Protein AF-A0AAW1TA17-F1 (afdb_monomer_lite)

InterPro domains:
  IPR001130 3'-5' ssDNA/RNA exonuclease TatD-like [PF01026] (26-285)
  IPR001130 3'-5' ssDNA/RNA exonuclease TatD-like [cd01310] (25-285)
  IPR002130 Cyclophilin-type peptidyl-prolyl cis-trans isomerase domain [PF00160] (590-738)
  IPR002130 Cyclophilin-type peptidyl-prolyl cis-trans isomerase domain [PS50072] (586-734)
  IPR018228 Deoxyribonuclease, TatD-related, conserved site [PS01091] (217-233)
  IPR023222 PsbQ-like domain superfamily [G3DSA:1.20.120.290] (438-540)
  IPR029000 Cyclophilin-like domain superfamily [G3DSA:2.40.100.10] (586-753)
  IPR029000 Cyclophilin-like domain superfamily [SSF50891] (590-740)
  IPR032466 Metal-dependent hydrolase [SSF51556] (25-287)
  IPR044259 Peptidyl-prolyl cis-trans isomerase CYP37-like [PTHR47318] (374-755)
  IPR048563 Peptidyl-prolyl cis-trans isomerase CYP38-like, PsbQ-like domain [PF21329] (430-537)

Radius of gyration: 35.9 Å; chains: 1; bounding box: 93×115×110 Å

pLDDT: mean 77.62, std 25.85, range [21.27, 98.69]

Organism: NCBI:txid2026836

Secondary structure (DSSP, 8-state):
----TTSPPGGGS--PPTTPPPPPEEEEEE-TTSGGGTTTHHHHHHHHHHTTEEEEEE---SHHHHHHHHHHHHH--SS-EEEEE---GGGGGG--TTHHHHHHHHTTSTTEEEEEEEEEETTT--S-HHHHHHHHHHHHHHHHHHTPEEEEEEES-HHHHHHHHHTS---S-EEE-S----HHHHHHHHHTT-EEEE-GGGG--STTSSHHHHHHHGGGS-GGGEEE---BTS---TTSSSTTTS-SS--GGGHHHHHHHHHHHHT--HHHHHHHHHHHHHHHHT---TTT--S-------------------------------------------------------------------------------------------------------PPPPP-----------------SSS--SHHHHHHHTS--S-HHHHHHHHHHHHHHHHTT-SS---HHHHHHHHHHHHHHHT-HHHHTTT--GGGHHHHHHHHHHHHHHHHHHHHHHHTT-HHHHHHHHHHHHHHHHHHHHHT--S-SSPPPGGGTTS-EESSEEEEEEEEE-SSTT--EE-TTS--EESEEEEEEEEETTT-HHHHHHHHHHHHTTTTTTEEPEE-SSEEEESSSPPTT-EEE-EE-BTT-SS-EES----TTTT--BSS-TTSTTEEEE-PPTT-SS-EEETT-EEEE---TTTS-S--PPP-TTSSEEEEEEEESGGGGGG--TT-EEEEEEEEE-GGGEE---TTTT-

Foldseek 3Di:
DDDDPADADPLQFDDDPPPDAAAAFEAEAEQLLDCSCVPPSVVLVVLLVRLRDQEYEHEAQALVSLVVLVVVQVVDDPHHYAYEHEHELLCLQVDDPCRLVSSLVSCPDPRHQAHDPAFDAPVPCNDPRVSSLVRRLSSQVSCQVSVGEYNYEDHPCQVSRLVSLVVDDRSAAYEHACDLDADVSLVSCVVSVHAYEHELLLQDPDPPSSNVRVLLCLLVHDLLRYAYHHNWQDNQRPVRPDPVSGGPGTGSSHRVVRLVSSCVSNVHDSNVSRLNNRVSCCRRRVSPVVVNRPDDDPDDDDDDDPDDDDDDDDDDDDDDDDDDDDDDDDDDDDDDDDDDDDDDDDDDDDDDDDDDDDDDDDDDDDDDDDDDDDDDDDDDDDDDDDDDDDDDDDDDDDDDDDDDDDPDDDDDDDPDDPPDPLDDAAQLRLLLLLQDCLAVLLVLLLVLLVVQLVLLVDPPDRPLVVNLVSLVSNVVSLVPVVSLCPQFDPVCSVVLVVLSVVLNVLSVQLNVCSVVVPSVSNNVSSSVSSVSSSVSSLSSQPFAPDDDPPVCPQAKWFRFKWKKKWKWAAPDPPAFFDDPDPPGGHRIFIWMKIFGRNQWTRLSLLVVVCQVVFQQAFWWWADDQWKIKGFDPFDPPQKDWAWFAWSVRRGTDTLFFAPCVVPRATSRWPQHQFFKWFADDPPDPRRITRSGMIMTTHDHPVPDDPDDDDDSTRRIRGGIGTPPSSVCRSVRHGGITTNHMDTPDSPVRIDNDDPVVPD

Structure (mmCIF, N/CA/C/O backbone):
data_AF-A0AAW1TA17-F1
#
_entry.id   AF-A0AAW1TA17-F1
#
loop_
_atom_site.group_PDB
_atom_site.id
_atom_site.type_symbol
_atom_site.label_atom_id
_atom_site.label_alt_id
_atom_site.label_comp_id
_atom_site.label_asym_id
_atom_site.label_entity_id
_atom_site.label_seq_id
_atom_site.pdbx_PDB_ins_code
_atom_site.Cartn_x
_atom_site.Cartn_y
_atom_site.Cartn_z
_atom_site.occupancy
_atom_site.B_iso_or_equiv
_atom_site.auth_seq_id
_atom_site.auth_comp_id
_atom_site.auth_asym_id
_atom_site.auth_atom_id
_atom_site.pdbx_PDB_model_num
ATOM 1 N N . MET A 1 1 ? 4.880 25.268 -23.607 1.00 32.88 1 MET A N 1
ATOM 2 C CA . MET A 1 1 ? 4.178 23.966 -23.670 1.00 32.88 1 MET A CA 1
ATOM 3 C C . MET A 1 1 ? 4.575 23.198 -22.422 1.00 32.88 1 MET A C 1
ATOM 5 O O . MET A 1 1 ? 5.767 23.149 -22.146 1.00 32.88 1 MET A O 1
ATOM 9 N N . ALA A 1 2 ? 3.622 22.721 -21.623 1.00 25.84 2 ALA A N 1
ATOM 10 C CA . ALA A 1 2 ? 3.924 22.044 -20.361 1.00 25.84 2 ALA A CA 1
ATOM 11 C C . ALA A 1 2 ? 4.163 20.546 -20.597 1.00 25.84 2 ALA A C 1
ATOM 13 O O . ALA A 1 2 ? 3.395 19.908 -21.311 1.00 25.84 2 ALA A O 1
ATOM 14 N N . SER A 1 3 ? 5.214 19.986 -19.998 1.00 26.88 3 SER A N 1
ATOM 15 C CA . SER A 1 3 ? 5.477 18.546 -20.027 1.00 26.88 3 SER A CA 1
ATOM 16 C C . SER A 1 3 ? 4.578 17.826 -19.021 1.00 26.88 3 SER A C 1
ATOM 18 O O . SER A 1 3 ? 4.736 18.011 -17.813 1.00 26.88 3 SER A O 1
ATOM 20 N N . THR A 1 4 ? 3.664 16.987 -19.502 1.00 33.78 4 THR A N 1
ATOM 21 C CA . THR A 1 4 ? 2.810 16.126 -18.671 1.00 33.78 4 THR A CA 1
ATOM 22 C C . THR A 1 4 ? 3.650 15.079 -17.939 1.00 33.78 4 THR A C 1
ATOM 24 O O . THR A 1 4 ? 4.089 14.091 -18.530 1.00 33.78 4 THR A O 1
ATOM 27 N N . SER A 1 5 ? 3.883 15.289 -16.641 1.00 37.41 5 SER A N 1
ATOM 28 C CA . SER A 1 5 ? 4.657 14.389 -15.781 1.00 37.41 5 SER A CA 1
ATOM 29 C C . SER A 1 5 ? 3.897 13.085 -15.510 1.00 37.41 5 SER A C 1
ATOM 31 O O . SER A 1 5 ? 3.183 12.969 -14.515 1.00 37.41 5 SER A O 1
ATOM 33 N N . GLY A 1 6 ? 4.047 12.116 -16.413 1.00 45.53 6 GLY A N 1
ATOM 34 C CA . GLY A 1 6 ? 3.446 10.783 -16.312 1.00 45.53 6 GLY A CA 1
ATOM 35 C C . GLY A 1 6 ? 3.436 9.998 -17.626 1.00 45.53 6 GLY A C 1
ATOM 36 O O . GLY A 1 6 ? 3.480 8.774 -17.588 1.00 45.53 6 GLY A O 1
ATOM 37 N N . ALA A 1 7 ? 3.437 10.684 -18.774 1.00 60.56 7 ALA A N 1
ATOM 38 C CA . ALA A 1 7 ? 3.396 10.036 -20.084 1.00 60.56 7 ALA A CA 1
ATOM 39 C C . ALA A 1 7 ? 4.660 9.203 -20.373 1.00 60.56 7 ALA A C 1
ATOM 41 O O . ALA A 1 7 ? 5.784 9.629 -20.083 1.00 60.56 7 ALA A O 1
ATOM 42 N N . LEU A 1 8 ? 4.469 8.036 -20.995 1.00 77.62 8 LEU A N 1
ATOM 43 C CA . LEU A 1 8 ? 5.550 7.201 -21.513 1.00 77.62 8 LEU A CA 1
ATOM 44 C C . LEU A 1 8 ? 6.377 7.979 -22.548 1.00 77.62 8 LEU A C 1
ATOM 46 O O . LEU A 1 8 ? 5.835 8.508 -23.514 1.00 77.62 8 LEU A O 1
ATOM 50 N N . SER A 1 9 ? 7.695 8.046 -22.353 1.00 81.56 9 SER A N 1
ATOM 51 C CA . SER A 1 9 ? 8.604 8.686 -23.308 1.00 81.56 9 SER A CA 1
ATOM 52 C C . SER A 1 9 ? 8.928 7.746 -24.465 1.00 81.56 9 SER A C 1
ATOM 54 O O . SER A 1 9 ? 9.274 6.590 -24.227 1.00 81.56 9 SER A O 1
ATOM 56 N N . ASP A 1 10 ? 8.950 8.266 -25.694 1.00 83.19 10 ASP A N 1
ATOM 57 C CA . ASP A 1 10 ? 9.349 7.523 -26.901 1.00 83.19 10 ASP A CA 1
ATOM 58 C C . ASP A 1 10 ? 10.723 6.844 -26.762 1.00 83.19 10 ASP A C 1
ATOM 60 O O . ASP A 1 10 ? 10.950 5.776 -27.322 1.00 83.19 10 ASP A O 1
ATOM 64 N N . GLN A 1 11 ? 11.631 7.412 -25.952 1.00 84.88 11 GLN A N 1
ATOM 65 C CA . GLN A 1 11 ? 12.945 6.818 -25.662 1.00 84.88 11 GLN A CA 1
ATOM 66 C C . GLN A 1 11 ? 12.851 5.452 -24.959 1.00 84.88 11 GLN A C 1
ATOM 68 O O . GLN A 1 11 ? 13.815 4.692 -24.996 1.00 84.88 11 GLN A O 1
ATOM 73 N N . ALA A 1 12 ? 11.727 5.148 -24.302 1.00 87.88 12 ALA A N 1
ATOM 74 C CA . ALA A 1 12 ? 11.469 3.889 -23.605 1.00 87.88 12 ALA A CA 1
ATOM 75 C C . ALA A 1 12 ? 10.790 2.822 -24.480 1.00 87.88 12 ALA A C 1
ATOM 77 O O . ALA A 1 12 ? 10.754 1.655 -24.081 1.00 87.88 12 ALA A O 1
ATOM 78 N N . LEU A 1 13 ? 10.251 3.192 -25.647 1.00 90.31 13 LEU A N 1
ATOM 79 C CA . LEU A 1 13 ? 9.633 2.247 -26.577 1.00 90.31 13 LEU A CA 1
ATOM 80 C C . LEU A 1 13 ? 10.688 1.317 -27.193 1.00 90.31 13 LEU A C 1
ATOM 82 O O . LEU A 1 13 ? 11.873 1.645 -27.288 1.00 90.31 13 LEU A O 1
ATOM 86 N N . PHE A 1 14 ? 10.263 0.124 -27.605 1.00 90.31 14 PHE A N 1
ATOM 87 C CA . PHE A 1 14 ? 11.163 -0.814 -28.266 1.00 90.31 14 PHE A CA 1
ATOM 88 C C . PHE A 1 14 ? 11.470 -0.349 -29.695 1.00 90.31 14 PHE A C 1
ATOM 90 O O . PHE A 1 14 ? 10.570 -0.183 -30.515 1.00 90.31 14 PHE A O 1
ATOM 97 N N . THR A 1 15 ? 12.753 -0.157 -30.006 1.00 88.00 15 THR A N 1
ATOM 98 C CA . THR A 1 15 ? 13.193 0.211 -31.358 1.00 88.00 15 THR A CA 1
ATOM 99 C C . THR A 1 15 ? 13.391 -1.051 -32.196 1.00 88.00 15 THR A C 1
ATOM 101 O O . THR A 1 15 ? 14.390 -1.754 -32.042 1.00 88.00 15 THR A O 1
ATOM 104 N N . TYR A 1 16 ? 12.445 -1.334 -33.093 1.00 84.44 16 TYR A N 1
ATOM 105 C CA . TYR A 1 16 ? 12.584 -2.407 -34.080 1.00 84.44 16 TYR A CA 1
ATOM 106 C C . TYR A 1 16 ? 13.752 -2.129 -35.054 1.00 84.44 16 TYR A C 1
ATOM 108 O O . TYR A 1 16 ? 14.053 -0.964 -35.335 1.00 84.44 16 TYR A O 1
ATOM 116 N N . PRO A 1 17 ? 14.424 -3.168 -35.594 1.00 79.81 17 PRO A N 1
ATOM 117 C CA . PRO A 1 17 ? 15.478 -2.995 -36.593 1.00 79.81 17 PRO A CA 1
ATOM 118 C C . PRO A 1 17 ? 14.991 -2.222 -37.825 1.00 79.81 17 PRO A C 1
ATOM 120 O O . PRO A 1 17 ? 13.877 -2.440 -38.301 1.00 79.81 17 PRO A O 1
ATOM 123 N N . ALA A 1 18 ? 15.840 -1.346 -38.370 1.00 75.19 18 ALA A N 1
ATOM 124 C CA . ALA A 1 18 ? 15.483 -0.491 -39.501 1.00 75.19 18 ALA A CA 1
ATOM 125 C C . ALA A 1 18 ? 14.944 -1.308 -40.693 1.00 75.19 18 ALA A C 1
ATOM 127 O O . ALA A 1 18 ? 15.596 -2.237 -41.169 1.00 75.19 18 ALA A O 1
ATOM 128 N N . GLY A 1 19 ? 13.748 -0.950 -41.168 1.00 69.19 19 GLY A N 1
ATOM 129 C CA . GLY A 1 19 ? 13.050 -1.651 -42.250 1.00 69.19 19 GLY A CA 1
ATOM 130 C C . GLY A 1 19 ? 12.141 -2.809 -41.813 1.00 69.19 19 GLY A C 1
ATOM 131 O O . GLY A 1 19 ? 11.467 -3.373 -42.671 1.00 69.19 19 GLY A O 1
ATOM 132 N N . ARG A 1 20 ? 12.067 -3.155 -40.518 1.00 76.69 20 ARG A N 1
ATOM 133 C CA . ARG A 1 20 ? 11.050 -4.080 -39.984 1.00 76.69 20 ARG A CA 1
ATOM 134 C C . ARG A 1 20 ? 9.858 -3.315 -39.409 1.00 76.69 20 ARG A C 1
ATOM 136 O O . ARG A 1 20 ? 10.032 -2.327 -38.699 1.00 76.69 20 ARG A O 1
ATOM 143 N N . ALA A 1 21 ? 8.652 -3.792 -39.708 1.00 78.19 21 ALA A N 1
ATOM 144 C CA . ALA A 1 21 ? 7.430 -3.352 -39.041 1.00 78.19 21 ALA A CA 1
ATOM 145 C C . ALA A 1 21 ? 7.324 -3.974 -37.630 1.00 78.19 21 ALA A C 1
ATOM 147 O O . ALA A 1 21 ? 7.964 -5.001 -37.377 1.00 78.19 21 ALA A O 1
ATOM 148 N N . PRO A 1 22 ? 6.518 -3.399 -36.716 1.00 82.75 22 PRO A N 1
ATOM 149 C CA . PRO A 1 22 ? 6.182 -4.050 -35.457 1.00 82.75 22 PRO A CA 1
ATOM 150 C C . PRO A 1 22 ? 5.544 -5.424 -35.683 1.00 82.75 22 PRO A C 1
ATOM 152 O O . PRO A 1 22 ? 4.763 -5.611 -36.616 1.00 82.75 22 PRO A O 1
ATOM 155 N N . CYS A 1 23 ? 5.862 -6.382 -34.815 1.00 86.81 23 CYS A N 1
ATOM 156 C CA . CYS A 1 23 ? 5.198 -7.683 -34.816 1.00 86.81 23 CYS A CA 1
ATOM 157 C C . CYS A 1 23 ? 3.770 -7.532 -34.269 1.00 86.81 23 CYS A C 1
ATOM 159 O O . CYS A 1 23 ? 3.572 -6.751 -33.342 1.00 86.81 23 CYS A O 1
ATOM 161 N N . SER A 1 24 ? 2.801 -8.292 -34.790 1.00 92.31 24 SER A N 1
ATOM 162 C CA . SER A 1 24 ? 1.467 -8.388 -34.179 1.00 92.31 24 SER A CA 1
ATOM 163 C C . SER A 1 24 ? 1.551 -9.208 -32.890 1.00 92.31 24 SER A C 1
ATOM 165 O O . SER A 1 24 ? 2.092 -10.314 -32.918 1.00 92.31 24 SER A O 1
ATOM 167 N N . LEU A 1 25 ? 1.043 -8.671 -31.777 1.00 96.88 25 LEU A N 1
ATOM 168 C CA . LEU A 1 25 ? 1.089 -9.291 -30.444 1.00 96.88 25 LEU A CA 1
ATOM 169 C C . LEU A 1 25 ? -0.275 -9.254 -29.744 1.00 96.88 25 LEU A C 1
ATOM 171 O O . LEU A 1 25 ? -1.049 -8.318 -29.936 1.00 96.88 25 LEU A O 1
ATOM 175 N N . VAL A 1 26 ? -0.519 -10.221 -28.859 1.00 98.06 26 VAL A N 1
ATOM 176 C CA . VAL A 1 26 ? -1.612 -10.189 -27.873 1.00 98.06 26 VAL A CA 1
ATOM 177 C C . VAL A 1 26 ? -1.008 -9.987 -26.487 1.00 98.06 26 VAL A C 1
ATOM 179 O O . VAL A 1 26 ? -0.087 -10.714 -26.121 1.00 98.06 26 VAL A O 1
ATOM 182 N N . ASP A 1 27 ? -1.526 -9.029 -25.717 1.00 98.44 27 ASP A N 1
ATOM 183 C CA . ASP A 1 27 ? -1.244 -8.932 -24.279 1.00 98.44 27 ASP A CA 1
ATOM 184 C C . ASP A 1 27 ? -2.303 -9.739 -23.517 1.00 98.44 27 ASP A C 1
ATOM 186 O O . ASP A 1 27 ? -3.471 -9.340 -23.484 1.00 98.44 27 ASP A O 1
ATOM 190 N N . ILE A 1 28 ? -1.929 -10.900 -22.964 1.00 98.44 28 ILE A N 1
ATOM 191 C CA . ILE A 1 28 ? -2.895 -11.802 -22.308 1.00 98.44 28 ILE A CA 1
ATOM 192 C C . ILE A 1 28 ? -3.254 -11.396 -20.870 1.00 98.44 28 ILE A C 1
ATOM 194 O O . ILE A 1 28 ? -4.150 -12.007 -20.292 1.00 98.44 28 ILE A O 1
ATOM 198 N N . GLY A 1 29 ? -2.568 -10.401 -20.300 1.00 97.56 29 GLY A N 1
ATOM 199 C CA . GLY A 1 29 ? -2.708 -9.999 -18.901 1.00 97.56 29 GLY A CA 1
ATOM 200 C C . GLY A 1 29 ? -2.452 -8.505 -18.726 1.00 97.56 29 GLY A C 1
ATOM 201 O O . GLY A 1 29 ? -1.314 -8.073 -18.530 1.00 97.56 29 GLY A O 1
ATOM 202 N N . LEU A 1 30 ? -3.524 -7.710 -18.790 1.00 98.06 30 LEU A N 1
ATOM 203 C CA . LEU A 1 30 ? -3.472 -6.250 -18.709 1.00 98.06 30 LEU A CA 1
ATOM 204 C C . LEU A 1 30 ? -4.505 -5.704 -17.711 1.00 98.06 30 LEU A C 1
ATOM 206 O O . LEU A 1 30 ? -5.712 -5.774 -17.933 1.00 98.06 30 LEU A O 1
ATOM 210 N N . ASN A 1 31 ? -4.060 -5.036 -16.648 1.00 97.38 31 ASN A N 1
ATOM 211 C CA . ASN A 1 31 ? -4.948 -4.460 -15.633 1.00 97.38 31 ASN A CA 1
ATOM 212 C C . ASN A 1 31 ? -5.467 -3.062 -16.052 1.00 97.38 31 ASN A C 1
ATOM 214 O O . ASN A 1 31 ? -5.364 -2.099 -15.299 1.00 97.38 31 ASN A O 1
ATOM 218 N N . LEU A 1 32 ? -6.031 -2.909 -17.261 1.00 96.50 32 LEU A N 1
ATOM 219 C CA . LEU A 1 32 ? -6.453 -1.600 -17.816 1.00 96.50 32 LEU A CA 1
ATOM 220 C C . LEU A 1 32 ? -7.587 -0.911 -17.021 1.00 96.50 32 LEU A C 1
ATOM 222 O O . LEU A 1 32 ? -7.804 0.299 -17.151 1.00 96.50 32 LEU A O 1
ATOM 226 N N . ALA A 1 33 ? -8.298 -1.686 -16.196 1.00 93.75 33 ALA A N 1
ATOM 227 C CA . ALA A 1 33 ? -9.305 -1.224 -15.241 1.00 93.75 33 ALA A CA 1
ATOM 228 C C . ALA A 1 33 ? -8.710 -0.653 -13.931 1.00 93.75 33 ALA A C 1
ATOM 230 O O . ALA A 1 33 ? -9.466 -0.179 -13.084 1.00 93.75 33 ALA A O 1
ATOM 231 N N . ASP A 1 34 ? -7.385 -0.689 -13.753 1.00 91.62 34 ASP A N 1
ATOM 232 C CA . ASP A 1 34 ? -6.679 -0.007 -12.664 1.00 91.62 34 ASP A CA 1
ATOM 233 C C . ASP A 1 34 ? -6.776 1.524 -12.824 1.00 91.62 34 ASP A C 1
ATOM 235 O O . ASP A 1 34 ? -6.646 2.072 -13.927 1.00 91.62 34 ASP A O 1
ATOM 239 N N . SER A 1 35 ? -7.008 2.230 -11.714 1.00 91.06 35 SER A N 1
ATOM 240 C CA . SER A 1 35 ? -7.261 3.677 -11.715 1.00 91.06 35 SER A CA 1
ATOM 241 C C . SER A 1 35 ? -6.028 4.522 -12.047 1.00 91.06 35 SER A C 1
ATOM 243 O O . SER A 1 35 ? -6.154 5.692 -12.417 1.00 91.06 35 SER A O 1
ATOM 245 N N . SER A 1 36 ? -4.822 3.943 -12.010 1.00 89.94 36 SER A N 1
ATOM 246 C CA . SER A 1 36 ? -3.611 4.620 -12.484 1.00 89.94 36 SER A CA 1
ATOM 247 C C . SER A 1 36 ? -3.653 4.939 -13.982 1.00 89.94 36 SER A C 1
ATOM 249 O O . SER A 1 36 ? -2.895 5.807 -14.415 1.00 89.94 36 SER A O 1
ATOM 251 N N . PHE A 1 37 ? -4.543 4.308 -14.762 1.00 93.38 37 PHE A N 1
ATOM 252 C CA . PHE A 1 37 ? -4.760 4.594 -16.186 1.00 93.38 37 PHE A CA 1
ATOM 253 C C . PHE A 1 37 ? -5.879 5.608 -16.478 1.00 93.38 37 PHE A C 1
ATOM 255 O O . PHE A 1 37 ? -5.982 6.061 -17.615 1.00 93.38 37 PHE A O 1
ATOM 262 N N . ASP A 1 38 ? -6.691 6.023 -15.497 1.00 91.12 38 ASP A N 1
ATOM 263 C CA . ASP A 1 38 ? -7.906 6.832 -15.742 1.00 91.12 38 ASP A CA 1
ATOM 264 C C . ASP A 1 38 ? -7.667 8.189 -16.426 1.00 91.12 38 ASP A C 1
ATOM 266 O O . ASP A 1 38 ? -8.602 8.785 -16.954 1.00 91.12 38 ASP A O 1
ATOM 270 N N . LYS A 1 39 ? -6.425 8.686 -16.426 1.00 91.81 39 LYS A N 1
ATOM 271 C CA . LYS A 1 39 ? -6.057 10.007 -16.961 1.00 91.81 39 LYS A CA 1
ATOM 272 C C . LYS A 1 39 ? -5.500 9.990 -18.387 1.00 91.81 39 LYS A C 1
ATOM 274 O O . LYS A 1 39 ? -5.398 11.062 -18.970 1.00 91.81 39 LYS A O 1
ATOM 279 N N . ASP A 1 40 ? -5.098 8.830 -18.911 1.00 92.88 40 ASP A N 1
ATOM 280 C CA . ASP A 1 40 ? -4.461 8.708 -20.236 1.00 92.88 40 ASP A CA 1
ATOM 281 C C . ASP A 1 40 ? -4.713 7.351 -20.930 1.00 92.88 40 ASP A C 1
ATOM 283 O O . ASP A 1 40 ? -3.920 6.906 -21.762 1.00 92.88 40 ASP A O 1
ATOM 287 N N . ARG A 1 41 ? -5.806 6.656 -20.575 1.00 93.94 41 ARG A N 1
ATOM 288 C CA . ARG A 1 41 ? -6.141 5.308 -21.076 1.00 93.94 41 ARG A CA 1
ATOM 289 C C . ARG A 1 41 ? -6.183 5.233 -22.607 1.00 93.94 41 ARG A C 1
ATOM 291 O O . ARG A 1 41 ? -5.631 4.297 -23.181 1.00 93.94 41 ARG A O 1
ATOM 298 N N . THR A 1 42 ? -6.789 6.216 -23.269 1.00 92.94 42 THR A N 1
ATOM 299 C CA . THR A 1 42 ? -6.884 6.289 -24.737 1.00 92.94 42 THR A CA 1
ATOM 300 C C . THR A 1 42 ? -5.499 6.403 -25.376 1.00 92.94 42 THR A C 1
ATOM 302 O O . THR A 1 42 ? -5.178 5.723 -26.352 1.00 92.94 42 THR A O 1
ATOM 305 N N . GLU A 1 43 ? -4.624 7.217 -24.788 1.00 94.06 43 GLU A N 1
ATOM 306 C CA . GLU A 1 43 ? -3.251 7.392 -25.237 1.00 94.06 43 GLU A CA 1
ATOM 307 C C . GLU A 1 43 ? -2.395 6.146 -24.961 1.00 94.06 43 GLU A C 1
ATOM 309 O O . GLU A 1 43 ? -1.561 5.808 -25.797 1.00 94.06 43 GLU A O 1
ATOM 314 N N . VAL A 1 44 ? -2.620 5.419 -23.857 1.00 95.00 44 VAL A N 1
ATOM 315 C CA . VAL A 1 44 ? -1.996 4.105 -23.586 1.00 95.00 44 VAL A CA 1
ATOM 316 C C . VAL A 1 44 ? -2.372 3.087 -24.670 1.00 95.00 44 VAL A C 1
ATOM 318 O O . VAL A 1 44 ? -1.487 2.432 -25.226 1.00 95.00 44 VAL A O 1
ATOM 321 N N . VAL A 1 45 ? -3.660 2.986 -25.021 1.00 95.56 45 VAL A N 1
ATOM 322 C CA . VAL A 1 45 ? -4.155 2.104 -26.097 1.00 95.56 45 VAL A CA 1
ATOM 323 C C . VAL A 1 45 ? -3.520 2.474 -27.443 1.00 95.56 45 VAL A C 1
ATOM 325 O O . VAL A 1 45 ? -3.005 1.606 -28.149 1.00 95.56 45 VAL A O 1
ATOM 328 N N . SER A 1 46 ? -3.476 3.768 -27.773 1.00 93.38 46 SER A N 1
ATOM 329 C CA . SER A 1 46 ? -2.868 4.280 -29.009 1.00 93.38 46 SER A CA 1
ATOM 330 C C . SER A 1 46 ? -1.358 3.994 -29.094 1.00 93.38 46 SER A C 1
ATOM 332 O O . SER A 1 46 ? -0.865 3.525 -30.128 1.00 93.38 46 SER A O 1
ATOM 334 N N . ARG A 1 47 ? -0.618 4.175 -27.986 1.00 93.75 47 ARG A N 1
ATOM 335 C CA . ARG A 1 47 ? 0.804 3.796 -27.879 1.00 93.75 47 ARG A CA 1
ATOM 336 C C . ARG A 1 47 ? 0.997 2.292 -28.087 1.00 93.75 47 ARG A C 1
ATOM 338 O O . ARG A 1 47 ? 1.888 1.894 -28.834 1.00 93.75 47 ARG A O 1
ATOM 345 N N . ALA A 1 48 ? 0.154 1.458 -27.482 1.00 94.81 48 ALA A N 1
ATOM 346 C CA . ALA A 1 48 ? 0.267 0.004 -27.573 1.00 94.81 48 ALA A CA 1
ATOM 347 C C . ALA A 1 48 ? -0.032 -0.540 -28.977 1.00 94.81 48 ALA A C 1
ATOM 349 O O . ALA A 1 48 ? 0.753 -1.336 -29.497 1.00 94.81 48 ALA A O 1
ATOM 350 N N . LYS A 1 49 ? -1.078 -0.022 -29.636 1.00 93.81 49 LYS A N 1
ATOM 351 C CA . LYS A 1 49 ? -1.369 -0.295 -31.052 1.00 93.81 49 LYS A CA 1
ATOM 352 C C . LYS A 1 49 ? -0.182 0.068 -31.949 1.00 93.81 49 LYS A C 1
ATOM 354 O O . LYS A 1 49 ? 0.213 -0.715 -32.807 1.00 93.81 49 LYS A O 1
ATOM 359 N N . THR A 1 50 ? 0.429 1.230 -31.712 1.00 91.56 50 THR A N 1
ATOM 360 C CA . THR A 1 50 ? 1.614 1.696 -32.456 1.00 91.56 50 THR A CA 1
ATOM 361 C C . THR A 1 50 ? 2.847 0.810 -32.210 1.00 91.56 50 THR A C 1
ATOM 363 O O . THR A 1 50 ? 3.664 0.628 -33.110 1.00 91.56 50 THR A O 1
ATOM 366 N N . ALA A 1 51 ? 2.963 0.201 -31.025 1.00 92.94 51 ALA A N 1
ATOM 367 C CA . ALA A 1 51 ? 4.032 -0.738 -30.670 1.00 92.94 51 ALA A CA 1
ATOM 368 C C . ALA A 1 51 ? 3.835 -2.175 -31.214 1.00 92.94 51 ALA A C 1
ATOM 370 O O . ALA A 1 51 ? 4.723 -3.016 -31.034 1.00 92.94 51 ALA A O 1
ATOM 371 N N . GLY A 1 52 ? 2.710 -2.453 -31.888 1.00 93.31 52 GLY A N 1
ATOM 372 C CA . GLY A 1 52 ? 2.371 -3.757 -32.473 1.00 93.31 52 GLY A CA 1
ATOM 373 C C . GLY A 1 52 ? 1.424 -4.625 -31.635 1.00 93.31 52 GLY A C 1
ATOM 374 O O . GLY A 1 52 ? 1.068 -5.723 -32.059 1.00 93.31 52 GLY A O 1
ATOM 375 N N . VAL A 1 53 ? 0.970 -4.158 -30.466 1.00 96.06 53 VAL A N 1
ATOM 376 C CA . VAL A 1 53 ? -0.008 -4.914 -29.669 1.00 96.06 53 VAL A CA 1
ATOM 377 C C . VAL A 1 53 ? -1.388 -4.757 -30.302 1.00 96.06 53 VAL A C 1
ATOM 379 O O . VAL A 1 53 ? -1.977 -3.676 -30.298 1.00 96.06 53 VAL A O 1
ATOM 382 N N . ALA A 1 54 ? -1.862 -5.842 -30.906 1.00 93.56 54 ALA A N 1
ATOM 383 C CA . ALA A 1 54 ? -3.028 -5.887 -31.774 1.00 93.56 54 ALA A CA 1
ATOM 384 C C . ALA A 1 54 ? -4.312 -6.311 -31.046 1.00 93.56 54 ALA A C 1
ATOM 386 O O . ALA A 1 54 ? -5.392 -6.053 -31.567 1.00 93.56 54 ALA A O 1
ATOM 387 N N . ALA A 1 55 ? -4.211 -6.925 -29.862 1.00 96.81 55 ALA A N 1
ATOM 388 C CA . ALA A 1 55 ? -5.342 -7.190 -28.974 1.00 96.81 55 ALA A CA 1
ATOM 389 C C . ALA A 1 55 ? -4.909 -7.227 -27.497 1.00 96.81 55 ALA A C 1
ATOM 391 O O . ALA A 1 55 ? -3.751 -7.532 -27.193 1.00 96.81 55 ALA A O 1
ATOM 392 N N . PHE A 1 56 ? -5.848 -6.967 -26.583 1.00 95.12 56 PHE A N 1
ATOM 393 C CA . PHE A 1 56 ? -5.641 -7.101 -25.133 1.00 95.12 56 PHE A CA 1
ATOM 394 C C . PHE A 1 56 ? -6.671 -8.039 -24.499 1.00 95.12 56 PHE A C 1
ATOM 396 O O . PHE A 1 56 ? -7.832 -8.058 -24.913 1.00 95.12 56 PHE A O 1
ATOM 403 N N . ILE A 1 57 ? -6.278 -8.713 -23.419 1.00 98.50 57 ILE A N 1
ATOM 404 C CA . ILE A 1 57 ? -7.195 -9.324 -22.454 1.00 98.50 57 ILE A CA 1
ATOM 405 C C . ILE A 1 57 ? -7.085 -8.538 -21.140 1.00 98.50 57 ILE A C 1
ATOM 407 O O . ILE A 1 57 ? -6.030 -8.501 -20.508 1.00 98.50 57 ILE A O 1
ATOM 411 N N . VAL A 1 58 ? -8.172 -7.872 -20.744 1.00 98.56 58 VAL A N 1
ATOM 412 C CA . VAL A 1 58 ? -8.229 -7.054 -19.528 1.00 98.56 58 VAL A CA 1
ATOM 413 C C . VAL A 1 58 ? -8.570 -7.922 -18.316 1.00 98.56 58 VAL A C 1
ATOM 415 O O . VAL A 1 58 ? -9.599 -8.600 -18.293 1.00 98.56 58 VAL A O 1
ATOM 418 N N . THR A 1 59 ? -7.713 -7.895 -17.298 1.00 98.25 59 THR A N 1
ATOM 419 C CA . THR A 1 59 ? -7.801 -8.797 -16.141 1.00 98.25 59 THR A CA 1
ATOM 420 C C . THR A 1 59 ? -8.913 -8.390 -15.165 1.00 98.25 59 THR A C 1
ATOM 422 O O . THR A 1 59 ? -8.891 -7.304 -14.580 1.00 98.25 59 THR A O 1
ATOM 425 N N . GLY A 1 60 ? -9.878 -9.284 -14.936 1.00 96.50 60 GLY A N 1
ATOM 426 C CA . GLY A 1 60 ? -10.898 -9.157 -13.892 1.00 96.50 60 GLY A CA 1
ATOM 427 C C . GLY A 1 60 ? -10.460 -9.807 -12.579 1.00 96.50 60 GLY A C 1
ATOM 428 O O . GLY A 1 60 ? -10.530 -11.021 -12.429 1.00 96.50 60 GLY A O 1
ATOM 429 N N . SER A 1 61 ? -10.024 -9.001 -11.611 1.00 93.56 61 SER A N 1
ATOM 430 C CA . SER A 1 61 ? -9.503 -9.453 -10.305 1.00 93.56 61 SER A CA 1
ATOM 431 C C . SER A 1 61 ? -10.543 -9.501 -9.169 1.00 93.56 61 SER A C 1
ATOM 433 O O . SER A 1 61 ? -10.292 -10.075 -8.106 1.00 93.56 61 SER A O 1
ATOM 435 N N . CYS A 1 62 ? -11.717 -8.897 -9.359 1.00 95.69 62 CYS A N 1
ATOM 436 C CA . CYS A 1 62 ? -12.901 -9.017 -8.505 1.00 95.69 62 CYS A CA 1
ATOM 437 C C . CYS A 1 62 ? -14.169 -8.645 -9.298 1.00 95.69 62 CYS A C 1
ATOM 439 O O . CYS A 1 62 ? -14.090 -8.248 -10.461 1.00 95.69 62 CYS A O 1
ATOM 441 N N . LEU A 1 63 ? -15.357 -8.692 -8.679 1.00 95.06 63 LEU A N 1
ATOM 442 C CA . LEU A 1 63 ? -16.617 -8.318 -9.349 1.00 95.06 63 LEU A CA 1
ATOM 443 C C . LEU A 1 63 ? -16.646 -6.858 -9.850 1.00 95.06 63 LEU A C 1
ATOM 445 O O . LEU A 1 63 ? -17.300 -6.565 -10.849 1.00 95.06 63 LEU A O 1
ATOM 449 N N . LYS A 1 64 ? -15.948 -5.933 -9.171 1.00 95.19 64 LYS A N 1
ATOM 450 C CA . LYS A 1 64 ? -15.852 -4.515 -9.573 1.00 95.19 64 LYS A CA 1
ATOM 451 C C . LYS A 1 64 ? -14.961 -4.350 -10.807 1.00 95.19 64 LYS A C 1
ATOM 453 O O . LYS A 1 64 ? -15.395 -3.745 -11.782 1.00 95.19 64 LYS A O 1
ATOM 458 N N . THR A 1 65 ? -13.751 -4.913 -10.786 1.00 95.38 65 THR A N 1
ATOM 459 C CA . THR A 1 65 ? -12.813 -4.823 -11.917 1.00 95.38 65 THR A CA 1
ATOM 460 C C . THR A 1 65 ? -13.270 -5.660 -13.107 1.00 95.38 65 THR A C 1
ATOM 462 O O . THR A 1 65 ? -13.156 -5.184 -14.225 1.00 95.38 65 THR A O 1
ATOM 465 N N . SER A 1 66 ? -13.904 -6.820 -12.894 1.00 97.56 66 SER A N 1
ATOM 466 C CA . SER A 1 66 ? -14.512 -7.625 -13.971 1.00 97.56 66 SER A CA 1
ATOM 467 C C . SER A 1 66 ? -15.644 -6.878 -14.692 1.00 97.56 66 SER A C 1
ATOM 469 O O . SER A 1 66 ? -15.740 -6.954 -15.914 1.00 97.56 66 SER A O 1
ATOM 471 N N . ARG A 1 67 ? -16.478 -6.105 -13.971 1.00 98.00 67 ARG A N 1
ATOM 472 C CA . ARG A 1 67 ? -17.471 -5.215 -14.603 1.00 98.00 67 ARG A CA 1
ATOM 473 C C . ARG A 1 67 ? -16.809 -4.084 -15.385 1.00 98.00 67 ARG A C 1
ATOM 475 O O . ARG A 1 67 ? -17.152 -3.902 -16.549 1.00 98.00 67 ARG A O 1
ATOM 482 N N . LYS A 1 68 ? -15.808 -3.392 -14.820 1.00 97.31 68 LYS A N 1
ATOM 483 C CA . LYS A 1 68 ? -15.132 -2.325 -15.578 1.00 97.31 68 LYS A CA 1
ATOM 484 C C . LYS A 1 68 ? -14.327 -2.860 -16.767 1.00 97.31 68 LYS A C 1
ATOM 486 O O . LYS A 1 68 ? -14.248 -2.186 -17.783 1.00 97.31 68 LYS A O 1
ATOM 491 N N . ALA A 1 69 ? -13.791 -4.076 -16.691 1.00 97.94 69 ALA A N 1
ATOM 492 C CA . ALA A 1 69 ? -13.156 -4.750 -17.819 1.00 97.94 69 ALA A CA 1
ATOM 493 C C . ALA A 1 69 ? -14.162 -5.062 -18.944 1.00 97.94 69 ALA A C 1
ATOM 495 O O . ALA A 1 69 ? -13.823 -4.891 -20.112 1.00 97.94 69 ALA A O 1
ATOM 496 N N . ALA A 1 70 ? -15.407 -5.422 -18.605 1.00 98.06 70 ALA A N 1
ATOM 497 C CA . ALA A 1 70 ? -16.489 -5.559 -19.580 1.00 98.06 70 ALA A CA 1
ATOM 498 C C . ALA A 1 70 ? -16.823 -4.220 -20.260 1.00 98.06 70 ALA A C 1
ATOM 500 O O . ALA A 1 70 ? -16.812 -4.155 -21.487 1.00 98.06 70 ALA A O 1
ATOM 501 N N . GLU A 1 71 ? -17.023 -3.148 -19.484 1.00 97.75 71 GLU A N 1
ATOM 502 C CA . GLU A 1 71 ? -17.251 -1.789 -20.009 1.00 97.75 71 GLU A CA 1
ATOM 503 C C . GLU A 1 71 ? -16.101 -1.336 -20.926 1.00 97.75 71 GLU A C 1
ATOM 505 O O . GLU A 1 71 ? -16.334 -0.945 -22.066 1.00 97.75 71 GLU A O 1
ATOM 510 N N . LEU A 1 72 ? -14.843 -1.472 -20.484 1.00 96.81 72 LEU A N 1
ATOM 511 C CA . LEU A 1 72 ? -13.660 -1.152 -21.294 1.00 96.81 72 LEU A CA 1
ATOM 512 C C . LEU A 1 72 ? -13.565 -2.005 -22.564 1.00 96.81 72 LEU A C 1
ATOM 514 O O . LEU A 1 72 ? -13.070 -1.520 -23.582 1.00 96.81 72 LEU A O 1
ATOM 518 N N . SER A 1 73 ? -14.045 -3.253 -22.525 1.00 96.94 73 SER A N 1
ATOM 519 C CA . SER A 1 73 ? -14.107 -4.102 -23.714 1.00 96.94 73 SER A CA 1
ATOM 520 C C . SER A 1 73 ? -15.112 -3.597 -24.747 1.00 96.94 73 SER A C 1
ATOM 522 O O . SER A 1 73 ? -14.956 -3.926 -25.915 1.00 96.94 73 SER A O 1
ATOM 524 N N . GLU A 1 74 ? -16.124 -2.815 -24.353 1.00 95.88 74 GLU A N 1
ATOM 525 C CA . GLU A 1 74 ? -17.114 -2.193 -25.245 1.00 95.88 74 GLU A CA 1
ATOM 526 C C . GLU A 1 74 ? -16.711 -0.774 -25.675 1.00 95.88 74 GLU A C 1
ATOM 528 O O . GLU A 1 74 ? -16.890 -0.427 -26.842 1.00 95.88 74 GLU A O 1
ATOM 533 N N . GLU A 1 75 ? -16.144 0.019 -24.758 1.00 95.19 75 GLU A N 1
ATOM 534 C CA . GLU A 1 75 ? -15.696 1.404 -24.977 1.00 95.19 75 GLU A CA 1
ATOM 535 C C . GLU A 1 75 ? -14.549 1.513 -25.998 1.00 95.19 75 GLU A C 1
ATOM 537 O O . GLU A 1 75 ? -14.529 2.440 -26.809 1.00 95.19 75 GLU A O 1
ATOM 542 N N . ILE A 1 76 ? -13.584 0.586 -25.958 1.00 94.44 76 ILE A N 1
ATOM 543 C CA . ILE A 1 76 ? -12.381 0.628 -26.802 1.00 94.44 76 ILE A CA 1
ATOM 544 C C . ILE A 1 76 ? -12.667 -0.043 -28.153 1.00 94.44 76 ILE A C 1
ATOM 546 O O . ILE A 1 76 ? -13.175 -1.163 -28.219 1.00 94.44 76 ILE A O 1
ATOM 550 N N . SER A 1 77 ? -12.309 0.636 -29.247 1.00 90.31 77 SER A N 1
ATOM 551 C CA . SER A 1 77 ? -12.592 0.181 -30.623 1.00 90.31 77 SER A CA 1
ATOM 552 C C . SER A 1 77 ? -11.374 0.205 -31.553 1.00 90.31 77 SER A C 1
ATOM 554 O O . SER A 1 77 ? -11.396 -0.359 -32.646 1.00 90.31 77 SER A O 1
ATOM 556 N N . GLU A 1 78 ? -10.284 0.829 -31.113 1.00 88.94 78 GLU A N 1
ATOM 557 C CA . GLU A 1 78 ? -9.043 1.001 -31.856 1.00 88.94 78 GLU A CA 1
ATOM 558 C C . GLU A 1 78 ? -8.288 -0.320 -32.048 1.00 88.94 78 GLU A C 1
ATOM 560 O O . GLU A 1 78 ? -7.567 -0.467 -33.038 1.00 88.94 78 GLU A O 1
ATOM 565 N N . VAL A 1 79 ? -8.461 -1.265 -31.125 1.00 91.88 79 VAL A N 1
ATOM 566 C CA . VAL A 1 79 ? -7.998 -2.659 -31.181 1.00 91.88 79 VAL A CA 1
ATOM 567 C C . VAL A 1 79 ? -9.050 -3.563 -30.521 1.00 91.88 79 VAL A C 1
ATOM 569 O O . VAL A 1 79 ? -9.771 -3.089 -29.643 1.00 91.88 79 VAL A O 1
ATOM 572 N N . PRO A 1 80 ? -9.152 -4.850 -30.895 1.00 95.56 80 PRO A N 1
ATOM 573 C CA . PRO A 1 80 ? -9.918 -5.838 -30.141 1.00 95.56 80 PRO A CA 1
ATOM 574 C C . PRO A 1 80 ? -9.522 -5.902 -28.657 1.00 95.56 80 PRO A C 1
ATOM 576 O O . PRO A 1 80 ? -8.359 -6.124 -28.311 1.00 95.56 80 PRO A O 1
ATOM 579 N N . VAL A 1 81 ? -10.514 -5.744 -27.781 1.00 97.44 81 VAL A N 1
ATOM 580 C CA . VAL A 1 81 ? -10.366 -5.874 -26.328 1.00 97.44 81 VAL A CA 1
ATOM 581 C C . VAL A 1 81 ? -11.295 -6.973 -25.825 1.00 97.44 81 VAL A C 1
ATOM 583 O O . VAL A 1 81 ? -12.492 -6.977 -26.109 1.00 97.44 81 VAL A O 1
ATOM 586 N N . TYR A 1 82 ? -10.723 -7.895 -25.062 1.00 98.50 82 TYR A N 1
ATOM 587 C CA . TYR A 1 82 ? -11.398 -8.994 -24.380 1.00 98.50 82 TYR A CA 1
ATOM 588 C C . TYR A 1 82 ? -11.167 -8.840 -22.874 1.00 98.50 82 TYR A C 1
ATOM 590 O O . TYR A 1 82 ? -10.389 -7.984 -22.450 1.00 98.50 82 TYR A O 1
ATOM 598 N N . PHE A 1 83 ? -11.810 -9.656 -22.043 1.00 98.69 83 PHE A N 1
ATOM 599 C CA . PHE A 1 83 ? -11.575 -9.634 -20.598 1.00 98.69 83 PHE A CA 1
ATOM 600 C C . PHE A 1 83 ? -11.715 -11.001 -19.931 1.00 98.69 83 PHE A C 1
ATOM 602 O O . PHE A 1 83 ? -12.278 -11.944 -20.494 1.00 98.69 83 PHE A O 1
ATOM 609 N N . THR A 1 84 ? -11.219 -11.094 -18.699 1.00 98.69 84 THR A N 1
ATOM 610 C CA . THR A 1 84 ? -11.466 -12.224 -17.797 1.00 98.69 84 THR A CA 1
ATOM 611 C C . THR A 1 84 ? -12.468 -11.818 -16.712 1.00 98.69 84 THR A C 1
ATOM 613 O O . THR A 1 84 ? -12.517 -10.652 -16.319 1.00 98.69 84 THR A O 1
ATOM 616 N N . ALA A 1 85 ? -13.284 -12.753 -16.221 1.00 98.50 85 ALA A N 1
ATOM 617 C CA . ALA A 1 85 ? -14.179 -12.511 -15.085 1.00 98.50 85 ALA A CA 1
ATOM 618 C C . ALA A 1 85 ? -13.860 -13.462 -13.926 1.00 98.50 85 ALA A C 1
ATOM 620 O O . ALA A 1 85 ? -13.994 -14.682 -14.058 1.00 98.50 85 ALA A O 1
ATOM 621 N N . GLY A 1 86 ? -13.473 -12.915 -12.772 1.00 97.81 86 GLY A N 1
ATOM 622 C CA . GLY A 1 86 ? -13.061 -13.718 -11.624 1.00 97.81 86 GLY A CA 1
ATOM 623 C C . GLY A 1 86 ? -12.929 -12.939 -10.320 1.00 97.81 86 GLY A C 1
ATOM 624 O O . GLY A 1 86 ? -13.246 -11.748 -10.225 1.00 97.81 86 GLY A O 1
ATOM 625 N N . VAL A 1 87 ? -12.477 -13.652 -9.292 1.00 97.56 87 VAL A N 1
ATOM 626 C CA . VAL A 1 87 ? -12.021 -13.088 -8.026 1.00 97.56 87 VAL A CA 1
ATOM 627 C C . VAL A 1 87 ? -10.682 -13.705 -7.630 1.00 97.56 87 VAL A C 1
ATOM 629 O O . VAL A 1 87 ? -10.554 -14.920 -7.440 1.00 97.56 87 VAL A O 1
ATOM 632 N N . HIS A 1 88 ? -9.709 -12.814 -7.477 1.00 97.31 88 HIS A N 1
ATOM 633 C CA . HIS A 1 88 ? -8.329 -13.080 -7.103 1.00 97.31 88 HIS A CA 1
ATOM 634 C C . HIS A 1 88 ? -8.207 -13.678 -5.694 1.00 97.31 88 HIS A C 1
ATOM 636 O O . HIS A 1 88 ? -8.995 -13.290 -4.826 1.00 97.31 88 HIS A O 1
ATOM 642 N N . PRO A 1 89 ? -7.202 -14.530 -5.397 1.00 92.00 89 PRO A N 1
ATOM 643 C CA . PRO A 1 89 ? -6.916 -14.984 -4.034 1.00 92.00 89 PRO A CA 1
ATOM 644 C C . PRO A 1 89 ? -6.869 -13.874 -2.975 1.00 92.00 89 PRO A C 1
ATOM 646 O O . PRO A 1 89 ? -7.304 -14.107 -1.851 1.00 92.00 89 PRO A O 1
ATOM 649 N N . HIS A 1 90 ? -6.401 -12.661 -3.293 1.00 87.75 90 HIS A N 1
ATOM 650 C CA . HIS A 1 90 ? -6.375 -11.550 -2.328 1.00 87.75 90 HIS A CA 1
ATOM 651 C C . HIS A 1 90 ? -7.781 -11.099 -1.905 1.00 87.75 90 HIS A C 1
ATOM 653 O O . HIS A 1 90 ? -7.982 -10.769 -0.737 1.00 87.75 90 HIS A O 1
ATOM 659 N N . ASN A 1 91 ? -8.744 -11.175 -2.828 1.00 88.88 91 ASN A N 1
ATOM 660 C CA . ASN A 1 91 ? -10.133 -10.713 -2.707 1.00 88.88 91 ASN A CA 1
ATOM 661 C C . ASN A 1 91 ? -11.114 -11.854 -2.339 1.00 88.88 91 ASN A C 1
ATOM 663 O O . ASN A 1 91 ? -12.337 -11.693 -2.374 1.00 88.88 91 ASN A O 1
ATOM 667 N N . ALA A 1 92 ? -10.604 -13.051 -2.024 1.00 89.25 92 ALA A N 1
ATOM 668 C CA . ALA A 1 92 ? -11.427 -14.231 -1.750 1.00 89.25 92 ALA A CA 1
ATOM 669 C C . ALA A 1 92 ? -12.279 -14.091 -0.469 1.00 89.25 92 ALA A C 1
ATOM 671 O O . ALA A 1 92 ? -13.352 -14.688 -0.372 1.00 89.25 92 ALA A O 1
ATOM 672 N N . LYS A 1 93 ? -11.836 -13.282 0.503 1.00 86.81 93 LYS A N 1
ATOM 673 C CA . LYS A 1 93 ? -12.575 -12.918 1.727 1.00 86.81 93 LYS A CA 1
ATOM 674 C C . LYS A 1 93 ? -13.888 -12.177 1.444 1.00 86.81 93 LYS A C 1
ATOM 676 O O . LYS A 1 93 ? -14.850 -12.365 2.179 1.00 86.81 93 LYS A O 1
ATOM 681 N N . ASP A 1 94 ? -13.942 -11.403 0.361 1.00 86.88 94 ASP A N 1
ATOM 682 C CA . ASP A 1 94 ? -15.074 -10.534 0.004 1.00 86.88 94 ASP A CA 1
ATOM 683 C C . ASP A 1 94 ? -16.166 -11.288 -0.788 1.00 86.88 94 ASP A C 1
ATOM 685 O O . ASP A 1 94 ? -17.230 -10.753 -1.116 1.00 86.88 94 ASP A O 1
ATOM 689 N N . CYS A 1 95 ? -15.912 -12.562 -1.105 1.00 89.62 95 CYS A N 1
ATOM 690 C CA . CYS A 1 95 ? -16.827 -13.430 -1.834 1.00 89.62 95 CYS A CA 1
ATOM 691 C C . CYS A 1 95 ? -17.968 -13.945 -0.942 1.00 89.62 95 CYS A C 1
ATOM 693 O O . CYS A 1 95 ? -17.754 -14.490 0.143 1.00 89.62 95 CYS A O 1
ATOM 695 N N . ASN A 1 96 ? -19.195 -13.854 -1.452 1.00 93.31 96 ASN A N 1
ATOM 696 C CA . ASN A 1 96 ? -20.426 -14.254 -0.773 1.00 93.31 96 ASN A CA 1
ATOM 697 C C . ASN A 1 96 ? -21.282 -15.171 -1.672 1.00 93.31 96 ASN A C 1
ATOM 699 O O . ASN A 1 96 ? -20.868 -15.548 -2.769 1.00 93.31 96 ASN A O 1
ATOM 703 N N . GLY A 1 97 ? -22.478 -15.554 -1.211 1.00 88.38 97 GLY A N 1
ATOM 704 C CA . GLY A 1 97 ? -23.350 -16.501 -1.920 1.00 88.38 97 GLY A CA 1
ATOM 705 C C . GLY A 1 97 ? -23.656 -16.131 -3.380 1.00 88.38 97 GLY A C 1
ATOM 706 O O . GLY A 1 97 ? -23.702 -17.022 -4.222 1.00 88.38 97 GLY A O 1
ATOM 707 N N . GLY A 1 98 ? -23.785 -14.837 -3.700 1.00 94.12 98 GLY A N 1
ATOM 708 C CA . GLY A 1 98 ? -24.081 -14.365 -5.059 1.00 94.12 98 GLY A CA 1
ATOM 709 C C . GLY A 1 98 ? -22.863 -14.241 -5.985 1.00 94.12 98 GLY A C 1
ATOM 710 O O . GLY A 1 98 ? -23.029 -13.994 -7.179 1.00 94.12 98 GLY A O 1
ATOM 711 N N . THR A 1 99 ? -21.630 -14.404 -5.487 1.00 95.12 99 THR A N 1
ATOM 712 C CA . THR A 1 99 ? -20.413 -14.114 -6.269 1.00 95.12 99 THR A CA 1
ATOM 713 C C . THR A 1 99 ? -20.288 -14.980 -7.526 1.00 95.12 99 THR A C 1
ATOM 715 O O . THR A 1 99 ? -19.967 -14.460 -8.592 1.00 95.12 99 THR A O 1
ATOM 718 N N . ILE A 1 100 ? -20.580 -16.283 -7.441 1.00 97.88 100 ILE A N 1
ATOM 719 C CA . ILE A 1 100 ? -20.494 -17.196 -8.598 1.00 97.88 100 ILE A CA 1
ATOM 720 C C . ILE A 1 100 ? -21.611 -16.932 -9.619 1.00 97.88 100 ILE A C 1
ATOM 722 O O . ILE A 1 100 ? -21.401 -17.129 -10.814 1.00 97.88 100 ILE A O 1
ATOM 726 N N . GLU A 1 101 ? -22.774 -16.448 -9.180 1.00 97.12 101 GLU A N 1
ATOM 727 C CA . GLU A 1 101 ? -23.882 -16.072 -10.068 1.00 97.12 101 GLU A CA 1
ATOM 728 C C . GLU A 1 101 ? -23.572 -14.776 -10.831 1.00 97.12 101 GLU A C 1
ATOM 730 O O . GLU A 1 101 ? -23.853 -14.674 -12.026 1.00 97.12 101 GLU A O 1
ATOM 735 N N . GLU A 1 102 ? -22.915 -13.810 -10.182 1.00 97.31 102 GLU A N 1
ATOM 736 C CA . GLU A 1 102 ? -22.425 -12.598 -10.843 1.00 97.31 102 GLU A CA 1
ATOM 737 C C . GLU A 1 102 ? -21.314 -12.908 -11.853 1.00 97.31 102 GLU A C 1
ATOM 739 O O . GLU A 1 102 ? -21.392 -12.470 -13.001 1.00 97.31 102 GLU A O 1
ATOM 744 N N . LEU A 1 103 ? -20.323 -13.725 -11.474 1.00 98.19 103 LEU A N 1
ATOM 745 C CA . LEU A 1 103 ? -19.294 -14.186 -12.410 1.00 98.19 103 LEU A CA 1
ATOM 746 C C . LEU A 1 103 ? -19.899 -14.960 -13.588 1.00 98.19 103 LEU A C 1
ATOM 748 O O . LEU A 1 103 ? -19.457 -14.780 -14.718 1.00 98.19 103 LEU A O 1
ATOM 752 N N . GLN A 1 104 ? -20.940 -15.769 -13.361 1.00 98.19 104 GLN A N 1
ATOM 753 C CA . GLN A 1 104 ? -21.658 -16.458 -14.434 1.00 98.19 104 GLN A CA 1
ATOM 754 C C . GLN A 1 104 ? -22.355 -15.480 -15.395 1.00 98.19 104 GLN A C 1
ATOM 756 O O . GLN A 1 104 ? -22.367 -15.736 -16.599 1.00 98.19 104 GLN A O 1
ATOM 761 N N . ARG A 1 105 ? -22.919 -14.369 -14.897 1.00 97.88 105 ARG A N 1
ATOM 762 C CA . ARG A 1 105 ? -23.514 -13.326 -15.752 1.00 97.88 105 ARG A CA 1
ATOM 763 C C . ARG A 1 105 ? -22.458 -12.592 -16.579 1.00 97.88 105 ARG A C 1
ATOM 765 O O . ARG A 1 105 ? -22.677 -12.381 -17.767 1.00 97.88 105 ARG A O 1
ATOM 772 N N . LEU A 1 106 ? -21.309 -12.262 -15.989 1.00 98.00 106 LEU A N 1
ATOM 773 C CA . LEU A 1 106 ? -20.205 -11.597 -16.693 1.00 98.00 106 LEU A CA 1
ATOM 774 C C . LEU A 1 106 ? -19.552 -12.513 -17.740 1.00 98.00 106 LEU A C 1
ATOM 776 O O . LEU A 1 106 ? -19.335 -12.096 -18.874 1.00 98.00 106 LEU A O 1
ATOM 780 N N . ALA A 1 107 ? -19.330 -13.786 -17.405 1.00 97.25 107 ALA A N 1
ATOM 781 C CA . ALA A 1 107 ? -18.744 -14.785 -18.303 1.00 97.25 107 ALA A CA 1
ATOM 782 C C . ALA A 1 107 ? -19.664 -15.230 -19.461 1.00 97.25 107 ALA A C 1
ATOM 784 O O . ALA A 1 107 ? -19.225 -15.971 -20.344 1.00 97.25 107 ALA A O 1
ATOM 785 N N . ALA A 1 108 ? -20.923 -14.776 -19.480 1.00 96.00 108 ALA A N 1
ATOM 786 C CA . ALA A 1 108 ? -21.830 -14.919 -20.618 1.00 96.00 108 ALA A CA 1
ATOM 787 C C . ALA A 1 108 ? -21.647 -13.818 -21.687 1.00 96.00 108 ALA A C 1
ATOM 789 O O . ALA A 1 108 ? -22.195 -13.943 -22.783 1.00 96.00 108 ALA A O 1
ATOM 790 N N . HIS A 1 109 ? -20.894 -12.748 -21.397 1.00 97.56 109 HIS A N 1
ATOM 791 C CA . HIS A 1 109 ? -20.587 -11.696 -22.372 1.00 97.56 109 HIS A CA 1
ATOM 792 C C . HIS A 1 109 ? -19.640 -12.222 -23.466 1.00 97.56 109 HIS A C 1
ATOM 794 O O . HIS A 1 109 ? -18.678 -12.922 -23.141 1.00 97.56 109 HIS A O 1
ATOM 800 N N . PRO A 1 110 ? -19.854 -11.894 -24.757 1.00 95.62 110 PRO A N 1
ATOM 801 C CA . PRO A 1 110 ? -19.047 -12.440 -25.849 1.00 95.62 110 PRO A CA 1
ATOM 802 C C . PRO A 1 110 ? -17.559 -12.064 -25.777 1.00 95.62 110 PRO A C 1
ATOM 804 O O . PRO A 1 110 ? -16.730 -12.851 -26.221 1.00 95.62 110 PRO A O 1
ATOM 807 N N . ARG A 1 111 ? -17.201 -10.908 -25.194 1.00 97.19 111 ARG A N 1
ATOM 808 C CA . ARG A 1 111 ? -15.798 -10.484 -25.007 1.00 97.19 111 ARG A CA 1
ATOM 809 C C . ARG A 1 111 ? -15.169 -11.032 -23.716 1.00 97.19 111 ARG A C 1
ATOM 811 O O . ARG A 1 111 ? -13.973 -10.842 -23.511 1.00 97.19 111 ARG A O 1
ATOM 818 N N . CYS A 1 112 ? -15.915 -11.759 -22.875 1.00 98.31 112 CYS A N 1
ATOM 819 C CA . CYS A 1 112 ? -15.344 -12.473 -21.732 1.00 98.31 112 CYS A CA 1
ATOM 820 C C . CYS A 1 112 ? -14.771 -13.824 -22.182 1.00 98.31 112 CYS A C 1
ATOM 822 O O . CYS A 1 112 ? -15.521 -14.732 -22.550 1.00 98.31 112 CYS A O 1
ATOM 824 N N . VAL A 1 113 ? -13.449 -13.984 -22.166 1.00 98.19 113 VAL A N 1
ATOM 825 C CA . VAL A 1 113 ? -12.764 -15.149 -22.764 1.00 98.19 113 VAL A CA 1
ATOM 826 C C . VAL A 1 113 ? -12.333 -16.204 -21.745 1.00 98.19 113 VAL A C 1
ATOM 828 O O . VAL A 1 113 ? -12.273 -17.388 -22.076 1.00 98.19 113 VAL A O 1
ATOM 831 N N . ALA A 1 114 ? -12.112 -15.808 -20.490 1.00 98.31 114 ALA A N 1
ATOM 832 C CA . ALA A 1 114 ? -11.683 -16.705 -19.421 1.00 98.31 114 ALA A CA 1
ATOM 833 C C . ALA A 1 114 ? -12.368 -16.407 -18.080 1.00 98.31 114 ALA A C 1
ATOM 835 O O . ALA A 1 114 ? -12.747 -15.270 -17.791 1.00 98.31 114 ALA A O 1
ATOM 836 N N . VAL A 1 115 ? -12.472 -17.436 -17.238 1.00 98.56 115 VAL A N 1
ATOM 837 C CA . VAL A 1 115 ? -12.769 -17.284 -15.809 1.00 98.56 115 VAL A CA 1
ATOM 838 C C . VAL A 1 115 ? -11.452 -17.100 -15.059 1.00 98.56 115 VAL A C 1
ATOM 840 O O . VAL A 1 115 ? -10.498 -17.856 -15.250 1.00 98.56 115 VAL A O 1
ATOM 843 N N . GLY A 1 116 ? -11.402 -16.079 -14.215 1.00 94.88 116 GLY A N 1
ATOM 844 C CA . GLY A 1 116 ? -10.191 -15.600 -13.557 1.00 94.88 116 GLY A CA 1
ATOM 845 C C . GLY A 1 116 ? -10.075 -14.077 -13.659 1.00 94.88 116 GLY A C 1
ATOM 846 O O . GLY A 1 116 ? -10.899 -13.432 -14.297 1.00 94.88 116 GLY A O 1
ATOM 847 N N . GLU A 1 117 ? -9.084 -13.441 -13.054 1.00 97.44 117 GLU A N 1
ATOM 848 C CA . GLU A 1 117 ? -7.942 -14.036 -12.362 1.00 97.44 117 GLU A CA 1
ATOM 849 C C . GLU A 1 117 ? -8.363 -14.751 -11.067 1.00 97.44 117 GLU A C 1
ATOM 851 O O . GLU A 1 117 ? -9.055 -14.180 -10.227 1.00 97.44 117 GLU A O 1
ATOM 856 N N . CYS A 1 118 ? -7.974 -16.018 -10.907 1.00 96.69 118 CYS A N 1
ATOM 857 C CA . CYS A 1 118 ? -8.290 -16.828 -9.724 1.00 96.69 118 CYS A CA 1
ATOM 858 C C . CYS A 1 118 ? -7.147 -17.803 -9.402 1.00 96.69 118 CYS A C 1
ATOM 860 O O . CYS A 1 118 ? -6.292 -18.042 -10.248 1.00 96.69 118 CYS A O 1
ATOM 862 N N . GLY A 1 119 ? -7.086 -18.350 -8.187 1.00 96.12 119 GLY A N 1
ATOM 863 C CA . GLY A 1 119 ? -5.974 -19.212 -7.768 1.00 96.12 119 GLY A CA 1
ATOM 864 C C . GLY A 1 119 ? -5.582 -19.003 -6.310 1.00 96.12 119 GLY A C 1
ATOM 865 O O . GLY A 1 119 ? -6.455 -18.723 -5.490 1.00 96.12 119 GLY A O 1
ATOM 866 N N . LEU A 1 120 ? -4.285 -19.129 -6.000 1.00 94.44 120 LEU A N 1
ATOM 867 C CA . LEU A 1 120 ? -3.728 -19.041 -4.640 1.00 94.44 120 LEU A CA 1
ATOM 868 C C . LEU A 1 120 ? -2.505 -18.099 -4.575 1.00 94.44 120 LEU A C 1
ATOM 870 O O . LEU A 1 120 ? -1.602 -18.188 -5.408 1.00 94.44 120 LEU A O 1
ATOM 874 N N . ASP A 1 121 ? -2.447 -17.236 -3.556 1.00 90.56 121 ASP A N 1
ATOM 875 C CA . ASP A 1 121 ? -1.257 -16.453 -3.175 1.00 90.56 121 ASP A CA 1
ATOM 876 C C . ASP A 1 121 ? -1.065 -16.531 -1.650 1.00 90.56 121 ASP A C 1
ATOM 878 O O . ASP A 1 121 ? -1.741 -15.842 -0.873 1.00 90.56 121 ASP A O 1
ATOM 882 N N . PHE A 1 122 ? -0.122 -17.371 -1.216 1.00 85.25 122 PHE A N 1
ATOM 883 C CA . PHE A 1 122 ? 0.267 -17.506 0.193 1.00 85.25 122 PHE A CA 1
ATOM 884 C C . PHE A 1 122 ? 1.462 -16.601 0.570 1.00 85.25 122 PHE A C 1
ATOM 886 O O . PHE A 1 122 ? 1.779 -16.465 1.750 1.00 85.25 122 PHE A O 1
ATOM 893 N N . ASN A 1 123 ? 2.081 -15.906 -0.397 1.00 70.75 123 ASN A N 1
ATOM 894 C CA . ASN A 1 123 ? 3.163 -14.931 -0.179 1.00 70.75 123 ASN A CA 1
ATOM 895 C C . ASN A 1 123 ? 2.639 -13.564 0.301 1.00 70.75 123 ASN A C 1
ATOM 897 O O . ASN A 1 123 ? 3.335 -12.822 1.001 1.00 70.75 123 ASN A O 1
ATOM 901 N N . ARG A 1 124 ? 1.423 -13.195 -0.115 1.00 62.50 124 ARG A N 1
ATOM 902 C CA . ARG A 1 124 ? 0.665 -12.028 0.375 1.00 62.50 124 ARG A CA 1
ATOM 903 C C . ARG A 1 124 ? -0.393 -12.437 1.389 1.00 62.50 124 ARG A C 1
ATOM 905 O O . ARG A 1 124 ? -0.533 -11.760 2.401 1.00 62.50 124 ARG A O 1
ATOM 912 N N . ASN A 1 125 ? -1.099 -13.539 1.126 1.00 75.88 125 ASN A N 1
ATOM 913 C CA . ASN A 1 125 ? -2.078 -14.146 2.029 1.00 75.88 125 ASN A CA 1
ATOM 914 C C . ASN A 1 125 ? -3.160 -13.172 2.557 1.00 75.88 125 ASN A C 1
ATOM 916 O O . ASN A 1 125 ? -3.594 -13.271 3.702 1.00 75.88 125 ASN A O 1
ATOM 920 N N . PHE A 1 126 ? -3.595 -12.211 1.726 1.00 67.69 126 PHE A N 1
ATOM 921 C CA . PHE A 1 126 ? -4.565 -11.164 2.104 1.00 67.69 126 PHE A CA 1
ATOM 922 C C . PHE A 1 126 ? -5.996 -11.682 2.356 1.00 67.69 126 PHE A C 1
ATOM 924 O O . PHE A 1 126 ? -6.826 -10.954 2.899 1.00 67.69 126 PHE A O 1
ATOM 931 N N . SER A 1 127 ? -6.274 -12.936 1.990 1.00 75.88 127 SER A N 1
ATOM 932 C CA . SER A 1 127 ? -7.439 -13.715 2.420 1.00 75.88 127 SER A CA 1
ATOM 933 C C . SER A 1 127 ? -6.961 -15.054 3.001 1.00 75.88 127 SER A C 1
ATOM 935 O O . SER A 1 127 ? -5.991 -15.599 2.470 1.00 75.88 127 SER A O 1
ATOM 937 N N . PRO A 1 128 ? -7.625 -15.633 4.023 1.00 88.06 128 PRO A N 1
ATOM 938 C CA . PRO A 1 128 ? -7.178 -16.882 4.647 1.00 88.06 128 PRO A CA 1
ATOM 939 C C . PRO A 1 128 ? -7.060 -18.047 3.642 1.00 88.06 128 PRO A C 1
ATOM 941 O O . PRO A 1 128 ? -7.944 -18.174 2.790 1.00 88.06 128 PRO A O 1
ATOM 944 N N . PRO A 1 129 ? -6.059 -18.947 3.753 1.00 88.44 129 PRO A N 1
ATOM 945 C CA . PRO A 1 129 ? -5.816 -20.003 2.764 1.00 88.44 129 PRO A CA 1
ATOM 946 C C . PRO A 1 129 ? -7.044 -20.855 2.427 1.00 88.44 129 PRO A C 1
ATOM 948 O O . PRO A 1 129 ? -7.358 -21.033 1.257 1.00 88.44 129 PRO A O 1
ATOM 951 N N . GLU A 1 130 ? -7.811 -21.302 3.425 1.00 91.81 130 GLU A N 1
ATOM 952 C CA . GLU A 1 130 ? -9.022 -22.110 3.198 1.00 91.81 130 GLU A CA 1
ATOM 953 C C . GLU A 1 130 ? -10.140 -21.339 2.472 1.00 91.81 130 GLU A C 1
ATOM 955 O O . GLU A 1 130 ? -10.936 -21.925 1.736 1.00 91.81 130 GLU A O 1
ATOM 960 N N . VAL A 1 131 ? -10.171 -20.010 2.610 1.00 91.44 131 VAL A N 1
ATOM 961 C CA . VAL A 1 131 ? -11.078 -19.136 1.855 1.00 91.44 131 VAL A CA 1
ATOM 962 C C . VAL A 1 131 ? -10.600 -18.996 0.406 1.00 91.44 131 VAL A C 1
ATOM 964 O O . VAL A 1 131 ? -11.424 -19.101 -0.504 1.00 91.44 131 VAL A O 1
ATOM 967 N N . GLN A 1 132 ? -9.287 -18.856 0.172 1.00 95.44 132 GLN A N 1
ATOM 968 C CA . GLN A 1 132 ? -8.714 -18.883 -1.182 1.00 95.44 132 GLN A CA 1
ATOM 969 C C . GLN A 1 132 ? -9.024 -20.220 -1.881 1.00 95.44 132 GLN A C 1
ATOM 971 O O . GLN A 1 132 ? -9.626 -20.227 -2.953 1.00 95.44 132 GLN A O 1
ATOM 976 N N . LYS A 1 133 ? -8.710 -21.356 -1.238 1.00 96.88 133 LYS A N 1
ATOM 977 C CA . LYS A 1 133 ? -8.953 -22.721 -1.749 1.00 96.88 133 LYS A CA 1
ATOM 978 C C . LYS A 1 133 ? -10.422 -22.946 -2.127 1.00 96.88 133 LYS A C 1
ATOM 980 O O . LYS A 1 133 ? -10.709 -23.397 -3.237 1.00 96.88 133 LYS A O 1
ATOM 985 N N . LYS A 1 134 ? -11.356 -22.568 -1.242 1.00 97.00 134 LYS A N 1
ATOM 986 C CA . LYS A 1 134 ? -12.809 -22.649 -1.479 1.00 97.00 134 LYS A CA 1
ATOM 987 C C . LYS A 1 134 ? -13.226 -21.898 -2.746 1.00 97.00 134 LYS A C 1
ATOM 989 O O . LYS A 1 134 ? -13.907 -22.464 -3.602 1.00 97.00 134 LYS A O 1
ATOM 994 N N . TRP A 1 135 ? -12.854 -20.624 -2.862 1.00 97.62 135 TRP A N 1
ATOM 995 C CA . TRP A 1 135 ? -13.300 -19.785 -3.978 1.00 97.62 135 TRP A CA 1
ATOM 996 C C . TRP A 1 135 ? -12.520 -20.032 -5.272 1.00 97.62 135 TRP A C 1
ATOM 998 O O . TRP A 1 135 ? -13.055 -19.780 -6.351 1.00 97.62 135 TRP A O 1
ATOM 1008 N N . PHE A 1 136 ? -11.317 -20.603 -5.196 1.00 98.06 136 PHE A N 1
ATOM 1009 C CA . PHE A 1 136 ? -10.600 -21.134 -6.353 1.00 98.06 136 PHE A CA 1
ATOM 1010 C C . PHE A 1 136 ? -11.320 -22.363 -6.937 1.00 98.06 136 PHE A C 1
ATOM 1012 O O . PHE A 1 136 ? -11.686 -22.345 -8.111 1.00 98.06 136 PHE A O 1
ATOM 1019 N N . SER A 1 137 ? -11.644 -23.374 -6.119 1.00 97.44 137 SER A N 1
ATOM 1020 C CA . SER A 1 137 ? -12.435 -24.540 -6.556 1.00 97.44 137 SER A CA 1
ATOM 1021 C C . SER A 1 137 ? -13.796 -24.143 -7.147 1.00 97.44 137 SER A C 1
ATOM 1023 O O . SER A 1 137 ? -14.160 -24.604 -8.231 1.00 97.44 137 SER A O 1
ATOM 1025 N N . ALA A 1 138 ? -14.520 -23.217 -6.509 1.00 97.44 138 ALA A N 1
ATOM 1026 C CA . ALA A 1 138 ? -15.795 -22.715 -7.026 1.00 97.44 138 ALA A CA 1
ATOM 1027 C C . ALA A 1 138 ? -15.671 -22.031 -8.407 1.00 97.44 138 ALA A C 1
ATOM 1029 O O . ALA A 1 138 ? -16.576 -22.150 -9.236 1.00 97.44 138 ALA A O 1
ATOM 1030 N N . GLN A 1 139 ? -14.550 -21.356 -8.683 1.00 98.00 139 GLN A N 1
ATOM 1031 C CA . GLN A 1 139 ? -14.271 -20.740 -9.984 1.00 98.00 139 GLN A CA 1
ATOM 1032 C C . GLN A 1 139 ? -13.805 -21.753 -11.039 1.00 98.00 139 GLN A C 1
ATOM 1034 O O . GLN A 1 139 ? -14.238 -21.651 -12.186 1.00 98.00 139 GLN A O 1
ATOM 1039 N N . ILE A 1 140 ? -13.040 -22.790 -10.672 1.00 97.56 140 ILE A N 1
ATOM 1040 C CA . ILE A 1 140 ? -12.744 -23.916 -11.579 1.00 97.56 140 ILE A CA 1
ATOM 1041 C C . ILE A 1 140 ? -14.047 -24.622 -11.990 1.00 97.56 140 ILE A C 1
ATOM 1043 O O . ILE A 1 140 ? -14.271 -24.878 -13.173 1.00 97.56 140 ILE A O 1
ATOM 1047 N N . ALA A 1 141 ? -14.948 -24.882 -11.037 1.00 96.25 141 ALA A N 1
ATOM 1048 C CA . ALA A 1 141 ? -16.257 -25.475 -11.312 1.00 96.25 141 ALA A CA 1
ATOM 1049 C C . ALA A 1 141 ? -17.141 -24.575 -12.202 1.00 96.25 141 ALA A C 1
ATOM 1051 O O . ALA A 1 141 ? -17.856 -25.077 -13.075 1.00 96.25 141 ALA A O 1
ATOM 1052 N N . LEU A 1 142 ? -17.071 -23.247 -12.035 1.00 96.75 142 LEU A N 1
ATOM 1053 C CA . LEU A 1 142 ? -17.723 -22.288 -12.932 1.00 96.75 142 LEU A CA 1
ATOM 1054 C C . LEU A 1 142 ? -17.147 -22.363 -14.356 1.00 96.75 142 LEU A C 1
ATOM 1056 O O . LEU A 1 142 ? -17.919 -22.483 -15.308 1.00 96.75 142 LEU A O 1
ATOM 1060 N N . ALA A 1 143 ? -15.820 -22.339 -14.499 1.00 96.81 143 ALA A N 1
ATOM 1061 C CA . ALA A 1 143 ? -15.128 -22.416 -15.785 1.00 96.81 143 ALA A CA 1
ATOM 1062 C C . ALA A 1 143 ? -15.467 -23.710 -16.538 1.00 96.81 143 ALA A C 1
ATOM 1064 O O . ALA A 1 143 ? -15.874 -23.661 -17.698 1.00 96.81 143 ALA A O 1
ATOM 1065 N N . ALA A 1 144 ? -15.416 -24.853 -15.843 1.00 95.44 144 ALA A N 1
ATOM 1066 C CA . ALA A 1 144 ? -15.771 -26.163 -16.385 1.00 95.44 144 ALA A CA 1
ATOM 1067 C C . ALA A 1 144 ? -17.239 -26.236 -16.849 1.00 95.44 144 ALA A C 1
ATOM 1069 O O . ALA A 1 144 ? -17.548 -26.785 -17.908 1.00 95.44 144 ALA A O 1
ATOM 1070 N N . ARG A 1 145 ? -18.162 -25.631 -16.088 1.00 95.25 145 ARG A N 1
ATOM 1071 C CA . ARG A 1 145 ? -19.589 -25.547 -16.443 1.00 95.25 145 ARG A CA 1
ATOM 1072 C C . ARG A 1 145 ? -19.846 -24.656 -17.664 1.00 95.25 145 ARG A C 1
ATOM 1074 O O . ARG A 1 145 ? -20.749 -24.958 -18.440 1.00 95.25 145 ARG A O 1
ATOM 1081 N N . LEU A 1 146 ? -19.072 -23.583 -17.835 1.00 95.44 146 LEU A N 1
ATOM 1082 C CA . LEU A 1 146 ? -19.190 -22.646 -18.962 1.00 95.44 146 LEU A CA 1
ATOM 1083 C C . LEU A 1 146 ? -18.318 -23.012 -20.175 1.00 95.44 146 LEU A C 1
ATOM 1085 O O . LEU A 1 146 ? -18.478 -22.409 -21.232 1.00 95.44 146 LEU A O 1
ATOM 1089 N N . ARG A 1 147 ? -17.407 -23.986 -20.033 1.00 95.44 147 ARG A N 1
ATOM 1090 C CA . ARG A 1 147 ? -16.345 -24.317 -21.002 1.00 95.44 147 ARG A CA 1
ATOM 1091 C C . ARG A 1 147 ? -15.473 -23.116 -21.391 1.00 95.44 147 ARG A C 1
ATOM 1093 O O . ARG A 1 147 ? -14.992 -23.039 -22.517 1.00 95.44 147 ARG A O 1
ATOM 1100 N N . LYS A 1 148 ? -15.270 -22.187 -20.455 1.00 96.12 148 LYS A N 1
ATOM 1101 C CA . LYS A 1 148 ? -14.351 -21.050 -20.603 1.00 96.12 148 LYS A CA 1
ATOM 1102 C C . LYS A 1 148 ? -12.972 -21.433 -20.077 1.00 96.12 148 LYS A C 1
ATOM 1104 O O . LYS A 1 148 ? -12.873 -22.197 -19.116 1.00 96.12 148 LYS A O 1
ATOM 1109 N N . SER A 1 149 ? -11.929 -20.894 -20.699 1.00 97.88 149 SER A N 1
ATOM 1110 C CA . SER A 1 149 ? -10.545 -21.090 -20.264 1.00 97.88 149 SER A CA 1
ATOM 1111 C C . SER A 1 149 ? -10.315 -20.498 -18.868 1.00 97.88 149 SER A C 1
ATOM 1113 O O . SER A 1 149 ? -11.069 -19.632 -18.419 1.00 97.88 149 SER A O 1
ATOM 1115 N N . LEU A 1 150 ? -9.286 -20.967 -18.164 1.00 98.31 150 LEU A N 1
ATOM 1116 C CA . LEU A 1 150 ? -8.916 -20.476 -16.833 1.00 98.31 150 LEU A CA 1
ATOM 1117 C C . LEU A 1 150 ? -7.701 -19.548 -16.896 1.00 98.31 150 LEU A C 1
ATOM 1119 O O . LEU A 1 150 ? -6.689 -19.908 -17.496 1.00 98.31 150 LEU A O 1
ATOM 1123 N N . PHE A 1 151 ? -7.780 -18.399 -16.222 1.00 98.44 151 PHE A N 1
ATOM 1124 C CA . PHE A 1 151 ? -6.665 -17.466 -16.033 1.00 98.44 151 PHE A CA 1
ATOM 1125 C C . PHE A 1 151 ? -6.211 -17.501 -14.566 1.00 98.44 151 PHE A C 1
ATOM 1127 O O . PHE A 1 151 ? -6.960 -17.103 -13.665 1.00 98.44 151 PHE A O 1
ATOM 1134 N N . LEU A 1 152 ? -5.024 -18.066 -14.318 1.00 97.81 152 LEU A N 1
ATOM 1135 C CA . LEU A 1 152 ? -4.652 -18.622 -13.016 1.00 97.81 152 LEU A CA 1
ATOM 1136 C C . LEU A 1 152 ? -3.448 -17.945 -12.360 1.00 97.81 152 LEU A C 1
ATOM 1138 O O . LEU A 1 152 ? -2.364 -17.900 -12.938 1.00 97.81 152 LEU A O 1
ATOM 1142 N N . HIS A 1 153 ? -3.632 -17.519 -11.109 1.00 95.94 153 HIS A N 1
ATOM 1143 C CA . HIS A 1 153 ? -2.585 -17.012 -10.224 1.00 95.94 153 HIS A CA 1
ATOM 1144 C C . HIS A 1 153 ? -2.038 -18.124 -9.320 1.00 95.94 153 HIS A C 1
ATOM 1146 O O . HIS A 1 153 ? -2.805 -18.812 -8.643 1.00 95.94 153 HIS A O 1
ATOM 1152 N N . CYS A 1 154 ? -0.716 -18.255 -9.230 1.00 91.62 154 CYS A N 1
ATOM 1153 C CA . CYS A 1 154 ? -0.071 -19.136 -8.258 1.00 91.62 154 CYS A CA 1
ATOM 1154 C C . CYS A 1 154 ? 1.189 -18.474 -7.691 1.00 91.62 154 CYS A C 1
ATOM 1156 O O . CYS A 1 154 ? 2.127 -18.191 -8.437 1.00 91.62 154 CYS A O 1
ATOM 1158 N N . ARG A 1 155 ? 1.235 -18.261 -6.370 1.00 85.50 155 ARG A N 1
ATOM 1159 C CA . ARG A 1 155 ? 2.430 -17.765 -5.671 1.00 85.50 155 ARG A CA 1
ATOM 1160 C C . ARG A 1 155 ? 2.584 -18.391 -4.285 1.00 85.50 155 ARG A C 1
ATOM 1162 O O . ARG A 1 155 ? 1.683 -18.288 -3.454 1.00 85.50 155 ARG A O 1
ATOM 1169 N N . ASP A 1 156 ? 3.740 -19.015 -4.059 1.00 83.12 156 ASP A N 1
ATOM 1170 C CA . ASP A 1 156 ? 4.143 -19.721 -2.829 1.00 83.12 156 ASP A CA 1
ATOM 1171 C C . ASP A 1 156 ? 3.102 -20.756 -2.335 1.00 83.12 156 ASP A C 1
ATOM 1173 O O . ASP A 1 156 ? 2.981 -21.016 -1.142 1.00 83.12 156 ASP A O 1
ATOM 1177 N N . ALA A 1 157 ? 2.325 -21.322 -3.266 1.00 86.69 157 ALA A N 1
ATOM 1178 C CA . ALA A 1 157 ? 1.141 -22.152 -3.009 1.00 86.69 157 ALA A CA 1
ATOM 1179 C C . ALA A 1 157 ? 1.000 -23.308 -4.024 1.00 86.69 157 ALA A C 1
ATOM 1181 O O . ALA A 1 157 ? -0.102 -23.777 -4.309 1.00 86.69 157 ALA A O 1
ATOM 1182 N N . SER A 1 158 ? 2.106 -23.699 -4.661 1.00 85.56 158 SER A N 1
ATOM 1183 C CA . SER A 1 158 ? 2.129 -24.528 -5.871 1.00 85.56 158 SER A CA 1
ATOM 1184 C C . SER A 1 158 ? 1.688 -25.977 -5.655 1.00 85.56 158 SER A C 1
ATOM 1186 O O . SER A 1 158 ? 1.089 -26.554 -6.565 1.00 85.56 158 SER A O 1
ATOM 1188 N N . ASP A 1 159 ? 1.899 -26.542 -4.464 1.00 88.00 159 ASP A N 1
ATOM 1189 C CA . ASP A 1 159 ? 1.438 -27.892 -4.129 1.00 88.00 159 ASP A CA 1
ATOM 1190 C C . ASP A 1 159 ? -0.089 -27.943 -3.950 1.00 88.00 159 ASP A C 1
ATOM 1192 O O . ASP A 1 159 ? -0.751 -28.712 -4.652 1.00 88.00 159 ASP A O 1
ATOM 1196 N N . GLU A 1 160 ? -0.687 -27.083 -3.114 1.00 92.06 160 GLU A N 1
ATOM 1197 C CA . GLU A 1 160 ? -2.151 -27.022 -2.953 1.00 92.06 160 GLU A CA 1
ATOM 1198 C C . GLU A 1 160 ? -2.870 -26.543 -4.220 1.00 92.06 160 GLU A C 1
ATOM 1200 O O . GLU A 1 160 ? -3.966 -27.014 -4.529 1.00 92.06 160 GLU A O 1
ATOM 1205 N N . PHE A 1 161 ? -2.257 -25.640 -4.991 1.00 92.69 161 PHE A N 1
ATOM 1206 C CA . PHE A 1 161 ? -2.775 -25.211 -6.292 1.00 92.69 161 PHE A CA 1
ATOM 1207 C C . PHE A 1 161 ? -2.854 -26.398 -7.264 1.00 92.69 161 PHE A C 1
ATOM 1209 O O . PHE A 1 161 ? -3.882 -26.616 -7.912 1.00 92.69 161 PHE A O 1
ATOM 1216 N N . ALA A 1 162 ? -1.790 -27.205 -7.329 1.00 91.19 162 ALA A N 1
ATOM 1217 C CA . ALA A 1 162 ? -1.749 -28.403 -8.156 1.00 91.19 162 ALA A CA 1
ATOM 1218 C C . ALA A 1 162 ? -2.679 -29.512 -7.636 1.00 91.19 162 ALA A C 1
ATOM 1220 O O . ALA A 1 162 ? -3.262 -30.238 -8.441 1.00 91.19 162 ALA A O 1
ATOM 1221 N N . GLU A 1 163 ? -2.853 -29.656 -6.319 1.00 94.06 163 GLU A N 1
ATOM 1222 C CA . GLU A 1 163 ? -3.824 -30.590 -5.741 1.00 94.06 163 GLU A CA 1
ATOM 1223 C C . GLU A 1 163 ? -5.258 -30.222 -6.144 1.00 94.06 163 GLU A C 1
ATOM 1225 O O . GLU A 1 163 ? -5.971 -31.058 -6.701 1.00 94.06 163 GLU A O 1
ATOM 1230 N N . ILE A 1 164 ? -5.659 -28.960 -5.955 1.00 94.88 164 ILE A N 1
ATOM 1231 C CA . ILE A 1 164 ? -7.007 -28.488 -6.299 1.00 94.88 164 ILE A CA 1
ATOM 1232 C C . ILE A 1 164 ? -7.274 -28.643 -7.799 1.00 94.88 164 ILE A C 1
ATOM 1234 O O . ILE A 1 164 ? -8.353 -29.102 -8.171 1.00 94.88 164 ILE A O 1
ATOM 1238 N N . LEU A 1 165 ? -6.305 -28.354 -8.675 1.00 93.44 165 LEU A N 1
ATOM 1239 C CA . LEU A 1 165 ? -6.477 -28.599 -10.112 1.00 93.44 165 LEU A CA 1
ATOM 1240 C C . LEU A 1 165 ? -6.665 -30.090 -10.440 1.00 93.44 165 LEU A C 1
ATOM 1242 O O . LEU A 1 165 ? -7.540 -30.412 -11.239 1.00 93.44 165 LEU A O 1
ATOM 1246 N N . ARG A 1 166 ? -5.932 -31.013 -9.794 1.00 92.81 166 ARG A N 1
ATOM 1247 C CA . ARG A 1 166 ? -6.106 -32.473 -9.992 1.00 92.81 166 ARG A CA 1
ATOM 1248 C C . ARG A 1 166 ? -7.467 -32.992 -9.524 1.00 92.81 166 ARG A C 1
ATOM 1250 O O . ARG A 1 166 ? -7.931 -34.006 -10.037 1.00 92.81 166 ARG A O 1
ATOM 1257 N N . GLN A 1 167 ? -8.110 -32.315 -8.572 1.00 92.62 167 GLN A N 1
ATOM 1258 C CA . GLN A 1 167 ? -9.455 -32.661 -8.096 1.00 92.62 167 GLN A CA 1
ATOM 1259 C C . GLN A 1 167 ? -10.570 -32.284 -9.098 1.00 92.62 167 GLN A C 1
ATOM 1261 O O . GLN A 1 167 ? -11.706 -32.729 -8.934 1.00 92.62 167 GLN A O 1
ATOM 1266 N N . HIS A 1 168 ? -10.277 -31.493 -10.140 1.00 89.75 168 HIS A N 1
ATOM 1267 C CA . HIS A 1 168 ? -11.265 -31.001 -11.106 1.00 89.75 168 HIS A CA 1
ATOM 1268 C C . HIS A 1 168 ? -10.983 -31.499 -12.533 1.00 89.75 168 HIS A C 1
ATOM 1270 O O . HIS A 1 168 ? -9.844 -31.649 -12.961 1.00 89.75 168 HIS A O 1
ATOM 1276 N N . THR A 1 169 ? -12.041 -31.712 -13.322 1.00 83.44 169 THR A N 1
ATOM 1277 C CA . THR A 1 169 ? -11.905 -31.964 -14.766 1.00 83.44 169 THR A CA 1
ATOM 1278 C C . THR A 1 169 ? -11.871 -30.639 -15.523 1.00 83.44 169 THR A C 1
ATOM 1280 O O . THR A 1 169 ? -12.891 -29.957 -15.623 1.00 83.44 169 THR A O 1
ATOM 1283 N N . LEU A 1 170 ? -10.713 -30.285 -16.081 1.00 86.00 170 LEU A N 1
ATOM 1284 C CA . LEU A 1 170 ? -10.578 -29.131 -16.971 1.00 86.00 170 LEU A CA 1
ATOM 1285 C C . LEU A 1 170 ? -11.263 -29.425 -18.316 1.00 86.00 170 LEU A C 1
ATOM 1287 O O . LEU A 1 170 ? -10.946 -30.411 -18.978 1.00 86.00 170 LEU A O 1
ATOM 1291 N N . THR A 1 171 ? -12.212 -28.579 -18.724 1.00 85.44 171 THR A N 1
ATOM 1292 C CA . THR A 1 171 ? -12.957 -28.728 -19.995 1.00 85.44 171 THR A CA 1
ATOM 1293 C C . THR A 1 171 ? -12.483 -27.776 -21.096 1.00 85.44 171 THR A C 1
ATOM 1295 O O . THR A 1 171 ? -13.041 -27.780 -22.190 1.00 85.44 171 THR A O 1
ATOM 1298 N N . ALA A 1 172 ? -11.528 -26.908 -20.772 1.00 91.25 172 ALA A N 1
ATOM 1299 C CA . ALA A 1 172 ? -10.962 -25.850 -21.600 1.00 91.25 172 ALA A CA 1
ATOM 1300 C C . ALA A 1 172 ? -9.513 -25.584 -21.128 1.00 91.25 172 ALA A C 1
ATOM 1302 O O . ALA A 1 172 ? -9.160 -26.024 -20.027 1.00 91.25 172 ALA A O 1
ATOM 1303 N N . PRO A 1 173 ? -8.670 -24.900 -21.924 1.00 94.88 173 PRO A N 1
ATOM 1304 C CA . PRO A 1 173 ? -7.305 -24.547 -21.534 1.00 94.88 173 PRO A CA 1
ATOM 1305 C C . PRO A 1 173 ? -7.202 -23.819 -20.185 1.00 94.88 173 PRO A C 1
ATOM 1307 O O . PRO A 1 173 ? -8.064 -23.021 -19.815 1.00 94.88 173 PRO A O 1
ATOM 1310 N N . ALA A 1 174 ? -6.103 -24.053 -19.472 1.00 96.44 174 ALA A N 1
ATOM 1311 C CA . ALA A 1 174 ? -5.747 -23.339 -18.250 1.00 96.44 174 ALA A CA 1
ATOM 1312 C C . ALA A 1 174 ? -4.401 -22.634 -18.435 1.00 96.44 174 ALA A C 1
ATOM 1314 O O . ALA A 1 174 ? -3.451 -23.237 -18.936 1.00 96.44 174 ALA A O 1
ATOM 1315 N N . VAL A 1 175 ? -4.319 -21.368 -18.034 1.00 98.06 175 VAL A N 1
ATOM 1316 C CA . VAL A 1 175 ? -3.145 -20.510 -18.215 1.00 98.06 175 VAL A CA 1
ATOM 1317 C C . VAL A 1 175 ? -2.631 -20.087 -16.849 1.00 98.06 175 VAL A C 1
ATOM 1319 O O . VAL A 1 175 ? -3.318 -19.360 -16.138 1.00 98.06 175 VAL A O 1
ATOM 1322 N N . ALA A 1 176 ? -1.431 -20.530 -16.484 1.00 96.81 176 ALA A N 1
ATOM 1323 C CA . ALA A 1 176 ? -0.698 -19.972 -15.356 1.00 96.81 176 ALA A CA 1
ATOM 1324 C C . ALA A 1 176 ? -0.041 -18.668 -15.825 1.00 96.81 176 ALA A C 1
ATOM 1326 O O . ALA A 1 176 ? 0.940 -18.703 -16.574 1.00 96.81 176 ALA A O 1
ATOM 1327 N N . HIS A 1 177 ? -0.628 -17.533 -15.446 1.00 95.44 177 HIS A N 1
ATOM 1328 C CA . HIS A 1 177 ? -0.117 -16.212 -15.816 1.00 95.44 177 HIS A CA 1
ATOM 1329 C C . HIS A 1 177 ? 1.028 -15.788 -14.890 1.00 95.44 177 HIS A C 1
ATOM 1331 O O . HIS A 1 177 ? 1.195 -16.343 -13.799 1.00 95.44 177 HIS A O 1
ATOM 1337 N N . CYS A 1 178 ? 1.826 -14.821 -15.344 1.00 93.88 178 CYS A N 1
ATOM 1338 C CA . CYS A 1 178 ? 2.939 -14.216 -14.618 1.00 93.88 178 CYS A CA 1
ATOM 1339 C C . CYS A 1 178 ? 3.816 -15.260 -13.907 1.00 93.88 178 CYS A C 1
ATOM 1341 O O . CYS A 1 178 ? 4.109 -15.163 -12.712 1.00 93.88 178 CYS A O 1
ATOM 1343 N N . PHE A 1 179 ? 4.228 -16.300 -14.640 1.00 94.50 179 PHE A N 1
ATOM 1344 C CA . PHE A 1 179 ? 4.983 -17.395 -14.045 1.00 94.50 179 PHE A CA 1
ATOM 1345 C C . PHE A 1 179 ? 6.372 -16.922 -13.587 1.00 94.50 179 PHE A C 1
ATOM 1347 O O . PHE A 1 179 ? 7.263 -16.659 -14.395 1.00 94.50 179 PHE A O 1
ATOM 1354 N N . THR A 1 180 ? 6.570 -16.855 -12.267 1.00 90.25 180 THR A N 1
ATOM 1355 C CA . THR A 1 180 ? 7.858 -16.538 -11.620 1.00 90.25 180 THR A CA 1
ATOM 1356 C C . THR A 1 180 ? 8.404 -17.698 -10.777 1.00 90.25 180 THR A C 1
ATOM 1358 O O . THR A 1 180 ? 9.216 -17.466 -9.880 1.00 90.25 180 THR A O 1
ATOM 1361 N N . GLY A 1 181 ? 7.913 -18.920 -11.004 1.00 87.69 181 GLY A N 1
ATOM 1362 C CA . GLY A 1 181 ? 8.261 -20.111 -10.225 1.00 87.69 181 GLY A CA 1
ATOM 1363 C C . GLY A 1 181 ? 9.571 -20.782 -10.648 1.00 87.69 181 GLY A C 1
ATOM 1364 O O . GLY A 1 181 ? 10.281 -20.339 -11.554 1.00 87.69 181 GLY A O 1
ATOM 1365 N N . ASN A 1 182 ? 9.888 -21.889 -9.979 1.00 91.31 182 ASN A N 1
ATOM 1366 C CA . ASN A 1 182 ? 11.072 -22.709 -10.229 1.00 91.31 182 ASN A CA 1
ATOM 1367 C C . ASN A 1 182 ? 10.794 -23.900 -11.175 1.00 91.31 182 ASN A C 1
ATOM 1369 O O . ASN A 1 182 ? 9.663 -24.135 -11.600 1.00 91.31 182 ASN A O 1
ATOM 1373 N N . ARG A 1 183 ? 11.841 -24.680 -11.490 1.00 92.69 183 ARG A N 1
ATOM 1374 C CA . ARG A 1 183 ? 11.774 -25.875 -12.356 1.00 92.69 183 ARG A CA 1
ATOM 1375 C C . ARG A 1 183 ? 10.623 -26.823 -11.995 1.00 92.69 183 ARG A C 1
ATOM 1377 O O . ARG A 1 183 ? 9.858 -27.189 -12.878 1.00 92.69 183 ARG A O 1
ATOM 1384 N N . ALA A 1 184 ? 10.520 -27.231 -10.731 1.00 91.56 184 ALA A N 1
ATOM 1385 C CA . ALA A 1 184 ? 9.555 -28.248 -10.312 1.00 91.56 184 ALA A CA 1
ATOM 1386 C C . ALA A 1 184 ? 8.108 -27.737 -10.419 1.00 91.56 184 ALA A C 1
ATOM 1388 O O . ALA A 1 184 ? 7.200 -28.490 -10.762 1.00 91.56 184 ALA A O 1
ATOM 1389 N N . GLU A 1 185 ? 7.904 -26.437 -10.196 1.00 91.44 185 GLU A N 1
ATOM 1390 C CA . GLU A 1 185 ? 6.607 -25.779 -10.368 1.00 91.44 185 GLU A CA 1
ATOM 1391 C C . GLU A 1 185 ? 6.218 -25.718 -11.848 1.00 91.44 185 GLU A C 1
ATOM 1393 O O . GLU A 1 185 ? 5.088 -26.057 -12.193 1.00 91.44 185 GLU A O 1
ATOM 1398 N N . LEU A 1 186 ? 7.162 -25.383 -12.737 1.00 94.81 186 LEU A N 1
ATOM 1399 C CA . LEU A 1 186 ? 6.944 -25.427 -14.185 1.00 94.81 186 LEU A CA 1
ATOM 1400 C C . LEU A 1 186 ? 6.606 -26.848 -14.665 1.00 94.81 186 LEU A C 1
ATOM 1402 O O . LEU A 1 186 ? 5.626 -27.041 -15.381 1.00 94.81 186 LEU A O 1
ATOM 1406 N N . GLU A 1 187 ? 7.387 -27.848 -14.255 1.00 94.12 187 GLU A N 1
ATOM 1407 C CA . GLU A 1 187 ? 7.170 -29.254 -14.620 1.00 94.12 187 GLU A CA 1
ATOM 1408 C C . GLU A 1 187 ? 5.806 -29.765 -14.106 1.00 94.12 187 GLU A C 1
ATOM 1410 O O . GLU A 1 187 ? 5.082 -30.432 -14.848 1.00 94.12 187 GLU A O 1
ATOM 1415 N N . SER A 1 188 ? 5.394 -29.367 -12.894 1.00 92.44 188 SER A N 1
ATOM 1416 C CA . SER A 1 188 ? 4.063 -29.654 -12.332 1.00 92.44 188 SER A CA 1
ATOM 1417 C C . SER A 1 188 ? 2.934 -29.004 -13.148 1.00 92.44 188 SER A C 1
ATOM 1419 O O . SER A 1 188 ? 1.989 -29.688 -13.541 1.00 92.44 188 SER A O 1
ATOM 1421 N N . LEU A 1 189 ? 3.045 -27.712 -13.482 1.00 93.44 189 LEU A N 1
ATOM 1422 C CA . LEU A 1 189 ? 2.053 -26.990 -14.294 1.00 93.44 189 LEU A CA 1
ATOM 1423 C C . LEU A 1 189 ? 1.910 -27.586 -15.703 1.00 93.44 189 LEU A C 1
ATOM 1425 O O . LEU A 1 189 ? 0.795 -27.795 -16.184 1.00 93.44 189 LEU A O 1
ATOM 1429 N N . LEU A 1 190 ? 3.024 -27.918 -16.359 1.00 94.62 190 LEU A N 1
ATOM 1430 C CA . LEU A 1 190 ? 3.011 -28.531 -17.689 1.00 94.62 190 LEU A CA 1
ATOM 1431 C C . LEU A 1 190 ? 2.388 -29.937 -17.675 1.00 94.62 190 LEU A C 1
ATOM 1433 O O . LEU A 1 190 ? 1.660 -30.284 -18.614 1.00 94.62 190 LEU A O 1
ATOM 1437 N N . ALA A 1 191 ? 2.609 -30.712 -16.607 1.00 93.25 191 ALA A N 1
ATOM 1438 C CA . ALA A 1 191 ? 1.987 -32.021 -16.395 1.00 93.25 191 ALA A CA 1
ATOM 1439 C C . ALA A 1 191 ? 0.468 -31.938 -16.138 1.00 93.25 191 ALA A C 1
ATOM 1441 O O . ALA A 1 191 ? -0.259 -32.857 -16.508 1.00 93.25 191 ALA A O 1
ATOM 1442 N N . LEU A 1 192 ? -0.028 -30.826 -15.580 1.00 91.19 192 LEU A N 1
ATOM 1443 C CA . LEU A 1 192 ? -1.466 -30.524 -15.469 1.00 91.19 192 LEU A CA 1
ATOM 1444 C C . LEU A 1 192 ? -2.099 -30.063 -16.796 1.00 91.19 192 LEU A C 1
ATOM 1446 O O . LEU A 1 192 ? -3.305 -29.836 -16.855 1.00 91.19 192 LEU A O 1
ATOM 1450 N N . GLY A 1 193 ? -1.307 -29.924 -17.863 1.00 92.62 193 GLY A N 1
ATOM 1451 C CA . GLY A 1 193 ? -1.773 -29.426 -19.158 1.00 92.62 193 GLY A CA 1
ATOM 1452 C C . GLY A 1 193 ? -1.805 -27.899 -19.273 1.00 92.62 193 GLY A C 1
ATOM 1453 O O . GLY A 1 193 ? -2.295 -27.392 -20.280 1.00 92.62 193 GLY A O 1
ATOM 1454 N N . CYS A 1 194 ? -1.283 -27.163 -18.286 1.00 95.69 194 CYS A N 1
ATOM 1455 C CA . CYS A 1 194 ? -1.322 -25.704 -18.295 1.00 95.69 194 CYS A CA 1
ATOM 1456 C C . CYS A 1 194 ? -0.427 -25.093 -19.385 1.00 95.69 194 CYS A C 1
ATOM 1458 O O . CYS A 1 194 ? 0.614 -25.640 -19.770 1.00 95.69 194 CYS A O 1
ATOM 1460 N N . TYR A 1 195 ? -0.851 -23.913 -19.825 1.00 98.25 195 TYR A N 1
ATOM 1461 C CA . TYR A 1 195 ? -0.112 -22.941 -20.621 1.00 98.25 195 TYR A CA 1
ATOM 1462 C C . TYR A 1 195 ? 0.589 -21.947 -19.686 1.00 98.25 195 TYR A C 1
ATOM 1464 O O . TYR A 1 195 ? 0.139 -21.753 -18.554 1.00 98.25 195 TYR A O 1
ATOM 1472 N N . ILE A 1 196 ? 1.674 -21.320 -20.145 1.00 98.31 196 ILE A N 1
ATOM 1473 C CA . ILE A 1 196 ? 2.538 -20.470 -19.312 1.00 98.31 196 ILE A CA 1
ATOM 1474 C C . ILE A 1 196 ? 2.608 -19.053 -19.893 1.00 98.31 196 ILE A C 1
ATOM 1476 O O . ILE A 1 196 ? 3.067 -18.861 -21.023 1.00 98.31 196 ILE A O 1
ATOM 1480 N N . GLY A 1 197 ? 2.168 -18.072 -19.106 1.00 98.06 197 GLY A N 1
ATOM 1481 C CA . GLY A 1 197 ? 2.295 -16.645 -19.394 1.00 98.06 197 GLY A CA 1
ATOM 1482 C C . GLY A 1 197 ? 3.571 -16.047 -18.791 1.00 98.06 197 GLY A C 1
ATOM 1483 O O . GLY A 1 197 ? 3.950 -16.361 -17.657 1.00 98.06 197 GLY A O 1
ATOM 1484 N N . ILE A 1 198 ? 4.273 -15.223 -19.576 1.00 98.25 198 ILE A N 1
ATOM 1485 C CA . ILE A 1 198 ? 5.562 -14.620 -19.213 1.00 98.25 198 ILE A CA 1
ATOM 1486 C C . ILE A 1 198 ? 5.484 -13.093 -19.296 1.00 98.25 198 ILE A C 1
ATOM 1488 O O . ILE A 1 198 ? 5.243 -12.521 -20.360 1.00 98.25 198 ILE A O 1
ATOM 1492 N N . THR A 1 199 ? 5.768 -12.442 -18.167 1.00 97.56 199 THR A N 1
ATOM 1493 C CA . THR A 1 199 ? 5.758 -10.982 -17.995 1.00 97.56 199 THR A CA 1
ATOM 1494 C C . THR A 1 199 ? 7.159 -10.366 -18.061 1.00 97.56 199 THR A C 1
ATOM 1496 O O . THR A 1 199 ? 8.181 -11.057 -18.134 1.00 97.56 199 THR A O 1
ATOM 1499 N N . GLY A 1 200 ? 7.239 -9.036 -17.925 1.00 95.56 200 GLY A N 1
ATOM 1500 C CA . GLY A 1 200 ? 8.492 -8.280 -17.784 1.00 95.56 200 GLY A CA 1
ATOM 1501 C C . GLY A 1 200 ? 9.401 -8.685 -16.609 1.00 95.56 200 GLY A C 1
ATOM 1502 O O . GLY A 1 200 ? 10.520 -8.174 -16.515 1.00 95.56 200 GLY A O 1
ATOM 1503 N N . TRP A 1 201 ? 8.999 -9.635 -15.753 1.00 93.12 201 TRP A N 1
ATOM 1504 C CA . TRP A 1 201 ? 9.877 -10.265 -14.757 1.00 93.12 201 TRP A CA 1
ATOM 1505 C C . TRP A 1 201 ? 11.093 -10.959 -15.389 1.00 93.12 201 TRP A C 1
ATOM 1507 O O . TRP A 1 201 ? 12.198 -10.875 -14.851 1.00 93.12 201 TRP A O 1
ATOM 1517 N N . VAL A 1 202 ? 10.937 -11.558 -16.578 1.00 95.75 202 VAL A N 1
ATOM 1518 C CA . VAL A 1 202 ? 12.051 -12.178 -17.327 1.00 95.75 202 VAL A CA 1
ATOM 1519 C C . VAL A 1 202 ? 13.115 -11.158 -17.768 1.00 95.75 202 VAL A C 1
ATOM 1521 O O . VAL A 1 202 ? 14.240 -11.514 -18.109 1.00 95.75 202 VAL A O 1
ATOM 1524 N N . CYS A 1 203 ? 12.779 -9.867 -17.731 1.00 93.00 203 CYS A N 1
ATOM 1525 C CA . CYS A 1 203 ? 13.688 -8.763 -18.010 1.00 93.00 203 CYS A CA 1
ATOM 1526 C C . CYS A 1 203 ? 14.422 -8.237 -16.757 1.00 93.00 203 CYS A C 1
ATOM 1528 O O . CYS A 1 203 ? 15.149 -7.246 -16.881 1.00 93.00 203 CYS A O 1
ATOM 1530 N N . ASP A 1 204 ? 14.233 -8.824 -15.563 1.00 88.00 204 ASP A N 1
ATOM 1531 C CA . ASP A 1 204 ? 14.901 -8.384 -14.328 1.00 88.00 204 ASP A CA 1
ATOM 1532 C C . ASP A 1 204 ? 16.384 -8.791 -14.292 1.00 88.00 204 ASP A C 1
ATOM 1534 O O . ASP A 1 204 ? 16.750 -9.934 -14.038 1.00 88.00 204 ASP A O 1
ATOM 1538 N N . ASP A 1 205 ? 17.243 -7.798 -14.512 1.00 80.50 205 ASP A N 1
ATOM 1539 C CA . ASP A 1 205 ? 18.704 -7.897 -14.560 1.00 80.50 205 ASP A CA 1
ATOM 1540 C C . ASP A 1 205 ? 19.398 -7.983 -13.187 1.00 80.50 205 ASP A C 1
ATOM 1542 O O . ASP A 1 205 ? 20.626 -7.906 -13.106 1.00 80.50 205 ASP A O 1
ATOM 1546 N N . ARG A 1 206 ? 18.641 -8.072 -12.089 1.00 79.56 206 ARG A N 1
ATOM 1547 C CA . ARG A 1 206 ? 19.193 -8.108 -10.728 1.00 79.56 206 ARG A CA 1
ATOM 1548 C C . ARG A 1 206 ? 19.591 -9.534 -10.321 1.00 79.56 206 ARG A C 1
ATOM 1550 O O . ARG A 1 206 ? 18.747 -10.426 -10.391 1.00 79.56 206 ARG A O 1
ATOM 1557 N N . PRO A 1 207 ? 20.811 -9.753 -9.792 1.00 72.25 207 PRO A N 1
ATOM 1558 C CA . PRO A 1 207 ? 21.176 -11.025 -9.171 1.00 72.25 207 PRO A CA 1
ATOM 1559 C C . PRO A 1 207 ? 20.195 -11.432 -8.065 1.00 72.25 207 PRO A C 1
ATOM 1561 O O . PRO A 1 207 ? 19.743 -10.580 -7.295 1.00 72.25 207 PRO A O 1
ATOM 1564 N N . HIS A 1 208 ? 19.905 -12.733 -7.969 1.00 73.19 208 HIS A N 1
ATOM 1565 C CA . HIS A 1 208 ? 19.060 -13.337 -6.927 1.00 73.19 208 HIS A CA 1
ATOM 1566 C C . HIS A 1 208 ? 17.633 -12.757 -6.863 1.00 73.19 208 HIS A C 1
ATOM 1568 O O . HIS A 1 208 ? 17.057 -12.588 -5.785 1.00 73.19 208 HIS A O 1
ATOM 1574 N N . ARG A 1 209 ? 17.060 -12.410 -8.025 1.00 76.81 209 ARG A N 1
ATOM 1575 C CA . ARG A 1 209 ? 15.680 -11.908 -8.151 1.00 76.81 209 ARG A CA 1
ATOM 1576 C C . ARG A 1 209 ? 14.744 -12.801 -8.961 1.00 76.81 209 ARG A C 1
ATOM 1578 O O . ARG A 1 209 ? 13.562 -12.483 -9.009 1.00 76.81 209 ARG A O 1
ATOM 1585 N N . GLY A 1 210 ? 15.224 -13.894 -9.553 1.00 82.00 210 GLY A N 1
ATOM 1586 C CA . GLY A 1 210 ? 14.399 -14.850 -10.297 1.00 82.00 210 GLY A CA 1
ATOM 1587 C C . GLY A 1 210 ? 14.259 -14.552 -11.794 1.00 82.00 210 GLY A C 1
ATOM 1588 O O . GLY A 1 210 ? 13.770 -15.407 -12.522 1.00 82.00 210 GLY A O 1
ATOM 1589 N N . GLY A 1 211 ? 14.669 -13.373 -12.279 1.00 88.25 211 GLY A N 1
ATOM 1590 C CA . GLY A 1 211 ? 14.539 -13.001 -13.695 1.00 88.25 211 GLY A CA 1
ATOM 1591 C C . GLY A 1 211 ? 15.479 -13.786 -14.616 1.00 88.25 211 GLY A C 1
ATOM 1592 O O . GLY A 1 211 ? 15.048 -14.308 -15.642 1.00 88.25 211 GLY A O 1
ATOM 1593 N N . ALA A 1 212 ? 16.748 -13.932 -14.222 1.00 88.38 212 ALA A N 1
ATOM 1594 C CA . ALA A 1 212 ? 17.736 -14.724 -14.959 1.00 88.38 212 ALA A CA 1
ATOM 1595 C C . ALA A 1 212 ? 17.462 -16.234 -14.845 1.00 88.38 212 ALA A C 1
ATOM 1597 O O . ALA A 1 212 ? 17.681 -16.991 -15.789 1.00 88.38 212 ALA A O 1
ATOM 1598 N N . GLU A 1 213 ? 16.947 -16.657 -13.693 1.00 91.88 213 GLU A N 1
ATOM 1599 C CA . GLU A 1 213 ? 16.528 -18.021 -13.408 1.00 91.88 213 GLU A CA 1
ATOM 1600 C C . GLU A 1 213 ? 15.324 -18.411 -14.290 1.00 91.88 213 GLU A C 1
ATOM 1602 O O . GLU A 1 213 ? 15.393 -19.408 -15.007 1.00 91.88 213 GLU A O 1
ATOM 1607 N N . LEU A 1 214 ? 14.282 -17.568 -14.354 1.00 93.62 214 LEU A N 1
ATOM 1608 C CA . LEU A 1 214 ? 13.143 -17.712 -15.273 1.00 93.62 214 LEU A CA 1
ATOM 1609 C C . LEU A 1 214 ? 13.585 -17.713 -16.745 1.00 93.62 214 LEU A C 1
ATOM 1611 O O . LEU A 1 214 ? 13.145 -18.552 -17.530 1.00 93.62 214 LEU A O 1
ATOM 1615 N N . ALA A 1 215 ? 14.506 -16.819 -17.117 1.00 93.69 215 ALA A N 1
ATOM 1616 C CA . ALA A 1 215 ? 15.057 -16.737 -18.469 1.00 93.69 215 ALA A CA 1
ATOM 1617 C C . ALA A 1 215 ? 15.775 -18.027 -18.920 1.00 93.69 215 ALA A C 1
ATOM 1619 O O . ALA A 1 215 ? 15.862 -18.264 -20.126 1.00 93.69 215 ALA A O 1
ATOM 1620 N N . ALA A 1 216 ? 16.255 -18.855 -17.981 1.00 94.25 216 ALA A N 1
ATOM 1621 C CA . ALA A 1 216 ? 16.836 -20.178 -18.229 1.00 94.25 216 ALA A CA 1
ATOM 1622 C C . ALA A 1 216 ? 15.808 -21.334 -18.176 1.00 94.25 216 ALA A C 1
ATOM 1624 O O . ALA A 1 216 ? 16.109 -22.450 -18.613 1.00 94.25 216 ALA A O 1
ATOM 1625 N N . LEU A 1 217 ? 14.591 -21.088 -17.675 1.00 95.88 217 LEU A N 1
ATOM 1626 C CA . LEU A 1 217 ? 13.471 -22.033 -17.753 1.00 95.88 217 LEU A CA 1
ATOM 1627 C C . LEU A 1 217 ? 12.735 -21.972 -19.100 1.00 95.88 217 LEU A C 1
ATOM 1629 O O . LEU A 1 217 ? 12.216 -22.995 -19.536 1.00 95.88 217 LEU A O 1
ATOM 1633 N N . LEU A 1 218 ? 12.741 -20.825 -19.794 1.00 96.56 218 LEU A N 1
ATOM 1634 C CA . LEU A 1 218 ? 12.007 -20.639 -21.058 1.00 96.56 218 LEU A CA 1
ATOM 1635 C C . LEU A 1 218 ? 12.198 -21.753 -22.114 1.00 96.56 218 LEU A C 1
ATOM 1637 O O . LEU A 1 218 ? 11.184 -22.182 -22.659 1.00 96.56 218 LEU A O 1
ATOM 1641 N N . PRO A 1 219 ? 13.409 -22.295 -22.386 1.00 97.06 219 PRO A N 1
ATOM 1642 C CA . PRO A 1 219 ? 13.593 -23.370 -23.377 1.00 97.06 219 PRO A CA 1
ATOM 1643 C C . PRO A 1 219 ? 12.948 -24.721 -23.017 1.00 97.06 219 PRO A C 1
ATOM 1645 O O . PRO A 1 219 ? 13.071 -25.678 -23.775 1.00 97.06 219 PRO A O 1
ATOM 1648 N N . GLN A 1 220 ? 12.320 -24.823 -21.844 1.00 96.81 220 GLN A N 1
ATOM 1649 C CA . GLN A 1 220 ? 11.671 -26.027 -21.319 1.00 96.81 220 GLN A CA 1
ATOM 1650 C C . GLN A 1 220 ? 10.140 -25.923 -21.390 1.00 96.81 220 GLN A C 1
ATOM 1652 O O . GLN A 1 220 ? 9.442 -26.917 -21.200 1.00 96.81 220 GLN A O 1
ATOM 1657 N N . ILE A 1 221 ? 9.615 -24.725 -21.672 1.00 97.56 221 ILE A N 1
ATOM 1658 C CA . ILE A 1 221 ? 8.199 -24.501 -21.951 1.00 97.56 221 ILE A CA 1
ATOM 1659 C C . ILE A 1 221 ? 7.933 -24.994 -23.384 1.00 97.56 221 ILE A C 1
ATOM 1661 O O . ILE A 1 221 ? 8.615 -24.534 -24.305 1.00 97.56 221 ILE A O 1
ATOM 1665 N N . PRO A 1 222 ? 6.965 -25.902 -23.616 1.00 97.06 222 PRO A N 1
ATOM 1666 C CA . PRO A 1 222 ? 6.546 -26.275 -24.962 1.00 97.06 222 PRO A CA 1
ATOM 1667 C C . PRO A 1 222 ? 6.145 -25.029 -25.754 1.00 97.06 222 PRO A C 1
ATOM 1669 O O . PRO A 1 222 ? 5.428 -24.164 -25.250 1.00 97.06 222 PRO A O 1
ATOM 1672 N N . TYR A 1 223 ? 6.645 -24.907 -26.981 1.00 93.12 223 TYR A N 1
ATOM 1673 C CA . TYR A 1 223 ? 6.554 -23.660 -27.745 1.00 93.12 223 TYR A CA 1
ATOM 1674 C C . TYR A 1 223 ? 5.100 -23.296 -28.105 1.00 93.12 223 TYR A C 1
ATOM 1676 O O . TYR A 1 223 ? 4.733 -22.125 -28.124 1.00 93.12 223 TYR A O 1
ATOM 1684 N N . ASP A 1 224 ? 4.253 -24.313 -28.268 1.00 94.69 224 ASP A N 1
ATOM 1685 C CA . ASP A 1 224 ? 2.799 -24.247 -28.440 1.00 94.69 224 ASP A CA 1
ATOM 1686 C C . ASP A 1 224 ? 2.022 -23.904 -27.153 1.00 94.69 224 ASP A C 1
ATOM 1688 O O . ASP A 1 224 ? 0.806 -23.730 -27.201 1.00 94.69 224 ASP A O 1
ATOM 1692 N N . ARG A 1 225 ? 2.704 -23.795 -26.004 1.00 97.50 225 ARG A N 1
ATOM 1693 C CA . ARG A 1 225 ? 2.117 -23.455 -24.695 1.00 97.50 225 ARG A CA 1
ATOM 1694 C C . ARG A 1 225 ? 2.608 -22.141 -24.087 1.00 97.50 225 ARG A C 1
ATOM 1696 O O . ARG A 1 225 ? 2.156 -21.767 -23.004 1.00 97.50 225 ARG A O 1
ATOM 1703 N N . LEU A 1 226 ? 3.522 -21.452 -24.763 1.00 98.12 226 LEU A N 1
ATOM 1704 C CA . LEU A 1 226 ? 4.086 -20.179 -24.325 1.00 98.12 226 LEU A CA 1
ATOM 1705 C C . LEU A 1 226 ? 3.218 -18.997 -24.784 1.00 98.12 226 LEU A C 1
ATOM 1707 O O . LEU A 1 226 ? 2.817 -18.929 -25.948 1.00 98.12 226 LEU A O 1
ATOM 1711 N N . MET A 1 227 ? 2.989 -18.039 -23.885 1.00 98.38 227 MET A N 1
ATOM 1712 C CA . MET A 1 227 ? 2.383 -16.731 -24.165 1.00 98.38 227 MET A CA 1
ATOM 1713 C C . MET A 1 227 ? 3.134 -15.610 -23.430 1.00 98.38 227 MET A C 1
ATOM 1715 O O . MET A 1 227 ? 3.952 -15.870 -22.545 1.00 98.38 227 MET A O 1
ATOM 1719 N N . ILE A 1 228 ? 2.871 -14.358 -23.810 1.00 98.50 228 ILE A N 1
ATOM 1720 C CA . ILE A 1 228 ? 3.489 -13.162 -23.221 1.00 98.50 228 ILE A CA 1
ATOM 1721 C C . ILE A 1 228 ? 2.440 -12.125 -22.824 1.00 98.50 228 ILE A C 1
ATOM 1723 O O . ILE A 1 228 ? 1.350 -12.068 -23.388 1.00 98.50 228 ILE A O 1
ATOM 1727 N N . GLU A 1 229 ? 2.795 -11.308 -21.841 1.00 98.50 229 GLU A N 1
ATOM 1728 C CA . GLU A 1 229 ? 1.905 -10.346 -21.188 1.00 98.50 229 GLU A CA 1
ATOM 1729 C C . GLU A 1 229 ? 2.720 -9.210 -20.558 1.00 98.50 229 GLU A C 1
ATOM 1731 O O . GLU A 1 229 ? 3.934 -9.340 -20.354 1.00 98.50 229 GLU A O 1
ATOM 1736 N N . THR A 1 230 ? 2.085 -8.078 -20.250 1.00 97.94 230 THR A N 1
ATOM 1737 C CA . THR A 1 230 ? 2.760 -7.000 -19.508 1.00 97.94 230 THR A CA 1
ATOM 1738 C C . THR A 1 230 ? 2.527 -7.033 -18.006 1.00 97.94 230 THR A C 1
ATOM 1740 O O . THR A 1 230 ? 3.421 -6.588 -17.282 1.00 97.94 230 THR A O 1
ATOM 1743 N N . ASP A 1 231 ? 1.374 -7.525 -17.537 1.00 96.94 231 ASP A N 1
ATOM 1744 C CA . ASP A 1 231 ? 0.858 -7.290 -16.176 1.00 96.94 231 ASP A CA 1
ATOM 1745 C C . ASP A 1 231 ? 0.844 -5.786 -15.817 1.00 96.94 231 ASP A C 1
ATOM 1747 O O . ASP A 1 231 ? 0.986 -5.375 -14.665 1.00 96.94 231 ASP A O 1
ATOM 1751 N N . ALA A 1 232 ? 0.707 -4.908 -16.822 1.00 96.38 232 ALA A N 1
ATOM 1752 C CA . ALA A 1 232 ? 0.682 -3.468 -16.596 1.00 96.38 232 ALA A CA 1
ATOM 1753 C C . ALA A 1 232 ? -0.530 -3.093 -15.713 1.00 96.38 232 ALA A C 1
ATOM 1755 O O . ALA A 1 232 ? -1.617 -3.631 -15.933 1.00 96.38 232 ALA A O 1
ATOM 1756 N N . PRO A 1 233 ? -0.373 -2.212 -14.701 1.00 95.12 233 PRO A N 1
ATOM 1757 C CA . PRO A 1 233 ? 0.708 -1.233 -14.523 1.00 95.12 233 PRO A CA 1
ATOM 1758 C C . PRO A 1 233 ? 1.996 -1.755 -13.854 1.00 95.12 233 PRO A C 1
ATOM 1760 O O . PRO A 1 233 ? 2.9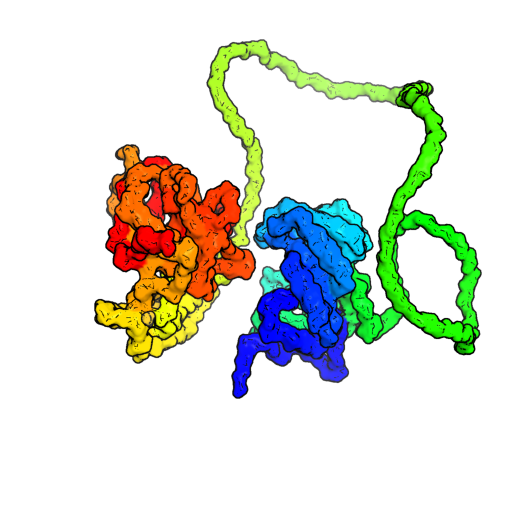35 -0.975 -13.666 1.00 95.12 233 PRO A O 1
ATOM 1763 N N . TYR A 1 234 ? 2.074 -3.036 -13.495 1.00 93.06 234 TYR A N 1
ATOM 1764 C CA . TYR A 1 234 ? 3.199 -3.646 -12.783 1.00 93.06 234 TYR A CA 1
ATOM 1765 C C . TYR A 1 234 ? 4.305 -4.158 -13.729 1.00 93.06 234 TYR A C 1
ATOM 1767 O O . TYR A 1 234 ? 4.179 -4.142 -14.947 1.00 93.06 234 TYR A O 1
ATOM 1775 N N . LEU A 1 235 ? 5.427 -4.610 -13.156 1.00 92.25 235 LEU A N 1
ATOM 1776 C CA . LEU A 1 235 ? 6.480 -5.393 -13.836 1.00 92.25 235 LEU A CA 1
ATOM 1777 C C . LEU A 1 235 ? 7.218 -4.739 -15.030 1.00 92.25 235 LEU A C 1
ATOM 1779 O O . LEU A 1 235 ? 7.746 -5.441 -15.893 1.00 92.25 235 LEU A O 1
ATOM 1783 N N . THR A 1 236 ? 7.364 -3.408 -15.036 1.00 94.75 236 THR A N 1
ATOM 1784 C CA . THR A 1 236 ? 8.072 -2.640 -16.083 1.00 94.75 236 THR A CA 1
ATOM 1785 C C . THR A 1 236 ? 9.433 -3.246 -16.491 1.00 94.75 236 THR A C 1
ATOM 1787 O O . THR A 1 236 ? 10.349 -3.291 -15.654 1.00 94.75 236 THR A O 1
ATOM 1790 N N . PRO A 1 237 ? 9.636 -3.629 -17.773 1.00 94.56 237 PRO A N 1
ATOM 1791 C CA . PRO A 1 237 ? 10.848 -4.303 -18.241 1.00 94.56 237 PRO A CA 1
ATOM 1792 C C . PRO A 1 237 ? 12.153 -3.579 -17.877 1.00 94.56 237 PRO A C 1
ATOM 1794 O O . PRO A 1 237 ? 12.413 -2.437 -18.268 1.00 94.56 237 PRO A O 1
ATOM 1797 N N . ARG A 1 238 ? 13.028 -4.252 -17.119 1.00 91.56 238 ARG A N 1
ATOM 1798 C CA . ARG A 1 238 ? 14.298 -3.662 -16.650 1.00 91.56 238 ARG A CA 1
ATOM 1799 C C . ARG A 1 238 ? 15.421 -3.686 -17.688 1.00 91.56 238 ARG A C 1
ATOM 1801 O O . ARG A 1 238 ? 16.445 -3.029 -17.470 1.00 91.56 238 ARG A O 1
ATOM 1808 N N . THR A 1 239 ? 15.203 -4.352 -18.818 1.00 88.00 239 THR A N 1
ATOM 1809 C CA . THR A 1 239 ? 15.987 -4.264 -20.060 1.00 88.00 239 THR A CA 1
ATOM 1810 C C . THR A 1 239 ? 16.010 -2.852 -20.652 1.00 88.00 239 THR A C 1
ATOM 1812 O O . THR A 1 239 ? 16.982 -2.508 -21.318 1.00 88.00 239 THR A O 1
ATOM 1815 N N . ILE A 1 240 ? 15.023 -1.999 -20.347 1.00 90.62 240 ILE A N 1
ATOM 1816 C CA . ILE A 1 240 ? 15.012 -0.583 -20.745 1.00 90.62 240 ILE A CA 1
ATOM 1817 C C . ILE A 1 240 ? 16.179 0.157 -20.059 1.00 90.62 240 ILE A C 1
ATOM 1819 O O . ILE A 1 240 ? 16.186 0.342 -18.832 1.00 90.62 240 ILE A O 1
ATOM 1823 N N . LYS A 1 241 ? 17.182 0.571 -20.851 1.00 86.00 241 LYS A N 1
ATOM 1824 C CA . LYS A 1 241 ? 18.392 1.303 -20.423 1.00 86.00 241 LYS A CA 1
ATOM 1825 C C . LYS A 1 241 ? 18.549 2.624 -21.197 1.00 86.00 241 LYS A C 1
ATOM 1827 O O . LYS A 1 241 ? 18.276 2.636 -22.390 1.00 86.00 241 LYS A O 1
ATOM 1832 N N . PRO A 1 242 ? 19.097 3.693 -20.585 1.00 86.62 242 PRO A N 1
ATOM 1833 C CA . PRO A 1 242 ? 19.500 3.808 -19.180 1.00 86.62 242 PRO A CA 1
ATOM 1834 C C . PRO A 1 242 ? 18.297 3.828 -18.224 1.00 86.62 242 PRO A C 1
ATOM 1836 O O . PRO A 1 242 ? 17.188 4.176 -18.605 1.00 86.62 242 PRO A O 1
ATOM 1839 N N . SER A 1 243 ? 18.508 3.510 -16.946 1.00 82.81 243 SER A N 1
ATOM 1840 C CA . SER A 1 243 ? 17.420 3.438 -15.951 1.00 82.81 243 SER A CA 1
ATOM 1841 C C . SER A 1 243 ? 16.593 4.724 -15.808 1.00 82.81 243 SER A C 1
ATOM 1843 O O . SER A 1 243 ? 15.447 4.636 -15.386 1.00 82.81 243 SER A O 1
ATOM 1845 N N . ARG A 1 244 ? 17.144 5.888 -16.188 1.00 83.75 244 ARG A N 1
ATOM 1846 C CA . ARG A 1 244 ? 16.460 7.195 -16.195 1.00 83.75 244 ARG A CA 1
ATOM 1847 C C . ARG A 1 244 ? 15.351 7.356 -17.248 1.00 83.75 244 ARG A C 1
ATOM 1849 O O . ARG A 1 244 ? 14.631 8.341 -17.170 1.00 83.75 244 ARG A O 1
ATOM 1856 N N . ILE A 1 245 ? 15.267 6.478 -18.255 1.00 86.12 245 ILE A N 1
ATOM 1857 C CA . ILE A 1 245 ? 14.187 6.507 -19.263 1.00 86.12 245 ILE A CA 1
ATOM 1858 C C . ILE A 1 245 ? 13.115 5.442 -19.021 1.00 86.12 245 ILE A C 1
ATOM 1860 O O . ILE A 1 245 ? 12.041 5.531 -19.603 1.00 86.12 245 ILE A O 1
ATOM 1864 N N . ARG A 1 246 ? 13.373 4.440 -18.171 1.00 87.88 246 ARG A N 1
ATOM 1865 C CA . ARG A 1 246 ? 12.363 3.430 -17.843 1.00 87.88 246 ARG A CA 1
ATOM 1866 C C . ARG A 1 246 ? 11.247 4.092 -17.017 1.00 87.88 246 ARG A C 1
ATOM 1868 O O . ARG A 1 246 ? 11.575 4.708 -16.000 1.00 87.88 246 ARG A O 1
ATOM 1875 N N . PRO A 1 247 ? 9.968 3.962 -17.407 1.00 88.25 247 PRO A N 1
ATOM 1876 C CA . PRO A 1 247 ? 8.865 4.602 -16.697 1.00 88.25 247 PRO A CA 1
ATOM 1877 C C . PRO A 1 247 ? 8.630 3.972 -15.316 1.00 88.25 247 PRO A C 1
ATOM 1879 O O . PRO A 1 247 ? 9.099 2.869 -15.015 1.00 88.25 247 PRO A O 1
ATOM 1882 N N . SER A 1 248 ? 7.895 4.692 -14.468 1.00 85.31 248 SER A N 1
ATOM 1883 C CA . SER A 1 248 ? 7.449 4.228 -13.147 1.00 85.31 248 SER A CA 1
ATOM 1884 C C . SER A 1 248 ? 6.262 3.263 -13.230 1.00 85.31 248 SER A C 1
ATOM 1886 O O . SER A 1 248 ? 6.240 2.281 -12.493 1.00 85.31 248 SER A O 1
ATOM 1888 N N . ARG A 1 249 ? 5.316 3.531 -14.138 1.00 93.31 249 ARG A N 1
ATOM 1889 C CA . ARG A 1 249 ? 4.168 2.684 -14.502 1.00 93.31 249 ARG A CA 1
ATOM 1890 C C . ARG A 1 249 ? 4.536 1.847 -15.734 1.00 93.31 249 ARG A C 1
ATOM 1892 O O . ARG A 1 249 ? 5.185 2.372 -16.638 1.00 93.31 249 ARG A O 1
ATOM 1899 N N . ASN A 1 250 ? 4.162 0.571 -15.779 1.00 95.19 250 ASN A N 1
ATOM 1900 C CA . ASN A 1 250 ? 4.264 -0.233 -17.001 1.00 95.19 250 ASN A CA 1
ATOM 1901 C C . ASN A 1 250 ? 3.068 0.034 -17.929 1.00 95.19 250 ASN A C 1
ATOM 1903 O O . ASN A 1 250 ? 2.027 0.509 -17.478 1.00 95.19 250 ASN A O 1
ATOM 1907 N N . GLU A 1 251 ? 3.204 -0.282 -19.214 1.00 96.12 251 GLU A N 1
ATOM 1908 C CA . GLU A 1 251 ? 2.150 -0.107 -20.220 1.00 96.12 251 GLU A CA 1
ATOM 1909 C C . GLU A 1 251 ? 2.210 -1.228 -21.269 1.00 96.12 251 GLU A C 1
ATOM 1911 O O . GLU A 1 251 ? 3.314 -1.684 -21.581 1.00 96.12 251 GLU A O 1
ATOM 1916 N N . PRO A 1 252 ? 1.077 -1.614 -21.891 1.00 97.06 252 PRO A N 1
ATOM 1917 C CA . PRO A 1 252 ? 1.038 -2.625 -22.956 1.00 97.06 252 PRO A CA 1
ATOM 1918 C C . PRO A 1 252 ? 1.996 -2.312 -24.123 1.00 97.06 252 PRO A C 1
ATOM 1920 O O . PRO A 1 252 ? 2.581 -3.216 -24.713 1.00 97.06 252 PRO A O 1
ATOM 1923 N N . ALA A 1 253 ? 2.287 -1.031 -24.386 1.00 96.94 253 ALA A N 1
ATOM 1924 C CA . ALA A 1 253 ? 3.291 -0.588 -25.362 1.00 96.94 253 ALA A CA 1
ATOM 1925 C C . ALA A 1 253 ? 4.735 -1.080 -25.097 1.00 96.94 253 ALA A C 1
ATOM 1927 O O . ALA A 1 253 ? 5.608 -0.922 -25.953 1.00 96.94 253 ALA A O 1
ATOM 1928 N N . LEU A 1 254 ? 5.008 -1.673 -23.928 1.00 97.12 254 LEU A N 1
ATOM 1929 C CA . LEU A 1 254 ? 6.305 -2.241 -23.556 1.00 97.12 254 LEU A CA 1
ATOM 1930 C C . LEU A 1 254 ? 6.379 -3.771 -23.710 1.00 97.12 254 LEU A C 1
ATOM 1932 O O . LEU A 1 254 ? 7.463 -4.332 -23.530 1.00 97.12 254 LEU A O 1
ATOM 1936 N N . LEU A 1 255 ? 5.294 -4.439 -24.129 1.00 98.06 255 LEU A N 1
ATOM 1937 C CA . LEU A 1 255 ? 5.276 -5.874 -24.453 1.00 98.06 255 LEU A CA 1
ATOM 1938 C C . LEU A 1 255 ? 6.392 -6.311 -25.433 1.00 98.06 255 LEU A C 1
ATOM 1940 O O . LEU A 1 255 ? 6.990 -7.366 -25.203 1.00 98.06 255 LEU A O 1
ATOM 1944 N N . PRO A 1 256 ? 6.791 -5.518 -26.455 1.00 97.62 256 PRO A N 1
ATOM 1945 C CA . PRO A 1 256 ? 7.916 -5.881 -27.322 1.00 97.62 256 PRO A CA 1
ATOM 1946 C C . PRO A 1 256 ? 9.272 -6.050 -26.605 1.00 97.62 256 PRO A C 1
ATOM 1948 O O . PRO A 1 256 ? 10.123 -6.800 -27.084 1.00 97.62 256 PRO A O 1
ATOM 1951 N N . HIS A 1 257 ? 9.488 -5.424 -25.436 1.00 97.19 257 HIS A N 1
ATOM 1952 C CA . HIS A 1 257 ? 10.689 -5.679 -24.618 1.00 97.19 257 HIS A CA 1
ATOM 1953 C C . HIS A 1 257 ? 10.657 -7.064 -23.959 1.00 97.19 257 HIS A C 1
ATOM 1955 O O . HIS A 1 257 ? 11.712 -7.683 -23.801 1.00 97.19 257 HIS A O 1
ATOM 1961 N N . VAL A 1 258 ? 9.461 -7.553 -23.605 1.00 97.94 258 VAL A N 1
ATOM 1962 C CA . VAL A 1 258 ? 9.243 -8.918 -23.099 1.00 97.94 258 VAL A CA 1
ATOM 1963 C C . VAL A 1 258 ? 9.499 -9.914 -24.228 1.00 97.94 258 VAL A C 1
ATOM 1965 O O . VAL A 1 258 ? 10.359 -10.780 -24.085 1.00 97.94 258 VAL A O 1
ATOM 1968 N N . LEU A 1 259 ? 8.863 -9.710 -25.391 1.00 97.88 259 LEU A N 1
ATOM 1969 C CA . LEU A 1 259 ? 9.091 -10.492 -26.614 1.00 97.88 259 LEU A CA 1
ATOM 1970 C C . LEU A 1 259 ? 10.585 -10.610 -26.952 1.00 97.88 259 LEU A C 1
ATOM 1972 O O . LEU A 1 259 ? 11.075 -11.712 -27.191 1.00 97.88 259 LEU A O 1
ATOM 1976 N N . HIS A 1 260 ? 11.318 -9.492 -26.950 1.00 96.69 260 HIS A N 1
ATOM 1977 C CA . HIS A 1 260 ? 12.747 -9.482 -27.262 1.00 96.69 260 HIS A CA 1
ATOM 1978 C C . HIS A 1 260 ? 13.561 -10.356 -26.299 1.00 96.69 260 HIS A C 1
ATOM 1980 O O . HIS A 1 260 ? 14.413 -11.132 -26.736 1.00 96.69 260 HIS A O 1
ATOM 1986 N N . GLN A 1 261 ? 13.300 -10.261 -24.991 1.00 96.69 261 GLN A N 1
ATOM 1987 C CA . GLN A 1 261 ? 14.021 -11.054 -23.996 1.00 96.69 261 GLN A CA 1
ATOM 1988 C C . GLN A 1 261 ? 13.618 -12.538 -24.034 1.00 96.69 261 GLN A C 1
ATOM 1990 O O . GLN A 1 261 ? 14.491 -13.394 -23.895 1.00 96.69 261 GLN A O 1
ATOM 1995 N N . VAL A 1 262 ? 12.346 -12.856 -24.296 1.00 97.88 262 VAL A N 1
ATOM 1996 C CA . VAL A 1 262 ? 11.876 -14.237 -24.498 1.00 97.88 262 VAL A CA 1
ATOM 1997 C C . VAL A 1 262 ? 12.535 -14.858 -25.733 1.00 97.88 262 VAL A C 1
ATOM 1999 O O . VAL A 1 262 ? 13.146 -15.920 -25.631 1.00 97.88 262 VAL A O 1
ATOM 2002 N N . ALA A 1 263 ? 12.506 -14.175 -26.881 1.00 97.06 263 ALA A N 1
ATOM 2003 C CA . ALA A 1 263 ? 13.116 -14.656 -28.122 1.00 97.06 263 ALA A CA 1
ATOM 2004 C C . ALA A 1 263 ? 14.634 -14.864 -27.990 1.00 97.06 263 ALA A C 1
ATOM 2006 O O . ALA A 1 263 ? 15.163 -15.899 -28.400 1.00 97.06 263 ALA A O 1
ATOM 2007 N N . LYS A 1 264 ? 15.322 -13.935 -27.313 1.00 96.44 264 LYS A N 1
ATOM 2008 C CA . LYS A 1 264 ? 16.743 -14.050 -26.964 1.00 96.44 264 LYS A CA 1
ATOM 2009 C C . LYS A 1 264 ? 17.042 -15.266 -26.078 1.00 96.44 264 LYS A C 1
ATOM 2011 O O . LYS A 1 264 ? 18.039 -15.939 -26.316 1.00 96.44 264 LYS A O 1
ATOM 2016 N N . SER A 1 265 ? 16.200 -15.557 -25.085 1.00 96.50 265 SER A N 1
ATOM 2017 C CA . SER A 1 265 ? 16.334 -16.743 -24.224 1.00 96.50 265 SER A CA 1
ATOM 2018 C C . SER A 1 265 ? 16.053 -18.061 -24.951 1.00 96.50 265 SER A C 1
ATOM 2020 O O . SER A 1 265 ? 16.677 -19.069 -24.634 1.00 96.50 265 SER A O 1
ATOM 2022 N N . LEU A 1 266 ? 15.146 -18.059 -25.931 1.00 96.50 266 LEU A N 1
ATOM 2023 C CA . LEU A 1 266 ? 14.846 -19.223 -26.775 1.00 96.50 266 LEU A CA 1
ATOM 2024 C C . LEU A 1 266 ? 15.848 -19.425 -27.926 1.00 96.50 266 LEU A C 1
ATOM 2026 O O . LEU A 1 266 ? 15.813 -20.463 -28.581 1.00 96.50 266 LEU A O 1
ATOM 2030 N N . GLY A 1 267 ? 16.710 -18.442 -28.208 1.00 96.25 267 GLY A N 1
ATOM 2031 C CA . GLY A 1 267 ? 17.603 -18.457 -29.372 1.00 96.25 267 GLY A CA 1
ATOM 2032 C C . GLY A 1 267 ? 16.874 -18.327 -30.717 1.00 96.25 267 GLY A C 1
ATOM 2033 O O . GLY A 1 267 ? 17.392 -18.783 -31.735 1.00 96.25 267 GLY A O 1
ATOM 2034 N N . LYS A 1 268 ? 15.672 -17.734 -30.727 1.00 95.94 268 LYS A N 1
ATOM 2035 C CA . LYS A 1 268 ? 14.769 -17.647 -31.889 1.00 95.94 268 LYS A CA 1
ATOM 2036 C C . LYS A 1 268 ? 14.614 -16.211 -32.417 1.00 95.94 268 LYS A C 1
ATOM 2038 O O . LYS A 1 268 ? 14.844 -15.261 -31.664 1.00 95.94 268 LYS A O 1
ATOM 2043 N N . PRO A 1 269 ? 14.204 -16.016 -33.686 1.00 95.00 269 PRO A N 1
ATOM 2044 C CA . PRO A 1 269 ? 13.773 -14.712 -34.190 1.00 95.00 269 PRO A CA 1
ATOM 2045 C C . PRO A 1 269 ? 12.591 -14.160 -33.381 1.00 95.00 269 PRO A C 1
ATOM 2047 O O . PRO A 1 269 ? 11.718 -14.916 -32.955 1.00 95.00 269 PRO A O 1
ATOM 2050 N N . MET A 1 270 ? 12.527 -12.836 -33.206 1.00 94.56 270 MET A N 1
ATOM 2051 C CA . MET A 1 270 ? 11.391 -12.198 -32.522 1.00 94.56 270 MET A CA 1
ATOM 2052 C C . MET A 1 270 ? 10.081 -12.413 -33.279 1.00 94.56 270 MET A C 1
ATOM 2054 O O . MET A 1 270 ? 9.043 -12.591 -32.655 1.00 94.56 270 MET A O 1
ATOM 2058 N N . GLU A 1 271 ? 10.145 -12.438 -34.609 1.00 93.94 271 GLU A N 1
ATOM 2059 C CA . GLU A 1 271 ? 8.993 -12.639 -35.485 1.00 93.94 271 GLU A CA 1
ATOM 2060 C C . GLU A 1 271 ? 8.373 -14.033 -35.289 1.00 93.94 271 GLU A C 1
ATOM 2062 O O . GLU A 1 271 ? 7.163 -14.142 -35.123 1.00 93.94 271 GLU A O 1
ATOM 2067 N N . GLU A 1 272 ? 9.202 -15.082 -35.200 1.00 94.56 272 GLU A N 1
ATOM 2068 C CA . GLU A 1 272 ? 8.755 -16.466 -34.965 1.00 94.56 272 GLU A CA 1
ATOM 2069 C C . GLU A 1 272 ? 8.044 -16.597 -33.604 1.00 94.56 272 GLU A C 1
ATOM 2071 O O . GLU A 1 272 ? 6.981 -17.203 -33.480 1.00 94.56 272 GLU A O 1
ATOM 2076 N N . VAL A 1 273 ? 8.611 -15.978 -32.561 1.00 96.81 273 VAL A N 1
ATOM 2077 C CA . VAL A 1 273 ? 8.053 -15.999 -31.198 1.00 96.81 273 VAL A CA 1
ATOM 2078 C C . VAL A 1 273 ? 6.782 -15.153 -31.088 1.00 96.81 273 VAL A C 1
ATOM 2080 O O . VAL A 1 273 ? 5.858 -15.550 -30.379 1.00 96.81 273 VAL A O 1
ATOM 2083 N N . ALA A 1 274 ? 6.695 -14.030 -31.800 1.00 96.31 274 ALA A N 1
ATOM 2084 C CA . ALA A 1 274 ? 5.485 -13.214 -31.871 1.00 96.31 274 ALA A CA 1
ATOM 2085 C C . ALA A 1 274 ? 4.335 -13.961 -32.559 1.00 96.31 274 ALA A C 1
ATOM 2087 O O . ALA A 1 274 ? 3.224 -13.997 -32.031 1.00 96.31 274 ALA A O 1
ATOM 2088 N N . GLU A 1 275 ? 4.616 -14.603 -33.696 1.00 94.81 275 GLU A N 1
ATOM 2089 C CA . GLU A 1 275 ? 3.655 -15.427 -34.428 1.00 94.81 275 GLU A CA 1
ATOM 2090 C C . GLU A 1 275 ? 3.157 -16.590 -33.561 1.00 94.81 275 GLU A C 1
ATOM 2092 O O . GLU A 1 275 ? 1.949 -16.779 -33.416 1.00 94.81 275 GLU A O 1
ATOM 2097 N N . GLN A 1 276 ? 4.069 -17.332 -32.919 1.00 96.19 276 GLN A N 1
ATOM 2098 C CA . GLN A 1 276 ? 3.687 -18.470 -32.088 1.00 96.19 276 GLN A CA 1
ATOM 2099 C C . GLN A 1 276 ? 2.902 -18.053 -30.839 1.00 96.19 276 GLN A C 1
ATOM 2101 O O . GLN A 1 276 ? 1.844 -18.621 -30.593 1.00 96.19 276 GLN A O 1
ATOM 2106 N N . THR A 1 277 ? 3.359 -17.065 -30.062 1.00 97.50 277 THR A N 1
ATOM 2107 C CA . THR A 1 277 ? 2.638 -16.638 -28.842 1.00 97.50 277 THR A CA 1
ATOM 2108 C C . THR A 1 277 ? 1.257 -16.059 -29.164 1.00 97.50 277 THR A C 1
ATOM 2110 O O . THR A 1 277 ? 0.293 -16.350 -28.456 1.00 97.50 277 THR A O 1
ATOM 2113 N N . THR A 1 278 ? 1.125 -15.334 -30.281 1.00 96.31 278 THR A N 1
ATOM 2114 C CA . THR A 1 278 ? -0.161 -14.835 -30.800 1.00 96.31 278 THR A CA 1
ATOM 2115 C C . THR A 1 278 ? -1.072 -15.974 -31.268 1.00 96.31 278 THR A C 1
ATOM 2117 O O . THR A 1 278 ? -2.254 -15.983 -30.925 1.00 96.31 278 THR A O 1
ATOM 2120 N N . ARG A 1 279 ? -0.542 -16.973 -31.993 1.00 95.75 279 ARG A N 1
ATOM 2121 C CA . ARG A 1 279 ? -1.290 -18.177 -32.405 1.00 95.75 279 ARG A CA 1
ATOM 2122 C C . ARG A 1 279 ? -1.768 -18.978 -31.189 1.00 95.75 279 ARG A C 1
ATOM 2124 O O . ARG A 1 279 ? -2.930 -19.383 -31.155 1.00 95.75 279 ARG A O 1
ATOM 2131 N N . THR A 1 280 ? -0.912 -19.143 -30.178 1.00 97.12 280 THR A N 1
ATOM 2132 C CA . THR A 1 280 ? -1.261 -19.761 -28.892 1.00 97.12 280 THR A CA 1
ATOM 2133 C C . THR A 1 280 ? -2.401 -18.993 -28.217 1.00 97.12 280 THR A C 1
ATOM 2135 O O . THR A 1 280 ? -3.433 -19.591 -27.927 1.00 97.12 280 THR A O 1
ATOM 2138 N N . ALA A 1 281 ? -2.278 -17.672 -28.039 1.00 97.44 281 ALA A N 1
ATOM 2139 C CA . ALA A 1 281 ? -3.310 -16.850 -27.400 1.00 97.44 281 ALA A CA 1
ATOM 2140 C C . ALA A 1 281 ? -4.654 -16.887 -28.151 1.00 97.44 281 ALA A C 1
ATOM 2142 O O . ALA A 1 281 ? -5.694 -17.110 -27.529 1.00 97.44 281 ALA A O 1
ATOM 2143 N N . ASN A 1 282 ? -4.640 -16.756 -29.484 1.00 95.62 282 ASN A N 1
ATOM 2144 C CA . ASN A 1 282 ? -5.847 -16.842 -30.314 1.00 95.62 282 ASN A CA 1
ATOM 2145 C C . ASN A 1 282 ? -6.573 -18.186 -30.131 1.00 95.62 282 ASN A C 1
ATOM 2147 O O . ASN A 1 282 ? -7.790 -18.203 -29.978 1.00 95.62 282 ASN A O 1
ATOM 2151 N N . SER A 1 283 ? -5.828 -19.299 -30.077 1.00 95.25 283 SER A N 1
ATOM 2152 C CA . SER A 1 283 ? -6.391 -20.645 -29.888 1.00 95.25 283 SER A CA 1
ATOM 2153 C C . SER A 1 283 ? -6.779 -20.977 -28.440 1.00 95.25 283 SER A C 1
ATOM 2155 O O . SER A 1 283 ? -7.595 -21.874 -28.235 1.00 95.25 283 SER A O 1
ATOM 2157 N N . VAL A 1 284 ? -6.179 -20.327 -27.439 1.00 96.19 284 VAL A N 1
ATOM 2158 C CA . VAL A 1 284 ? -6.435 -20.577 -26.005 1.00 96.19 284 VAL A CA 1
ATOM 2159 C C . VAL A 1 284 ? -7.650 -19.803 -25.495 1.00 96.19 284 VAL A C 1
ATOM 2161 O O . VAL A 1 284 ? -8.358 -20.288 -24.610 1.00 96.19 284 VAL A O 1
ATOM 2164 N N . PHE A 1 285 ? -7.895 -18.616 -26.048 1.00 96.44 285 PHE A N 1
ATOM 2165 C CA . PHE A 1 285 ? -8.958 -17.704 -25.618 1.00 96.44 285 PHE A CA 1
ATOM 2166 C C . PHE A 1 285 ? -10.077 -17.515 -26.663 1.00 96.44 285 PHE A C 1
ATOM 2168 O O . PHE A 1 285 ? -11.022 -16.780 -26.395 1.00 96.44 285 PHE A O 1
ATOM 2175 N N . ASP A 1 286 ? -9.985 -18.192 -27.815 1.00 93.50 286 ASP A N 1
ATOM 2176 C CA . ASP A 1 286 ? -10.931 -18.127 -28.946 1.00 93.50 286 ASP A CA 1
ATOM 2177 C C . ASP A 1 286 ? -11.176 -16.685 -29.432 1.00 93.50 286 ASP A C 1
ATOM 2179 O O . ASP A 1 286 ? -12.296 -16.181 -29.479 1.00 93.50 286 ASP A O 1
ATOM 2183 N N . LEU A 1 287 ? -10.079 -15.979 -29.734 1.00 91.50 287 LEU A N 1
ATOM 2184 C CA . LEU A 1 287 ? -10.103 -14.534 -30.001 1.00 91.50 287 LEU A CA 1
ATOM 2185 C C . LEU A 1 287 ? -10.576 -14.177 -31.428 1.00 91.50 287 LEU A C 1
ATOM 2187 O O . LEU A 1 287 ? -10.873 -13.013 -31.693 1.00 91.50 287 LEU A O 1
ATOM 2191 N N . HIS A 1 288 ? -10.657 -15.150 -32.342 1.00 87.00 288 HIS A N 1
ATOM 2192 C CA . HIS A 1 288 ? -11.032 -14.974 -33.757 1.00 87.00 288 HIS A CA 1
ATOM 2193 C C . HIS A 1 288 ? -10.177 -13.927 -34.522 1.00 87.00 288 HIS A C 1
ATOM 2195 O O . HIS A 1 288 ? -10.671 -13.198 -35.385 1.00 87.00 288 HIS A O 1
ATOM 2201 N N . LEU A 1 289 ? -8.876 -13.828 -34.220 1.00 84.25 289 LEU A N 1
ATOM 2202 C CA . LEU A 1 289 ? -7.935 -12.852 -34.805 1.00 84.25 289 LEU A CA 1
ATOM 2203 C C . LEU A 1 289 ? -7.420 -13.257 -36.204 1.00 84.25 289 LEU A C 1
ATOM 2205 O O . LEU A 1 289 ? -6.274 -12.983 -36.564 1.00 84.25 289 LEU A O 1
ATOM 2209 N N . ASP A 1 290 ? -8.254 -13.909 -37.012 1.00 66.00 290 ASP A N 1
ATOM 2210 C CA . ASP A 1 290 ? -7.839 -14.653 -38.214 1.00 66.00 290 ASP A CA 1
ATOM 2211 C C . ASP A 1 290 ? -7.250 -13.765 -39.329 1.00 66.00 290 ASP A C 1
ATOM 2213 O O . ASP A 1 290 ? -6.498 -14.237 -40.177 1.00 66.00 290 ASP A O 1
ATOM 2217 N N . GLY A 1 291 ? -7.541 -12.459 -39.309 1.00 59.34 291 GLY A N 1
ATOM 2218 C CA . GLY A 1 291 ? -6.946 -11.463 -40.211 1.00 59.34 291 GLY A CA 1
ATOM 2219 C C . GLY A 1 291 ? -5.588 -10.897 -39.765 1.00 59.34 291 GLY A C 1
ATOM 2220 O O . GLY A 1 291 ? -5.001 -10.107 -40.501 1.00 59.34 291 GLY A O 1
ATOM 2221 N N . LEU A 1 292 ? -5.098 -11.255 -38.571 1.00 57.44 292 LEU A N 1
ATOM 2222 C CA . LEU A 1 292 ? -3.852 -10.738 -37.976 1.00 57.44 292 LEU A CA 1
ATOM 2223 C C . LEU A 1 292 ? -2.713 -11.774 -37.938 1.00 57.44 292 LEU A C 1
ATOM 2225 O O . LEU A 1 292 ? -1.561 -11.400 -37.720 1.00 57.44 292 LEU A O 1
ATOM 2229 N N . ILE A 1 293 ? -3.010 -13.061 -38.155 1.00 56.41 293 ILE A N 1
ATOM 2230 C CA . ILE A 1 293 ? -2.026 -14.154 -38.118 1.00 56.41 293 ILE A CA 1
ATOM 2231 C C . ILE A 1 293 ? -1.673 -14.568 -39.550 1.00 56.41 293 ILE A C 1
ATOM 2233 O O . ILE A 1 293 ? -2.364 -15.362 -40.185 1.00 56.41 293 ILE A O 1
ATOM 2237 N N . SER A 1 294 ? -0.573 -14.031 -40.074 1.00 43.31 294 SER A N 1
ATOM 2238 C CA . SER A 1 294 ? -0.105 -14.328 -41.429 1.00 43.31 294 SER A CA 1
ATOM 2239 C C . SER A 1 294 ? 0.678 -15.647 -41.502 1.00 43.31 294 SER A C 1
ATOM 2241 O O . SER A 1 294 ? 1.907 -15.625 -41.491 1.00 43.31 294 SER A O 1
ATOM 2243 N N . GLY A 1 295 ? -0.003 -16.790 -41.628 1.00 38.66 295 GLY A N 1
ATOM 2244 C CA . GLY A 1 295 ? 0.669 -18.037 -42.018 1.00 38.66 295 GLY A CA 1
ATOM 2245 C C . GLY A 1 295 ? -0.019 -19.337 -41.601 1.00 38.66 295 GLY A C 1
ATOM 2246 O O . GLY A 1 295 ? -0.206 -19.579 -40.413 1.00 38.66 295 GLY A O 1
ATOM 2247 N N . ASP A 1 296 ? -0.278 -20.175 -42.611 1.00 34.81 296 ASP A N 1
ATOM 2248 C CA . ASP A 1 296 ? -0.623 -21.608 -42.581 1.00 34.81 296 ASP A CA 1
ATOM 2249 C C . ASP A 1 296 ? -1.843 -22.058 -41.734 1.00 34.81 296 ASP A C 1
ATOM 2251 O O . ASP A 1 296 ? -2.012 -21.730 -40.563 1.00 34.81 296 ASP A O 1
ATOM 2255 N N . SER A 1 297 ? -2.704 -22.875 -42.349 1.00 33.34 297 SER A N 1
ATOM 2256 C CA . SER A 1 297 ? -3.985 -23.357 -41.798 1.00 33.34 297 SER A CA 1
ATOM 2257 C C . SER A 1 297 ? -3.990 -24.865 -41.488 1.00 33.34 297 SER A C 1
ATOM 2259 O O . SER A 1 297 ? -5.046 -25.468 -41.293 1.00 33.34 297 SER A O 1
ATOM 2261 N N . SER A 1 298 ? -2.813 -25.498 -41.450 1.00 29.47 298 SER A N 1
ATOM 2262 C CA . SER A 1 298 ? -2.659 -26.960 -41.379 1.00 29.47 298 SER A CA 1
ATOM 2263 C C . SER A 1 298 ? -2.641 -27.581 -39.970 1.00 29.47 298 SER A C 1
ATOM 2265 O O . SER A 1 298 ? -2.713 -28.808 -39.857 1.00 29.47 298 SER A O 1
ATOM 2267 N N . TRP A 1 299 ? -2.595 -26.796 -38.885 1.00 30.12 299 TRP A N 1
ATOM 2268 C CA . TRP A 1 299 ? -2.614 -27.341 -37.517 1.00 30.12 299 TRP A CA 1
ATOM 2269 C C . TRP A 1 299 ? -4.036 -27.619 -37.014 1.00 30.12 299 TRP A C 1
ATOM 2271 O O . TRP A 1 299 ? -4.905 -26.750 -37.042 1.00 30.12 299 TRP A O 1
ATOM 2281 N N . LYS A 1 300 ? -4.258 -28.824 -36.478 1.00 26.12 300 LYS A N 1
ATOM 2282 C CA . LYS A 1 300 ? -5.452 -29.170 -35.693 1.00 26.12 300 LYS A CA 1
ATOM 2283 C C . LYS A 1 300 ? -5.038 -29.435 -34.243 1.00 26.12 300 LYS A C 1
ATOM 2285 O O . LYS A 1 300 ? -4.051 -30.148 -34.039 1.00 26.12 300 LYS A O 1
ATOM 2290 N N . PRO A 1 301 ? -5.782 -28.928 -33.243 1.00 30.08 301 PRO A N 1
ATOM 2291 C CA . PRO A 1 301 ? -5.451 -29.158 -31.844 1.00 30.08 301 PRO A CA 1
ATOM 2292 C C . PRO A 1 301 ? -5.477 -30.650 -31.509 1.00 30.08 301 PRO A C 1
ATOM 2294 O O . PRO A 1 301 ? -6.365 -31.388 -31.944 1.00 30.08 301 PRO A O 1
ATOM 2297 N N . HIS A 1 302 ? -4.508 -31.092 -30.704 1.00 27.59 302 HIS A N 1
ATOM 2298 C CA . HIS A 1 302 ? -4.510 -32.439 -30.142 1.00 27.59 302 HIS A CA 1
ATOM 2299 C C . HIS A 1 302 ? -5.689 -32.579 -29.174 1.00 27.59 302 HIS A C 1
ATOM 2301 O O . HIS A 1 302 ? -5.653 -32.091 -28.046 1.00 27.59 302 HIS A O 1
ATOM 2307 N N . ALA A 1 303 ? -6.751 -33.241 -29.631 1.00 27.77 303 ALA A N 1
ATOM 2308 C CA . ALA A 1 303 ? -7.933 -33.478 -28.823 1.00 27.77 303 ALA A CA 1
ATOM 2309 C C . ALA A 1 303 ? -7.601 -34.412 -27.648 1.00 27.77 303 ALA A C 1
ATOM 2311 O O . ALA A 1 303 ? -7.391 -35.612 -27.834 1.00 27.77 303 ALA A O 1
ATOM 2312 N N . ALA A 1 304 ? -7.617 -33.874 -26.427 1.00 26.95 304 ALA A N 1
ATOM 2313 C CA . ALA A 1 304 ? -7.741 -34.696 -25.230 1.00 26.95 304 ALA A CA 1
ATOM 2314 C C . ALA A 1 304 ? -9.006 -35.570 -25.352 1.00 26.95 304 ALA A C 1
ATOM 2316 O O . ALA A 1 304 ? -10.042 -35.104 -25.833 1.00 26.95 304 ALA A O 1
ATOM 2317 N N . HIS A 1 305 ? -8.925 -36.841 -24.947 1.00 25.00 305 HIS A N 1
ATOM 2318 C CA . HIS A 1 305 ? -9.975 -37.840 -25.188 1.00 25.00 305 HIS A CA 1
ATOM 2319 C C . HIS A 1 305 ? -11.260 -37.590 -24.370 1.00 25.00 305 HIS A C 1
ATOM 2321 O O . HIS A 1 305 ? -11.548 -38.283 -23.394 1.00 25.00 305 HIS A O 1
ATOM 2327 N N . ILE A 1 306 ? -12.091 -36.642 -24.808 1.00 27.91 306 ILE A N 1
ATOM 2328 C CA . ILE A 1 306 ? -13.452 -36.458 -24.297 1.00 27.91 306 ILE A CA 1
ATOM 2329 C C . ILE A 1 306 ? -14.364 -37.507 -24.946 1.00 27.91 306 ILE A C 1
ATOM 2331 O O . ILE A 1 306 ? -14.855 -37.337 -26.065 1.00 27.91 306 ILE A O 1
ATOM 2335 N N . VAL A 1 307 ? -14.611 -38.602 -24.224 1.00 24.53 307 VAL A N 1
ATOM 2336 C CA . VAL A 1 307 ? -15.550 -39.656 -24.635 1.00 24.53 307 VAL A CA 1
ATOM 2337 C C . VAL A 1 307 ? -16.979 -39.102 -24.645 1.00 24.53 307 VAL A C 1
ATOM 2339 O O . VAL A 1 307 ? -17.669 -39.077 -23.628 1.00 24.53 307 VAL A O 1
ATOM 2342 N N . THR A 1 308 ? -17.442 -38.666 -25.817 1.00 27.58 308 THR A N 1
ATOM 2343 C CA . THR A 1 308 ? -18.840 -38.289 -26.064 1.00 27.58 308 THR A CA 1
ATOM 2344 C C . THR A 1 308 ? -19.564 -39.413 -26.799 1.00 27.58 308 THR A C 1
ATOM 2346 O O . THR A 1 308 ? -19.127 -39.907 -27.837 1.00 27.58 308 THR A O 1
ATOM 2349 N N . GLY A 1 309 ? -20.676 -39.873 -26.225 1.00 25.38 309 GLY A N 1
ATOM 2350 C CA . GLY A 1 309 ? -21.384 -41.052 -26.714 1.00 25.38 309 GLY A CA 1
ATOM 2351 C C . GLY A 1 309 ? -22.208 -40.801 -27.980 1.00 25.38 309 GLY A C 1
ATOM 2352 O O . GLY A 1 309 ? -23.073 -39.934 -27.996 1.00 25.38 309 GLY A O 1
ATOM 2353 N N . ARG A 1 310 ? -22.017 -41.668 -28.983 1.00 26.59 310 ARG A N 1
ATOM 2354 C CA . ARG A 1 310 ? -22.954 -41.972 -30.086 1.00 26.59 310 ARG A CA 1
ATOM 2355 C C . ARG A 1 310 ? -23.487 -40.783 -30.913 1.00 26.59 310 ARG A C 1
ATOM 2357 O O . ARG A 1 310 ? -24.600 -40.306 -30.700 1.00 26.59 310 ARG A O 1
ATOM 2364 N N . ARG A 1 311 ? -22.863 -40.570 -32.074 1.00 23.86 311 ARG A N 1
ATOM 2365 C CA . ARG A 1 311 ? -23.610 -40.667 -33.346 1.00 23.86 311 ARG A CA 1
ATOM 2366 C C . ARG A 1 311 ? -22.949 -41.702 -34.254 1.00 23.86 311 ARG A C 1
ATOM 2368 O O . ARG A 1 311 ? -21.753 -41.949 -34.143 1.00 23.86 311 ARG A O 1
ATOM 2375 N N . VAL A 1 312 ? -23.763 -42.381 -35.059 1.00 23.73 312 VAL A N 1
ATOM 2376 C CA . VAL A 1 312 ? -23.336 -43.510 -35.899 1.00 23.73 312 VAL A CA 1
ATOM 2377 C C . VAL A 1 312 ? -22.596 -42.982 -37.126 1.00 23.73 312 VAL A C 1
ATOM 2379 O O . VAL A 1 312 ? -23.051 -42.031 -37.756 1.00 23.73 312 VAL A O 1
ATOM 2382 N N . ALA A 1 313 ? -21.467 -43.602 -37.460 1.00 22.14 313 ALA A N 1
ATOM 2383 C CA . ALA A 1 313 ? -20.702 -43.265 -38.652 1.00 22.14 313 ALA A CA 1
ATOM 2384 C C . ALA A 1 313 ? -21.264 -43.964 -39.900 1.00 22.14 313 ALA A C 1
ATOM 2386 O O . ALA A 1 313 ? -21.645 -45.132 -39.853 1.00 22.14 313 ALA A O 1
ATOM 2387 N N . CYS A 1 314 ? -21.216 -43.270 -41.033 1.00 22.11 314 CYS A N 1
ATOM 2388 C CA . CYS A 1 314 ? -21.166 -43.882 -42.357 1.00 22.11 314 CYS A CA 1
ATOM 2389 C C . CYS A 1 314 ? -19.904 -43.358 -43.042 1.00 22.11 314 CYS A C 1
ATOM 2391 O O . CYS A 1 314 ? -19.892 -42.248 -43.567 1.00 22.11 314 CYS A O 1
ATOM 2393 N N . PHE A 1 315 ? -18.826 -44.140 -42.981 1.00 22.69 315 PHE A N 1
ATOM 2394 C CA . PHE A 1 315 ? -17.640 -43.901 -43.797 1.00 22.69 315 PHE A CA 1
ATOM 2395 C C . PHE A 1 315 ? -17.894 -44.429 -45.210 1.00 22.69 315 PHE A C 1
ATOM 2397 O O . PHE A 1 315 ? -18.245 -45.596 -45.374 1.00 22.69 315 PHE A O 1
ATOM 2404 N N . LEU A 1 316 ? -17.620 -43.605 -46.217 1.00 23.69 316 LEU A N 1
ATOM 2405 C CA . LEU A 1 316 ? -17.188 -44.078 -47.528 1.00 23.69 316 LEU A CA 1
ATOM 2406 C C . LEU A 1 316 ? -15.844 -43.418 -47.831 1.00 23.69 316 LEU A C 1
ATOM 2408 O O . LEU A 1 316 ? -15.696 -42.202 -47.732 1.00 23.69 316 LEU A O 1
ATOM 2412 N N . SER A 1 317 ? -14.850 -44.249 -48.119 1.00 26.28 317 SER A N 1
ATOM 2413 C CA . SER A 1 317 ? -13.468 -43.854 -48.380 1.00 26.28 317 SER A CA 1
ATOM 2414 C C . SER A 1 317 ? -13.256 -43.535 -49.859 1.00 26.28 317 SER A C 1
ATOM 2416 O O . SER A 1 317 ? -13.623 -44.345 -50.708 1.00 26.28 317 SER A O 1
ATOM 2418 N N . GLY A 1 318 ? -12.587 -42.422 -50.156 1.00 25.94 318 GLY A N 1
ATOM 2419 C CA . GLY A 1 318 ? -12.125 -42.063 -51.497 1.00 25.94 318 GLY A CA 1
ATOM 2420 C C . GLY A 1 318 ? -10.845 -41.231 -51.418 1.00 25.94 318 GLY A C 1
ATOM 2421 O O . GLY A 1 318 ? -10.684 -40.432 -50.496 1.00 25.94 318 GLY A O 1
ATOM 2422 N N . THR A 1 319 ? -9.919 -41.466 -52.343 1.00 28.34 319 THR A N 1
ATOM 2423 C CA . THR A 1 319 ? -8.657 -40.721 -52.484 1.00 28.34 319 THR A CA 1
ATOM 2424 C C . THR A 1 319 ? -8.876 -39.365 -53.168 1.00 28.34 319 THR A C 1
ATOM 2426 O O . THR A 1 319 ? -9.865 -39.212 -53.887 1.00 28.34 319 THR A O 1
ATOM 2429 N N . PRO A 1 320 ? -7.979 -38.380 -52.975 1.00 33.94 320 PRO A N 1
ATOM 2430 C CA . PRO A 1 320 ? -8.043 -37.117 -53.706 1.00 33.94 320 PRO A CA 1
ATOM 2431 C C . PRO A 1 320 ? -7.608 -37.303 -55.164 1.00 33.94 320 PRO A C 1
ATOM 2433 O O . PRO A 1 320 ? -6.635 -38.011 -55.405 1.00 33.94 320 PRO A O 1
ATOM 2436 N N . ASP A 1 321 ? -8.291 -36.636 -56.098 1.00 27.64 321 ASP A N 1
ATOM 2437 C CA . ASP A 1 321 ? -7.708 -36.097 -57.337 1.00 27.64 321 ASP A CA 1
ATOM 2438 C C . ASP A 1 321 ? -8.730 -35.244 -58.120 1.00 27.64 321 ASP A C 1
ATOM 2440 O O . ASP A 1 321 ? -9.934 -35.308 -57.868 1.00 27.64 321 ASP A O 1
ATOM 2444 N N . THR A 1 322 ? -8.230 -34.503 -59.116 1.00 27.09 322 THR A N 1
ATOM 2445 C CA . THR A 1 322 ? -8.936 -33.678 -60.130 1.00 27.09 322 THR A CA 1
ATOM 2446 C C . THR A 1 322 ? -9.567 -32.336 -59.717 1.00 27.09 322 THR A C 1
ATOM 2448 O O . THR A 1 322 ? -10.046 -32.119 -58.607 1.00 27.09 322 THR A O 1
ATOM 2451 N N . GLU A 1 323 ? -9.507 -31.410 -60.678 1.00 28.19 323 GLU A N 1
ATOM 2452 C CA . GLU A 1 323 ? -9.944 -30.011 -60.645 1.00 28.19 323 GLU A CA 1
ATOM 2453 C C . GLU A 1 323 ? -11.426 -29.866 -61.061 1.00 28.19 323 GLU A C 1
ATOM 2455 O O . GLU A 1 323 ? -11.926 -30.717 -61.795 1.00 28.19 323 GLU A O 1
ATOM 2460 N N . LEU A 1 324 ? -12.096 -28.754 -60.698 1.00 23.88 324 LEU A N 1
ATOM 2461 C CA . LEU A 1 324 ? -12.642 -27.753 -61.653 1.00 23.88 324 LEU A CA 1
ATOM 2462 C C . LEU A 1 324 ? -13.672 -26.772 -61.040 1.00 23.88 324 LEU A C 1
ATOM 2464 O O . LEU A 1 324 ? -14.576 -27.162 -60.313 1.00 23.88 324 LEU A O 1
ATOM 2468 N N . GLU A 1 325 ? -13.504 -25.505 -61.437 1.00 25.58 325 GLU A N 1
ATOM 2469 C CA . GLU A 1 325 ? -14.471 -24.419 -61.720 1.00 25.58 325 GLU A CA 1
ATOM 2470 C C . GLU A 1 325 ? -15.727 -24.088 -60.871 1.00 25.58 325 GLU A C 1
ATOM 2472 O O . GLU A 1 325 ? -16.386 -24.888 -60.215 1.00 25.58 325 GLU A O 1
ATOM 2477 N N . LEU A 1 326 ? -16.087 -22.800 -60.972 1.00 27.44 326 LEU A N 1
ATOM 2478 C CA . LEU A 1 326 ? -17.356 -22.196 -60.557 1.00 27.44 326 LEU A CA 1
ATOM 2479 C C . LEU A 1 326 ? -18.527 -22.694 -61.425 1.00 27.44 326 LEU A C 1
ATOM 2481 O O . LEU A 1 326 ? -18.333 -22.977 -62.602 1.00 27.44 326 LEU A O 1
ATOM 2485 N N . ILE A 1 327 ? -19.767 -22.543 -60.933 1.00 23.30 327 ILE A N 1
ATOM 2486 C CA . ILE A 1 327 ? -20.819 -21.806 -61.671 1.00 23.30 327 ILE A CA 1
ATOM 2487 C C . ILE A 1 327 ? -21.958 -21.345 -60.735 1.00 23.30 327 ILE A C 1
ATOM 2489 O O . ILE A 1 327 ? -22.160 -21.888 -59.652 1.00 23.30 327 ILE A O 1
ATOM 2493 N N . LEU A 1 328 ? -22.657 -20.273 -61.130 1.00 24.75 328 LEU A N 1
ATOM 2494 C CA . LEU A 1 328 ? -23.619 -19.514 -60.316 1.00 24.75 328 LEU A CA 1
ATOM 2495 C C . LEU A 1 328 ? -25.102 -19.824 -60.603 1.00 24.75 328 LEU A C 1
ATOM 2497 O O . LEU A 1 328 ? -25.503 -20.032 -61.748 1.00 24.75 328 LEU A O 1
ATOM 2501 N N . GLY A 1 329 ? -25.937 -19.628 -59.572 1.00 23.94 329 GLY A N 1
ATOM 2502 C CA . GLY A 1 329 ? -27.399 -19.481 -59.666 1.00 23.94 329 GLY A CA 1
ATOM 2503 C C . GLY A 1 329 ? -28.189 -20.785 -59.469 1.00 23.94 329 GLY A C 1
ATOM 2504 O O . GLY A 1 329 ? -27.652 -21.868 -59.644 1.00 23.94 329 GLY A O 1
ATOM 2505 N N . LYS A 1 330 ? -29.476 -20.775 -59.093 1.00 25.42 330 LYS A N 1
ATOM 2506 C CA . LYS A 1 330 ? -30.497 -19.711 -58.879 1.00 25.42 330 LYS A CA 1
ATOM 2507 C C . LYS A 1 330 ? -31.413 -20.164 -57.694 1.00 25.42 330 LYS A C 1
ATOM 2509 O O . LYS A 1 330 ? -31.236 -21.285 -57.238 1.00 25.42 330 LYS A O 1
ATOM 2514 N N . LEU A 1 331 ? -32.394 -19.443 -57.124 1.00 23.05 331 LEU A N 1
ATOM 2515 C CA . LEU A 1 331 ? -33.215 -18.272 -57.506 1.00 23.05 331 LEU A CA 1
ATOM 2516 C C . LEU A 1 331 ? -33.859 -17.634 -56.221 1.00 23.05 331 LEU A C 1
ATOM 2518 O O . LEU A 1 331 ? -33.888 -18.301 -55.197 1.00 23.05 331 LEU A O 1
ATOM 2522 N N . CYS A 1 332 ? -34.383 -16.392 -56.302 1.00 23.16 332 CYS A N 1
ATOM 2523 C CA . CYS A 1 332 ? -35.610 -15.791 -55.680 1.00 23.16 332 CYS A CA 1
ATOM 2524 C C . CYS A 1 332 ? -36.316 -16.394 -54.421 1.00 23.16 332 CYS A C 1
ATOM 2526 O O . CYS A 1 332 ? -36.385 -17.604 -54.287 1.00 23.16 332 CYS A O 1
ATOM 2528 N N . LEU A 1 333 ? -37.039 -15.670 -53.532 1.00 24.08 333 LEU A N 1
ATOM 2529 C CA . LEU A 1 333 ? -37.538 -14.268 -53.364 1.00 24.08 333 LEU A CA 1
ATOM 2530 C C . LEU A 1 333 ? -37.858 -14.074 -51.837 1.00 24.08 333 LEU A C 1
ATOM 2532 O O . LEU A 1 333 ? -38.379 -15.001 -51.233 1.00 24.08 333 LEU A O 1
ATOM 2536 N N . VAL A 1 334 ? -37.413 -13.027 -51.114 1.00 23.45 334 VAL A N 1
ATOM 2537 C CA . VAL A 1 334 ? -38.011 -11.670 -50.888 1.00 23.45 334 VAL A CA 1
ATOM 2538 C C . VAL A 1 334 ? -39.187 -11.556 -49.872 1.00 23.45 334 VAL A C 1
ATOM 2540 O O . VAL A 1 334 ? -40.242 -12.125 -50.107 1.00 23.45 334 VAL A O 1
ATOM 2543 N N . LYS A 1 335 ? -39.014 -10.657 -48.864 1.00 24.69 335 LYS A N 1
ATOM 2544 C CA . LYS A 1 335 ? -39.990 -10.060 -47.886 1.00 24.69 335 LYS A CA 1
ATOM 2545 C C . LYS A 1 335 ? -40.618 -11.032 -46.846 1.00 24.69 335 LYS A C 1
ATOM 2547 O O . LYS A 1 335 ? -41.181 -12.035 -47.245 1.00 24.69 335 LYS A O 1
ATOM 2552 N N . GLN A 1 336 ? -40.530 -10.900 -45.505 1.00 22.78 336 GLN A N 1
ATOM 2553 C CA . GLN A 1 336 ? -40.538 -9.769 -44.531 1.00 22.78 336 GLN A CA 1
ATOM 2554 C C . GLN A 1 336 ? -41.851 -8.929 -44.523 1.00 22.78 336 GLN A C 1
ATOM 2556 O O . GLN A 1 336 ? -42.342 -8.671 -45.622 1.00 22.78 336 GLN A O 1
ATOM 2561 N N . PRO A 1 337 ? -42.363 -8.385 -43.378 1.00 47.16 337 PRO A N 1
ATOM 2562 C CA . PRO A 1 337 ? -41.918 -8.538 -41.968 1.00 47.16 337 PRO A CA 1
ATOM 2563 C C . PRO A 1 337 ? -43.020 -8.439 -40.840 1.00 47.16 337 PRO A C 1
ATOM 2565 O O . PRO A 1 337 ? -44.208 -8.410 -41.128 1.00 47.16 337 PRO A O 1
ATOM 2568 N N . TYR A 1 338 ? -42.561 -8.265 -39.580 1.00 24.75 338 TYR A N 1
ATOM 2569 C CA . TYR A 1 338 ? -43.152 -7.531 -38.419 1.00 24.75 338 TYR A CA 1
ATOM 2570 C C . TYR A 1 338 ? -44.273 -8.127 -37.503 1.00 24.75 338 TYR A C 1
ATOM 2572 O O . TYR A 1 338 ? -45.431 -8.214 -37.882 1.00 24.75 338 TYR A O 1
ATOM 2580 N N . GLU A 1 339 ? -43.867 -8.376 -36.239 1.00 24.28 339 GLU A N 1
ATOM 2581 C CA . GLU A 1 339 ? -44.500 -8.082 -34.917 1.00 24.28 339 GLU A CA 1
ATOM 2582 C C . GLU A 1 339 ? -45.880 -8.596 -34.409 1.00 24.28 339 GLU A C 1
ATOM 2584 O O . GLU A 1 339 ? -46.816 -8.872 -35.147 1.00 24.28 339 GLU A O 1
ATOM 2589 N N . ALA A 1 340 ? -45.960 -8.574 -33.057 1.00 23.41 340 ALA A N 1
ATOM 2590 C CA . ALA A 1 340 ? -47.107 -8.241 -32.179 1.00 23.41 340 ALA A CA 1
ATOM 2591 C C . ALA A 1 340 ? -47.808 -9.345 -31.328 1.00 23.41 340 ALA A C 1
ATOM 2593 O O . ALA A 1 340 ? -48.693 -10.066 -31.772 1.00 23.41 340 ALA A O 1
ATOM 2594 N N . THR A 1 341 ? -47.469 -9.334 -30.026 1.00 22.41 341 THR A N 1
ATOM 2595 C CA . THR A 1 341 ? -48.336 -9.486 -28.821 1.00 22.41 341 THR A CA 1
ATOM 2596 C C . THR A 1 341 ? -49.353 -10.635 -28.638 1.00 22.41 341 THR A C 1
ATOM 2598 O O . THR A 1 341 ? -50.431 -10.649 -29.217 1.00 22.41 341 THR A O 1
ATOM 2601 N N . THR A 1 342 ? -49.091 -11.430 -27.591 1.00 24.20 342 THR A N 1
ATOM 2602 C CA . THR A 1 342 ? -49.938 -11.599 -26.380 1.00 24.20 342 THR A CA 1
ATOM 2603 C C . THR A 1 342 ? -51.459 -11.819 -26.501 1.00 24.20 342 THR A C 1
ATOM 2605 O O . THR A 1 342 ? -52.220 -10.872 -26.681 1.00 24.20 342 THR A O 1
ATOM 2608 N N . THR A 1 343 ? -51.942 -13.002 -26.088 1.00 23.69 343 THR A N 1
ATOM 2609 C CA . THR A 1 343 ? -53.167 -13.131 -25.256 1.00 23.69 343 THR A CA 1
ATOM 2610 C C . THR A 1 343 ? -53.107 -14.398 -24.382 1.00 23.69 343 THR A C 1
ATOM 2612 O O . THR A 1 343 ? -52.490 -15.388 -24.766 1.00 23.69 343 THR A O 1
ATOM 2615 N N . MET A 1 344 ? -53.734 -14.377 -23.201 1.00 25.41 344 MET A N 1
ATOM 2616 C CA . MET A 1 344 ? -53.969 -15.560 -22.351 1.00 25.41 344 MET A CA 1
ATOM 2617 C C . MET A 1 344 ? -55.272 -16.276 -22.743 1.00 25.41 344 MET A C 1
ATOM 2619 O O . MET A 1 344 ? -56.183 -15.604 -23.217 1.00 25.41 344 MET A O 1
ATOM 2623 N N . LEU A 1 345 ? -55.413 -17.573 -22.418 1.00 23.31 345 LEU A N 1
ATOM 2624 C CA . LEU A 1 345 ? -56.569 -18.144 -21.685 1.00 23.31 345 LEU A CA 1
ATOM 2625 C C . LEU A 1 345 ? -56.427 -19.668 -21.446 1.00 23.31 345 LEU A C 1
ATOM 2627 O O . LEU A 1 345 ? -55.673 -20.358 -22.124 1.00 23.31 345 LEU A O 1
ATOM 2631 N N . ALA A 1 346 ? -57.176 -20.170 -20.463 1.00 23.97 346 ALA A N 1
ATOM 2632 C CA . ALA A 1 346 ? -57.423 -21.582 -20.108 1.00 23.97 346 ALA A CA 1
ATOM 2633 C C . ALA A 1 346 ? -58.927 -21.691 -19.699 1.00 23.97 346 ALA A C 1
ATOM 2635 O O . ALA A 1 346 ? -59.611 -20.673 -19.858 1.00 23.97 346 ALA A O 1
ATOM 2636 N N . PRO A 1 347 ? -59.491 -22.778 -19.108 1.00 43.31 347 PRO A N 1
ATOM 2637 C CA . PRO A 1 347 ? -59.020 -24.160 -18.876 1.00 43.31 347 PRO A CA 1
ATOM 2638 C C . PRO A 1 347 ? -60.072 -25.262 -19.256 1.00 43.31 347 PRO A C 1
ATOM 2640 O O . PRO A 1 347 ? -61.128 -24.960 -19.799 1.00 43.31 347 PRO A O 1
ATOM 2643 N N . GLY A 1 348 ? -59.823 -26.539 -18.905 1.00 26.08 348 GLY A N 1
ATOM 2644 C CA . GLY A 1 348 ? -60.794 -27.668 -18.912 1.00 26.08 348 GLY A CA 1
ATOM 2645 C C . GLY A 1 348 ? -60.069 -29.032 -18.843 1.00 26.08 348 GLY A C 1
ATOM 2646 O O . GLY A 1 348 ? -59.121 -29.225 -19.592 1.00 26.08 348 GLY A O 1
ATOM 2647 N N . MET A 1 349 ? -60.252 -29.902 -17.832 1.00 23.62 349 MET A N 1
ATOM 2648 C CA . MET A 1 349 ? -61.377 -30.840 -17.568 1.00 23.62 349 MET A CA 1
ATOM 2649 C C . MET A 1 349 ? -61.570 -31.917 -18.665 1.00 23.62 349 MET A C 1
ATOM 2651 O O . MET A 1 349 ? -61.640 -31.556 -19.830 1.00 23.62 349 MET A O 1
ATOM 2655 N N . GLN A 1 350 ? -61.709 -33.228 -18.392 1.00 24.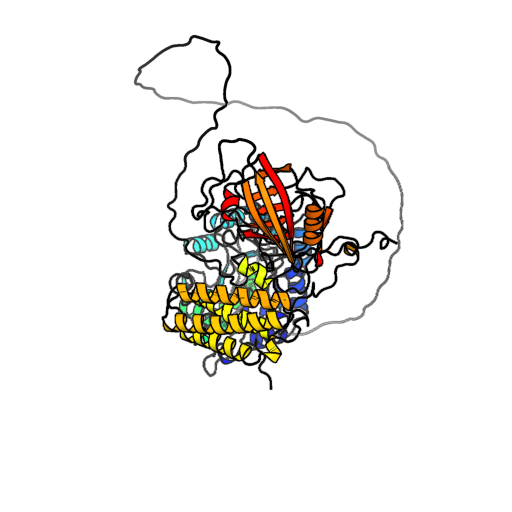03 350 GLN A N 1
ATOM 2656 C CA . GLN A 1 350 ? -61.687 -34.023 -17.140 1.00 24.03 350 GLN A CA 1
ATOM 2657 C C . GLN A 1 350 ? -61.443 -35.529 -17.472 1.00 24.03 350 GLN A C 1
ATOM 2659 O O . GLN A 1 350 ? -61.985 -35.982 -18.470 1.00 24.03 350 GLN A O 1
ATOM 2664 N N . ASP A 1 351 ? -60.640 -36.243 -16.653 1.00 26.50 351 ASP A N 1
ATOM 2665 C CA . ASP A 1 351 ? -60.957 -37.482 -15.866 1.00 26.50 351 ASP A CA 1
ATOM 2666 C C . ASP A 1 351 ? -61.669 -38.716 -16.527 1.00 26.50 351 ASP A C 1
ATOM 2668 O O . ASP A 1 351 ? -62.212 -38.590 -17.619 1.00 26.50 351 ASP A O 1
ATOM 2672 N N . PRO A 1 352 ? -61.827 -39.911 -15.889 1.00 43.00 352 PRO A N 1
ATOM 2673 C CA . PRO A 1 352 ? -61.004 -40.660 -14.909 1.00 43.00 352 PRO A CA 1
ATOM 2674 C C . PRO A 1 352 ? -60.640 -42.112 -15.342 1.00 43.00 352 PRO A C 1
ATOM 2676 O O . PRO A 1 352 ? -61.481 -42.819 -15.894 1.00 43.00 352 PRO A O 1
ATOM 2679 N N . THR A 1 353 ? -59.512 -42.675 -14.866 1.00 27.22 353 THR A N 1
ATOM 2680 C CA . THR A 1 353 ? -59.418 -44.137 -14.571 1.00 27.22 353 THR A CA 1
ATOM 2681 C C . THR A 1 353 ? -58.572 -44.489 -13.334 1.00 27.22 353 THR A C 1
ATOM 2683 O O . THR A 1 353 ? -57.346 -44.411 -13.330 1.00 27.22 353 THR A O 1
ATOM 2686 N N . LEU A 1 354 ? -59.293 -44.954 -12.312 1.00 24.94 354 LEU A N 1
ATOM 2687 C CA . LEU A 1 354 ? -58.947 -45.798 -11.148 1.00 24.94 354 LEU A CA 1
ATOM 2688 C C . LEU A 1 354 ? -57.941 -46.954 -11.446 1.00 24.94 354 LEU A C 1
ATOM 2690 O O . LEU A 1 354 ? -57.914 -47.429 -12.574 1.00 24.94 354 LEU A O 1
ATOM 2694 N N . ARG A 1 355 ? -57.194 -47.573 -10.502 1.00 24.92 355 ARG A N 1
ATOM 2695 C CA . ARG A 1 355 ? -56.808 -47.275 -9.093 1.00 24.92 355 ARG A CA 1
ATOM 2696 C C . ARG A 1 355 ? -55.644 -48.196 -8.631 1.00 24.92 355 ARG A C 1
ATOM 2698 O O . ARG A 1 355 ? -55.487 -49.302 -9.126 1.00 24.92 355 ARG A O 1
ATOM 2705 N N . THR A 1 356 ? -54.921 -47.749 -7.601 1.00 24.77 356 THR A N 1
ATOM 2706 C CA . THR A 1 356 ? -54.117 -48.481 -6.580 1.00 24.77 356 THR A CA 1
ATOM 2707 C C . THR A 1 356 ? -54.136 -50.029 -6.485 1.00 24.77 356 THR A C 1
ATOM 2709 O O . THR A 1 356 ? -55.196 -50.593 -6.219 1.00 24.77 356 THR A O 1
ATOM 2712 N N . VAL A 1 357 ? -52.941 -50.650 -6.399 1.00 23.89 357 VAL A N 1
ATOM 2713 C CA . VAL A 1 357 ? -52.539 -51.754 -5.468 1.00 23.89 357 VAL A CA 1
ATOM 2714 C C . VAL A 1 357 ? -51.044 -51.543 -5.092 1.00 23.89 357 VAL A C 1
ATOM 2716 O O . VAL A 1 357 ? -50.374 -50.748 -5.747 1.00 23.89 357 VAL A O 1
ATOM 2719 N N . ALA A 1 358 ? -50.513 -52.163 -4.023 1.00 21.88 358 ALA A N 1
ATOM 2720 C CA . ALA A 1 358 ? -49.202 -51.838 -3.428 1.00 21.88 358 ALA A CA 1
ATOM 2721 C C . ALA A 1 358 ? -48.258 -53.040 -3.169 1.00 21.88 358 ALA A C 1
ATOM 2723 O O . ALA A 1 358 ? -48.739 -54.128 -2.866 1.00 21.88 358 ALA A O 1
ATOM 2724 N N . LYS A 1 359 ? -46.936 -52.749 -3.102 1.00 21.27 359 LYS A N 1
ATOM 2725 C CA . LYS A 1 359 ? -45.819 -53.573 -2.547 1.00 21.27 359 LYS A CA 1
ATOM 2726 C C . LYS A 1 359 ? -45.510 -54.915 -3.262 1.00 21.27 359 LYS A C 1
ATOM 2728 O O . LYS A 1 359 ? -46.335 -55.376 -4.042 1.00 21.27 359 LYS A O 1
ATOM 2733 N N . PRO A 1 360 ? -44.388 -55.610 -2.942 1.00 31.55 360 PRO A N 1
ATOM 2734 C CA . PRO A 1 360 ? -43.091 -55.188 -2.366 1.00 31.55 360 PRO A CA 1
ATOM 2735 C C . PRO A 1 360 ? -41.894 -55.561 -3.290 1.00 31.55 360 PRO A C 1
ATOM 2737 O O . PRO A 1 360 ? -42.100 -56.049 -4.394 1.00 31.55 360 PRO A O 1
ATOM 2740 N N . PHE A 1 361 ? -40.643 -55.423 -2.820 1.00 22.27 361 PHE A N 1
ATOM 2741 C CA . PHE A 1 361 ? -39.488 -56.174 -3.354 1.00 22.27 361 PHE A CA 1
ATOM 2742 C C . PHE A 1 361 ? -38.463 -56.493 -2.249 1.00 22.27 361 PHE A C 1
ATOM 2744 O O . PHE A 1 361 ? -38.036 -55.585 -1.540 1.00 22.27 361 PHE A O 1
ATOM 2751 N N . HIS A 1 362 ? -38.083 -57.769 -2.096 1.00 23.34 362 HIS A N 1
ATOM 2752 C CA . HIS A 1 362 ? -37.014 -58.257 -1.204 1.00 23.34 362 HIS A CA 1
ATOM 2753 C C . HIS A 1 362 ? -36.767 -59.769 -1.431 1.00 23.34 362 HIS A C 1
ATOM 2755 O O . HIS A 1 362 ? -37.757 -60.480 -1.563 1.00 23.34 362 HIS A O 1
ATOM 2761 N N . LEU A 1 363 ? -35.501 -60.232 -1.309 1.00 22.72 363 LEU A N 1
ATOM 2762 C CA . LEU A 1 363 ? -35.078 -61.589 -0.847 1.00 22.72 363 LEU A CA 1
ATOM 2763 C C . LEU A 1 363 ? -35.405 -62.807 -1.779 1.00 22.72 363 LEU A C 1
ATOM 2765 O O . LEU A 1 363 ? -36.486 -62.855 -2.345 1.00 22.72 363 LEU A O 1
ATOM 2769 N N . ILE A 1 364 ? -34.593 -63.869 -1.995 1.00 23.33 364 ILE A N 1
ATOM 2770 C CA . ILE A 1 364 ? -33.155 -64.237 -1.783 1.00 23.33 364 ILE A CA 1
ATOM 2771 C C . ILE A 1 364 ? -32.794 -65.351 -2.809 1.00 23.33 364 ILE A C 1
ATOM 2773 O O . ILE A 1 364 ? -33.690 -66.116 -3.155 1.00 23.33 364 ILE A O 1
ATOM 2777 N N . SER A 1 365 ? -31.510 -65.564 -3.155 1.00 23.36 365 SER A N 1
ATOM 2778 C CA . SER A 1 365 ? -30.912 -66.924 -3.282 1.00 23.36 365 SER A CA 1
ATOM 2779 C C . SER A 1 365 ? -29.378 -66.911 -3.473 1.00 23.36 365 SER A C 1
ATOM 2781 O O . SER A 1 365 ? -28.893 -66.247 -4.385 1.00 23.36 365 SER A O 1
ATOM 2783 N N . GLU A 1 366 ? -28.632 -67.694 -2.679 1.00 27.25 366 GLU A N 1
ATOM 2784 C CA . GLU A 1 366 ? -27.233 -68.108 -2.960 1.00 27.25 366 GLU A CA 1
ATOM 2785 C C . GLU A 1 366 ? -27.191 -69.405 -3.809 1.00 27.25 366 GLU A C 1
ATOM 2787 O O . GLU A 1 366 ? -28.252 -69.982 -4.072 1.00 27.25 366 GLU A O 1
ATOM 2792 N N . PRO A 1 367 ? -26.000 -69.909 -4.217 1.00 34.41 367 PRO A N 1
ATOM 2793 C CA . PRO A 1 367 ? -25.404 -70.995 -3.412 1.00 34.41 367 PRO A CA 1
ATOM 2794 C C . PRO A 1 367 ? -23.852 -71.077 -3.330 1.00 34.41 367 PRO A C 1
ATOM 2796 O O . PRO A 1 367 ? -23.116 -70.526 -4.144 1.00 34.41 367 PRO A O 1
ATOM 2799 N N . ARG A 1 368 ? -23.405 -71.876 -2.344 1.00 23.17 368 ARG A N 1
ATOM 2800 C CA . ARG A 1 368 ? -22.105 -72.582 -2.141 1.00 23.17 368 ARG A CA 1
ATOM 2801 C C . ARG A 1 368 ? -21.423 -73.129 -3.422 1.00 23.17 368 ARG A C 1
ATOM 2803 O O . ARG A 1 368 ? -22.145 -73.501 -4.341 1.00 23.17 368 ARG A O 1
ATOM 2810 N N . ALA A 1 369 ? -20.097 -73.365 -3.513 1.00 26.31 369 ALA A N 1
ATOM 2811 C CA . ALA A 1 369 ? -18.908 -73.085 -2.657 1.00 26.3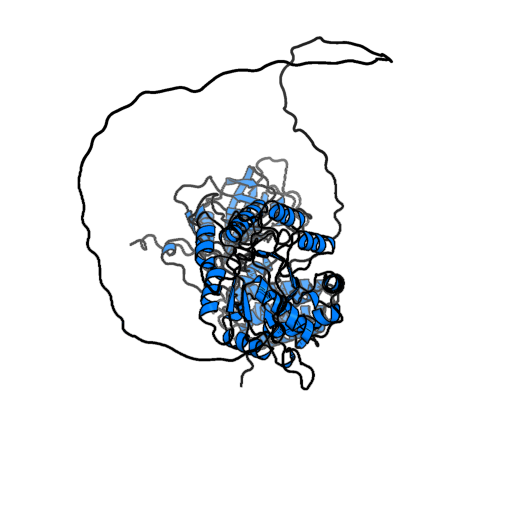1 369 ALA A CA 1
ATOM 2812 C C . ALA A 1 369 ? -17.594 -73.252 -3.518 1.00 26.31 369 ALA A C 1
ATOM 2814 O O . ALA A 1 369 ? -17.650 -72.825 -4.666 1.00 26.31 369 ALA A O 1
ATOM 2815 N N . GLU A 1 370 ? -16.394 -73.788 -3.183 1.00 24.95 370 GLU A N 1
ATOM 2816 C CA . GLU A 1 370 ? -15.832 -74.607 -2.069 1.00 24.95 370 GLU A CA 1
ATOM 2817 C C . GLU A 1 370 ? -14.259 -74.487 -1.967 1.00 24.95 370 GLU A C 1
ATOM 2819 O O . GLU A 1 370 ? -13.741 -73.373 -1.941 1.00 24.95 370 GLU A O 1
ATOM 2824 N N . THR A 1 371 ? -13.488 -75.590 -1.856 1.00 26.14 371 THR A N 1
ATOM 2825 C CA . THR A 1 371 ? -12.045 -75.724 -1.453 1.00 26.14 371 THR A CA 1
ATOM 2826 C C . THR A 1 371 ? -11.094 -76.222 -2.593 1.00 26.14 371 THR A C 1
ATOM 2828 O O . THR A 1 371 ? -11.658 -76.603 -3.620 1.00 26.14 371 THR A O 1
ATOM 2831 N N . PRO A 1 372 ? -9.712 -76.276 -2.503 1.00 36.06 372 PRO A N 1
ATOM 2832 C CA . PRO A 1 372 ? -8.932 -76.803 -1.345 1.00 36.06 372 PRO A CA 1
ATOM 2833 C C . PRO A 1 372 ? -7.431 -76.438 -1.043 1.00 36.06 372 PRO A C 1
ATOM 2835 O O . PRO A 1 372 ? -6.662 -76.020 -1.898 1.00 36.06 372 PRO A O 1
ATOM 2838 N N . LEU A 1 373 ? -7.036 -76.818 0.196 1.00 26.86 373 LEU A N 1
ATOM 2839 C CA . LEU A 1 373 ? -5.753 -77.403 0.694 1.00 26.86 373 LEU A CA 1
ATOM 2840 C C . LEU A 1 373 ? -4.420 -76.602 0.849 1.00 26.86 373 LEU A C 1
ATOM 2842 O O . LEU A 1 373 ? -3.724 -76.374 -0.127 1.00 26.86 373 LEU A O 1
ATOM 2846 N N . HIS A 1 374 ? -4.017 -76.432 2.133 1.00 26.66 374 HIS A N 1
ATOM 2847 C CA . HIS A 1 374 ? -2.672 -76.612 2.770 1.00 26.66 374 HIS A CA 1
ATOM 2848 C C . HIS A 1 374 ? -1.426 -75.815 2.260 1.00 26.66 374 HIS A C 1
ATOM 2850 O O . HIS A 1 374 ? -1.319 -75.487 1.091 1.00 26.66 374 HIS A O 1
ATOM 2856 N N . ASP A 1 375 ? -0.424 -75.442 3.086 1.00 26.06 375 ASP A N 1
ATOM 2857 C CA . ASP A 1 375 ? 0.265 -76.289 4.086 1.00 26.06 375 ASP A CA 1
ATOM 2858 C C . ASP A 1 375 ? 1.117 -75.551 5.180 1.00 26.06 375 ASP A C 1
ATOM 2860 O O . ASP A 1 375 ? 1.418 -74.370 5.046 1.00 26.06 375 ASP A O 1
ATOM 2864 N N . THR A 1 376 ? 1.519 -76.290 6.238 1.00 27.97 376 THR A N 1
ATOM 2865 C CA . THR A 1 376 ? 2.720 -76.177 7.138 1.00 27.97 376 THR A CA 1
ATOM 2866 C C . THR A 1 376 ? 3.232 -74.785 7.634 1.00 27.97 376 THR A C 1
ATOM 2868 O O . THR A 1 376 ? 3.767 -74.003 6.861 1.00 27.97 376 THR A O 1
ATOM 2871 N N . LEU A 1 377 ? 3.089 -74.346 8.907 1.00 25.98 377 LEU A N 1
ATOM 2872 C CA . LEU A 1 377 ? 3.757 -74.719 10.198 1.00 25.98 377 LEU A CA 1
ATOM 2873 C C . LEU A 1 377 ? 5.301 -74.559 10.313 1.00 25.98 377 LEU A C 1
ATOM 2875 O O . LEU A 1 377 ? 6.010 -75.369 9.733 1.00 25.98 377 LEU A O 1
ATOM 2879 N N . GLN A 1 378 ? 5.807 -73.681 11.216 1.00 29.23 378 GLN A N 1
ATOM 2880 C CA . GLN A 1 378 ? 6.725 -74.013 12.356 1.00 29.23 378 GLN A CA 1
ATOM 2881 C C . GLN A 1 378 ? 7.334 -72.794 13.130 1.00 29.23 378 GLN A C 1
ATOM 2883 O O . GLN A 1 378 ? 7.744 -71.828 12.509 1.00 29.23 378 GLN A O 1
ATOM 2888 N N . THR A 1 379 ? 7.382 -72.903 14.481 1.00 29.14 379 THR A N 1
ATOM 2889 C CA . THR A 1 379 ? 8.359 -72.428 15.536 1.00 29.14 379 THR A CA 1
ATOM 2890 C C . THR A 1 379 ? 9.285 -71.186 15.347 1.00 29.14 379 THR A C 1
ATOM 2892 O O . THR A 1 379 ? 9.646 -70.850 14.237 1.00 29.14 379 THR A O 1
ATOM 2895 N N . THR A 1 380 ? 9.814 -70.437 16.348 1.00 28.84 380 THR A N 1
ATOM 2896 C CA . THR A 1 380 ? 10.058 -70.532 17.832 1.00 28.84 380 THR A CA 1
ATOM 2897 C C . THR A 1 380 ? 10.470 -69.114 18.367 1.00 28.84 380 THR A C 1
ATOM 2899 O O . THR A 1 380 ? 10.864 -68.304 17.540 1.00 28.84 380 THR A O 1
ATOM 2902 N N . GLN A 1 381 ? 10.535 -68.701 19.657 1.00 28.44 381 GLN A N 1
ATOM 2903 C CA . GLN A 1 381 ? 10.015 -69.176 20.964 1.00 28.44 381 GLN A CA 1
ATOM 2904 C C . GLN A 1 381 ? 9.972 -68.031 22.039 1.00 28.44 381 GLN A C 1
ATOM 2906 O O . GLN A 1 381 ? 10.806 -67.138 22.029 1.00 28.44 381 GLN A O 1
ATOM 2911 N N . ARG A 1 382 ? 9.022 -68.137 22.986 1.00 27.94 382 ARG A N 1
ATOM 2912 C CA . ARG A 1 382 ? 8.895 -67.652 24.400 1.00 27.94 382 ARG A CA 1
ATOM 2913 C C . ARG A 1 382 ? 9.944 -66.747 25.108 1.00 27.94 382 ARG A C 1
ATOM 2915 O O . ARG A 1 382 ? 11.114 -67.105 25.159 1.00 27.94 382 ARG A O 1
ATOM 2922 N N . LEU A 1 383 ? 9.418 -65.775 25.890 1.00 26.05 383 LEU A N 1
ATOM 2923 C CA . LEU A 1 383 ? 9.653 -65.395 27.328 1.00 26.05 383 LEU A CA 1
ATOM 2924 C C . LEU A 1 383 ? 9.249 -63.903 27.520 1.00 26.05 383 LEU A C 1
ATOM 2926 O O . LEU A 1 383 ? 9.553 -63.120 26.632 1.00 26.05 383 LEU A O 1
ATOM 2930 N N . ALA A 1 384 ? 8.607 -63.375 28.578 1.00 23.89 384 ALA A N 1
ATOM 2931 C CA . ALA A 1 384 ? 7.841 -63.849 29.755 1.00 23.89 384 ALA A CA 1
ATOM 2932 C C . ALA A 1 384 ? 6.828 -62.704 30.121 1.00 23.89 384 ALA A C 1
ATOM 2934 O O . ALA A 1 384 ? 7.081 -61.558 29.768 1.00 23.89 384 ALA A O 1
ATOM 2935 N N . ALA A 1 385 ? 5.592 -62.905 30.609 1.00 24.14 385 ALA A N 1
ATOM 2936 C CA . ALA A 1 385 ? 5.172 -63.169 32.005 1.00 24.14 385 ALA A CA 1
ATOM 2937 C C . ALA A 1 385 ? 5.893 -62.310 33.087 1.00 24.14 385 ALA A C 1
ATOM 2939 O O . ALA A 1 385 ? 7.115 -62.256 33.075 1.00 24.14 385 ALA A O 1
ATOM 2940 N N . SER A 1 386 ? 5.240 -61.675 34.082 1.00 26.27 386 SER A N 1
ATOM 2941 C CA . SER A 1 386 ? 3.800 -61.580 34.448 1.00 26.27 386 SER A CA 1
ATOM 2942 C C . SER A 1 386 ? 3.554 -60.608 35.635 1.00 26.27 386 SER A C 1
ATOM 2944 O O . SER A 1 386 ? 4.494 -60.326 36.371 1.00 26.27 386 SER A O 1
ATOM 2946 N N . ALA A 1 387 ? 2.279 -60.260 35.906 1.00 24.72 387 ALA A N 1
ATOM 2947 C CA . ALA A 1 387 ? 1.760 -59.560 37.110 1.00 24.72 387 ALA A CA 1
ATOM 2948 C C . ALA A 1 387 ? 2.101 -58.045 37.221 1.00 24.72 387 ALA A C 1
ATOM 2950 O O . ALA A 1 387 ? 2.965 -57.557 36.506 1.00 24.72 387 ALA A O 1
ATOM 2951 N N . PHE A 1 388 ? 1.418 -57.214 38.028 1.00 24.83 388 PHE A N 1
ATOM 2952 C CA . PHE A 1 388 ? 0.431 -57.456 39.102 1.00 24.83 388 PHE A CA 1
ATOM 2953 C C . PHE A 1 388 ? -0.773 -56.491 38.997 1.00 24.83 388 PHE A C 1
ATOM 2955 O O . PHE A 1 388 ? -0.658 -55.428 38.394 1.00 24.83 388 PHE A O 1
ATOM 2962 N N . ALA A 1 389 ? -1.903 -56.818 39.636 1.00 25.11 389 ALA A N 1
ATOM 2963 C CA . ALA A 1 389 ? -3.051 -55.913 39.769 1.00 25.11 389 ALA A CA 1
ATOM 2964 C C . ALA A 1 389 ? -3.574 -55.882 41.216 1.00 25.11 389 ALA A C 1
ATOM 2966 O O . ALA A 1 389 ? -4.038 -56.908 41.709 1.00 25.11 389 ALA A O 1
ATOM 2967 N N . ALA A 1 390 ? -3.522 -54.717 41.878 1.00 25.19 390 ALA A N 1
ATOM 2968 C CA . ALA A 1 390 ? -4.300 -54.405 43.083 1.00 25.19 390 ALA A CA 1
ATOM 2969 C C . ALA A 1 390 ? -4.269 -52.900 43.430 1.00 25.19 390 ALA A C 1
ATOM 2971 O O . ALA A 1 390 ? -3.228 -52.263 43.301 1.00 25.19 390 ALA A O 1
ATOM 2972 N N . CYS A 1 391 ? -5.401 -52.425 43.970 1.00 23.56 391 CYS A N 1
ATOM 2973 C CA . CYS A 1 391 ? -5.683 -51.166 44.689 1.00 23.56 391 CYS A CA 1
ATOM 2974 C C . CYS A 1 391 ? -6.465 -50.074 43.933 1.00 23.56 391 CYS A C 1
ATOM 2976 O O . CYS A 1 391 ? -6.006 -49.478 42.964 1.00 23.56 391 CYS A O 1
ATOM 2978 N N . GLN A 1 392 ? -7.660 -49.785 44.461 1.00 28.88 392 GLN A N 1
ATOM 2979 C CA . GLN A 1 392 ? -8.474 -48.599 44.177 1.00 28.88 392 GLN A CA 1
ATOM 2980 C C . GLN A 1 392 ? -8.349 -47.579 45.330 1.00 28.88 392 GLN A C 1
ATOM 2982 O O . GLN A 1 392 ? -7.818 -47.908 46.387 1.00 28.88 392 GLN A O 1
ATOM 2987 N N . LEU A 1 393 ? -8.951 -46.396 45.138 1.00 29.27 393 LEU A N 1
ATOM 2988 C CA . LEU A 1 393 ? -9.249 -45.356 46.142 1.00 29.27 393 LEU A CA 1
ATOM 2989 C C . LEU A 1 393 ? -8.070 -44.507 46.669 1.00 29.27 393 LEU A C 1
ATOM 2991 O O . LEU A 1 393 ? -7.567 -44.728 47.766 1.00 29.27 393 LEU A O 1
ATOM 2995 N N . ALA A 1 394 ? -7.782 -43.406 45.964 1.00 26.92 394 ALA A N 1
ATOM 2996 C CA . ALA A 1 394 ? -7.516 -42.099 46.585 1.00 26.92 394 ALA A CA 1
ATOM 2997 C C . ALA A 1 394 ? -7.875 -40.945 45.618 1.00 26.92 394 ALA A C 1
ATOM 2999 O O . ALA A 1 394 ? -7.865 -41.114 44.403 1.00 26.92 394 ALA A O 1
ATOM 3000 N N . ALA A 1 395 ? -8.251 -39.795 46.174 1.00 27.55 395 ALA A N 1
ATOM 3001 C CA . ALA A 1 395 ? -8.954 -38.692 45.516 1.00 27.55 395 ALA A CA 1
ATOM 3002 C C . ALA A 1 395 ? -8.221 -37.932 44.379 1.00 27.55 395 ALA A C 1
ATOM 3004 O O . ALA A 1 395 ? -7.060 -37.563 44.502 1.00 27.55 395 ALA A O 1
ATOM 3005 N N . ALA A 1 396 ? -9.003 -37.614 43.338 1.00 30.88 396 ALA A N 1
ATOM 3006 C CA . ALA A 1 396 ? -9.093 -36.354 42.578 1.00 30.88 396 ALA A CA 1
ATOM 3007 C C . ALA A 1 396 ? -7.865 -35.423 42.391 1.00 30.88 396 ALA A C 1
ATOM 3009 O O . ALA A 1 396 ? -7.384 -34.800 43.334 1.00 30.88 396 ALA A O 1
ATOM 3010 N N . GLY A 1 397 ? -7.544 -35.122 41.123 1.00 29.14 397 GLY A N 1
ATOM 3011 C CA . GLY A 1 397 ? -6.831 -33.894 40.741 1.00 29.14 397 GLY A CA 1
ATOM 3012 C C . GLY A 1 397 ? -6.293 -33.877 39.302 1.00 29.14 397 GLY A C 1
ATOM 3013 O O . GLY A 1 397 ? -5.688 -34.848 38.876 1.00 29.14 397 GLY A O 1
ATOM 3014 N N . TRP A 1 398 ? -6.465 -32.739 38.613 1.00 28.92 398 TRP A N 1
ATOM 3015 C CA . TRP A 1 398 ? -5.737 -32.289 37.405 1.00 28.92 398 TRP A CA 1
ATOM 3016 C C . TRP A 1 398 ? -5.773 -33.175 36.136 1.00 28.92 398 TRP A C 1
ATOM 3018 O O . TRP A 1 398 ? -5.081 -34.183 36.030 1.00 28.92 398 TRP A O 1
ATOM 3028 N N . LEU A 1 399 ? -6.471 -32.706 35.087 1.00 28.66 399 LEU A N 1
ATOM 3029 C CA . LEU A 1 399 ? -6.208 -33.150 33.709 1.00 28.66 399 LEU A CA 1
ATOM 3030 C C . LEU A 1 399 ? -4.936 -32.469 33.175 1.00 28.66 399 LEU A C 1
ATOM 3032 O O . LEU A 1 399 ? -4.866 -31.242 33.119 1.00 28.66 399 LEU A O 1
ATOM 3036 N N . GLY A 1 400 ? -3.957 -33.266 32.745 1.00 29.36 400 GLY A N 1
ATOM 3037 C CA . GLY A 1 400 ? -2.768 -32.784 32.040 1.00 29.36 400 GLY A CA 1
ATOM 3038 C C . GLY A 1 400 ? -3.019 -32.570 30.544 1.00 29.36 400 GLY A C 1
ATOM 3039 O O . GLY A 1 400 ? -3.725 -33.350 29.906 1.00 29.36 400 GLY A O 1
ATOM 3040 N N . ILE A 1 401 ? -2.416 -31.523 29.976 1.00 32.72 401 ILE A N 1
ATOM 3041 C CA . ILE A 1 401 ? -2.450 -31.236 28.535 1.00 32.72 401 ILE A CA 1
ATOM 3042 C C . ILE A 1 401 ? -1.501 -32.197 27.802 1.00 32.72 401 ILE A C 1
ATOM 3044 O O . ILE A 1 401 ? -0.355 -32.376 28.213 1.00 32.72 401 ILE A O 1
ATOM 3048 N N . ALA A 1 402 ? -1.964 -32.796 26.703 1.00 30.34 402 ALA A N 1
ATOM 3049 C CA . ALA A 1 402 ? -1.134 -33.655 25.862 1.00 30.34 402 ALA A CA 1
ATOM 3050 C C . ALA A 1 402 ? -0.115 -32.824 25.062 1.00 30.34 402 ALA A C 1
ATOM 3052 O O . ALA A 1 402 ? -0.489 -31.904 24.336 1.00 30.34 402 ALA A O 1
ATOM 3053 N N . ALA A 1 403 ? 1.169 -33.170 25.172 1.00 32.09 403 ALA A N 1
ATOM 3054 C CA . ALA A 1 403 ? 2.244 -32.547 24.406 1.00 32.09 403 ALA A CA 1
ATOM 3055 C C . ALA A 1 403 ? 2.592 -33.374 23.156 1.00 32.09 403 ALA A C 1
ATOM 3057 O O . ALA A 1 403 ? 2.737 -34.593 23.233 1.00 32.09 403 ALA A O 1
ATOM 3058 N N . ALA A 1 404 ? 2.797 -32.691 22.030 1.00 27.75 404 ALA A N 1
ATOM 3059 C CA . ALA A 1 404 ? 3.411 -33.226 20.815 1.00 27.75 404 ALA A CA 1
ATOM 3060 C C . ALA A 1 404 ? 4.632 -32.350 20.445 1.00 27.75 404 ALA A C 1
ATOM 3062 O O . ALA A 1 404 ? 4.637 -31.160 20.772 1.00 27.75 404 ALA A O 1
ATOM 3063 N N . PRO A 1 405 ? 5.701 -32.913 19.851 1.00 30.45 405 PRO A N 1
ATOM 3064 C CA . PRO A 1 405 ? 7.021 -32.278 19.859 1.00 30.45 405 PRO A CA 1
ATOM 3065 C C . PRO A 1 405 ? 7.196 -31.163 18.819 1.00 30.45 405 PRO A C 1
ATOM 3067 O O . PRO A 1 405 ? 6.724 -31.261 17.687 1.00 30.45 405 PRO A O 1
ATOM 3070 N N . LEU A 1 406 ? 7.982 -30.140 19.175 1.00 29.27 406 LEU A N 1
ATOM 3071 C CA . LEU A 1 406 ? 8.472 -29.139 18.225 1.00 29.27 406 LEU A CA 1
ATOM 3072 C C . LEU A 1 406 ? 9.514 -29.763 17.283 1.00 29.27 406 LEU A C 1
ATOM 3074 O O . LEU A 1 406 ? 10.579 -30.184 17.733 1.00 29.27 406 LEU A O 1
ATOM 3078 N N . SER A 1 407 ? 9.264 -29.707 15.974 1.00 28.12 407 SER A N 1
ATOM 3079 C CA . SER A 1 407 ? 10.333 -29.764 14.968 1.00 28.12 407 SER A CA 1
ATOM 3080 C C . SER A 1 407 ? 10.778 -28.339 14.637 1.00 28.12 407 SER A C 1
ATOM 3082 O O . SER A 1 407 ? 10.090 -27.612 13.926 1.00 28.12 407 SER A O 1
ATOM 3084 N N . LEU A 1 408 ? 11.915 -27.921 15.197 1.00 32.72 408 LEU A N 1
ATOM 3085 C CA . LEU A 1 408 ? 12.492 -26.592 14.981 1.00 32.72 408 LEU A CA 1
ATOM 3086 C C . LEU A 1 408 ? 13.170 -26.500 13.605 1.00 32.72 408 LEU A C 1
ATOM 3088 O O . LEU A 1 408 ? 14.245 -27.064 13.403 1.00 32.72 408 LEU A O 1
ATOM 3092 N N . ALA A 1 409 ? 12.584 -25.731 12.687 1.00 27.97 409 ALA A N 1
ATOM 3093 C CA . ALA A 1 409 ? 13.290 -25.228 11.508 1.00 27.97 409 ALA A CA 1
ATOM 3094 C C . ALA A 1 409 ? 14.169 -24.008 11.888 1.00 27.97 409 ALA A C 1
ATOM 3096 O O . ALA A 1 409 ? 13.756 -23.204 12.730 1.00 27.97 409 ALA A O 1
ATOM 3097 N N . PRO A 1 410 ? 15.375 -23.840 11.309 1.00 30.06 410 PRO A N 1
ATOM 3098 C CA . PRO A 1 410 ? 16.328 -22.811 11.737 1.00 30.06 410 PRO A CA 1
ATOM 3099 C C . PRO A 1 410 ? 15.954 -21.389 11.245 1.00 30.06 410 PRO A C 1
ATOM 3101 O O . PRO A 1 410 ? 15.792 -21.185 10.040 1.00 30.06 410 PRO A O 1
ATOM 3104 N N . PRO A 1 411 ? 15.871 -20.371 12.127 1.00 35.62 411 PRO A N 1
ATOM 3105 C CA . PRO A 1 411 ? 15.426 -19.023 11.753 1.00 35.62 411 PRO A CA 1
ATOM 3106 C C . PRO A 1 411 ? 16.592 -18.082 11.383 1.00 35.62 411 PRO A C 1
ATOM 3108 O O . PRO A 1 411 ? 17.184 -17.462 12.267 1.00 35.62 411 PRO A O 1
ATOM 3111 N N . ALA A 1 412 ? 16.926 -17.929 10.090 1.00 30.14 412 ALA A N 1
ATOM 3112 C CA . ALA A 1 412 ? 18.063 -17.078 9.687 1.00 30.14 412 ALA A CA 1
ATOM 3113 C C . ALA A 1 412 ? 18.049 -16.467 8.256 1.00 30.14 412 ALA A C 1
ATOM 3115 O O . ALA A 1 412 ? 19.059 -16.576 7.567 1.00 30.14 412 ALA A O 1
ATOM 3116 N N . ALA A 1 413 ? 16.984 -15.773 7.804 1.00 28.86 413 ALA A N 1
ATOM 3117 C CA . ALA A 1 413 ? 17.068 -14.845 6.643 1.00 28.86 413 ALA A CA 1
ATOM 3118 C C . ALA A 1 413 ? 15.846 -13.897 6.451 1.00 28.86 413 ALA A C 1
ATOM 3120 O O . ALA A 1 413 ? 15.108 -14.037 5.481 1.00 28.86 413 ALA A O 1
ATOM 3121 N N . ALA A 1 414 ? 15.619 -12.900 7.323 1.00 23.94 414 ALA A N 1
ATOM 3122 C CA . ALA A 1 414 ? 14.537 -11.911 7.115 1.00 23.94 414 ALA A CA 1
ATOM 3123 C C . ALA A 1 414 ? 14.811 -10.520 7.738 1.00 23.94 414 ALA A C 1
ATOM 3125 O O . ALA A 1 414 ? 14.034 -10.011 8.545 1.00 23.94 414 ALA A O 1
ATOM 3126 N N . VAL A 1 415 ? 15.929 -9.881 7.377 1.00 26.84 415 VAL A N 1
ATOM 3127 C CA . VAL A 1 415 ? 16.262 -8.521 7.846 1.00 26.84 415 VAL A CA 1
ATOM 3128 C C . VAL A 1 415 ? 15.633 -7.454 6.937 1.00 26.84 415 VAL A C 1
ATOM 3130 O O . VAL A 1 415 ? 15.883 -7.438 5.737 1.00 26.84 415 VAL A O 1
ATOM 3133 N N . LEU A 1 416 ? 14.884 -6.521 7.542 1.00 30.31 416 LEU A N 1
ATOM 3134 C CA . LEU A 1 416 ? 14.448 -5.227 6.984 1.00 30.31 416 LEU A CA 1
ATOM 3135 C C . LEU A 1 416 ? 13.781 -5.242 5.589 1.00 30.31 416 LEU A C 1
ATOM 3137 O O . LEU A 1 416 ? 14.407 -4.887 4.592 1.00 30.31 416 LEU A O 1
ATOM 3141 N N . ASN A 1 417 ? 12.457 -5.445 5.535 1.00 27.05 417 ASN A N 1
ATOM 3142 C CA . ASN A 1 417 ? 11.635 -4.770 4.518 1.00 27.05 417 ASN A CA 1
ATOM 3143 C C . ASN A 1 417 ? 10.152 -4.613 4.913 1.00 27.05 417 ASN A C 1
ATOM 314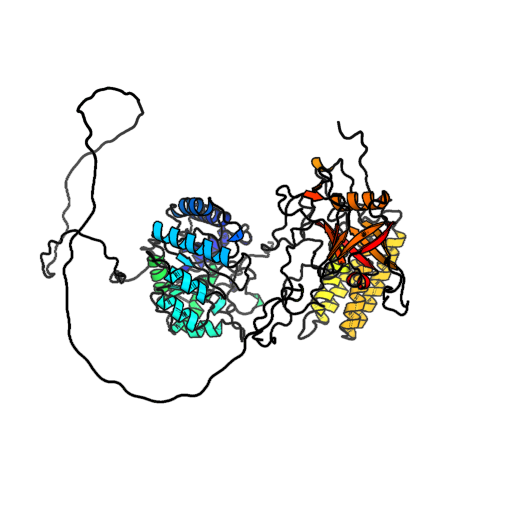5 O O . ASN A 1 417 ? 9.356 -5.537 4.806 1.00 27.05 417 ASN A O 1
ATOM 3149 N N . SER A 1 418 ? 9.773 -3.389 5.284 1.00 31.62 418 SER A N 1
ATOM 3150 C CA . SER A 1 418 ? 8.473 -2.825 4.902 1.00 31.62 418 SER A CA 1
ATOM 3151 C C . SER A 1 418 ? 8.798 -1.608 4.033 1.00 31.62 418 SER A C 1
ATOM 3153 O O . SER A 1 418 ? 9.384 -0.653 4.567 1.00 31.62 418 SER A O 1
ATOM 3155 N N . PRO A 1 419 ? 8.527 -1.654 2.713 1.00 34.72 419 PRO A N 1
ATOM 3156 C CA . PRO A 1 419 ? 9.045 -0.671 1.765 1.00 34.72 419 PRO A CA 1
ATOM 3157 C C . PRO A 1 419 ? 8.279 0.654 1.787 1.00 34.72 419 PRO A C 1
ATOM 3159 O O . PRO A 1 419 ? 8.810 1.653 1.306 1.00 34.72 419 PRO A O 1
ATOM 3162 N N . ASN A 1 420 ? 7.062 0.701 2.348 1.00 42.22 420 ASN A N 1
ATOM 3163 C CA . ASN A 1 420 ? 6.300 1.943 2.376 1.00 42.22 420 ASN A CA 1
ATOM 3164 C C . ASN A 1 420 ? 6.846 2.907 3.455 1.00 42.22 420 ASN A C 1
ATOM 3166 O O . ASN A 1 420 ? 6.838 2.616 4.657 1.00 42.22 420 ASN A O 1
ATOM 3170 N N . ALA A 1 421 ? 7.349 4.057 3.000 1.00 48.62 421 ALA A N 1
ATOM 3171 C CA . ALA A 1 421 ? 7.889 5.144 3.820 1.00 48.62 421 ALA A CA 1
ATOM 3172 C C . ALA A 1 421 ? 6.823 6.170 4.265 1.00 48.62 421 ALA A C 1
ATOM 3174 O O . ALA A 1 421 ? 7.114 7.059 5.072 1.00 48.62 421 ALA A O 1
ATOM 3175 N N . GLN A 1 422 ? 5.599 6.057 3.742 1.00 53.97 422 GLN A N 1
ATOM 3176 C CA . GLN A 1 422 ? 4.483 6.954 4.037 1.00 53.97 422 GLN A CA 1
ATOM 3177 C C . GLN A 1 422 ? 3.892 6.695 5.433 1.00 53.97 422 GLN A C 1
ATOM 3179 O O . GLN A 1 422 ? 3.543 7.654 6.115 1.00 53.97 422 GLN A O 1
ATOM 3184 N N . ILE A 1 423 ? 3.879 5.439 5.902 1.00 67.06 423 ILE A N 1
ATOM 3185 C CA . ILE A 1 423 ? 3.414 5.078 7.253 1.00 67.06 423 ILE A CA 1
ATOM 3186 C C . ILE A 1 423 ? 4.370 5.670 8.315 1.00 67.06 423 ILE A C 1
ATOM 3188 O O . ILE A 1 423 ? 5.565 5.333 8.308 1.00 67.06 423 ILE A O 1
ATOM 3192 N N . PRO A 1 424 ? 3.889 6.530 9.237 1.00 73.31 424 PRO A N 1
ATOM 3193 C CA . PRO A 1 424 ? 4.648 6.948 10.416 1.00 73.31 424 PRO A CA 1
ATOM 3194 C C . PRO A 1 424 ? 5.067 5.749 11.284 1.00 73.31 424 PRO A C 1
ATOM 3196 O O . PRO A 1 424 ? 4.314 4.798 11.438 1.00 73.31 424 PRO A O 1
ATOM 3199 N N . ARG A 1 425 ? 6.268 5.779 11.881 1.00 75.19 425 ARG A N 1
ATOM 3200 C CA . ARG A 1 425 ? 6.783 4.678 12.738 1.00 75.19 425 ARG A CA 1
ATOM 3201 C C . ARG A 1 425 ? 7.231 5.137 14.130 1.00 75.19 425 ARG A C 1
ATOM 3203 O O . ARG A 1 425 ? 8.019 4.468 14.788 1.00 75.19 425 ARG A O 1
ATOM 3210 N N . SER A 1 426 ? 6.781 6.316 14.546 1.00 83.06 426 SER A N 1
ATOM 3211 C CA . SER A 1 426 ? 7.014 6.881 15.875 1.00 83.06 426 SER A CA 1
ATOM 3212 C C . SER A 1 426 ? 5.928 7.904 16.191 1.00 83.06 426 SER A C 1
ATOM 3214 O O . SER A 1 426 ? 5.398 8.542 15.278 1.00 83.06 426 SER A O 1
ATOM 3216 N N . VAL A 1 427 ? 5.635 8.086 17.479 1.00 89.50 427 VAL A N 1
ATOM 3217 C CA . VAL A 1 427 ? 4.617 9.026 17.975 1.00 89.50 427 VAL A CA 1
ATOM 3218 C C . VAL A 1 427 ? 4.860 10.445 17.442 1.00 89.50 427 VAL A C 1
ATOM 3220 O O . VAL A 1 427 ? 3.975 11.017 16.808 1.00 89.50 427 VAL A O 1
ATOM 3223 N N . ASP A 1 428 ? 6.094 10.953 17.558 1.00 88.94 428 ASP A N 1
ATOM 3224 C CA . ASP A 1 428 ? 6.536 12.233 16.976 1.00 88.94 428 ASP A CA 1
ATOM 3225 C C . ASP A 1 428 ? 6.223 12.362 15.475 1.00 88.94 428 ASP A C 1
ATOM 3227 O O . ASP A 1 428 ? 5.944 13.454 14.983 1.00 88.94 428 ASP A O 1
ATOM 3231 N N . SER A 1 429 ? 6.315 11.264 14.717 1.00 88.00 429 SER A N 1
ATOM 3232 C CA . SER A 1 429 ? 6.097 11.266 13.269 1.00 88.00 429 SER A CA 1
ATOM 3233 C C . SER A 1 429 ? 4.625 11.165 12.885 1.00 88.00 429 SER A C 1
ATOM 3235 O O . SER A 1 429 ? 4.262 11.714 11.847 1.00 88.00 429 SER A O 1
ATOM 3237 N N . ALA A 1 430 ? 3.802 10.464 13.668 1.00 90.25 430 ALA A N 1
ATOM 3238 C CA . ALA A 1 430 ? 2.361 10.383 13.436 1.00 90.25 430 ALA A CA 1
ATOM 3239 C C . ALA A 1 430 ? 1.696 11.705 13.820 1.00 90.25 430 ALA A C 1
ATOM 3241 O O . ALA A 1 430 ? 1.066 12.345 12.983 1.00 90.25 430 ALA A O 1
ATOM 3242 N N . LEU A 1 431 ? 1.947 12.184 15.045 1.00 94.06 431 LEU A N 1
ATOM 3243 C CA . LEU A 1 431 ? 1.394 13.445 15.530 1.00 94.06 431 LEU A CA 1
ATOM 3244 C C . LEU A 1 431 ? 1.808 14.630 14.650 1.00 94.06 431 LEU A C 1
ATOM 3246 O O . LEU A 1 431 ? 0.964 15.462 14.349 1.00 94.06 431 LEU A O 1
ATOM 3250 N N . ARG A 1 432 ? 3.051 14.726 14.165 1.00 92.88 432 ARG A N 1
ATOM 3251 C CA . ARG A 1 432 ? 3.410 15.814 13.235 1.00 92.88 432 ARG A CA 1
ATOM 3252 C C . ARG A 1 432 ? 2.687 15.705 11.887 1.00 92.88 432 ARG A C 1
ATOM 3254 O O . ARG A 1 432 ? 2.151 16.695 11.403 1.00 92.88 432 ARG A O 1
ATOM 3261 N N . ARG A 1 433 ? 2.630 14.512 11.281 1.00 88.88 433 ARG A N 1
ATOM 3262 C CA . ARG A 1 433 ? 1.939 14.310 9.990 1.00 88.88 433 ARG A CA 1
ATOM 3263 C C . ARG A 1 433 ? 0.421 14.517 10.082 1.00 88.88 433 ARG A C 1
ATOM 3265 O O . ARG A 1 433 ? -0.179 14.860 9.072 1.00 88.88 433 ARG A O 1
ATOM 3272 N N . ALA A 1 434 ? -0.156 14.394 11.276 1.00 92.31 434 ALA A N 1
ATOM 3273 C CA . ALA A 1 434 ? -1.556 14.693 11.570 1.00 92.31 434 ALA A CA 1
ATOM 3274 C C . ALA A 1 434 ? -1.892 16.186 11.742 1.00 92.31 434 ALA A C 1
ATOM 3276 O O . ALA A 1 434 ? -3.066 16.529 11.838 1.00 92.31 434 ALA A O 1
ATOM 3277 N N . ILE A 1 435 ? -0.902 17.089 11.803 1.00 93.25 435 ILE A N 1
ATOM 3278 C CA . ILE A 1 435 ? -1.192 18.531 11.861 1.00 93.25 435 ILE A CA 1
ATOM 3279 C C . ILE A 1 435 ? -1.614 19.002 10.458 1.00 93.25 435 ILE A C 1
ATOM 3281 O O . ILE A 1 435 ? -0.842 18.795 9.507 1.00 93.25 435 ILE A O 1
ATOM 3285 N N . PRO A 1 436 ? -2.795 19.636 10.297 1.00 90.62 436 PRO A N 1
ATOM 3286 C CA . PRO A 1 436 ? -3.240 20.126 8.998 1.00 90.62 436 PRO A CA 1
ATOM 3287 C C . PRO A 1 436 ? -2.306 21.201 8.435 1.00 90.62 436 PRO A C 1
ATOM 3289 O O . PRO A 1 436 ? -1.795 22.052 9.162 1.00 90.62 436 PRO A O 1
ATOM 3292 N N . ALA A 1 437 ? -2.100 21.186 7.118 1.00 85.50 437 ALA A N 1
ATOM 3293 C CA . ALA A 1 437 ? -1.182 22.094 6.434 1.00 85.50 437 ALA A CA 1
ATOM 3294 C C . ALA A 1 437 ? -1.792 23.497 6.224 1.00 85.50 437 ALA A C 1
ATOM 3296 O O . ALA A 1 437 ? -2.137 23.868 5.104 1.00 85.50 437 ALA A O 1
ATOM 3297 N N . PHE A 1 438 ? -1.920 24.283 7.298 1.00 87.38 438 PHE A N 1
ATOM 3298 C CA . PHE A 1 438 ? -2.405 25.672 7.233 1.00 87.38 438 PHE A CA 1
ATOM 3299 C C . PHE A 1 438 ? -1.420 26.632 6.538 1.00 87.38 438 PHE A C 1
ATOM 3301 O O . PHE A 1 438 ? -1.846 27.586 5.889 1.00 87.38 438 PHE A O 1
ATOM 3308 N N . ASN A 1 439 ? -0.113 26.368 6.636 1.00 91.75 439 ASN A N 1
ATOM 3309 C CA . ASN A 1 439 ? 0.940 27.133 5.971 1.00 91.75 439 ASN A CA 1
ATOM 3310 C C . ASN A 1 439 ? 1.763 26.203 5.061 1.00 91.75 439 ASN A C 1
ATOM 3312 O O . ASN A 1 439 ? 2.356 25.222 5.519 1.00 91.75 439 ASN A O 1
ATOM 3316 N N . ALA A 1 440 ? 1.782 26.496 3.758 1.00 91.44 440 ALA A N 1
ATOM 3317 C CA . ALA A 1 440 ? 2.450 25.656 2.768 1.00 91.44 440 ALA A CA 1
ATOM 3318 C C . ALA A 1 440 ? 3.977 25.735 2.896 1.00 91.44 440 ALA A C 1
ATOM 3320 O O . ALA A 1 440 ? 4.650 24.713 2.799 1.00 91.44 440 ALA A O 1
ATOM 3321 N N . GLU A 1 441 ? 4.520 26.921 3.170 1.00 93.62 441 GLU A N 1
ATOM 3322 C CA . GLU A 1 441 ? 5.950 27.162 3.353 1.00 93.62 441 GLU A CA 1
ATOM 3323 C C . GLU A 1 441 ? 6.520 26.407 4.577 1.00 93.62 441 GLU A C 1
ATOM 3325 O O . GLU A 1 441 ? 7.616 25.845 4.494 1.00 93.62 441 GLU A O 1
ATOM 3330 N N . VAL A 1 442 ? 5.760 26.299 5.676 1.00 94.62 442 VAL A N 1
ATOM 3331 C CA . VAL A 1 442 ? 6.105 25.450 6.838 1.00 94.62 442 VAL A CA 1
ATOM 3332 C C . VAL A 1 442 ? 5.979 23.957 6.502 1.00 94.62 442 VAL A C 1
ATOM 3334 O O . VAL A 1 442 ? 6.815 23.160 6.935 1.00 94.62 442 VAL A O 1
ATOM 3337 N N . LYS A 1 443 ? 5.005 23.550 5.675 1.00 92.75 443 LYS A N 1
ATOM 3338 C CA . LYS A 1 443 ? 4.869 22.140 5.263 1.00 92.75 443 LYS A CA 1
ATOM 3339 C C . LYS A 1 443 ? 5.997 21.684 4.338 1.00 92.75 443 LYS A C 1
ATOM 3341 O O . LYS A 1 443 ? 6.520 20.578 4.479 1.00 92.75 443 LYS A O 1
ATOM 3346 N N . ASP A 1 444 ? 6.424 22.564 3.441 1.00 94.19 444 ASP A N 1
ATOM 3347 C CA . ASP A 1 444 ? 7.576 22.363 2.562 1.00 94.19 444 ASP A CA 1
ATOM 3348 C C . ASP A 1 444 ? 8.881 22.267 3.384 1.00 94.19 444 ASP A C 1
ATOM 3350 O O . ASP A 1 444 ? 9.763 21.460 3.077 1.00 94.19 444 ASP A O 1
ATOM 3354 N N . LEU A 1 445 ? 8.968 23.024 4.489 1.00 95.25 445 LEU A N 1
ATOM 3355 C CA . LEU A 1 445 ? 10.051 22.960 5.475 1.00 95.25 445 LEU A CA 1
ATOM 3356 C C . LEU A 1 445 ? 10.048 21.629 6.253 1.00 95.25 445 LEU A C 1
ATOM 3358 O O . LEU A 1 445 ? 11.102 20.995 6.328 1.00 95.25 445 LEU A O 1
ATOM 3362 N N . GLN A 1 446 ? 8.896 21.150 6.754 1.00 95.06 446 GLN A N 1
ATOM 3363 C CA . GLN A 1 446 ? 8.768 19.789 7.315 1.00 95.06 446 GLN A CA 1
ATOM 3364 C C . GLN A 1 446 ? 9.290 18.750 6.313 1.00 95.06 446 GLN A C 1
ATOM 3366 O O . GLN A 1 446 ? 10.104 17.898 6.679 1.00 95.06 446 GLN A O 1
ATOM 3371 N N . GLY A 1 447 ? 8.847 18.840 5.054 1.00 93.44 447 GLY A N 1
ATOM 3372 C CA . GLY A 1 447 ? 9.226 17.923 3.981 1.00 93.44 447 GLY A CA 1
ATOM 3373 C C . GLY A 1 447 ? 10.740 17.791 3.823 1.00 93.44 447 GLY A C 1
ATOM 3374 O O . GLY A 1 447 ? 11.250 16.673 3.822 1.00 93.44 447 GLY A O 1
ATOM 3375 N N . CYS A 1 448 ? 11.472 18.910 3.787 1.00 94.88 448 CYS A N 1
ATOM 3376 C CA . CYS A 1 448 ? 12.938 18.921 3.688 1.00 94.88 448 CYS A CA 1
ATOM 3377 C C . CYS A 1 448 ? 13.628 18.141 4.822 1.00 94.88 448 CYS A C 1
ATOM 3379 O O . CYS A 1 448 ? 14.555 17.370 4.571 1.00 94.88 448 CYS A O 1
ATOM 3381 N N . LEU A 1 449 ? 13.186 18.319 6.072 1.00 94.62 449 LEU A N 1
ATOM 3382 C CA . LEU A 1 449 ? 13.767 17.613 7.220 1.00 94.62 449 LEU A CA 1
ATOM 3383 C C . LEU A 1 449 ? 13.379 16.127 7.235 1.00 94.62 449 LEU A C 1
ATOM 3385 O O . LEU A 1 449 ? 14.215 15.278 7.553 1.00 94.62 449 LEU A O 1
ATOM 3389 N N . GLU A 1 450 ? 12.137 15.783 6.882 1.00 91.50 450 GLU A N 1
ATOM 3390 C CA . GLU A 1 450 ? 11.720 14.380 6.802 1.00 91.50 450 GLU A CA 1
ATOM 3391 C C . GLU A 1 450 ? 12.490 13.620 5.720 1.00 91.50 450 GLU A C 1
ATOM 3393 O O . GLU A 1 450 ? 12.925 12.493 5.975 1.00 91.50 450 GLU A O 1
ATOM 3398 N N . ASP A 1 451 ? 12.758 14.257 4.579 1.00 89.88 451 ASP A N 1
ATOM 3399 C CA . ASP A 1 451 ? 13.576 13.707 3.497 1.00 89.88 451 ASP A CA 1
ATOM 3400 C C . ASP A 1 451 ? 14.995 13.352 3.972 1.00 89.88 451 ASP A C 1
ATOM 3402 O O . ASP A 1 451 ? 15.505 12.279 3.640 1.00 89.88 451 ASP A O 1
ATOM 3406 N N . ILE A 1 452 ? 15.608 14.178 4.831 1.00 90.38 452 ILE A N 1
ATOM 3407 C CA . ILE A 1 452 ? 16.890 13.863 5.487 1.00 90.38 452 ILE A CA 1
ATOM 3408 C C . ILE A 1 452 ? 16.740 12.624 6.381 1.00 90.38 452 ILE A C 1
ATOM 3410 O O . ILE A 1 452 ? 17.538 11.688 6.275 1.00 90.38 452 ILE A O 1
ATOM 3414 N N . THR A 1 453 ? 15.702 12.554 7.227 1.00 87.06 453 THR A N 1
ATOM 3415 C CA . THR A 1 453 ? 15.484 11.371 8.090 1.00 87.06 453 THR A CA 1
ATOM 3416 C C . THR A 1 453 ? 15.193 10.092 7.300 1.00 87.06 453 THR A C 1
ATOM 3418 O O . THR A 1 453 ? 15.508 8.999 7.774 1.00 87.06 453 THR A O 1
ATOM 3421 N N . PHE A 1 454 ? 14.635 10.201 6.090 1.00 85.44 454 PHE A N 1
ATOM 3422 C CA . PHE A 1 454 ? 14.457 9.085 5.164 1.00 85.44 454 PHE A CA 1
ATOM 3423 C C . PHE A 1 454 ? 15.786 8.682 4.508 1.00 85.44 454 PHE A C 1
ATOM 3425 O O . PHE A 1 454 ? 16.166 7.511 4.556 1.00 85.44 454 PHE A O 1
ATOM 3432 N N . LYS A 1 455 ? 16.548 9.646 3.980 1.00 87.56 455 LYS A N 1
ATOM 3433 C CA . LYS A 1 455 ? 17.868 9.436 3.354 1.00 87.56 455 LYS A CA 1
ATOM 3434 C C . LYS A 1 455 ? 18.890 8.836 4.331 1.00 87.56 455 LYS A C 1
ATOM 3436 O O . LYS A 1 455 ? 19.710 8.008 3.927 1.00 87.56 455 LYS A O 1
ATOM 3441 N N . LEU A 1 456 ? 18.781 9.137 5.628 1.00 84.56 456 LEU A N 1
ATOM 3442 C CA . LEU A 1 456 ? 19.557 8.491 6.693 1.00 84.56 456 LEU A CA 1
ATOM 3443 C C . LEU A 1 456 ? 19.262 6.987 6.870 1.00 84.56 456 LEU A C 1
ATOM 3445 O O . LEU A 1 456 ? 20.132 6.268 7.364 1.00 84.56 456 LEU A O 1
ATOM 3449 N N . ARG A 1 457 ? 18.104 6.466 6.437 1.00 79.81 457 ARG A N 1
ATOM 3450 C CA . ARG A 1 457 ? 17.757 5.028 6.549 1.00 79.81 457 ARG A CA 1
ATOM 3451 C C . ARG A 1 457 ? 18.451 4.152 5.499 1.00 79.81 457 ARG A C 1
ATOM 3453 O O . ARG A 1 457 ? 18.518 2.940 5.673 1.00 79.81 457 ARG A O 1
ATOM 3460 N N . ILE A 1 458 ? 19.002 4.740 4.433 1.00 78.56 458 ILE A N 1
ATOM 3461 C CA . ILE A 1 458 ? 19.649 4.004 3.334 1.00 78.56 458 ILE A CA 1
ATOM 3462 C C . ILE A 1 458 ? 20.906 3.273 3.861 1.00 78.56 458 ILE A C 1
ATOM 3464 O O . ILE A 1 458 ? 21.779 3.928 4.440 1.00 78.56 458 ILE A O 1
ATOM 3468 N N . PRO A 1 459 ? 21.040 1.939 3.701 1.00 58.81 459 PRO A N 1
ATOM 3469 C CA . PRO A 1 459 ? 22.063 1.175 4.423 1.00 58.81 459 PRO A CA 1
ATOM 3470 C C . PRO A 1 459 ? 23.475 1.253 3.820 1.00 58.81 459 PRO A C 1
ATOM 3472 O O . PRO A 1 459 ? 24.439 1.272 4.573 1.00 58.81 459 PRO A O 1
ATOM 3475 N N . GLN A 1 460 ? 23.622 1.316 2.490 1.00 69.25 460 GLN A N 1
ATOM 3476 C CA . GLN A 1 460 ? 24.930 1.151 1.826 1.00 69.25 460 GLN A CA 1
ATOM 3477 C C . GLN A 1 460 ? 25.844 2.385 1.922 1.00 69.25 460 GLN A C 1
ATOM 3479 O O . GLN A 1 460 ? 27.003 2.282 2.312 1.00 69.25 460 GLN A O 1
ATOM 3484 N N . ARG A 1 461 ? 25.341 3.566 1.540 1.00 79.06 461 ARG A N 1
ATOM 3485 C CA . ARG A 1 461 ? 26.077 4.839 1.581 1.00 79.06 461 ARG A CA 1
ATOM 3486 C C . ARG A 1 461 ? 25.079 5.977 1.768 1.00 79.06 461 ARG A C 1
ATOM 3488 O O . ARG A 1 461 ? 24.166 6.120 0.958 1.00 79.06 461 ARG A O 1
ATOM 3495 N N . LYS A 1 462 ? 25.243 6.788 2.817 1.00 86.50 462 LYS A N 1
ATOM 3496 C CA . LYS A 1 462 ? 24.361 7.941 3.066 1.00 86.50 462 LYS A CA 1
ATOM 3497 C C . LYS A 1 462 ? 24.595 9.018 1.989 1.00 86.50 462 LYS A C 1
ATOM 3499 O O . LYS A 1 462 ? 25.759 9.329 1.708 1.00 86.50 462 LYS A O 1
ATOM 3504 N N . PRO A 1 463 ? 23.548 9.604 1.382 1.00 91.12 463 PRO A N 1
ATOM 3505 C CA . PRO A 1 463 ? 23.693 10.599 0.321 1.00 91.12 463 PRO A CA 1
ATOM 3506 C C . PRO A 1 463 ? 23.922 12.002 0.914 1.00 91.12 463 PRO A C 1
ATOM 3508 O O . PRO A 1 463 ? 23.071 12.881 0.810 1.00 91.12 463 PRO A O 1
ATOM 3511 N N . TRP A 1 464 ? 25.075 12.210 1.564 1.00 93.88 464 TRP A N 1
ATOM 3512 C CA . TRP A 1 464 ? 25.387 13.433 2.326 1.00 93.88 464 TRP A CA 1
ATOM 3513 C C . TRP A 1 464 ? 25.145 14.734 1.546 1.00 93.88 464 TRP A C 1
ATOM 3515 O O . TRP A 1 464 ? 24.494 15.627 2.071 1.00 93.88 464 TRP A O 1
ATOM 3525 N N . GLY A 1 465 ? 25.578 14.816 0.282 1.00 93.44 465 GLY A N 1
ATOM 3526 C CA . GLY A 1 465 ? 25.361 16.007 -0.553 1.00 93.44 465 GLY A CA 1
ATOM 3527 C C . GLY A 1 465 ? 23.890 16.272 -0.906 1.00 93.44 465 GLY A C 1
ATOM 3528 O O . GLY A 1 465 ? 23.498 17.424 -1.055 1.00 93.44 465 GLY A O 1
ATOM 3529 N N . THR A 1 466 ? 23.049 15.234 -0.980 1.00 93.62 466 THR A N 1
ATOM 3530 C CA . THR A 1 466 ? 21.594 15.408 -1.135 1.00 93.62 466 THR A CA 1
ATOM 3531 C C . THR A 1 466 ? 20.989 15.953 0.154 1.00 93.62 466 THR A C 1
ATOM 3533 O O . THR A 1 466 ? 20.266 16.937 0.106 1.00 93.62 466 THR A O 1
ATOM 3536 N N . MET A 1 467 ? 21.360 15.382 1.306 1.00 95.94 467 MET A N 1
ATOM 3537 C CA . MET A 1 467 ? 20.898 15.859 2.618 1.00 95.94 467 MET A CA 1
ATOM 3538 C C . MET A 1 467 ? 21.360 17.296 2.910 1.00 95.94 467 MET A C 1
ATOM 3540 O O . MET A 1 467 ? 20.633 18.064 3.530 1.00 95.94 467 MET A O 1
ATOM 3544 N N . GLN A 1 468 ? 22.538 17.691 2.420 1.00 96.00 468 GLN A N 1
ATOM 3545 C CA . GLN A 1 468 ? 23.014 19.074 2.473 1.00 96.00 468 GLN A CA 1
ATOM 3546 C C . GLN A 1 468 ? 22.138 20.007 1.622 1.00 96.00 468 GLN A C 1
ATOM 3548 O O . GLN A 1 468 ? 21.727 21.058 2.107 1.00 96.00 468 GLN A O 1
ATOM 3553 N N . GLY A 1 469 ? 21.774 19.592 0.402 1.00 96.62 469 GLY A N 1
ATOM 3554 C CA . GLY A 1 469 ? 20.824 20.317 -0.449 1.00 96.62 469 GLY A CA 1
ATOM 3555 C C . GLY A 1 469 ? 19.428 20.458 0.171 1.00 96.62 469 GLY A C 1
ATOM 3556 O O . GLY A 1 469 ? 18.823 21.524 0.066 1.00 96.62 469 GLY A O 1
ATOM 3557 N N . ASP A 1 470 ? 18.949 19.433 0.882 1.00 96.31 470 ASP A N 1
ATOM 3558 C CA . ASP A 1 470 ? 17.688 19.486 1.634 1.00 96.31 470 ASP A CA 1
ATOM 3559 C C . ASP A 1 470 ? 17.739 20.561 2.740 1.00 96.31 470 ASP A C 1
ATOM 3561 O O . ASP A 1 470 ? 16.806 21.355 2.880 1.00 96.31 470 ASP A O 1
ATOM 3565 N N . VAL A 1 471 ? 18.852 20.650 3.487 1.00 97.00 471 VAL A N 1
ATOM 3566 C CA . VAL A 1 471 ? 19.058 21.718 4.486 1.00 97.00 471 VAL A CA 1
ATOM 3567 C C . VAL A 1 471 ? 19.153 23.094 3.824 1.00 97.00 471 VAL A C 1
ATOM 3569 O O . VAL A 1 471 ? 18.576 24.048 4.341 1.00 97.00 471 VAL A O 1
ATOM 3572 N N . THR A 1 472 ? 19.806 23.221 2.666 1.00 97.19 472 THR A N 1
ATOM 3573 C CA . THR A 1 472 ? 19.840 24.491 1.922 1.00 97.19 472 THR A CA 1
ATOM 3574 C C . THR A 1 472 ? 18.445 24.913 1.444 1.00 97.19 472 THR A C 1
ATOM 3576 O O . THR A 1 472 ? 18.107 26.093 1.548 1.00 97.19 472 THR A O 1
ATOM 3579 N N . LYS A 1 473 ? 17.586 23.978 0.999 1.00 97.12 473 LYS A N 1
ATOM 3580 C CA . LYS A 1 473 ? 16.172 24.277 0.698 1.00 97.12 473 LYS A CA 1
ATOM 3581 C C . LYS A 1 473 ? 15.425 24.733 1.958 1.00 97.12 473 LYS A C 1
ATOM 3583 O O . LYS A 1 473 ? 14.707 25.726 1.901 1.00 97.12 473 LYS A O 1
ATOM 3588 N N . ALA A 1 474 ? 15.623 24.059 3.092 1.00 96.56 474 ALA A N 1
ATOM 3589 C CA . ALA A 1 474 ? 15.024 24.440 4.372 1.00 96.56 474 ALA A CA 1
ATOM 3590 C C . ALA A 1 474 ? 15.448 25.856 4.828 1.00 96.56 474 ALA A C 1
ATOM 3592 O O . ALA A 1 474 ? 14.602 26.670 5.194 1.00 96.56 474 ALA A O 1
ATOM 3593 N N . GLN A 1 475 ? 16.735 26.196 4.716 1.00 96.38 475 GLN A N 1
ATOM 3594 C CA . GLN A 1 475 ? 17.264 27.537 5.011 1.00 96.38 475 GLN A CA 1
ATOM 3595 C C . GLN A 1 475 ? 16.687 28.620 4.077 1.00 96.38 475 GLN A C 1
ATOM 3597 O O . GLN A 1 475 ? 16.395 29.726 4.528 1.00 96.38 475 GLN A O 1
ATOM 3602 N N . LEU A 1 476 ? 16.457 28.298 2.798 1.00 95.81 476 LEU A N 1
ATOM 3603 C CA . LEU A 1 476 ? 15.827 29.195 1.816 1.00 95.81 476 LEU A CA 1
ATOM 3604 C C . LEU A 1 476 ? 14.315 29.411 2.047 1.00 95.81 476 LEU A C 1
ATOM 3606 O O . LEU A 1 476 ? 13.735 30.344 1.490 1.00 95.81 476 LEU A O 1
ATOM 3610 N N . LEU A 1 477 ? 13.664 28.561 2.847 1.00 94.38 477 LEU A N 1
ATOM 3611 C CA . LEU A 1 477 ? 12.291 28.781 3.311 1.00 94.38 477 LEU A CA 1
ATOM 3612 C C . LEU A 1 477 ? 12.279 29.697 4.545 1.00 94.38 477 LEU A C 1
ATOM 3614 O O . LEU A 1 477 ? 11.527 30.667 4.572 1.00 94.38 477 LEU A O 1
ATOM 3618 N N . LEU A 1 478 ? 13.172 29.461 5.515 1.00 92.50 478 LEU A N 1
ATOM 3619 C CA . LEU A 1 478 ? 13.313 30.297 6.720 1.00 92.50 478 LEU A CA 1
ATOM 3620 C C . LEU A 1 478 ? 13.728 31.742 6.423 1.00 92.50 478 LEU A C 1
ATOM 3622 O O . LEU A 1 478 ? 13.233 32.659 7.075 1.00 92.50 478 LEU A O 1
ATOM 3626 N N . SER A 1 479 ? 14.556 31.974 5.398 1.00 92.25 479 SER A N 1
ATOM 3627 C CA . SER A 1 479 ? 14.918 33.336 4.975 1.00 92.25 479 SER A CA 1
ATOM 3628 C C . SER A 1 479 ? 13.733 34.158 4.441 1.00 92.25 479 SER A C 1
ATOM 3630 O O . SER A 1 479 ? 13.850 35.372 4.292 1.00 92.25 479 SER A O 1
ATOM 3632 N N . LYS A 1 480 ? 12.572 33.529 4.209 1.00 92.88 480 LYS A N 1
ATOM 3633 C CA . LYS A 1 480 ? 11.294 34.178 3.880 1.00 92.88 480 LYS A CA 1
ATOM 3634 C C . LYS A 1 480 ? 10.378 34.229 5.108 1.00 92.88 480 LYS A C 1
ATOM 3636 O O . LYS A 1 480 ? 9.226 33.802 5.047 1.00 92.88 480 LYS A O 1
ATOM 3641 N N . ARG A 1 481 ? 10.892 34.728 6.236 1.00 92.75 481 ARG A N 1
ATOM 3642 C CA . ARG A 1 481 ? 10.234 34.688 7.557 1.00 92.75 481 ARG A CA 1
ATOM 3643 C C . ARG A 1 481 ? 8.774 35.172 7.544 1.00 92.75 481 ARG A C 1
ATOM 3645 O O . ARG A 1 481 ? 7.923 34.511 8.128 1.00 92.75 481 ARG A O 1
ATOM 3652 N N . ASP A 1 482 ? 8.459 36.230 6.796 1.00 92.00 482 ASP A N 1
ATOM 3653 C CA . ASP A 1 482 ? 7.091 36.771 6.652 1.00 92.00 482 ASP A CA 1
ATOM 3654 C C . ASP A 1 482 ? 6.105 35.798 5.974 1.00 92.00 482 ASP A C 1
ATOM 3656 O O . ASP A 1 482 ? 4.893 35.877 6.165 1.00 92.00 482 ASP A O 1
ATOM 3660 N N . GLN A 1 483 ? 6.618 34.877 5.154 1.00 92.75 483 GLN A N 1
ATOM 3661 C CA . GLN A 1 483 ? 5.843 33.813 4.512 1.00 92.75 483 GLN A CA 1
ATOM 3662 C C . GLN A 1 483 ? 5.669 32.630 5.472 1.00 92.75 483 GLN A C 1
ATOM 3664 O O . GLN A 1 483 ? 4.562 32.119 5.634 1.00 92.75 483 GLN A O 1
ATOM 3669 N N . LEU A 1 484 ? 6.745 32.262 6.176 1.00 91.94 484 LEU A N 1
ATOM 3670 C CA . LEU A 1 484 ? 6.760 31.191 7.175 1.00 91.94 484 LEU A CA 1
ATOM 3671 C C . LEU A 1 484 ? 5.837 31.477 8.374 1.00 91.94 484 LEU A C 1
ATOM 3673 O O . LEU A 1 484 ? 5.184 30.572 8.881 1.00 91.94 484 LEU A O 1
ATOM 3677 N N . LEU A 1 485 ? 5.755 32.736 8.816 1.00 93.50 485 LEU A N 1
ATOM 3678 C CA . LEU A 1 485 ? 4.910 33.164 9.937 1.00 93.50 485 LEU A CA 1
ATOM 3679 C C . LEU A 1 485 ? 3.491 33.588 9.510 1.00 93.50 485 LEU A C 1
ATOM 3681 O O . LEU A 1 485 ? 2.683 33.967 10.362 1.00 93.50 485 LEU A O 1
ATOM 3685 N N . ARG A 1 486 ? 3.144 33.504 8.217 1.00 92.00 486 ARG A N 1
ATOM 3686 C CA . ARG A 1 486 ? 1.803 33.841 7.714 1.00 92.00 486 ARG A CA 1
ATOM 3687 C C . ARG A 1 486 ? 0.748 32.904 8.318 1.00 92.00 486 ARG A C 1
ATOM 3689 O O . ARG A 1 486 ? 0.914 31.689 8.284 1.00 92.00 486 ARG A O 1
ATOM 3696 N N . GLY A 1 487 ? -0.350 33.474 8.818 1.00 85.50 487 GLY A N 1
ATOM 3697 C CA . GLY A 1 487 ? -1.457 32.728 9.437 1.00 85.50 487 GLY A CA 1
ATOM 3698 C C . GLY A 1 487 ? -1.312 32.490 10.946 1.00 85.50 487 GLY A C 1
ATOM 3699 O O . GLY A 1 487 ? -2.242 31.987 11.566 1.00 85.50 487 GLY A O 1
ATOM 3700 N N . THR A 1 488 ? -0.188 32.889 11.548 1.00 92.81 488 THR A N 1
ATOM 3701 C CA . THR A 1 488 ? 0.010 32.856 13.005 1.00 92.81 488 THR A CA 1
ATOM 3702 C C . THR A 1 488 ? -0.999 33.778 13.720 1.00 92.81 488 THR A C 1
ATOM 3704 O O . THR A 1 488 ? -1.114 34.941 13.321 1.00 92.81 488 THR A O 1
ATOM 3707 N N . PRO A 1 489 ? -1.702 33.317 14.776 1.00 91.19 489 PRO A N 1
ATOM 3708 C CA . PRO A 1 489 ? -2.554 34.169 15.611 1.00 91.19 489 PRO A CA 1
ATOM 3709 C C . PRO A 1 489 ? -1.768 35.309 16.274 1.00 91.19 489 PRO A C 1
ATOM 3711 O O . PRO A 1 489 ? -0.609 35.127 16.649 1.00 91.19 489 PRO A O 1
ATOM 3714 N N . VAL A 1 490 ? -2.392 36.480 16.439 1.00 90.12 490 VAL A N 1
ATOM 3715 C CA . VAL A 1 490 ? -1.727 37.721 16.896 1.00 90.12 490 VAL A CA 1
ATOM 3716 C C . VAL A 1 490 ? -1.080 37.538 18.271 1.00 90.12 490 VAL A C 1
ATOM 3718 O O . VAL A 1 490 ? 0.058 37.942 18.492 1.00 90.12 490 VAL A O 1
ATOM 3721 N N . GLU A 1 491 ? -1.780 36.849 19.167 1.00 91.44 491 GLU A N 1
ATOM 3722 C CA . GLU A 1 491 ? -1.361 36.478 20.517 1.00 91.44 491 GLU A CA 1
ATOM 3723 C C . GLU A 1 491 ? -0.179 35.492 20.571 1.00 91.44 491 GLU A C 1
ATOM 3725 O O . GLU A 1 491 ? 0.377 35.263 21.642 1.00 91.44 491 GLU A O 1
ATOM 3730 N N . SER A 1 492 ? 0.205 34.897 19.436 1.00 92.44 492 SER A N 1
ATOM 3731 C CA . SER A 1 492 ? 1.260 33.877 19.335 1.00 92.44 492 SER A CA 1
ATOM 3732 C C . SER A 1 492 ? 2.435 34.273 18.430 1.00 92.44 492 SER A C 1
ATOM 3734 O O . SER A 1 492 ? 3.351 33.468 18.252 1.00 92.44 492 SER A O 1
ATOM 3736 N N . VAL A 1 493 ? 2.450 35.489 17.866 1.00 93.00 493 VAL A N 1
ATOM 3737 C CA . VAL A 1 493 ? 3.483 35.936 16.905 1.00 93.00 493 VAL A CA 1
ATOM 3738 C C . VAL A 1 493 ? 4.896 35.870 17.491 1.00 93.00 493 VAL A C 1
ATOM 3740 O O . VAL A 1 493 ? 5.789 35.321 16.847 1.00 93.00 493 VAL A O 1
ATOM 3743 N N . ASP A 1 494 ? 5.101 36.344 18.722 1.00 94.19 494 ASP A N 1
ATOM 3744 C CA . ASP A 1 494 ? 6.422 36.346 19.370 1.00 94.19 494 ASP A CA 1
ATOM 3745 C C . ASP A 1 494 ? 6.937 34.920 19.648 1.00 94.19 494 ASP A C 1
ATOM 3747 O O . ASP A 1 494 ? 8.124 34.618 19.480 1.00 94.19 494 ASP A O 1
ATOM 3751 N N . TYR A 1 495 ? 6.034 34.006 20.017 1.00 94.50 495 TYR A N 1
ATOM 3752 C CA . TYR A 1 495 ? 6.364 32.599 20.252 1.00 94.50 495 TYR A CA 1
ATOM 3753 C C . TYR A 1 495 ? 6.677 31.861 18.942 1.00 94.50 495 TYR A C 1
ATOM 3755 O O . TYR A 1 495 ? 7.681 31.155 18.856 1.00 94.50 495 TYR A O 1
ATOM 3763 N N . ALA A 1 496 ? 5.888 32.087 17.889 1.00 94.62 496 ALA A N 1
ATOM 3764 C CA . ALA A 1 496 ? 6.160 31.562 16.552 1.00 94.62 496 ALA A CA 1
ATOM 3765 C C . ALA A 1 496 ? 7.471 32.117 15.962 1.00 94.62 496 ALA A C 1
ATOM 3767 O O . ALA A 1 496 ? 8.218 31.385 15.313 1.00 94.62 496 ALA A O 1
ATOM 3768 N N . GLY A 1 497 ? 7.788 33.388 16.235 1.00 95.62 497 GLY A N 1
ATOM 3769 C CA . GLY A 1 497 ? 9.082 33.991 15.920 1.00 95.62 497 GLY A CA 1
ATOM 3770 C C . GLY A 1 497 ? 10.234 33.275 16.626 1.00 95.62 497 GLY A C 1
ATOM 3771 O O . GLY A 1 497 ? 11.182 32.861 15.965 1.00 95.62 497 GLY A O 1
ATOM 3772 N N . THR A 1 498 ? 10.104 33.044 17.935 1.00 96.88 498 THR A N 1
ATOM 3773 C CA . THR A 1 498 ? 11.094 32.299 18.735 1.00 96.88 498 THR A CA 1
ATOM 3774 C C . THR A 1 498 ? 11.311 30.883 18.185 1.00 96.88 498 THR A C 1
ATOM 3776 O O . THR A 1 498 ? 12.451 30.459 18.006 1.00 96.88 498 THR A O 1
ATOM 3779 N N . LEU A 1 499 ? 10.232 30.174 17.827 1.00 96.50 499 LEU A N 1
ATOM 3780 C CA . LEU A 1 499 ? 10.315 28.860 17.180 1.00 96.50 499 LEU A CA 1
ATOM 3781 C C . LEU A 1 499 ? 11.058 28.920 15.835 1.00 96.50 499 LEU A C 1
ATOM 3783 O O . LEU A 1 499 ? 11.862 28.035 15.552 1.00 96.50 499 LEU A O 1
ATOM 3787 N N . ALA A 1 500 ? 10.850 29.956 15.017 1.00 96.12 500 ALA A N 1
ATOM 3788 C CA . ALA A 1 500 ? 11.590 30.124 13.764 1.00 96.12 500 ALA A CA 1
ATOM 3789 C C . ALA A 1 500 ? 13.104 30.320 13.992 1.00 96.12 500 ALA A C 1
ATOM 3791 O O . ALA A 1 500 ? 13.908 29.759 13.243 1.00 96.12 500 ALA A O 1
ATOM 3792 N N . ASP A 1 501 ? 13.504 31.045 15.043 1.00 96.25 501 ASP A N 1
ATOM 3793 C CA . ASP A 1 501 ? 14.915 31.218 15.423 1.00 96.25 501 ASP A CA 1
ATOM 3794 C C . ASP A 1 501 ? 15.552 29.913 15.935 1.00 96.25 501 ASP A C 1
ATOM 3796 O O . ASP A 1 501 ? 16.673 29.569 15.539 1.00 96.25 501 ASP A O 1
ATOM 3800 N N . ASP A 1 502 ? 14.826 29.147 16.758 1.00 97.25 502 ASP A N 1
ATOM 3801 C CA . ASP A 1 502 ? 15.249 27.822 17.233 1.00 97.25 502 ASP A CA 1
ATOM 3802 C C . ASP A 1 502 ? 15.395 26.819 16.075 1.00 97.25 502 ASP A C 1
ATOM 3804 O O . ASP A 1 502 ? 16.390 26.091 16.006 1.00 97.25 502 ASP A O 1
ATOM 3808 N N . ILE A 1 503 ? 14.464 26.824 15.113 1.00 97.69 503 ILE A N 1
ATOM 3809 C CA . ILE A 1 503 ? 14.543 26.016 13.885 1.00 97.69 503 ILE A CA 1
ATOM 3810 C C . ILE A 1 503 ? 15.784 26.407 13.063 1.00 97.69 503 ILE A C 1
ATOM 3812 O O . ILE A 1 503 ? 16.519 25.530 12.604 1.00 97.69 503 ILE A O 1
ATOM 3816 N N . GLU A 1 504 ? 16.066 27.702 12.888 1.00 96.88 504 GLU A N 1
ATOM 3817 C CA . GLU A 1 504 ? 17.229 28.182 12.128 1.00 96.88 504 GLU A CA 1
ATOM 3818 C C . GLU A 1 504 ? 18.562 27.800 12.807 1.00 96.88 504 GLU A C 1
ATOM 3820 O O . GLU A 1 504 ? 19.500 27.313 12.158 1.00 96.88 504 GLU A O 1
ATOM 3825 N N . ALA A 1 505 ? 18.643 27.941 14.135 1.00 97.25 505 ALA A N 1
ATOM 3826 C CA . ALA A 1 505 ? 19.772 27.468 14.935 1.00 97.25 505 ALA A CA 1
ATOM 3827 C C . ALA A 1 505 ? 19.917 25.936 14.881 1.00 97.25 505 ALA A C 1
ATOM 3829 O O . ALA A 1 505 ? 21.028 25.406 14.748 1.00 97.25 505 ALA A O 1
ATOM 3830 N N . GLY A 1 506 ? 18.796 25.220 14.902 1.00 97.44 506 GLY A N 1
ATOM 3831 C CA . GLY A 1 506 ? 18.725 23.780 14.723 1.00 97.44 506 GLY A CA 1
ATOM 3832 C C . GLY A 1 506 ? 19.241 23.328 13.354 1.00 97.44 506 GLY A C 1
ATOM 3833 O O . GLY A 1 506 ? 20.050 22.401 13.292 1.00 97.44 506 GLY A O 1
ATOM 3834 N N . LEU A 1 507 ? 18.893 24.018 12.263 1.00 97.62 507 LEU A N 1
ATOM 3835 C CA . LEU A 1 507 ? 19.411 23.721 10.920 1.00 97.62 507 LEU A CA 1
ATOM 3836 C C . LEU A 1 507 ? 20.921 23.927 10.795 1.00 97.62 507 LEU A C 1
ATOM 3838 O O . LEU A 1 507 ? 21.596 23.093 10.184 1.00 97.62 507 LEU A O 1
ATOM 3842 N N . ARG A 1 508 ? 21.488 24.977 11.407 1.00 97.31 508 ARG A N 1
ATOM 3843 C CA . ARG A 1 508 ? 22.956 25.119 11.519 1.00 97.31 508 ARG A CA 1
ATOM 3844 C C . ARG A 1 508 ? 23.579 23.895 12.199 1.00 97.31 508 ARG A C 1
ATOM 3846 O O . ARG A 1 508 ? 24.590 23.368 11.735 1.00 97.31 508 ARG A O 1
ATOM 3853 N N . SER A 1 509 ? 22.934 23.388 13.250 1.00 96.88 509 SER A N 1
ATOM 3854 C CA . SER A 1 509 ? 23.357 22.173 13.952 1.00 96.88 509 SER A CA 1
ATOM 3855 C C . SER A 1 509 ? 23.235 20.911 13.079 1.00 96.88 509 SER A C 1
ATOM 3857 O O . SER A 1 509 ? 24.140 20.072 13.090 1.00 96.88 509 SER A O 1
ATOM 3859 N N . VAL A 1 510 ? 22.169 20.768 12.279 1.00 97.31 510 VAL A N 1
ATOM 3860 C CA . VAL A 1 510 ? 22.012 19.660 11.311 1.00 97.31 510 VAL A CA 1
ATOM 3861 C C . VAL A 1 510 ? 23.104 19.715 10.236 1.00 97.31 510 VAL A C 1
ATOM 3863 O O . VAL A 1 510 ? 23.746 18.693 9.992 1.00 97.31 510 VAL A O 1
ATOM 3866 N N . THR A 1 511 ? 23.383 20.898 9.674 1.00 97.69 511 THR A N 1
ATOM 3867 C CA . THR A 1 511 ? 24.465 21.129 8.691 1.00 97.69 511 THR A CA 1
ATOM 3868 C C . THR A 1 511 ? 25.801 20.613 9.231 1.00 97.69 511 THR A C 1
ATOM 3870 O O . THR A 1 511 ? 26.407 19.721 8.644 1.00 97.69 511 THR A O 1
ATOM 3873 N N . ALA A 1 512 ? 26.186 21.051 10.434 1.00 96.88 512 ALA A N 1
ATOM 3874 C CA . ALA A 1 512 ? 27.437 20.644 11.073 1.00 96.88 512 ALA A CA 1
ATOM 3875 C C . ALA A 1 512 ? 27.541 19.130 11.368 1.00 96.88 512 ALA A C 1
ATOM 3877 O O . ALA A 1 512 ? 28.646 18.611 11.510 1.00 96.88 512 ALA A O 1
ATOM 3878 N N . ALA A 1 513 ? 26.421 18.402 11.472 1.00 95.44 513 ALA A N 1
ATOM 3879 C CA . ALA A 1 513 ? 26.433 16.940 11.597 1.00 95.44 513 ALA A CA 1
ATOM 3880 C C . ALA A 1 513 ? 26.540 16.228 10.233 1.00 95.44 513 ALA A C 1
ATOM 3882 O O . ALA A 1 513 ? 27.203 15.197 10.135 1.00 95.44 513 ALA A O 1
ATOM 3883 N N . ILE A 1 514 ? 25.935 16.797 9.182 1.00 95.94 514 ILE A N 1
ATOM 3884 C CA . ILE A 1 514 ? 26.059 16.328 7.791 1.00 95.94 514 ILE A CA 1
ATOM 3885 C C . ILE A 1 514 ? 27.499 16.494 7.290 1.00 95.94 514 ILE A C 1
ATOM 3887 O O . ILE A 1 514 ? 28.056 15.550 6.728 1.00 95.94 514 ILE A O 1
ATOM 3891 N N . ASP A 1 515 ? 28.127 17.642 7.556 1.00 96.06 515 ASP A N 1
ATOM 3892 C CA . ASP A 1 515 ? 29.528 17.904 7.196 1.00 96.06 515 ASP A CA 1
ATOM 3893 C C . ASP A 1 515 ? 30.491 16.968 7.944 1.00 96.06 515 ASP A C 1
ATOM 3895 O O . ASP A 1 515 ? 31.413 16.409 7.346 1.00 96.06 515 ASP A O 1
ATOM 3899 N N . ALA A 1 516 ? 30.221 16.707 9.230 1.00 96.31 516 ALA A N 1
ATOM 3900 C CA . ALA A 1 516 ? 30.931 15.702 10.033 1.00 96.31 516 ALA A CA 1
ATOM 3901 C C . ALA A 1 516 ? 30.617 14.244 9.631 1.00 96.31 516 ALA A C 1
ATOM 3903 O O . ALA A 1 516 ? 31.275 13.325 10.118 1.00 96.31 516 ALA A O 1
ATOM 3904 N N . ARG A 1 517 ? 29.632 14.028 8.744 1.00 94.88 517 ARG A N 1
ATOM 3905 C CA . ARG A 1 517 ? 29.141 12.722 8.265 1.00 94.88 517 ARG A CA 1
ATOM 3906 C C . ARG A 1 517 ? 28.714 11.775 9.390 1.00 94.88 517 ARG A C 1
ATOM 3908 O O . ARG A 1 517 ? 28.901 10.562 9.299 1.00 94.88 517 ARG A O 1
ATOM 3915 N N . ASP A 1 518 ? 28.127 12.339 10.440 1.00 93.19 518 ASP A N 1
ATOM 3916 C CA . ASP A 1 518 ? 27.721 11.632 11.653 1.00 93.19 518 ASP A CA 1
ATOM 3917 C C . ASP A 1 518 ? 26.219 11.293 11.595 1.00 93.19 518 ASP A C 1
ATOM 3919 O O . ASP A 1 518 ? 25.386 12.176 11.812 1.00 93.19 518 ASP A O 1
ATOM 3923 N N . PRO A 1 519 ? 25.829 10.042 11.276 1.00 89.44 519 PRO A N 1
ATOM 3924 C CA . PRO A 1 519 ? 24.430 9.709 11.010 1.00 89.44 519 PRO A CA 1
ATOM 3925 C C . PRO A 1 519 ? 23.550 9.832 12.257 1.00 89.44 519 PRO A C 1
ATOM 3927 O O . PRO A 1 519 ? 22.382 10.209 12.140 1.00 89.44 519 PRO A O 1
ATOM 3930 N N . ASP A 1 520 ? 24.107 9.567 13.438 1.00 87.81 520 ASP A N 1
ATOM 3931 C CA . ASP A 1 520 ? 23.367 9.556 14.695 1.00 87.81 520 ASP A CA 1
ATOM 3932 C C . ASP A 1 520 ? 23.143 10.986 15.193 1.00 87.81 520 ASP A C 1
ATOM 3934 O O . ASP A 1 520 ? 22.014 11.356 15.527 1.00 87.81 520 ASP A O 1
ATOM 3938 N N . LYS A 1 521 ? 24.170 11.849 15.133 1.00 92.44 521 LYS A N 1
ATOM 3939 C CA . LYS A 1 521 ? 24.007 13.286 15.402 1.00 92.44 521 LYS A CA 1
ATOM 3940 C C . LYS A 1 521 ? 23.111 13.956 14.362 1.00 92.44 521 LYS A C 1
ATOM 3942 O O . LYS A 1 521 ? 22.298 14.789 14.760 1.00 92.44 521 LYS A O 1
ATOM 3947 N N . THR A 1 522 ? 23.195 13.610 13.071 1.00 92.88 522 THR A N 1
ATOM 3948 C CA . THR A 1 522 ? 22.264 14.157 12.063 1.00 92.88 522 THR A CA 1
ATOM 3949 C C . THR A 1 522 ? 20.833 13.717 12.361 1.00 92.88 522 THR A C 1
ATOM 3951 O O . THR A 1 522 ? 19.943 14.564 12.367 1.00 92.88 522 THR A O 1
ATOM 3954 N N . SER A 1 523 ? 20.607 12.438 12.685 1.00 90.38 523 SER A N 1
ATOM 3955 C CA . SER A 1 523 ? 19.285 11.916 13.055 1.00 90.38 523 SER A CA 1
ATOM 3956 C C . SER A 1 523 ? 18.710 12.632 14.281 1.00 90.38 523 SER A C 1
ATOM 3958 O O . SER A 1 523 ? 17.608 13.176 14.217 1.00 90.38 523 SER A O 1
ATOM 3960 N N . LEU A 1 524 ? 19.462 12.706 15.383 1.00 90.25 524 LEU A N 1
ATOM 3961 C CA . LEU A 1 524 ? 19.014 13.346 16.625 1.00 90.25 524 LEU A CA 1
ATOM 3962 C C . LEU A 1 524 ? 18.714 14.841 16.435 1.00 90.25 524 LEU A C 1
ATOM 3964 O O . LEU A 1 524 ? 17.707 15.336 16.939 1.00 90.25 524 LEU A O 1
ATOM 3968 N N . ARG A 1 525 ? 19.554 15.560 15.679 1.00 96.00 525 ARG A N 1
ATOM 3969 C CA . ARG A 1 525 ? 19.364 16.995 15.412 1.00 96.00 525 ARG A CA 1
ATOM 3970 C C . ARG A 1 525 ? 18.186 17.249 14.470 1.00 96.00 525 ARG A C 1
ATOM 3972 O O . ARG A 1 525 ? 17.375 18.116 14.769 1.00 96.00 525 ARG A O 1
ATOM 3979 N N . ALA A 1 526 ? 18.036 16.470 13.397 1.00 94.44 526 ALA A N 1
ATOM 3980 C CA . ALA A 1 526 ? 16.903 16.602 12.478 1.00 94.44 526 ALA A CA 1
ATOM 3981 C C . ALA A 1 526 ? 15.564 16.292 13.172 1.00 94.44 526 ALA A C 1
ATOM 3983 O O . ALA A 1 526 ? 14.596 17.024 12.986 1.00 94.44 526 ALA A O 1
ATOM 3984 N N . ASN A 1 527 ? 15.517 15.268 14.035 1.00 91.19 527 ASN A N 1
ATOM 3985 C CA . ASN A 1 527 ? 14.320 14.963 14.824 1.00 91.19 527 ASN A CA 1
ATOM 3986 C C . ASN A 1 527 ? 13.993 16.047 15.867 1.00 91.19 527 ASN A C 1
ATOM 3988 O O . ASN A 1 527 ? 12.814 16.261 16.131 1.00 91.19 527 ASN A O 1
ATOM 3992 N N . ARG A 1 528 ? 14.985 16.766 16.421 1.00 94.69 528 ARG A N 1
ATOM 3993 C CA . ARG A 1 528 ? 14.718 17.963 17.241 1.00 94.69 528 ARG A CA 1
ATOM 3994 C C . ARG A 1 528 ? 14.041 19.053 16.405 1.00 94.69 528 ARG A C 1
ATOM 3996 O O . ARG A 1 528 ? 12.927 19.433 16.738 1.00 94.69 528 ARG A O 1
ATOM 4003 N N . VAL A 1 529 ? 14.646 19.452 15.282 1.00 97.12 529 VAL A N 1
ATOM 4004 C CA . VAL A 1 529 ? 14.091 20.499 14.398 1.00 97.12 529 VAL A CA 1
ATOM 4005 C C . VAL A 1 529 ? 12.675 20.150 13.924 1.00 97.12 529 VAL A C 1
ATOM 4007 O O . VAL A 1 529 ? 11.820 21.022 13.836 1.00 97.12 529 VAL A O 1
ATOM 4010 N N . LEU A 1 530 ? 12.380 18.869 13.685 1.00 96.25 530 LEU A N 1
ATOM 4011 C CA . LEU A 1 530 ? 11.030 18.408 13.345 1.00 96.25 530 LEU A CA 1
ATOM 4012 C C . LEU A 1 530 ? 9.994 18.572 14.475 1.00 96.25 530 LEU A C 1
ATOM 4014 O O . LEU A 1 530 ? 8.807 18.639 14.170 1.00 96.25 530 LEU A O 1
ATOM 4018 N N . ARG A 1 531 ? 10.386 18.645 15.754 1.00 94.75 531 ARG A N 1
ATOM 4019 C CA . ARG A 1 531 ? 9.474 19.001 16.864 1.00 94.75 531 ARG A CA 1
ATOM 4020 C C . ARG A 1 531 ? 9.266 20.507 16.961 1.00 94.75 531 ARG A C 1
ATOM 4022 O O . ARG A 1 531 ? 8.149 20.949 17.218 1.00 94.75 531 ARG A O 1
ATOM 4029 N N . ASP A 1 532 ? 10.320 21.272 16.707 1.00 96.25 532 ASP A N 1
ATOM 4030 C CA . ASP A 1 532 ? 10.274 22.734 16.701 1.00 96.25 532 ASP A CA 1
ATOM 4031 C C . ASP A 1 532 ? 9.354 23.213 15.546 1.00 96.25 532 ASP A C 1
ATOM 4033 O O . ASP A 1 532 ? 8.441 24.009 15.761 1.00 96.25 532 ASP A O 1
ATOM 4037 N N . ILE A 1 533 ? 9.468 22.593 14.357 1.00 96.56 533 ILE A N 1
ATOM 4038 C CA . ILE A 1 533 ? 8.531 22.748 13.223 1.00 96.56 533 ILE A CA 1
ATOM 4039 C C . ILE A 1 533 ? 7.105 22.317 13.602 1.00 96.56 533 ILE A C 1
ATOM 4041 O O . ILE A 1 533 ? 6.170 23.077 13.376 1.00 96.56 533 ILE A O 1
ATOM 4045 N N . ALA A 1 534 ? 6.917 21.139 14.211 1.00 95.25 534 ALA A N 1
ATOM 4046 C CA . ALA A 1 534 ? 5.582 20.669 14.609 1.00 95.25 534 ALA A CA 1
ATOM 4047 C C . ALA A 1 534 ? 4.895 21.609 15.620 1.00 95.25 534 ALA A C 1
ATOM 4049 O O . ALA A 1 534 ? 3.672 21.728 15.631 1.00 95.25 534 ALA A O 1
ATOM 4050 N N . SER A 1 535 ? 5.676 22.289 16.462 1.00 94.38 535 SER A N 1
ATOM 4051 C CA . SER A 1 535 ? 5.172 23.299 17.397 1.00 94.38 535 SER A CA 1
ATOM 4052 C C . SER A 1 535 ? 4.697 24.551 16.653 1.00 94.38 535 SER A C 1
ATOM 4054 O O . SER A 1 535 ? 3.629 25.073 16.962 1.00 94.38 535 SER A O 1
ATOM 4056 N N . LEU A 1 536 ? 5.429 24.983 15.619 1.00 95.19 536 LEU A N 1
ATOM 4057 C CA . LEU A 1 536 ? 5.037 26.101 14.754 1.00 95.19 536 LEU A CA 1
ATOM 4058 C C . LEU A 1 536 ? 3.767 25.780 13.944 1.00 95.19 536 LEU A C 1
ATOM 4060 O O . LEU A 1 536 ? 2.852 26.600 13.895 1.00 95.19 536 LEU A O 1
ATOM 4064 N N . GLU A 1 537 ? 3.667 24.571 13.381 1.00 94.56 537 GLU A N 1
ATOM 4065 C CA . GLU A 1 537 ? 2.451 24.099 12.701 1.00 94.56 537 GLU A CA 1
ATOM 4066 C C . GLU A 1 537 ? 1.234 24.078 13.644 1.00 94.56 537 GLU A C 1
ATOM 4068 O O . GLU A 1 537 ? 0.144 24.478 13.244 1.00 94.56 537 GLU A O 1
ATOM 4073 N N . LEU A 1 538 ? 1.407 23.657 14.906 1.00 93.00 538 LEU A N 1
ATOM 4074 C CA . LEU A 1 538 ? 0.330 23.660 15.907 1.00 93.00 538 LEU A CA 1
ATOM 4075 C C . LEU A 1 538 ? -0.132 25.071 16.287 1.00 93.00 538 LEU A C 1
ATOM 4077 O O . LEU A 1 538 ? -1.327 25.277 16.478 1.00 93.00 538 LEU A O 1
ATOM 4081 N N . VAL A 1 539 ? 0.782 26.041 16.373 1.00 92.38 539 VAL A N 1
ATOM 4082 C CA . VAL A 1 539 ? 0.434 27.454 16.610 1.00 92.38 539 VAL A CA 1
ATOM 4083 C C . VAL A 1 539 ? -0.369 28.032 15.437 1.00 92.38 539 VAL A C 1
ATOM 4085 O O . VAL A 1 539 ? -1.276 28.835 15.644 1.00 92.38 539 VAL A O 1
ATOM 4088 N N . GLN A 1 540 ? -0.078 27.600 14.209 1.00 92.25 540 GLN A N 1
ATOM 4089 C CA . GLN A 1 540 ? -0.782 28.020 12.991 1.00 92.25 540 GLN A CA 1
ATOM 4090 C C . GLN A 1 540 ? -2.068 27.219 12.707 1.00 92.25 540 GLN A C 1
ATOM 4092 O O . GLN A 1 540 ? -2.751 27.499 11.723 1.00 92.25 540 GLN A O 1
ATOM 4097 N N . ALA A 1 541 ? -2.423 26.257 13.564 1.00 90.88 541 ALA A N 1
ATOM 4098 C CA . ALA A 1 541 ? -3.615 25.422 13.447 1.00 90.88 541 ALA A CA 1
ATOM 4099 C C . ALA A 1 541 ? -4.672 25.804 14.511 1.00 90.88 541 ALA A C 1
ATOM 4101 O O . ALA A 1 541 ? -4.704 25.228 15.600 1.00 90.88 541 ALA A O 1
ATOM 4102 N N . PRO A 1 542 ? -5.572 26.771 14.238 1.00 81.94 542 PRO A N 1
ATOM 4103 C CA . PRO A 1 542 ? -6.564 27.219 15.220 1.00 81.94 542 PRO A CA 1
ATOM 4104 C C . PRO A 1 542 ? -7.679 26.191 15.496 1.00 81.94 542 PRO A C 1
ATOM 4106 O O . PRO A 1 542 ? -8.345 26.286 16.527 1.00 81.94 542 PRO A O 1
ATOM 4109 N N . GLY A 1 543 ? -7.883 25.204 14.619 1.00 87.69 543 GLY A N 1
ATOM 4110 C CA . GLY A 1 543 ? -8.889 24.151 14.777 1.00 87.69 543 GLY A CA 1
ATOM 4111 C C . GLY A 1 543 ? -8.895 23.155 13.615 1.00 87.69 543 GLY A C 1
ATOM 4112 O O . GLY A 1 543 ? -7.968 23.130 12.807 1.00 87.69 543 GLY A O 1
ATOM 4113 N N . ILE A 1 544 ? -9.942 22.330 13.524 1.00 91.25 544 ILE A N 1
ATOM 4114 C CA . ILE A 1 544 ? -10.145 21.417 12.386 1.00 91.25 544 ILE A CA 1
ATOM 4115 C C . ILE A 1 544 ? -10.421 22.203 11.085 1.00 91.25 544 ILE A C 1
ATOM 4117 O O . ILE A 1 544 ? -11.129 23.210 11.135 1.00 91.25 544 ILE A O 1
ATOM 4121 N N . PRO A 1 545 ? -9.877 21.781 9.924 1.00 88.06 545 PRO A N 1
ATOM 4122 C CA . PRO A 1 545 ? -10.047 22.498 8.658 1.00 88.06 545 PRO A CA 1
ATOM 4123 C C . PRO A 1 545 ? -11.326 22.109 7.894 1.00 88.06 545 PRO A C 1
ATOM 4125 O O . PRO A 1 545 ? -11.713 22.828 6.978 1.00 88.06 545 PRO A O 1
ATOM 4128 N N . TYR A 1 546 ? -11.956 20.985 8.249 1.00 91.06 546 TYR A N 1
ATOM 4129 C CA . TYR A 1 546 ? -13.127 20.395 7.591 1.00 91.06 546 TYR A CA 1
ATOM 4130 C C . TYR A 1 546 ? -14.406 20.543 8.436 1.00 91.06 546 TYR A C 1
ATOM 4132 O O . TYR A 1 546 ? -14.368 20.956 9.598 1.00 91.06 546 TYR A O 1
ATOM 4140 N N . LEU A 1 547 ? -15.558 20.199 7.853 1.00 89.75 547 LEU A N 1
ATOM 4141 C CA . LEU A 1 547 ? -16.855 20.235 8.534 1.00 89.75 547 LEU A CA 1
ATOM 4142 C C . LEU A 1 547 ? -17.196 18.876 9.158 1.00 89.75 547 LEU A C 1
ATOM 4144 O O . LEU A 1 547 ? -17.000 17.831 8.552 1.00 89.75 547 LEU A O 1
ATOM 4148 N N . ILE A 1 548 ? -17.780 18.897 10.356 1.00 90.56 548 ILE A N 1
ATOM 4149 C CA . ILE A 1 548 ? -18.347 17.699 10.987 1.00 90.56 548 ILE A CA 1
ATOM 4150 C C . ILE A 1 548 ? -19.704 17.369 10.332 1.00 90.56 548 ILE A C 1
ATOM 4152 O O . ILE A 1 548 ? -20.533 18.280 10.206 1.00 90.56 548 ILE A O 1
ATOM 4156 N N . PRO A 1 549 ? -19.988 16.100 9.969 1.00 90.25 549 PRO A N 1
ATOM 4157 C CA . PRO A 1 549 ? -21.299 15.684 9.471 1.00 90.25 549 PRO A CA 1
ATOM 4158 C C . PRO A 1 549 ? -22.447 16.081 10.412 1.00 90.25 549 PRO A C 1
ATOM 4160 O O . PRO A 1 549 ? -22.333 15.974 11.634 1.00 90.25 549 PRO A O 1
ATOM 4163 N N . LYS A 1 550 ? -23.587 16.515 9.853 1.00 88.12 550 LYS A N 1
ATOM 4164 C CA . LYS A 1 550 ? -24.728 17.038 10.638 1.00 88.12 550 LYS A CA 1
ATOM 4165 C C . LYS A 1 550 ? -25.245 16.049 11.690 1.00 88.12 550 LYS A C 1
ATOM 4167 O O . LYS A 1 550 ? -25.593 16.459 12.791 1.00 88.12 550 LYS A O 1
ATOM 4172 N N . GLU A 1 551 ? -25.226 14.759 11.372 1.00 88.31 551 GLU A N 1
ATOM 4173 C CA . GLU A 1 551 ? -25.567 13.642 12.266 1.00 88.31 551 GLU A CA 1
ATOM 4174 C C . GLU A 1 551 ? -24.692 13.542 13.534 1.00 88.31 551 GLU A C 1
ATOM 4176 O O . GLU A 1 551 ? -25.133 12.990 14.542 1.00 88.31 551 GLU A O 1
ATOM 4181 N N . TYR A 1 552 ? -23.490 14.129 13.530 1.00 89.81 552 TYR A N 1
ATOM 4182 C CA . TYR A 1 552 ? -22.585 14.186 14.686 1.00 89.81 552 TYR A CA 1
ATOM 4183 C C . TYR A 1 552 ? -22.427 15.598 15.267 1.00 89.81 552 TYR A C 1
ATOM 4185 O O . TYR A 1 552 ? -21.735 15.771 16.269 1.00 89.81 552 TYR A O 1
ATOM 4193 N N . ALA A 1 553 ? -23.098 16.611 14.707 1.00 86.12 553 ALA A N 1
ATOM 4194 C CA . ALA A 1 553 ? -22.974 18.005 15.144 1.00 86.12 553 ALA A CA 1
ATOM 4195 C C . ALA A 1 553 ? -23.458 18.263 16.587 1.00 86.12 553 ALA A C 1
ATOM 4197 O O . ALA A 1 553 ? -23.088 19.276 17.175 1.00 86.12 553 ALA A O 1
ATOM 4198 N N . SER A 1 554 ? -24.247 17.346 17.159 1.00 87.69 554 SER A N 1
ATOM 4199 C CA . SER A 1 554 ? -24.742 17.362 18.544 1.00 87.69 554 SER A CA 1
ATOM 4200 C C . SER A 1 554 ? -23.851 16.601 19.544 1.00 87.69 554 SER A C 1
ATOM 4202 O O . SER A 1 554 ? -24.176 16.538 20.733 1.00 87.69 554 SER A O 1
ATOM 4204 N N . ARG A 1 555 ? -22.735 16.011 19.089 1.00 90.31 555 ARG A N 1
ATOM 4205 C CA . ARG A 1 555 ? -21.767 15.279 19.926 1.00 90.31 555 ARG A CA 1
ATOM 4206 C C . ARG A 1 555 ? -20.591 16.182 20.347 1.00 90.31 555 ARG A C 1
ATOM 4208 O O . ARG A 1 555 ? -20.251 17.112 19.615 1.00 90.31 555 ARG A O 1
ATOM 4215 N N . PRO A 1 556 ? -19.941 15.924 21.500 1.00 93.50 556 PRO A N 1
ATOM 4216 C CA . PRO A 1 556 ? -18.727 16.640 21.896 1.00 93.50 556 PRO A CA 1
ATOM 4217 C C . PRO A 1 556 ? -17.604 16.422 20.875 1.00 93.50 556 PRO A C 1
ATOM 4219 O O . PRO A 1 556 ? -17.407 15.295 20.423 1.00 93.50 556 PRO A O 1
ATOM 4222 N N . ARG A 1 557 ? -16.843 17.473 20.552 1.00 95.00 557 ARG A N 1
ATOM 4223 C CA . ARG A 1 557 ? -15.722 17.413 19.600 1.00 95.00 557 ARG A CA 1
ATOM 4224 C C . ARG A 1 557 ? -14.481 18.138 20.112 1.00 95.00 557 ARG A C 1
ATOM 4226 O O . ARG A 1 557 ? -14.602 19.143 20.810 1.00 95.00 557 ARG A O 1
ATOM 4233 N N . LEU A 1 558 ? -13.296 17.654 19.751 1.00 96.50 558 LEU A N 1
ATOM 4234 C CA . LEU A 1 558 ? -12.025 18.315 20.054 1.00 96.50 558 LEU A CA 1
ATOM 4235 C C . LEU A 1 558 ? -11.498 19.049 18.812 1.00 96.50 558 LEU A C 1
ATOM 4237 O O . LEU A 1 558 ? -11.031 18.426 17.865 1.00 96.50 558 LEU A O 1
ATOM 4241 N N . ASN A 1 559 ? -11.521 20.380 18.824 1.00 94.81 559 ASN A N 1
ATOM 4242 C CA . ASN A 1 559 ? -11.030 21.217 17.727 1.00 94.81 559 ASN A CA 1
ATOM 4243 C C . ASN A 1 559 ? -9.518 21.480 17.861 1.00 94.81 559 ASN A C 1
ATOM 4245 O O . ASN A 1 559 ? -9.088 22.625 17.995 1.00 94.81 559 ASN A O 1
ATOM 4249 N N . GLY A 1 560 ? -8.706 20.422 17.870 1.00 94.44 560 GLY A N 1
ATOM 4250 C CA . GLY A 1 560 ? -7.249 20.521 17.982 1.00 94.44 560 GLY A CA 1
ATOM 4251 C C . GLY A 1 560 ? -6.644 19.379 18.791 1.00 94.44 560 GLY A C 1
ATOM 4252 O O . GLY A 1 560 ? -7.009 18.221 18.599 1.00 94.44 560 GLY A O 1
ATOM 4253 N N . ARG A 1 561 ? -5.722 19.696 19.707 1.00 95.94 561 ARG A N 1
ATOM 4254 C CA . ARG A 1 561 ? -5.100 18.716 20.613 1.00 95.94 561 ARG A CA 1
ATOM 4255 C C . ARG A 1 561 ? -5.417 18.977 22.072 1.00 95.94 561 ARG A C 1
ATOM 4257 O O . ARG A 1 561 ? -5.626 20.115 22.481 1.00 95.94 561 ARG A O 1
ATOM 4264 N N . ALA A 1 562 ? -5.378 17.898 22.842 1.00 97.25 562 ALA A N 1
ATOM 4265 C CA . ALA A 1 562 ? -5.433 17.909 24.293 1.00 97.25 562 ALA A CA 1
ATOM 4266 C C . ALA A 1 562 ? -4.341 17.003 24.871 1.00 97.25 562 ALA A C 1
ATOM 4268 O O . ALA A 1 562 ? -3.896 16.053 24.221 1.00 97.25 562 ALA A O 1
ATOM 4269 N N . VAL A 1 563 ? -3.919 17.296 26.099 1.00 97.94 563 VAL A N 1
ATOM 4270 C CA . VAL A 1 563 ? -2.946 16.492 26.848 1.00 97.94 563 VAL A CA 1
ATOM 4271 C C . VAL A 1 563 ? -3.614 15.979 28.112 1.00 97.94 563 VAL A C 1
ATOM 4273 O O . VAL A 1 563 ? -4.164 16.769 28.880 1.00 97.94 563 VAL A O 1
ATOM 4276 N N . VAL A 1 564 ? -3.570 14.668 28.332 1.00 98.19 564 VAL A N 1
ATOM 4277 C CA . VAL A 1 564 ? -4.149 14.007 29.506 1.00 98.19 564 VAL A CA 1
ATOM 4278 C C . VAL A 1 564 ? -3.066 13.229 30.235 1.00 98.19 564 VAL A C 1
ATOM 4280 O O . VAL A 1 564 ? -2.440 12.344 29.655 1.00 98.19 564 VAL A O 1
ATOM 4283 N N . ASP A 1 565 ? -2.880 13.518 31.517 1.00 97.56 565 ASP A N 1
ATOM 4284 C CA . ASP A 1 565 ? -2.086 12.672 32.403 1.00 97.56 565 ASP A CA 1
ATOM 4285 C C . ASP A 1 565 ? -2.969 11.558 32.972 1.00 97.56 565 ASP A C 1
ATOM 4287 O O . ASP A 1 565 ? -4.130 11.781 33.312 1.00 97.56 565 ASP A O 1
ATOM 4291 N N . MET A 1 566 ? -2.415 10.356 33.086 1.00 96.50 566 MET A N 1
ATOM 4292 C CA . MET A 1 566 ? -3.081 9.151 33.576 1.00 96.50 566 MET A CA 1
ATOM 4293 C C . MET A 1 566 ? -2.218 8.523 34.670 1.00 96.50 566 MET A C 1
ATOM 4295 O O . MET A 1 566 ? -1.073 8.142 34.419 1.00 96.50 566 MET A O 1
ATOM 4299 N N . VAL A 1 567 ? -2.767 8.417 35.881 1.00 95.19 567 VAL A N 1
ATOM 4300 C CA . VAL A 1 567 ? -2.081 7.851 37.050 1.00 95.19 567 VAL A CA 1
ATOM 4301 C C . VAL A 1 567 ? -2.654 6.471 37.346 1.00 95.19 567 VAL A C 1
ATOM 4303 O O . VAL A 1 567 ? -3.850 6.328 37.603 1.00 95.19 567 VAL A O 1
ATOM 4306 N N . VAL A 1 568 ? -1.795 5.455 37.324 1.00 93.69 568 VAL A N 1
ATOM 4307 C CA . VAL A 1 568 ? -2.136 4.060 37.625 1.00 93.69 568 VAL A CA 1
ATOM 4308 C C . VAL A 1 568 ? -1.422 3.620 38.898 1.00 93.69 568 VAL A C 1
ATOM 4310 O O . VAL A 1 568 ? -0.226 3.846 39.051 1.00 93.69 568 VAL A O 1
ATOM 4313 N N . GLU A 1 569 ? -2.137 2.956 39.798 1.00 91.38 569 GLU A N 1
ATOM 4314 C CA . GLU A 1 569 ? -1.630 2.421 41.062 1.00 91.38 569 GLU A CA 1
ATOM 4315 C C . GLU A 1 569 ? -1.863 0.909 41.135 1.00 91.38 569 GLU A C 1
ATOM 4317 O O . GLU A 1 569 ? -2.882 0.402 40.653 1.00 91.38 569 GLU A O 1
ATOM 4322 N N . ARG A 1 570 ? -0.941 0.183 41.773 1.00 88.56 570 ARG A N 1
ATOM 4323 C CA . ARG A 1 570 ? -1.098 -1.250 42.037 1.00 88.56 570 ARG A CA 1
ATOM 4324 C C . ARG A 1 570 ? -1.702 -1.481 43.429 1.00 88.56 570 ARG A C 1
ATOM 4326 O O . ARG A 1 570 ? -1.080 -1.081 44.410 1.00 88.56 570 ARG A O 1
ATOM 4333 N N . PRO A 1 571 ? -2.853 -2.172 43.564 1.00 75.12 571 PRO A N 1
ATOM 4334 C CA . PRO A 1 571 ? -3.490 -2.384 44.872 1.00 75.12 571 PRO A CA 1
ATOM 4335 C C . PRO A 1 571 ? -2.684 -3.217 45.884 1.00 75.12 571 PRO A C 1
ATOM 4337 O O . PRO A 1 571 ? -2.963 -3.151 47.079 1.00 75.12 571 PRO A O 1
ATOM 4340 N N . ASN A 1 572 ? -1.709 -4.009 45.424 1.00 63.38 572 ASN A N 1
ATOM 4341 C CA . ASN A 1 572 ? -0.881 -4.871 46.271 1.00 63.38 572 ASN A CA 1
ATOM 4342 C C . ASN A 1 572 ? 0.498 -4.235 46.498 1.00 63.38 572 ASN A C 1
ATOM 4344 O O . ASN A 1 572 ? 1.269 -4.046 45.560 1.00 63.38 572 ASN A O 1
ATOM 4348 N N . THR A 1 573 ? 0.834 -3.968 47.760 1.00 54.47 573 THR A N 1
ATOM 4349 C CA . THR A 1 573 ? 1.969 -3.137 48.209 1.00 54.47 573 THR A CA 1
ATOM 4350 C C . THR A 1 573 ? 3.368 -3.772 48.090 1.00 54.47 573 THR A C 1
ATOM 4352 O O . THR A 1 573 ? 4.294 -3.340 48.774 1.00 54.47 573 THR A O 1
ATOM 4355 N N . GLY A 1 574 ? 3.541 -4.789 47.238 1.00 56.59 574 GLY A N 1
ATOM 4356 C CA . GLY A 1 574 ? 4.833 -5.444 46.979 1.00 56.59 574 GLY A CA 1
ATOM 4357 C C . GLY A 1 574 ? 5.526 -4.989 45.689 1.00 56.59 574 GLY A C 1
ATOM 4358 O O . GLY A 1 574 ? 6.732 -4.756 45.689 1.00 56.59 574 GLY A O 1
ATOM 4359 N N . ASP A 1 575 ? 4.767 -4.829 44.600 1.00 61.94 575 ASP A N 1
ATOM 4360 C CA . ASP A 1 575 ? 5.318 -4.684 43.246 1.00 61.94 575 ASP A CA 1
ATOM 4361 C C . ASP A 1 575 ? 5.209 -3.239 42.733 1.00 61.94 575 ASP A C 1
ATOM 4363 O O . ASP A 1 575 ? 4.202 -2.847 42.141 1.00 61.94 575 ASP A O 1
ATOM 4367 N N . ALA A 1 576 ? 6.253 -2.435 42.921 1.00 74.62 576 ALA A N 1
ATOM 4368 C CA . ALA A 1 576 ? 6.305 -1.066 42.398 1.00 74.62 576 ALA A CA 1
ATOM 4369 C C . ALA A 1 576 ? 6.786 -0.994 40.931 1.00 74.62 576 ALA A C 1
ATOM 4371 O O . ALA A 1 576 ? 7.462 -1.888 40.422 1.00 74.62 576 ALA A O 1
ATOM 4372 N N . PHE A 1 577 ? 6.453 0.104 40.251 1.00 81.69 577 PHE A N 1
ATOM 4373 C CA . PHE A 1 577 ? 6.844 0.379 38.869 1.00 81.69 577 PHE A CA 1
ATOM 4374 C C . PHE A 1 577 ? 8.309 0.824 38.774 1.00 81.69 577 PHE A C 1
ATOM 4376 O O . PHE A 1 577 ? 8.787 1.637 39.568 1.00 81.69 577 PHE A O 1
ATOM 4383 N N . LEU A 1 578 ? 9.023 0.312 37.772 1.00 79.62 578 LEU A N 1
ATOM 4384 C CA . LEU A 1 578 ? 10.425 0.622 37.504 1.00 79.62 578 LEU A CA 1
ATOM 4385 C C . LEU A 1 578 ? 10.532 1.752 36.478 1.00 79.62 578 LEU A C 1
ATOM 4387 O O . LEU A 1 578 ? 10.331 1.548 35.279 1.00 79.62 578 LEU A O 1
ATOM 4391 N N . THR A 1 579 ? 10.890 2.943 36.956 1.00 68.44 579 THR A N 1
ATOM 4392 C CA . THR A 1 579 ? 11.149 4.115 36.104 1.00 68.44 579 THR A CA 1
ATOM 4393 C C . THR A 1 579 ? 12.573 4.100 35.545 1.00 68.44 579 THR A C 1
ATOM 4395 O O . THR A 1 579 ? 13.549 3.831 36.256 1.00 68.44 579 THR A O 1
ATOM 4398 N N . ARG A 1 580 ? 12.729 4.400 34.250 1.00 61.53 580 ARG A N 1
ATOM 4399 C CA . ARG A 1 580 ? 14.048 4.441 33.600 1.00 61.53 580 ARG A CA 1
ATOM 4400 C C . ARG A 1 580 ? 14.688 5.813 33.838 1.00 61.53 580 ARG A C 1
ATOM 4402 O O . ARG A 1 580 ? 14.099 6.827 33.497 1.00 61.53 580 ARG A O 1
ATOM 4409 N N . GLY A 1 581 ? 15.897 5.845 34.406 1.00 55.12 581 GLY A N 1
ATOM 4410 C CA . GLY A 1 581 ? 16.623 7.097 34.693 1.00 55.12 581 GLY A CA 1
ATOM 4411 C C . GLY A 1 581 ? 16.997 7.342 36.161 1.00 55.12 581 GLY A C 1
ATOM 4412 O O . GLY A 1 581 ? 17.478 8.421 36.480 1.00 55.12 581 GLY A O 1
ATOM 4413 N N . GLY A 1 582 ? 16.815 6.358 37.051 1.00 48.50 582 GLY A N 1
ATOM 4414 C CA . GLY A 1 582 ? 17.289 6.433 38.443 1.00 48.50 582 GLY A CA 1
ATOM 4415 C C . GLY A 1 582 ? 16.243 6.862 39.478 1.00 48.50 582 GLY A C 1
ATOM 4416 O O . GLY A 1 582 ? 16.573 6.947 40.654 1.00 48.50 582 GLY A O 1
ATOM 4417 N N . GLY A 1 583 ? 14.981 7.057 39.075 1.00 57.94 583 GLY A N 1
ATOM 4418 C CA . GLY A 1 583 ? 13.862 7.387 39.972 1.00 57.94 583 GLY A CA 1
ATOM 4419 C C . GLY A 1 583 ? 13.414 6.258 40.915 1.00 57.94 583 GLY A C 1
ATOM 4420 O O . GLY A 1 583 ? 12.524 6.468 41.734 1.00 57.94 583 GLY A O 1
ATOM 4421 N N . GLY A 1 584 ? 14.022 5.072 40.820 1.00 63.12 584 GLY A N 1
ATOM 4422 C CA . GLY A 1 584 ? 13.738 3.927 41.683 1.00 63.12 584 GLY A CA 1
ATOM 4423 C C . GLY A 1 584 ? 12.390 3.245 41.418 1.00 63.12 584 GLY A C 1
ATOM 4424 O O . GLY A 1 584 ? 11.780 3.399 40.354 1.00 63.12 584 GLY A O 1
ATOM 4425 N N . LEU A 1 585 ? 11.970 2.457 42.410 1.00 70.19 585 LEU A N 1
ATOM 4426 C CA . LEU A 1 585 ? 10.659 1.815 42.494 1.00 70.19 585 LEU A CA 1
ATOM 4427 C C . LEU A 1 585 ? 9.605 2.849 42.911 1.00 70.19 585 LEU A C 1
ATOM 4429 O O . LEU A 1 585 ? 9.724 3.451 43.977 1.00 70.19 585 LEU A O 1
ATOM 4433 N N . GLN A 1 586 ? 8.576 3.038 42.086 1.00 76.06 586 GLN A N 1
ATOM 4434 C CA . GLN A 1 586 ? 7.492 3.999 42.309 1.00 76.06 586 GLN A CA 1
ATOM 4435 C C . GLN A 1 586 ? 6.151 3.278 42.543 1.00 76.06 586 GLN A C 1
ATOM 4437 O O . GLN A 1 586 ? 5.841 2.337 41.813 1.00 76.06 586 GLN A O 1
ATOM 4442 N N . PRO A 1 587 ? 5.318 3.693 43.519 1.00 78.81 587 PRO A N 1
ATOM 4443 C CA . PRO A 1 587 ? 4.032 3.037 43.797 1.00 78.81 587 PRO A CA 1
ATOM 4444 C C . PRO A 1 587 ? 2.981 3.277 42.699 1.00 78.81 587 PRO A C 1
ATOM 4446 O O . PRO A 1 587 ? 1.991 2.552 42.615 1.00 78.81 587 PRO A O 1
ATOM 4449 N N . GLN A 1 588 ? 3.198 4.292 41.859 1.00 88.00 588 GLN A N 1
ATOM 4450 C CA . GLN A 1 588 ? 2.299 4.701 40.787 1.00 88.00 588 GLN A CA 1
ATOM 4451 C C . GLN A 1 588 ? 3.066 4.854 39.467 1.00 88.00 588 GLN A C 1
ATOM 4453 O O . GLN A 1 588 ? 4.194 5.351 39.445 1.00 88.00 588 GLN A O 1
ATOM 4458 N N . ALA A 1 589 ? 2.436 4.456 38.364 1.00 90.19 589 ALA A N 1
ATOM 4459 C CA . ALA A 1 589 ? 2.872 4.754 37.008 1.00 90.19 589 ALA A CA 1
ATOM 4460 C C . ALA A 1 589 ? 2.116 5.986 36.498 1.00 90.19 589 ALA A C 1
ATOM 4462 O O . ALA A 1 589 ? 0.886 6.020 36.531 1.00 90.19 589 ALA A O 1
ATOM 4463 N N . ARG A 1 590 ? 2.847 6.986 35.999 1.00 93.19 590 ARG A N 1
ATOM 4464 C CA . ARG A 1 590 ? 2.276 8.179 35.362 1.00 93.19 590 ARG A CA 1
ATOM 4465 C C . ARG A 1 590 ? 2.554 8.123 33.866 1.00 93.19 590 ARG A C 1
ATOM 4467 O O . ARG A 1 590 ? 3.710 8.082 33.452 1.00 93.19 590 ARG A O 1
ATOM 4474 N N . LEU A 1 591 ? 1.488 8.117 33.078 1.00 95.06 591 LEU A N 1
ATOM 4475 C CA . LEU A 1 591 ? 1.524 8.210 31.623 1.00 95.06 591 LEU A CA 1
ATOM 4476 C C . LEU A 1 591 ? 1.030 9.594 31.206 1.00 95.06 591 LEU A C 1
ATOM 4478 O O . LEU A 1 591 ? 0.131 10.137 31.848 1.00 95.06 591 LEU A O 1
ATOM 4482 N N . GLN A 1 592 ? 1.554 10.128 30.107 1.00 97.25 592 GLN A N 1
ATOM 4483 C CA . GLN A 1 592 ? 0.963 11.287 29.438 1.00 97.25 592 GLN A CA 1
ATOM 4484 C C . GLN A 1 592 ? 0.494 10.891 28.043 1.00 97.25 592 GLN A C 1
ATOM 4486 O O . GLN A 1 592 ? 1.247 10.280 27.286 1.00 97.25 592 GLN A O 1
ATOM 4491 N N . LEU A 1 593 ? -0.748 11.237 27.720 1.00 97.69 593 LEU A N 1
ATOM 4492 C CA . LEU A 1 593 ? -1.426 10.952 26.465 1.00 97.69 593 LEU A CA 1
ATOM 4493 C C . LEU A 1 593 ? -1.622 12.270 25.705 1.00 97.69 593 LEU A C 1
ATOM 4495 O O . LEU A 1 593 ? -2.220 13.205 26.239 1.00 97.69 593 LEU A O 1
ATOM 4499 N N . VAL A 1 594 ? -1.175 12.338 24.451 1.00 98.06 594 VAL A N 1
ATOM 4500 C CA . VAL A 1 594 ? -1.608 13.377 23.506 1.00 98.06 594 VAL A CA 1
ATOM 4501 C C . VAL A 1 594 ? -2.786 12.841 22.709 1.00 98.06 594 VAL A C 1
ATOM 4503 O O . VAL A 1 594 ? -2.687 11.799 22.062 1.00 98.06 594 VAL A O 1
ATOM 4506 N N . VAL A 1 595 ? -3.887 13.581 22.756 1.00 97.94 595 VAL A N 1
ATOM 4507 C CA . VAL A 1 595 ? -5.156 13.286 22.091 1.00 97.94 595 VAL A CA 1
ATOM 4508 C C . VAL A 1 595 ? -5.311 14.210 20.884 1.00 97.94 595 VAL A C 1
ATOM 4510 O O . VAL A 1 595 ? -5.097 15.420 20.996 1.00 97.94 595 VAL A O 1
ATOM 4513 N N . ASP A 1 596 ? -5.664 13.640 19.732 1.00 97.25 596 ASP A N 1
ATOM 4514 C CA . ASP A 1 596 ? -5.662 14.296 18.425 1.00 97.25 596 ASP A CA 1
ATOM 4515 C C . ASP A 1 596 ? -7.066 14.390 17.811 1.00 97.25 596 ASP A C 1
ATOM 4517 O O . ASP A 1 596 ? -7.572 13.468 17.174 1.00 97.25 596 ASP A O 1
ATOM 4521 N N . GLY A 1 597 ? -7.684 15.557 17.973 1.00 96.00 597 GLY A N 1
ATOM 4522 C CA . GLY A 1 597 ? -8.950 15.900 17.336 1.00 96.00 597 GLY A CA 1
ATOM 4523 C C . GLY A 1 597 ? -8.813 16.381 15.889 1.00 96.00 597 GLY A C 1
ATOM 4524 O O . GLY A 1 597 ? -9.825 16.575 15.230 1.00 96.00 597 GLY A O 1
ATOM 4525 N N . TYR A 1 598 ? -7.595 16.549 15.357 1.00 95.31 598 TYR A N 1
ATOM 4526 C CA . TYR A 1 598 ? -7.412 16.801 13.922 1.00 95.31 598 TYR A CA 1
ATOM 4527 C C . TYR A 1 598 ? -7.781 15.571 13.082 1.00 95.31 598 TYR A C 1
ATOM 4529 O O . TYR A 1 598 ? -8.358 15.727 12.006 1.00 95.31 598 TYR A O 1
ATOM 4537 N N . SER A 1 599 ? -7.500 14.366 13.589 1.00 94.25 599 SER A N 1
ATOM 4538 C CA . SER A 1 599 ? -7.776 13.095 12.905 1.00 94.25 599 SER A CA 1
ATOM 4539 C C . SER A 1 599 ? -9.083 12.420 13.332 1.00 94.25 599 SER A C 1
ATOM 4541 O O . SER A 1 599 ? -9.688 11.729 12.518 1.00 94.25 599 SER A O 1
ATOM 4543 N N . ALA A 1 600 ? -9.504 12.588 14.592 1.00 95.00 600 ALA A N 1
ATOM 4544 C CA . ALA A 1 600 ? -10.678 11.914 15.161 1.00 95.00 600 ALA A CA 1
ATOM 4545 C C . ALA A 1 600 ? -11.449 12.827 16.149 1.00 95.00 600 ALA A C 1
ATOM 4547 O O . ALA A 1 600 ? -11.428 12.590 17.362 1.00 95.00 600 ALA A O 1
ATOM 4548 N N . PRO A 1 601 ? -12.072 13.926 15.675 1.00 95.62 601 PRO A N 1
ATOM 4549 C CA . PRO A 1 601 ? -12.614 14.986 16.527 1.00 95.62 601 PRO A CA 1
ATOM 4550 C C . PRO A 1 601 ? -13.748 14.543 17.455 1.00 95.62 601 PRO A C 1
ATOM 4552 O O . PRO A 1 601 ? -13.765 14.993 18.603 1.00 95.62 601 PRO A O 1
ATOM 4555 N N . ILE A 1 602 ? -14.677 13.687 17.014 1.00 95.19 602 ILE A N 1
ATOM 4556 C CA . ILE A 1 602 ? -15.790 13.189 17.847 1.00 95.19 602 ILE A CA 1
ATOM 4557 C C . ILE A 1 602 ? -15.280 12.191 18.893 1.00 95.19 602 ILE A C 1
ATOM 4559 O O . ILE A 1 602 ? -15.636 12.277 20.071 1.00 95.19 602 ILE A O 1
ATOM 4563 N N . THR A 1 603 ? -14.399 11.281 18.483 1.00 94.56 603 THR A N 1
ATOM 4564 C CA . THR A 1 603 ? -13.786 10.247 19.329 1.00 94.56 603 THR A CA 1
ATOM 4565 C C . THR A 1 603 ? -12.950 10.896 20.435 1.00 94.56 603 THR A C 1
ATOM 4567 O O . THR A 1 603 ? -13.150 10.628 21.624 1.00 94.56 603 THR A O 1
ATOM 4570 N N . ALA A 1 604 ? -12.083 11.838 20.053 1.00 96.31 604 ALA A N 1
ATOM 4571 C CA . ALA A 1 604 ? -11.282 12.650 20.961 1.00 96.31 604 ALA A CA 1
ATOM 4572 C C . ALA A 1 604 ? -12.148 13.542 21.867 1.00 96.31 604 ALA A C 1
ATOM 4574 O O . ALA A 1 604 ? -11.926 13.587 23.076 1.00 96.31 604 ALA A O 1
ATOM 4575 N N . GLY A 1 605 ? -13.156 14.227 21.315 1.00 95.75 605 GLY A N 1
ATOM 4576 C CA . GLY A 1 605 ? -14.052 15.104 22.076 1.00 95.75 605 GLY A CA 1
ATOM 4577 C C . GLY A 1 605 ? -14.819 14.361 23.167 1.00 95.75 605 GLY A C 1
ATOM 4578 O O . GLY A 1 605 ? -14.840 14.792 24.322 1.00 95.75 605 GLY A O 1
ATOM 4579 N N . ASN A 1 606 ? -15.383 13.200 22.831 1.00 94.94 606 ASN A N 1
ATOM 4580 C CA . ASN A 1 606 ? -15.997 12.300 23.802 1.00 94.94 606 ASN A CA 1
ATOM 4581 C C . ASN A 1 606 ? -14.989 11.839 24.869 1.00 94.94 606 ASN A C 1
ATOM 4583 O O . ASN A 1 606 ? -15.279 11.930 26.062 1.00 94.94 606 ASN A O 1
ATOM 4587 N N . PHE A 1 607 ? -13.799 11.381 24.464 1.00 95.56 607 PHE A N 1
ATOM 4588 C CA . PHE A 1 607 ? -12.781 10.905 25.403 1.00 95.56 607 PHE A CA 1
ATOM 4589 C C . PHE A 1 607 ? -12.388 11.985 26.423 1.00 95.56 607 PHE A C 1
ATOM 4591 O O . PHE A 1 607 ? -12.406 11.720 27.626 1.00 95.56 607 PHE A O 1
ATOM 4598 N N . ILE A 1 608 ? -12.109 13.213 25.970 1.00 97.19 608 ILE A N 1
ATOM 4599 C CA . ILE A 1 608 ? -11.761 14.338 26.851 1.00 97.19 608 ILE A CA 1
ATOM 4600 C C . ILE A 1 608 ? -12.937 14.724 27.758 1.00 97.19 608 ILE A C 1
ATOM 4602 O O . ILE A 1 608 ? -12.726 14.982 28.944 1.00 97.19 608 ILE A O 1
ATOM 4606 N N . GLN A 1 609 ? -14.180 14.693 27.264 1.00 95.38 609 GLN A N 1
ATOM 4607 C CA . GLN A 1 609 ? -15.350 14.922 28.116 1.00 95.38 609 GLN A CA 1
ATOM 4608 C C . GLN A 1 609 ? -15.493 13.837 29.202 1.00 95.38 609 GLN A C 1
ATOM 4610 O O . GLN A 1 609 ? -15.834 14.151 30.343 1.00 95.38 609 GLN A O 1
ATOM 4615 N N . ASN A 1 610 ? -15.199 12.573 28.891 1.00 93.75 610 ASN A N 1
ATOM 4616 C CA . ASN A 1 610 ? -15.247 11.473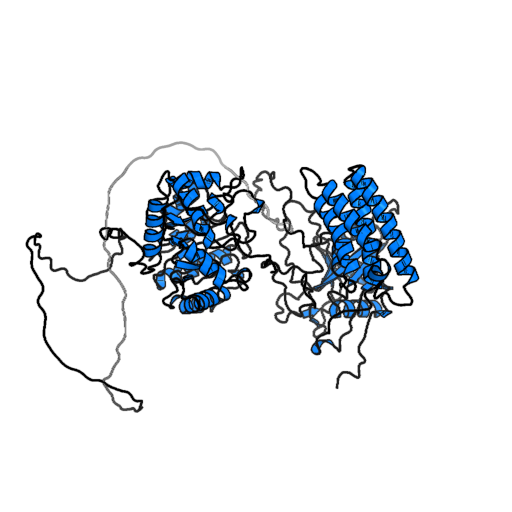 29.860 1.00 93.75 610 ASN A CA 1
ATOM 4617 C C . ASN A 1 610 ? -14.124 11.576 30.909 1.00 93.75 610 ASN A C 1
ATOM 4619 O O . ASN A 1 610 ? -14.366 11.295 32.086 1.00 93.75 610 ASN A O 1
ATOM 4623 N N . VAL A 1 611 ? -12.938 12.066 30.521 1.00 95.25 611 VAL A N 1
ATOM 4624 C CA . VAL A 1 611 ? -11.860 12.458 31.452 1.00 95.25 611 VAL A CA 1
ATOM 4625 C C . VAL A 1 611 ? -12.329 13.581 32.385 1.00 95.25 611 VAL A C 1
ATOM 4627 O O . VAL A 1 611 ? -12.250 13.424 33.600 1.00 95.25 611 VAL A O 1
ATOM 4630 N N . GLN A 1 612 ? -12.897 14.673 31.856 1.00 94.50 612 GLN A N 1
ATOM 4631 C CA . GLN A 1 612 ? -13.419 15.789 32.667 1.00 94.50 612 GLN A CA 1
ATOM 4632 C C . GLN A 1 612 ? -14.545 15.369 33.630 1.00 94.50 612 GLN A C 1
ATOM 4634 O O . GLN A 1 612 ? -14.625 15.877 34.745 1.00 94.50 612 GLN A O 1
ATOM 4639 N N . LYS A 1 613 ? -15.397 14.418 33.226 1.00 92.25 613 LYS A N 1
ATOM 4640 C CA . LYS A 1 613 ? -16.438 13.809 34.075 1.00 92.25 613 LYS A CA 1
ATOM 4641 C C . LYS A 1 613 ? -15.889 12.825 35.120 1.00 92.25 613 LYS A C 1
ATOM 4643 O O . LYS A 1 613 ? -16.668 12.296 35.909 1.00 92.25 613 LYS A O 1
ATOM 4648 N N . GLY A 1 614 ? -14.588 12.526 35.108 1.00 92.44 614 GLY A N 1
ATOM 4649 C CA . GLY A 1 614 ? -13.961 11.546 35.996 1.00 92.44 614 GLY A CA 1
ATOM 4650 C C . GLY A 1 614 ? -14.370 10.093 35.727 1.00 92.44 614 GLY A C 1
ATOM 4651 O O . GLY A 1 614 ? -14.200 9.252 36.604 1.00 92.44 614 GLY A O 1
ATOM 4652 N N . MET A 1 615 ? -14.903 9.764 34.543 1.00 91.06 615 MET A N 1
ATOM 4653 C CA . MET A 1 615 ? -15.482 8.437 34.255 1.00 91.06 615 MET A CA 1
ATOM 4654 C C . MET A 1 615 ? -14.472 7.284 34.302 1.00 91.06 615 MET A C 1
ATOM 4656 O O . MET A 1 615 ? -14.867 6.141 34.515 1.00 91.06 615 MET A O 1
ATOM 4660 N N . TYR A 1 616 ? -13.182 7.576 34.130 1.00 92.25 616 TYR A N 1
ATOM 4661 C CA . TYR A 1 616 ? -12.102 6.588 34.208 1.00 92.25 616 TYR A CA 1
ATOM 4662 C C . TYR A 1 616 ? -11.489 6.453 35.614 1.00 92.25 616 TYR A C 1
ATOM 4664 O O . TYR A 1 616 ? -10.524 5.712 35.791 1.00 92.25 616 TYR A O 1
ATOM 4672 N N . LYS A 1 617 ? -12.029 7.152 36.624 1.00 93.31 617 LYS A N 1
ATOM 4673 C CA . LYS A 1 617 ? -11.530 7.101 38.003 1.00 93.31 617 LYS A CA 1
ATOM 4674 C C . LYS A 1 617 ? -11.853 5.771 38.696 1.00 93.31 617 LYS A C 1
ATOM 4676 O O . LYS A 1 617 ? -12.968 5.267 38.610 1.00 93.31 617 LYS A O 1
ATOM 4681 N N . ASP A 1 618 ? -10.857 5.241 39.405 1.00 92.88 618 ASP A N 1
ATOM 4682 C CA . ASP A 1 618 ? -10.849 3.964 40.130 1.00 92.88 618 ASP A CA 1
ATOM 4683 C C . ASP A 1 618 ? -11.246 2.744 39.258 1.00 92.88 618 ASP A C 1
ATOM 4685 O O . ASP A 1 618 ? -11.612 1.678 39.761 1.00 92.88 618 ASP A O 1
ATOM 4689 N N . ILE A 1 619 ? -11.108 2.869 37.929 1.00 91.19 619 ILE A N 1
ATOM 4690 C CA . ILE A 1 619 ? -11.320 1.787 36.958 1.00 91.19 619 ILE A CA 1
ATOM 4691 C C . ILE A 1 619 ? -10.138 0.811 36.983 1.00 91.19 619 ILE A C 1
ATOM 4693 O O . ILE A 1 619 ? -8.972 1.206 36.926 1.00 91.19 619 ILE A O 1
ATOM 4697 N N . LYS A 1 620 ? -10.449 -0.489 37.025 1.00 91.94 620 LYS A N 1
ATOM 4698 C CA . LYS A 1 620 ? -9.465 -1.573 36.905 1.00 91.94 620 LYS A CA 1
ATOM 4699 C C . LYS A 1 620 ? -9.076 -1.798 35.448 1.00 91.94 620 LYS A C 1
ATOM 4701 O O . LYS A 1 620 ? -9.941 -1.926 34.586 1.00 91.94 620 LYS A O 1
ATOM 4706 N N . LEU A 1 621 ? -7.778 -1.915 35.203 1.00 91.62 621 LEU A N 1
ATOM 4707 C CA . LEU A 1 621 ? -7.207 -2.263 33.908 1.00 91.62 621 LEU A CA 1
ATOM 4708 C C . LEU A 1 621 ? -7.422 -3.747 33.584 1.00 91.62 621 LEU A C 1
ATOM 4710 O O . LEU A 1 621 ? -7.312 -4.607 34.465 1.00 91.62 621 LEU A O 1
ATOM 4714 N N . ASN A 1 622 ? -7.645 -4.053 32.305 1.00 88.38 622 ASN A N 1
ATOM 4715 C CA . ASN A 1 622 ? -7.556 -5.408 31.762 1.00 88.38 622 ASN A CA 1
ATOM 4716 C C . ASN A 1 622 ? -6.407 -5.456 30.742 1.00 88.38 622 ASN A C 1
ATOM 4718 O O . ASN A 1 622 ? -6.499 -4.883 29.659 1.00 88.38 622 ASN A O 1
ATOM 4722 N N . SER A 1 623 ? -5.297 -6.088 31.112 1.00 87.75 623 SER A N 1
ATOM 4723 C CA . SER A 1 623 ? -4.031 -6.061 30.381 1.00 87.75 623 SER A CA 1
ATOM 4724 C C . SER A 1 623 ? -3.743 -7.408 29.721 1.00 87.75 623 SER A C 1
ATOM 4726 O O . SER A 1 623 ? -3.744 -8.454 30.368 1.00 87.75 623 SER A O 1
ATOM 4728 N N . SER A 1 624 ? -3.455 -7.375 28.424 1.00 84.38 624 SER A N 1
ATOM 4729 C CA . SER A 1 624 ? -3.010 -8.518 27.627 1.00 84.38 624 SER A CA 1
ATOM 4730 C C . SER A 1 624 ? -1.528 -8.373 27.249 1.00 84.38 624 SER A C 1
ATOM 4732 O O . SER A 1 624 ? -0.829 -7.463 27.707 1.00 84.38 624 SER A O 1
ATOM 4734 N N . TYR A 1 625 ? -1.022 -9.260 26.390 1.00 78.38 625 TYR A N 1
ATOM 4735 C CA . TYR A 1 625 ? 0.290 -9.072 25.764 1.00 78.38 625 TYR A CA 1
ATOM 4736 C C . TYR A 1 625 ? 0.297 -7.889 24.774 1.00 78.38 625 TYR A C 1
ATOM 4738 O O . TYR A 1 625 ? 1.271 -7.145 24.716 1.00 78.38 625 TYR A O 1
ATOM 4746 N N . ILE A 1 626 ? -0.803 -7.683 24.037 1.00 80.00 626 ILE A N 1
ATOM 4747 C CA . ILE A 1 626 ? -0.878 -6.730 22.915 1.00 80.00 626 ILE A CA 1
ATOM 4748 C C . ILE A 1 626 ? -1.491 -5.370 23.277 1.00 80.00 626 ILE A C 1
ATOM 4750 O O . ILE A 1 626 ? -1.231 -4.387 22.588 1.00 80.00 626 ILE A O 1
ATOM 4754 N N . SER A 1 627 ? -2.273 -5.278 24.354 1.00 87.00 627 SER A N 1
ATOM 4755 C CA . SER A 1 627 ? -3.033 -4.073 24.720 1.00 87.00 627 SER A CA 1
ATOM 4756 C C . SER A 1 627 ? -3.362 -3.990 26.216 1.00 87.00 627 SER A C 1
ATOM 4758 O O . SER A 1 627 ? -3.380 -5.006 26.911 1.00 87.00 627 SER A O 1
ATOM 4760 N N . VAL A 1 628 ? -3.662 -2.786 26.708 1.00 88.69 628 VAL A N 1
ATOM 4761 C CA . VAL A 1 628 ? -4.418 -2.555 27.950 1.00 88.69 628 VAL A CA 1
ATOM 4762 C C . VAL A 1 628 ? -5.794 -2.015 27.576 1.00 88.69 628 VAL A C 1
ATOM 4764 O O . VAL A 1 628 ? -5.875 -0.925 27.019 1.00 88.69 628 VAL A O 1
ATOM 4767 N N . LEU A 1 629 ? -6.862 -2.745 27.885 1.00 87.25 629 LEU A N 1
ATOM 4768 C CA . LEU A 1 629 ? -8.241 -2.268 27.773 1.00 87.25 629 LEU A CA 1
ATOM 4769 C C . LEU A 1 629 ? -8.627 -1.474 29.031 1.00 87.25 629 LEU A C 1
ATOM 4771 O O . LEU A 1 629 ? -8.335 -1.889 30.159 1.00 87.25 629 LEU A O 1
ATOM 4775 N N . VAL A 1 630 ? -9.307 -0.349 28.817 1.00 85.44 630 VAL A N 1
ATOM 4776 C CA . VAL A 1 630 ? -9.778 0.589 29.839 1.00 85.44 630 VAL A CA 1
ATOM 4777 C C . VAL A 1 630 ? -11.259 0.886 29.622 1.00 85.44 630 VAL A C 1
ATOM 4779 O O . VAL A 1 630 ? -11.662 1.245 28.520 1.00 85.44 630 VAL A O 1
ATOM 4782 N N . GLY A 1 631 ? -12.053 0.792 30.688 1.00 80.81 631 GLY A N 1
ATOM 4783 C CA . GLY A 1 631 ? -13.456 1.208 30.708 1.00 80.81 631 GLY A CA 1
ATOM 4784 C C . GLY A 1 631 ? -14.325 0.320 31.609 1.00 80.81 631 GLY A C 1
ATOM 4785 O O . GLY A 1 631 ? -13.865 -0.726 32.077 1.00 80.81 631 GLY A O 1
ATOM 4786 N N . PRO A 1 632 ? -15.579 0.719 31.883 1.00 71.31 632 PRO A N 1
ATOM 4787 C CA . PRO A 1 632 ? -16.584 -0.156 32.479 1.00 71.31 632 PRO A CA 1
ATOM 4788 C C . PRO A 1 632 ? -17.065 -1.206 31.455 1.00 71.31 632 PRO A C 1
ATOM 4790 O O . PRO A 1 632 ? -16.597 -1.251 30.319 1.00 71.31 632 PRO A O 1
ATOM 4793 N N . GLN A 1 633 ? -18.023 -2.058 31.833 1.00 66.69 633 GLN A N 1
ATOM 4794 C CA . GLN A 1 633 ? -18.758 -2.861 30.845 1.00 66.69 633 GLN A CA 1
ATOM 4795 C C . GLN A 1 633 ? -19.598 -1.942 29.933 1.00 66.69 633 GLN A C 1
ATOM 4797 O O . GLN A 1 633 ? -20.184 -0.995 30.469 1.00 66.69 633 GLN A O 1
ATOM 4802 N N . PRO A 1 634 ? -19.692 -2.208 28.611 1.00 65.12 634 PRO A N 1
ATOM 4803 C CA . PRO A 1 634 ? -20.385 -1.321 27.679 1.00 65.12 634 PRO A CA 1
ATOM 4804 C C . PRO A 1 634 ? -21.856 -1.138 28.048 1.00 65.12 634 PRO A C 1
ATOM 4806 O O . PRO A 1 634 ? -22.544 -2.101 28.401 1.00 65.12 634 PRO A O 1
ATOM 4809 N N . LYS A 1 635 ? -22.361 0.090 27.923 1.00 62.16 635 LYS A N 1
ATOM 4810 C CA . LYS A 1 635 ? -23.787 0.388 28.106 1.00 62.16 635 LYS A CA 1
ATOM 4811 C C . LYS A 1 635 ? -24.489 0.437 26.742 1.00 62.16 635 LYS A C 1
ATOM 4813 O O . LYS A 1 635 ? -24.019 1.154 25.859 1.00 62.16 635 LYS A O 1
ATOM 4818 N N . PRO A 1 636 ? -25.616 -0.275 26.555 1.00 55.56 636 PRO A N 1
ATOM 4819 C CA . PRO A 1 636 ? -26.411 -0.159 25.334 1.00 55.56 636 PRO A CA 1
ATOM 4820 C C . PRO A 1 636 ? -26.846 1.291 25.082 1.00 55.56 636 PRO A C 1
ATOM 4822 O O . PRO A 1 636 ? -27.327 1.956 26.003 1.00 55.56 636 PRO A O 1
ATOM 4825 N N . GLY A 1 637 ? -26.686 1.780 23.851 1.00 60.34 637 GLY A N 1
ATOM 4826 C CA . GLY A 1 637 ? -27.030 3.146 23.453 1.00 60.34 637 GLY A CA 1
ATOM 4827 C C . GLY A 1 637 ? -25.970 4.202 23.786 1.00 60.34 637 GLY A C 1
ATOM 4828 O O . GLY A 1 637 ? -26.224 5.392 23.593 1.00 60.34 637 GLY A O 1
ATOM 4829 N N . SER A 1 638 ? -24.786 3.816 24.282 1.00 69.12 638 SER A N 1
ATOM 4830 C CA . SER A 1 638 ? -23.642 4.726 24.447 1.00 69.12 638 SER A CA 1
ATOM 4831 C C . SER A 1 638 ? -22.582 4.488 23.367 1.00 69.12 638 SER A C 1
ATOM 4833 O O . SER A 1 638 ? -21.425 4.186 23.666 1.00 69.12 638 SER A O 1
ATOM 4835 N N . GLU A 1 639 ? -22.996 4.606 22.106 1.00 82.25 639 GLU A N 1
ATOM 4836 C CA . GLU A 1 639 ? -22.166 4.375 20.919 1.00 82.25 639 GLU A CA 1
ATOM 4837 C C . GLU A 1 639 ? -21.579 5.666 20.312 1.00 82.25 639 GLU A C 1
ATOM 4839 O O . GLU A 1 639 ? -22.221 6.725 20.304 1.00 82.25 639 GLU A O 1
ATOM 4844 N N . LEU A 1 640 ? -20.381 5.567 19.728 1.00 86.38 640 LEU A N 1
ATOM 4845 C CA . LEU A 1 640 ? -19.736 6.559 18.854 1.00 86.38 640 LEU A CA 1
ATOM 4846 C C . LEU A 1 640 ? -19.568 6.002 17.433 1.00 86.38 640 LEU A C 1
ATOM 4848 O O . LEU A 1 640 ? -19.301 4.808 17.308 1.00 86.38 640 LEU A O 1
ATOM 4852 N N . PRO A 1 641 ? -19.608 6.837 16.376 1.00 87.69 641 PRO A N 1
ATOM 4853 C CA . PRO A 1 641 ? -18.961 6.473 15.118 1.00 87.69 641 PRO A CA 1
ATOM 4854 C C . PRO A 1 641 ? -17.443 6.394 15.343 1.00 87.69 641 PRO A C 1
ATOM 4856 O O . PRO A 1 641 ? -16.885 7.273 16.001 1.00 87.69 641 PRO A O 1
ATOM 4859 N N . LEU A 1 642 ? -16.762 5.390 14.784 1.00 85.75 642 LEU A N 1
ATOM 4860 C CA . LEU A 1 642 ? -15.303 5.483 14.660 1.00 85.75 642 LEU A CA 1
ATOM 4861 C C . LEU A 1 642 ? -14.929 6.395 13.492 1.00 85.75 642 LEU A C 1
ATOM 4863 O O . LEU A 1 642 ? -15.567 6.374 12.438 1.00 85.75 642 LEU A O 1
ATOM 4867 N N . GLU A 1 643 ? -13.892 7.193 13.722 1.00 90.12 643 GLU A N 1
ATOM 4868 C CA . GLU A 1 643 ? -13.293 8.127 12.774 1.00 90.12 643 GLU A CA 1
ATOM 4869 C C . GLU A 1 643 ? -11.904 7.639 12.389 1.00 90.12 643 GLU A C 1
ATOM 4871 O O . GLU A 1 643 ? -11.102 7.295 13.264 1.00 90.12 643 GLU A O 1
ATOM 4876 N N . ILE A 1 644 ? -11.597 7.648 11.093 1.00 90.00 644 ILE A N 1
ATOM 4877 C CA . ILE A 1 644 ? -10.250 7.363 10.601 1.00 90.00 644 ILE A CA 1
ATOM 4878 C C . ILE A 1 644 ? -9.917 8.363 9.494 1.00 90.00 644 ILE A C 1
ATOM 4880 O O . ILE A 1 644 ? -10.596 8.424 8.473 1.00 90.00 644 ILE A O 1
ATOM 4884 N N . LEU A 1 645 ? -8.868 9.165 9.686 1.00 90.94 645 LEU A N 1
ATOM 4885 C CA . LEU A 1 645 ? -8.380 10.099 8.668 1.00 90.94 645 LEU A CA 1
ATOM 4886 C C . LEU A 1 645 ? -7.431 9.371 7.691 1.00 90.94 645 LEU A C 1
ATOM 4888 O O . LEU A 1 645 ? -6.374 8.904 8.138 1.00 90.94 645 LEU A O 1
ATOM 4892 N N . PRO A 1 646 ? -7.755 9.271 6.383 1.00 88.12 646 PRO A N 1
ATOM 4893 C CA . PRO A 1 646 ? -6.849 8.699 5.389 1.00 88.12 646 PRO A CA 1
ATOM 4894 C C . PRO A 1 646 ? -5.623 9.595 5.178 1.00 88.12 646 PRO A C 1
ATOM 4896 O O . PRO A 1 646 ? -5.713 10.823 5.211 1.00 88.12 646 PRO A O 1
ATOM 4899 N N . LEU A 1 647 ? -4.463 9.003 4.906 1.00 83.19 647 LEU A N 1
ATOM 4900 C CA . LEU A 1 647 ? -3.211 9.719 4.683 1.00 83.19 647 LEU A CA 1
ATOM 4901 C C . LEU A 1 647 ? -3.248 10.482 3.352 1.00 83.19 647 LEU A C 1
ATOM 4903 O O . LEU A 1 647 ? -3.178 9.891 2.279 1.00 83.19 647 LEU A O 1
ATOM 4907 N N . GLY A 1 648 ? -3.335 11.811 3.437 1.00 80.25 648 GLY A N 1
ATOM 4908 C CA . GLY A 1 648 ? -3.585 12.681 2.281 1.00 80.25 648 GLY A CA 1
ATOM 4909 C C . GLY A 1 648 ? -5.073 12.933 2.005 1.00 80.25 648 GLY A C 1
ATOM 4910 O O . GLY A 1 648 ? -5.392 13.699 1.099 1.00 80.25 648 GLY A O 1
ATOM 4911 N N . GLY A 1 649 ? -5.972 12.340 2.797 1.00 82.81 649 GLY A N 1
ATOM 4912 C CA . GLY A 1 649 ? -7.368 12.754 2.892 1.00 82.81 649 GLY A CA 1
ATOM 4913 C C . GLY A 1 649 ? -7.501 14.121 3.570 1.00 82.81 649 GLY A C 1
ATOM 4914 O O . GLY A 1 649 ? -6.634 14.541 4.337 1.00 82.81 649 GLY A O 1
ATOM 4915 N N . TYR A 1 650 ? -8.587 14.828 3.260 1.00 83.75 650 TYR A N 1
ATOM 4916 C CA . TYR A 1 650 ? -8.883 16.152 3.819 1.00 83.75 650 TYR A CA 1
ATOM 4917 C C . TYR A 1 650 ? -9.712 16.084 5.109 1.00 83.75 650 TYR A C 1
ATOM 4919 O O . TYR A 1 650 ? -9.528 16.913 5.995 1.00 83.75 650 TYR A O 1
ATOM 4927 N N . GLU A 1 651 ? -10.589 15.084 5.219 1.00 90.19 651 GLU A N 1
ATOM 4928 C CA . GLU A 1 651 ? -11.516 14.867 6.333 1.00 90.19 651 GLU A CA 1
ATOM 4929 C C . GLU A 1 651 ? -11.602 13.367 6.692 1.00 90.19 651 GLU A C 1
ATOM 4931 O O . GLU A 1 651 ? -11.250 12.528 5.853 1.00 90.19 651 GLU A O 1
ATOM 4936 N N . PRO A 1 652 ? -12.007 12.998 7.925 1.00 91.94 652 PRO A N 1
ATOM 4937 C CA . PRO A 1 652 ? -12.092 11.603 8.347 1.00 91.94 652 PRO A CA 1
ATOM 4938 C C . PRO A 1 652 ? -13.231 10.854 7.657 1.00 91.94 652 PRO A C 1
ATOM 4940 O O . PRO A 1 652 ? -14.317 11.403 7.466 1.00 91.94 652 PRO A O 1
ATOM 4943 N N . ILE A 1 653 ? -13.023 9.567 7.371 1.00 90.12 653 ILE A N 1
ATOM 4944 C CA . ILE A 1 653 ? -14.140 8.658 7.101 1.00 90.12 653 ILE A CA 1
ATOM 4945 C C . ILE A 1 653 ? -14.774 8.218 8.425 1.00 90.12 653 ILE A C 1
ATOM 4947 O O . ILE A 1 653 ? -14.085 8.009 9.426 1.00 90.12 653 ILE A O 1
ATOM 4951 N N . TYR A 1 654 ? -16.100 8.095 8.419 1.00 89.56 654 TYR A N 1
ATOM 4952 C CA . TYR A 1 654 ? -16.919 7.751 9.581 1.00 89.56 654 TYR A CA 1
ATOM 4953 C C . TYR A 1 654 ? -17.523 6.353 9.407 1.00 89.56 654 TYR A C 1
ATOM 4955 O O . TYR A 1 654 ? -17.957 5.998 8.308 1.00 89.56 654 TYR A O 1
ATOM 4963 N N . ARG A 1 655 ? -17.580 5.569 10.495 1.00 84.81 655 ARG A N 1
ATOM 4964 C CA . ARG A 1 655 ? -18.218 4.229 10.565 1.00 84.81 655 ARG A CA 1
ATOM 4965 C C . ARG A 1 655 ? -17.675 3.192 9.564 1.00 84.81 655 ARG A C 1
ATOM 4967 O O . ARG A 1 655 ? -18.285 2.147 9.368 1.00 84.81 655 ARG A O 1
ATOM 4974 N N . SER A 1 656 ? -16.549 3.490 8.924 1.00 80.00 656 SER A N 1
ATOM 4975 C CA . SER A 1 656 ? -16.022 2.775 7.763 1.00 80.00 656 SER A CA 1
ATOM 4976 C C . SER A 1 656 ? -14.547 2.470 7.986 1.00 80.00 656 SER A C 1
ATOM 4978 O O . SER A 1 656 ? -13.804 3.338 8.443 1.00 80.00 656 SER A O 1
ATOM 4980 N N . ALA A 1 657 ? -14.126 1.249 7.664 1.00 77.12 657 ALA A N 1
ATOM 4981 C CA . ALA A 1 657 ? -12.719 0.872 7.706 1.00 77.12 657 ALA A CA 1
ATOM 4982 C C . ALA A 1 657 ? -11.962 1.415 6.481 1.00 77.12 657 ALA A C 1
ATOM 4984 O O . ALA A 1 657 ? -12.542 1.509 5.399 1.00 77.12 657 ALA A O 1
ATOM 4985 N N . LEU A 1 658 ? -10.671 1.724 6.640 1.00 71.44 658 LEU A N 1
ATOM 4986 C CA . LEU A 1 658 ? -9.770 1.973 5.505 1.00 71.44 658 LEU A CA 1
ATOM 4987 C C . LEU A 1 658 ? -9.336 0.652 4.870 1.00 71.44 658 LEU A C 1
ATOM 4989 O O . LEU A 1 658 ? -8.965 -0.285 5.583 1.00 71.44 658 LEU A O 1
ATOM 4993 N N . ASP A 1 659 ? -9.260 0.607 3.541 1.00 69.56 659 ASP A N 1
ATOM 4994 C CA . ASP A 1 659 ? -8.628 -0.508 2.840 1.00 69.56 659 ASP A CA 1
ATOM 4995 C C . ASP A 1 659 ? -7.100 -0.333 2.765 1.00 69.56 659 ASP A C 1
ATOM 4997 O O . ASP A 1 659 ? -6.500 0.012 1.740 1.00 69.56 659 ASP A O 1
ATOM 5001 N N . VAL A 1 660 ? -6.438 -0.634 3.884 1.00 64.88 660 VAL A N 1
ATOM 5002 C CA . VAL A 1 660 ? -4.969 -0.659 3.980 1.00 64.88 660 VAL A CA 1
ATOM 5003 C C . VAL A 1 660 ? -4.337 -1.646 2.977 1.00 64.88 660 VAL A C 1
ATOM 5005 O O . VAL A 1 660 ? -3.162 -1.488 2.639 1.00 64.88 660 VAL A O 1
ATOM 5008 N N . ALA A 1 661 ? -5.086 -2.625 2.443 1.00 56.94 661 ALA A N 1
ATOM 5009 C CA . ALA A 1 661 ? -4.574 -3.570 1.449 1.00 56.94 661 ALA A CA 1
ATOM 5010 C C . ALA A 1 661 ? -4.496 -2.976 0.029 1.00 56.94 661 ALA A C 1
ATOM 5012 O O . ALA A 1 661 ? -3.531 -3.274 -0.678 1.00 56.94 661 ALA A O 1
ATOM 5013 N N . SER A 1 662 ? -5.427 -2.099 -0.378 1.00 58.00 662 SER A N 1
ATOM 5014 C CA . SER A 1 662 ? -5.274 -1.289 -1.607 1.00 58.00 662 SER A CA 1
ATOM 5015 C C . SER A 1 662 ? -4.401 -0.041 -1.416 1.00 58.00 662 SER A C 1
ATOM 5017 O O . SER A 1 662 ? -3.961 0.562 -2.396 1.00 58.00 662 SER A O 1
ATOM 5019 N N . GLY A 1 663 ? -4.054 0.292 -0.168 1.00 62.97 663 GLY A N 1
ATOM 5020 C CA . GLY A 1 663 ? -3.057 1.308 0.179 1.00 62.97 663 GLY A CA 1
ATOM 5021 C C . GLY A 1 663 ? -3.614 2.541 0.890 1.00 62.97 663 GLY A C 1
ATOM 5022 O O . GLY A 1 663 ? -2.886 3.525 1.039 1.00 62.97 663 GLY A O 1
ATOM 5023 N N . GLU A 1 664 ? -4.865 2.504 1.354 1.00 72.19 664 GLU A N 1
ATOM 5024 C CA . GLU A 1 664 ? -5.453 3.560 2.182 1.00 72.19 664 GLU A CA 1
ATOM 5025 C C . GLU A 1 664 ? -4.849 3.535 3.593 1.00 72.19 664 GLU A C 1
ATOM 5027 O O . GLU A 1 664 ? -5.312 2.838 4.490 1.00 72.19 664 GLU A O 1
ATOM 5032 N N . LEU A 1 665 ? -3.765 4.280 3.806 1.00 80.50 665 LEU A N 1
ATOM 5033 C CA . LEU A 1 665 ? -3.082 4.325 5.101 1.00 80.50 665 LEU A CA 1
ATOM 5034 C C . LEU A 1 665 ? -3.776 5.290 6.077 1.00 80.50 665 LEU A C 1
ATOM 5036 O O . LEU A 1 665 ? -4.153 6.381 5.655 1.00 80.50 665 LEU A O 1
ATOM 5040 N N . PRO A 1 666 ? -3.871 4.985 7.384 1.00 86.06 666 PRO A N 1
ATOM 5041 C CA . PRO A 1 666 ? -4.315 5.957 8.381 1.00 86.06 666 PRO A CA 1
ATOM 5042 C C . PRO A 1 666 ? -3.239 7.019 8.662 1.00 86.06 666 PRO A C 1
ATOM 5044 O O . PRO A 1 666 ? -2.041 6.725 8.710 1.00 86.06 666 PRO A O 1
ATOM 5047 N N . VAL A 1 667 ? -3.668 8.253 8.942 1.00 88.81 667 VAL A N 1
ATOM 5048 C CA . VAL A 1 667 ? -2.800 9.330 9.465 1.00 88.81 667 VAL A CA 1
ATOM 5049 C C . VAL A 1 667 ? -2.227 8.987 10.848 1.00 88.81 667 VAL A C 1
ATOM 5051 O O . VAL A 1 667 ? -1.080 9.335 11.145 1.00 88.81 667 VAL A O 1
ATOM 5054 N N . LEU A 1 668 ? -2.993 8.263 11.673 1.00 91.00 668 LEU A N 1
ATOM 5055 C CA . LEU A 1 668 ? -2.584 7.753 12.984 1.00 91.00 668 LEU A CA 1
ATOM 5056 C C . LEU A 1 668 ? -2.553 6.202 12.957 1.00 91.00 668 LEU A C 1
ATOM 5058 O O . LEU A 1 668 ? -3.595 5.577 13.143 1.00 91.00 668 LEU A O 1
ATOM 5062 N N . PRO A 1 669 ? -1.398 5.553 12.702 1.00 87.69 669 PRO A N 1
ATOM 5063 C CA . PRO A 1 669 ? -1.311 4.092 12.635 1.00 87.69 669 PRO A CA 1
ATOM 5064 C C . PRO A 1 669 ? -1.368 3.405 14.004 1.00 87.69 669 PRO A C 1
ATOM 5066 O O . PRO A 1 669 ? -0.639 3.768 14.930 1.00 87.69 669 PRO A O 1
ATOM 5069 N N . LEU A 1 670 ? -2.140 2.319 14.099 1.00 86.06 670 LEU A N 1
ATOM 5070 C CA . LEU A 1 670 ? -2.177 1.467 15.294 1.00 86.06 670 LEU A CA 1
ATOM 5071 C C . LEU A 1 670 ? -0.837 0.745 15.540 1.00 86.06 670 LEU A C 1
ATOM 5073 O O . LEU A 1 670 ? -0.522 0.407 16.678 1.00 86.06 670 LEU A O 1
ATOM 5077 N N . SER A 1 671 ? -0.018 0.539 14.501 1.00 80.88 671 SER A N 1
ATOM 5078 C CA . SER A 1 671 ? 1.291 -0.131 14.597 1.00 80.88 671 SER A CA 1
ATOM 5079 C C . SER A 1 671 ? 2.372 0.608 15.396 1.00 80.88 671 SER A C 1
ATOM 5081 O O . SER A 1 671 ? 3.478 0.084 15.558 1.00 80.88 671 SER A O 1
ATOM 5083 N N . ILE A 1 672 ? 2.071 1.788 15.942 1.00 84.12 672 ILE A N 1
ATOM 5084 C CA . ILE A 1 672 ? 2.964 2.531 16.833 1.00 84.12 672 ILE A CA 1
ATOM 5085 C C . ILE A 1 672 ? 2.652 2.170 18.292 1.00 84.12 672 ILE A C 1
ATOM 5087 O O . ILE A 1 672 ? 1.561 2.422 18.803 1.00 84.12 672 ILE A O 1
ATOM 5091 N N . TYR A 1 673 ? 3.649 1.616 18.982 1.00 87.12 673 TYR A N 1
ATOM 5092 C CA . TYR A 1 673 ? 3.601 1.339 20.419 1.00 87.12 673 TYR A CA 1
ATOM 5093 C C . TYR A 1 673 ? 3.156 2.577 21.218 1.00 87.12 673 TYR A C 1
ATOM 5095 O O . TYR A 1 673 ? 3.695 3.670 21.033 1.00 87.12 673 TYR A O 1
ATOM 5103 N N . GLY A 1 674 ? 2.179 2.401 22.110 1.00 90.69 674 GLY A N 1
ATOM 5104 C CA . GLY A 1 674 ? 1.548 3.488 22.858 1.00 90.69 674 GLY A CA 1
ATOM 5105 C C . GLY A 1 674 ? 0.357 4.157 22.164 1.00 90.69 674 GLY A C 1
ATOM 5106 O O . GLY A 1 674 ? -0.129 5.156 22.689 1.00 90.69 674 GLY A O 1
ATOM 5107 N N . ALA A 1 675 ? -0.135 3.651 21.026 1.00 92.75 675 ALA A N 1
ATOM 5108 C CA . ALA A 1 675 ? -1.380 4.127 20.409 1.00 92.75 675 ALA A CA 1
ATOM 5109 C C . ALA A 1 675 ? -2.572 4.071 21.381 1.00 92.75 675 ALA A C 1
ATOM 5111 O O . ALA A 1 675 ? -2.726 3.105 22.132 1.00 92.75 675 ALA A O 1
ATOM 5112 N N . VAL A 1 676 ? -3.414 5.105 21.343 1.00 95.56 676 VAL A N 1
ATOM 5113 C CA . VAL A 1 676 ? -4.665 5.222 22.105 1.00 95.56 676 VAL A CA 1
ATOM 5114 C C . VAL A 1 676 ? -5.819 5.133 21.109 1.00 95.56 676 VAL A C 1
ATOM 5116 O O . VAL A 1 676 ? -5.905 5.952 20.189 1.00 95.56 676 VAL A O 1
ATOM 5119 N N . ALA A 1 677 ? -6.677 4.125 21.255 1.00 92.25 677 ALA A N 1
ATOM 5120 C CA . ALA A 1 677 ? -7.679 3.792 20.245 1.00 92.25 677 ALA A CA 1
ATOM 5121 C C . ALA A 1 677 ? -9.002 3.283 20.837 1.00 92.25 677 ALA A C 1
ATOM 5123 O O . ALA A 1 677 ? -9.055 2.810 21.974 1.00 92.25 677 ALA A O 1
ATOM 5124 N N . MET A 1 678 ? -10.070 3.371 20.043 1.00 89.06 678 MET A N 1
ATOM 5125 C CA . MET A 1 678 ? -11.356 2.705 20.283 1.00 89.06 678 MET A CA 1
ATOM 5126 C C . MET A 1 678 ? -11.594 1.620 19.221 1.00 89.06 678 MET A C 1
ATOM 5128 O O . MET A 1 678 ? -11.024 1.672 18.128 1.00 89.06 678 MET A O 1
ATOM 5132 N N . ALA A 1 679 ? -12.403 0.614 19.560 1.00 77.12 679 ALA A N 1
ATOM 5133 C CA . ALA A 1 679 ? -12.632 -0.585 18.752 1.00 77.12 679 ALA A CA 1
ATOM 5134 C C . ALA A 1 679 ? -14.126 -0.893 18.594 1.00 77.12 679 ALA A C 1
ATOM 5136 O O . ALA A 1 679 ? -14.922 -0.603 19.491 1.00 77.12 679 ALA A O 1
ATOM 5137 N N . HIS A 1 680 ? -14.481 -1.544 17.487 1.00 66.06 680 HIS A N 1
ATOM 5138 C CA . HIS A 1 680 ? -15.810 -2.118 17.290 1.00 66.06 680 HIS A CA 1
ATOM 5139 C C . HIS A 1 680 ? -16.040 -3.334 18.210 1.00 66.06 680 HIS A C 1
ATOM 5141 O O . HIS A 1 680 ? -15.135 -4.164 18.363 1.00 66.06 680 HIS A O 1
ATOM 5147 N N . PRO A 1 681 ? -17.241 -3.504 18.792 1.00 57.19 681 PRO A N 1
ATOM 5148 C CA . PRO A 1 681 ? -17.649 -4.771 19.391 1.00 57.19 681 PRO A CA 1
ATOM 5149 C C . PRO A 1 681 ? -17.676 -5.889 18.327 1.00 57.19 681 PRO A C 1
ATOM 5151 O O . PRO A 1 681 ? -18.191 -5.666 17.229 1.00 57.19 681 PRO A O 1
ATOM 5154 N N . PRO A 1 682 ? -17.178 -7.109 18.610 1.00 44.84 682 PRO A N 1
ATOM 5155 C CA . PRO A 1 682 ? -17.223 -8.203 17.642 1.00 44.84 682 PRO A CA 1
ATOM 5156 C C . PRO A 1 682 ? -18.661 -8.552 17.229 1.00 44.84 682 PRO A C 1
ATOM 5158 O O . PRO A 1 682 ? -19.463 -8.976 18.060 1.00 44.84 682 PRO A O 1
ATOM 5161 N N . GLY A 1 683 ? -18.965 -8.406 15.937 1.00 47.25 683 GLY A N 1
ATOM 5162 C CA . GLY A 1 683 ? -20.290 -8.671 15.366 1.00 47.25 683 GLY A CA 1
ATOM 5163 C C . GLY A 1 683 ? -21.174 -7.436 15.161 1.00 47.25 683 GLY A C 1
ATOM 5164 O O . GLY A 1 683 ? -22.278 -7.588 14.643 1.00 47.25 683 GLY A O 1
ATOM 5165 N N . ASP A 1 684 ? -20.709 -6.234 15.515 1.00 54.25 684 ASP A N 1
ATOM 5166 C CA . ASP A 1 684 ? -21.380 -4.988 15.135 1.00 54.25 684 ASP A CA 1
ATOM 5167 C C . ASP A 1 684 ? -21.147 -4.677 13.642 1.00 54.25 684 ASP A C 1
ATOM 5169 O O . ASP A 1 684 ? -20.012 -4.521 13.192 1.00 54.25 684 ASP A O 1
ATOM 5173 N N . ALA A 1 685 ? -22.235 -4.601 12.872 1.00 50.94 685 ALA A N 1
ATOM 5174 C CA . ALA A 1 685 ? -22.222 -4.278 11.445 1.00 50.94 685 ALA A CA 1
ATOM 5175 C C . ALA A 1 685 ? -22.412 -2.774 11.159 1.00 50.94 685 ALA A C 1
ATOM 5177 O O . ALA A 1 685 ? -22.329 -2.358 10.005 1.00 50.94 685 ALA A O 1
ATOM 5178 N N . GLU A 1 686 ? -22.682 -1.957 12.181 1.00 61.44 686 GLU A N 1
ATOM 5179 C CA . GLU A 1 686 ? -22.989 -0.532 12.041 1.00 61.44 686 GLU A CA 1
ATOM 5180 C C . GLU A 1 686 ? -21.764 0.386 12.180 1.00 61.44 686 GLU A C 1
ATOM 5182 O O . GLU A 1 686 ? -21.898 1.601 12.010 1.00 61.44 686 GLU A O 1
ATOM 5187 N N . GLY A 1 687 ? -20.569 -0.153 12.433 1.00 65.00 687 GLY A N 1
ATOM 5188 C CA . GLY A 1 687 ? -19.337 0.641 12.497 1.00 65.00 687 GLY A CA 1
ATOM 5189 C C . GLY A 1 687 ? -19.281 1.569 13.716 1.00 65.00 687 GLY A C 1
ATOM 5190 O O . GLY A 1 687 ? -18.738 2.677 13.636 1.00 65.00 687 GLY A O 1
ATOM 5191 N N . LEU A 1 688 ? -19.851 1.132 14.842 1.00 79.94 688 LEU A N 1
ATOM 5192 C CA . LEU A 1 688 ? -19.907 1.887 16.089 1.00 79.94 688 LEU A CA 1
ATOM 5193 C C . LEU A 1 688 ? -18.919 1.340 17.135 1.00 79.94 688 LEU A C 1
ATOM 5195 O O . LEU A 1 688 ? -18.407 0.228 17.021 1.00 79.94 688 LEU A O 1
ATOM 5199 N N . ALA A 1 689 ? -18.607 2.142 18.151 1.00 81.25 689 ALA A N 1
ATOM 5200 C CA . ALA A 1 689 ? -17.752 1.759 19.276 1.00 81.25 689 ALA A CA 1
ATOM 5201 C C . ALA A 1 689 ? -18.328 2.228 20.617 1.00 81.25 689 ALA A C 1
ATOM 5203 O O . ALA A 1 689 ? -19.025 3.242 20.686 1.00 81.25 689 ALA A O 1
ATOM 5204 N N . ALA A 1 690 ? -18.008 1.507 21.694 1.00 83.94 690 ALA A N 1
ATOM 5205 C CA . ALA A 1 690 ? -18.440 1.853 23.046 1.00 83.94 690 ALA A CA 1
ATOM 5206 C C . ALA A 1 690 ? -17.778 3.161 23.518 1.00 83.94 690 ALA A C 1
ATOM 5208 O O . ALA A 1 690 ? -16.560 3.237 23.661 1.00 83.94 690 ALA A O 1
ATOM 5209 N N . SER A 1 691 ? -18.585 4.190 23.788 1.00 86.81 691 SER A N 1
ATOM 5210 C CA . SER A 1 691 ? -18.110 5.548 24.107 1.00 86.81 691 SER A CA 1
ATOM 5211 C C . SER A 1 691 ? -17.305 5.666 25.407 1.00 86.81 691 SER A C 1
ATOM 5213 O O . SER A 1 691 ? -16.624 6.671 25.618 1.00 86.81 691 SER A O 1
ATOM 5215 N N . ASP A 1 692 ? -17.387 4.669 26.285 1.00 87.25 692 ASP A N 1
ATOM 5216 C CA . ASP A 1 692 ? -16.716 4.604 27.581 1.00 87.25 692 ASP A CA 1
ATOM 5217 C C . ASP A 1 692 ? -15.582 3.563 27.638 1.00 87.25 692 ASP A C 1
ATOM 5219 O O . ASP A 1 692 ? -14.968 3.402 28.695 1.00 87.25 692 ASP A O 1
ATOM 5223 N N . GLN A 1 693 ? -15.241 2.919 26.513 1.00 88.38 693 GLN A N 1
ATOM 5224 C CA . GLN A 1 693 ? -14.086 2.024 26.406 1.00 88.38 693 GLN A CA 1
ATOM 5225 C C . GLN A 1 693 ? -13.027 2.544 25.430 1.00 88.38 693 GLN A C 1
ATOM 5227 O O . GLN A 1 693 ? -13.326 2.963 24.316 1.00 88.38 693 GLN A O 1
ATOM 5232 N N . PHE A 1 694 ? -11.761 2.446 25.826 1.00 92.00 694 PHE A N 1
ATOM 5233 C CA . PHE A 1 694 ? -10.605 2.655 24.954 1.00 92.00 694 PHE A CA 1
ATOM 5234 C C . PHE A 1 694 ? -9.502 1.654 25.304 1.00 92.00 694 PHE A C 1
ATOM 5236 O O . PHE A 1 694 ? -9.546 0.998 26.345 1.00 92.00 694 PHE A O 1
ATOM 5243 N N . PHE A 1 695 ? -8.486 1.532 24.455 1.00 91.00 695 PHE A N 1
ATOM 5244 C CA . PHE A 1 695 ? -7.316 0.716 24.755 1.00 91.00 695 PHE A CA 1
ATOM 5245 C C . PHE A 1 695 ? -6.001 1.426 24.432 1.00 91.00 695 PHE A C 1
ATOM 5247 O O . PHE A 1 695 ? -5.926 2.292 23.560 1.00 91.00 695 PHE A O 1
ATOM 5254 N N . LEU A 1 696 ? -4.963 1.037 25.173 1.00 92.56 696 LEU A N 1
ATOM 5255 C CA . LEU A 1 696 ? -3.573 1.435 24.981 1.00 92.56 696 LEU A CA 1
ATOM 5256 C C . LEU A 1 696 ? -2.824 0.279 24.319 1.00 92.56 696 LEU A C 1
ATOM 5258 O O . LEU A 1 696 ? -2.843 -0.842 24.831 1.00 92.56 696 LEU A O 1
ATOM 5262 N N . TYR A 1 697 ? -2.160 0.525 23.195 1.00 89.62 697 TYR A N 1
ATOM 5263 C CA . TYR A 1 697 ? -1.488 -0.527 22.437 1.00 89.62 697 TYR A CA 1
ATOM 5264 C C . TYR A 1 697 ? -0.072 -0.818 22.967 1.00 89.62 697 TYR A C 1
ATOM 5266 O O . TYR A 1 697 ? 0.763 0.082 23.064 1.00 89.62 697 TYR A O 1
ATOM 5274 N N . LYS A 1 698 ? 0.201 -2.083 23.321 1.00 83.75 698 LYS A N 1
ATOM 5275 C CA . LYS A 1 698 ? 1.441 -2.545 23.985 1.00 83.75 698 LYS A CA 1
ATOM 5276 C C . LYS A 1 698 ? 2.412 -3.286 23.064 1.00 83.75 698 LYS A C 1
ATOM 5278 O O . LYS A 1 698 ? 3.558 -3.498 23.453 1.00 83.75 698 LYS A O 1
ATOM 5283 N N . PHE A 1 699 ? 1.972 -3.752 21.897 1.00 72.06 699 PHE A N 1
ATOM 5284 C CA . PHE A 1 699 ? 2.824 -4.570 21.034 1.00 72.06 699 PHE A CA 1
ATOM 5285 C C . PHE A 1 699 ? 3.815 -3.693 20.259 1.00 72.06 699 PHE A C 1
ATOM 5287 O O . PHE A 1 699 ? 3.427 -2.901 19.402 1.00 72.06 699 PHE A O 1
ATOM 5294 N N . ASP A 1 700 ? 5.107 -3.862 20.542 1.00 63.03 700 ASP A N 1
ATOM 5295 C CA . ASP A 1 700 ? 6.194 -3.284 19.751 1.00 63.03 700 ASP A CA 1
ATOM 5296 C C . ASP A 1 700 ? 6.794 -4.349 18.820 1.00 63.03 700 ASP A C 1
ATOM 5298 O O . ASP A 1 700 ? 7.286 -5.391 19.264 1.00 63.03 700 ASP A O 1
ATOM 5302 N N . ARG A 1 701 ? 6.791 -4.060 17.515 1.00 53.19 701 ARG A N 1
ATOM 5303 C CA . ARG A 1 701 ? 7.373 -4.907 16.463 1.00 53.19 701 ARG A CA 1
ATOM 5304 C C . ARG A 1 701 ? 8.911 -4.927 16.481 1.00 53.19 701 ARG A C 1
ATOM 5306 O O . ARG A 1 701 ? 9.497 -5.785 15.830 1.00 53.19 701 ARG A O 1
ATOM 5313 N N . ALA A 1 702 ? 9.572 -4.011 17.192 1.00 48.84 702 ALA A N 1
ATOM 5314 C CA . ALA A 1 702 ? 11.021 -4.047 17.406 1.00 48.84 702 ALA A CA 1
ATOM 5315 C C . ALA A 1 702 ? 11.430 -4.934 18.599 1.00 48.84 702 ALA A C 1
ATOM 5317 O O . ALA A 1 702 ? 12.518 -5.508 18.579 1.00 48.84 702 ALA A O 1
ATOM 5318 N N . ALA A 1 703 ? 10.566 -5.070 19.611 1.00 42.94 703 ALA A N 1
ATOM 5319 C CA . ALA A 1 703 ? 10.772 -5.959 20.760 1.00 42.94 703 ALA A CA 1
ATOM 5320 C C . ALA A 1 703 ? 10.251 -7.393 20.528 1.00 42.94 703 ALA A C 1
ATOM 5322 O O . ALA A 1 703 ? 10.741 -8.341 21.142 1.00 42.94 703 ALA A O 1
ATOM 5323 N N . SER A 1 704 ? 9.263 -7.555 19.646 1.00 40.62 704 SER A N 1
ATOM 5324 C CA . SER A 1 704 ? 8.661 -8.848 19.304 1.00 40.62 704 SER A CA 1
ATOM 5325 C C . SER A 1 704 ? 9.431 -9.536 18.174 1.00 40.62 704 SER A C 1
ATOM 5327 O O . SER A 1 704 ? 9.789 -8.901 17.184 1.00 40.62 704 SER A O 1
ATOM 5329 N N . GLY A 1 705 ? 9.694 -10.838 18.316 1.00 33.88 705 GLY A N 1
ATOM 5330 C CA . GLY A 1 705 ? 10.455 -11.623 17.337 1.00 33.88 705 GLY A CA 1
ATOM 5331 C C . GLY A 1 705 ? 9.707 -11.902 16.024 1.00 33.88 705 GLY A C 1
ATOM 5332 O O . GLY A 1 705 ? 8.648 -11.348 15.746 1.00 33.88 705 GLY A O 1
ATOM 5333 N N . LEU A 1 706 ? 10.239 -12.832 15.220 1.00 27.64 706 LEU A N 1
ATOM 5334 C CA . LEU A 1 706 ? 9.708 -13.197 13.891 1.00 27.64 706 LEU A CA 1
ATOM 5335 C C . LEU A 1 706 ? 8.282 -13.799 13.883 1.00 27.64 706 LEU A C 1
ATOM 5337 O O . LEU A 1 706 ? 7.751 -14.061 12.808 1.00 27.64 706 LEU A O 1
ATOM 5341 N N . ALA A 1 707 ? 7.655 -13.989 15.046 1.00 33.28 707 ALA A N 1
ATOM 5342 C CA . ALA A 1 707 ? 6.240 -14.317 15.184 1.00 33.28 707 ALA A CA 1
ATOM 5343 C C . ALA A 1 707 ? 5.502 -13.118 15.806 1.00 33.28 707 ALA A C 1
ATOM 5345 O O . ALA A 1 707 ? 5.585 -12.880 17.010 1.00 33.28 707 ALA A O 1
ATOM 5346 N N . GLY A 1 708 ? 4.790 -12.361 14.97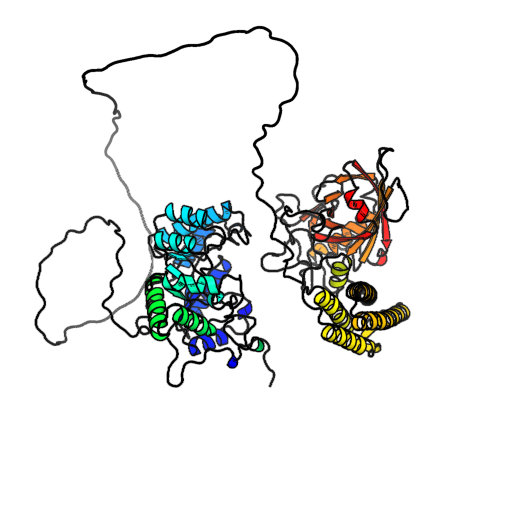2 1.00 29.27 708 GLY A N 1
ATOM 5347 C CA . GLY A 1 708 ? 4.012 -11.187 15.363 1.00 29.27 708 GLY A CA 1
ATOM 5348 C C . GLY A 1 708 ? 2.773 -11.069 14.484 1.00 29.27 708 GLY A C 1
ATOM 5349 O O . GLY A 1 708 ? 2.879 -11.196 13.266 1.00 29.27 708 GLY A O 1
ATOM 5350 N N . LEU A 1 709 ? 1.613 -10.885 15.116 1.00 33.31 709 LEU A N 1
ATOM 5351 C CA . LEU A 1 709 ? 0.290 -10.925 14.487 1.00 33.31 709 LEU A CA 1
ATOM 5352 C C . LEU A 1 709 ? 0.151 -9.939 13.315 1.00 33.31 709 LEU A C 1
ATOM 5354 O O . LEU A 1 709 ? 0.763 -8.867 13.303 1.00 33.31 709 LEU A O 1
ATOM 5358 N N . ALA A 1 710 ? -0.705 -10.295 12.353 1.00 38.38 710 ALA A N 1
ATOM 5359 C CA . ALA A 1 710 ? -1.234 -9.325 11.403 1.00 38.38 710 ALA A CA 1
ATOM 5360 C C . ALA A 1 710 ? -2.013 -8.240 12.166 1.00 38.38 710 ALA A C 1
ATOM 5362 O O . ALA A 1 710 ? -2.665 -8.529 13.168 1.00 38.38 710 ALA A O 1
ATOM 5363 N N . PHE A 1 711 ? -1.912 -6.999 11.700 1.00 52.03 711 PHE A N 1
ATOM 5364 C CA . PHE A 1 711 ? -2.685 -5.883 12.227 1.00 52.03 711 PHE A CA 1
ATOM 5365 C C . PHE A 1 711 ? -3.858 -5.604 11.300 1.00 52.03 711 PHE A C 1
ATOM 5367 O O . PHE A 1 711 ? -3.643 -5.377 10.108 1.00 52.03 711 PHE A O 1
ATOM 5374 N N . ASP A 1 712 ? -5.049 -5.459 11.868 1.00 56.59 712 ASP A N 1
ATOM 5375 C CA . ASP A 1 712 ? -6.188 -4.839 11.194 1.00 56.59 712 ASP A CA 1
ATOM 5376 C C . ASP A 1 712 ? -6.050 -3.299 11.237 1.00 56.59 712 ASP A C 1
ATOM 5378 O O . ASP A 1 712 ? -6.915 -2.580 11.752 1.00 56.59 712 ASP A O 1
ATOM 5382 N N . GLU A 1 713 ? -4.921 -2.767 10.738 1.00 62.84 713 GLU A N 1
ATOM 5383 C CA . GLU A 1 713 ? -4.793 -1.322 10.501 1.00 62.84 713 GLU A CA 1
ATOM 5384 C C . GLU A 1 713 ? -5.947 -0.877 9.591 1.00 62.84 713 GLU A C 1
ATOM 5386 O O . GLU A 1 713 ? -6.287 -1.562 8.631 1.00 62.84 713 GLU A O 1
ATOM 5391 N N . GLY A 1 714 ? -6.573 0.255 9.918 1.00 59.09 714 GLY A N 1
ATOM 5392 C CA . GLY A 1 714 ? -7.773 0.718 9.222 1.00 59.09 714 GLY A CA 1
ATOM 5393 C C . GLY A 1 714 ? -9.105 0.248 9.817 1.00 59.09 714 GLY A C 1
ATOM 5394 O O . GLY A 1 714 ? -10.122 0.761 9.378 1.00 59.09 714 GLY A O 1
ATOM 5395 N N . THR A 1 715 ? -9.144 -0.630 10.831 1.00 73.25 715 THR A N 1
ATOM 5396 C CA . THR A 1 715 ? -10.403 -1.027 11.525 1.00 73.25 715 THR A CA 1
ATOM 5397 C C . THR A 1 715 ? -10.572 -0.437 12.934 1.00 73.25 715 THR A C 1
ATOM 5399 O O . THR A 1 715 ? -11.556 -0.711 13.619 1.00 73.25 715 THR A O 1
ATOM 5402 N N . PHE A 1 716 ? -9.620 0.388 13.378 1.00 81.19 716 PHE A N 1
ATOM 5403 C CA . PHE A 1 716 ? -9.602 0.997 14.708 1.00 81.19 716 PHE A CA 1
ATOM 5404 C C . PHE A 1 716 ? -9.511 2.519 14.610 1.00 81.19 716 PHE A C 1
ATOM 5406 O O . PHE A 1 716 ? -8.650 3.053 13.907 1.00 81.19 716 PHE A O 1
ATOM 5413 N N . GLY A 1 717 ? -10.339 3.214 15.390 1.00 87.50 717 GLY A N 1
ATOM 5414 C CA . GLY A 1 717 ? -10.265 4.662 15.559 1.00 87.50 717 GLY A CA 1
ATOM 5415 C C . GLY A 1 717 ? -9.129 5.007 16.513 1.00 87.50 717 GLY A C 1
ATOM 5416 O O . GLY A 1 717 ? -9.340 5.090 17.724 1.00 87.50 717 GLY A O 1
ATOM 5417 N N . VAL A 1 718 ? -7.915 5.157 15.980 1.00 92.56 718 VAL A N 1
ATOM 5418 C CA . VAL A 1 718 ? -6.760 5.681 16.723 1.00 92.56 718 VAL A CA 1
ATOM 5419 C C . VAL A 1 718 ? -6.936 7.191 16.861 1.00 92.56 718 VAL A C 1
ATOM 5421 O O . VAL A 1 718 ? -7.031 7.892 15.859 1.00 92.56 718 VAL A O 1
ATOM 5424 N N . PHE A 1 719 ? -6.971 7.693 18.095 1.00 95.81 719 PHE A N 1
ATOM 5425 C CA . PHE A 1 719 ? -7.269 9.100 18.401 1.00 95.81 719 PHE A CA 1
ATOM 5426 C C . PHE A 1 719 ? -6.194 9.769 19.279 1.00 95.81 719 PHE A C 1
ATOM 5428 O O . PHE A 1 719 ? -6.364 10.903 19.729 1.00 95.81 719 PHE A O 1
ATOM 5435 N N . GLY A 1 720 ? -5.072 9.091 19.541 1.00 96.69 720 GLY A N 1
ATOM 5436 C CA . GLY A 1 720 ? -3.961 9.647 20.312 1.00 96.69 720 GLY A CA 1
ATOM 5437 C C . GLY A 1 720 ? -2.791 8.685 20.514 1.00 96.69 720 GLY A C 1
ATOM 5438 O O . GLY A 1 720 ? -2.807 7.553 20.031 1.00 96.69 720 GLY A O 1
ATOM 5439 N N . TYR A 1 721 ? -1.782 9.135 21.263 1.00 97.12 721 TYR A N 1
ATOM 5440 C CA . TYR A 1 721 ? -0.619 8.337 21.671 1.00 97.12 721 TYR A CA 1
ATOM 5441 C C . TYR A 1 721 ? -0.149 8.690 23.082 1.00 97.12 721 TYR A C 1
ATOM 5443 O O . TYR A 1 721 ? -0.196 9.849 23.491 1.00 97.12 721 TYR A O 1
ATOM 5451 N N . VAL A 1 722 ? 0.411 7.708 23.783 1.00 96.31 722 VAL A N 1
ATOM 5452 C CA . VAL A 1 722 ? 1.219 7.920 24.988 1.00 96.31 722 VAL A CA 1
ATOM 5453 C C . VAL A 1 722 ? 2.564 8.541 24.589 1.00 96.31 722 VAL A C 1
ATOM 5455 O O . VAL A 1 722 ? 3.356 7.921 23.881 1.00 96.31 722 VAL A O 1
ATOM 5458 N N . THR A 1 723 ? 2.823 9.770 25.035 1.00 94.38 723 THR A N 1
ATOM 5459 C CA . THR A 1 723 ? 4.040 10.549 24.738 1.00 94.38 723 THR A CA 1
ATOM 5460 C C . THR A 1 723 ? 5.068 10.538 25.866 1.00 94.38 723 THR A C 1
ATOM 5462 O O . THR A 1 723 ? 6.255 10.701 25.591 1.00 94.38 723 THR A O 1
ATOM 5465 N N . GLN A 1 724 ? 4.650 10.326 27.119 1.00 93.38 724 GLN A N 1
ATOM 5466 C CA . GLN A 1 724 ? 5.552 10.177 28.271 1.00 93.38 724 GLN A CA 1
ATOM 5467 C C . GLN A 1 724 ? 5.162 8.959 29.116 1.00 93.38 724 GLN A C 1
ATOM 5469 O O . GLN A 1 724 ? 3.981 8.622 29.214 1.00 93.38 724 GLN A O 1
ATOM 5474 N N . GLY A 1 725 ? 6.155 8.299 29.721 1.00 90.06 725 GLY A N 1
ATOM 5475 C CA . GLY A 1 725 ? 5.964 7.084 30.522 1.00 90.06 725 GLY A CA 1
ATOM 5476 C C . GLY A 1 725 ? 5.650 5.826 29.703 1.00 90.06 725 GLY A C 1
ATOM 5477 O O . GLY A 1 725 ? 5.234 4.817 30.266 1.00 90.06 725 GLY A O 1
ATOM 5478 N N . ALA A 1 726 ? 5.824 5.848 28.376 1.00 87.69 726 ALA A N 1
ATOM 5479 C CA . ALA A 1 726 ? 5.463 4.732 27.498 1.00 87.69 726 ALA A CA 1
ATOM 5480 C C . ALA A 1 726 ? 6.191 3.417 27.863 1.00 87.69 726 ALA A C 1
ATOM 5482 O O . ALA A 1 726 ? 5.646 2.330 27.680 1.00 87.69 726 ALA A O 1
ATOM 5483 N N . GLU A 1 727 ? 7.387 3.484 28.448 1.00 85.38 727 GLU A N 1
ATOM 5484 C CA . GLU A 1 727 ? 8.133 2.343 28.997 1.00 85.38 727 GLU A CA 1
ATOM 5485 C C . GLU A 1 727 ? 7.460 1.663 30.208 1.00 85.38 727 GLU A C 1
ATOM 5487 O O . GLU A 1 727 ? 7.801 0.530 30.554 1.00 85.38 727 GLU A O 1
ATOM 5492 N N . LEU A 1 728 ? 6.478 2.318 30.835 1.00 88.81 728 LEU A N 1
ATOM 5493 C CA . LEU A 1 728 ? 5.666 1.759 31.917 1.00 88.81 728 LEU A CA 1
ATOM 5494 C C . LEU A 1 728 ? 4.478 0.933 31.388 1.00 88.81 728 LEU A C 1
ATOM 5496 O O . LEU A 1 728 ? 3.974 0.082 32.116 1.00 88.81 728 LEU A O 1
ATOM 5500 N N . LEU A 1 729 ? 4.058 1.098 30.122 1.00 88.44 729 LEU A N 1
ATOM 5501 C CA . LEU A 1 729 ? 2.912 0.370 29.539 1.00 88.44 729 LEU A CA 1
ATOM 5502 C C . LEU A 1 729 ? 3.083 -1.156 29.573 1.00 88.44 729 LEU A C 1
ATOM 5504 O O . LEU A 1 729 ? 2.120 -1.880 29.824 1.00 88.44 729 LEU A O 1
ATOM 5508 N N . GLN A 1 730 ? 4.302 -1.660 29.357 1.00 85.56 730 GLN A N 1
ATOM 5509 C CA . GLN A 1 730 ? 4.601 -3.094 29.477 1.00 85.56 730 GLN A CA 1
ATOM 5510 C C . GLN A 1 730 ? 4.456 -3.613 30.918 1.00 85.56 730 GLN A C 1
ATOM 5512 O O . GLN A 1 730 ? 4.163 -4.791 31.104 1.00 85.56 730 GLN A O 1
ATOM 5517 N N . GLN A 1 731 ? 4.608 -2.740 31.920 1.00 87.62 731 GLN A N 1
ATOM 5518 C CA . GLN A 1 731 ? 4.530 -3.061 33.350 1.00 87.62 731 GLN A CA 1
ATOM 5519 C C . GLN A 1 731 ? 3.097 -3.006 33.910 1.00 87.62 731 GLN A C 1
ATOM 5521 O O . GLN A 1 731 ? 2.894 -3.353 35.075 1.00 87.62 731 GLN A O 1
ATOM 5526 N N . LEU A 1 732 ? 2.113 -2.566 33.113 1.00 89.69 732 LEU A N 1
ATOM 5527 C CA . LEU A 1 732 ? 0.700 -2.543 33.497 1.00 89.69 732 LEU A CA 1
ATOM 5528 C C . LEU A 1 732 ? 0.091 -3.948 33.414 1.00 89.69 732 LEU A C 1
ATOM 5530 O O . LEU A 1 732 ? 0.142 -4.599 32.363 1.00 89.69 732 LEU A O 1
ATOM 5534 N N . ALA A 1 733 ? -0.537 -4.391 34.500 1.00 88.25 733 ALA A N 1
ATOM 5535 C CA . ALA A 1 733 ? -1.141 -5.710 34.667 1.00 88.25 733 ALA A CA 1
ATOM 5536 C C . ALA A 1 733 ? -2.668 -5.633 34.852 1.00 88.25 733 ALA A C 1
ATOM 5538 O O . ALA A 1 733 ? -3.231 -4.584 35.168 1.00 88.25 733 ALA A O 1
ATOM 5539 N N . SER A 1 734 ? -3.362 -6.757 34.656 1.00 90.12 734 SER A N 1
ATOM 5540 C CA . SER A 1 734 ? -4.801 -6.841 34.930 1.00 90.12 734 SER A CA 1
ATOM 5541 C C . SER A 1 734 ? -5.071 -6.695 36.425 1.00 90.12 734 SER A C 1
ATOM 5543 O O . SER A 1 734 ? -4.523 -7.444 37.230 1.00 90.12 734 SER A O 1
ATOM 5545 N N . GLY A 1 735 ? -5.942 -5.755 36.794 1.00 88.62 735 GLY A N 1
ATOM 5546 C CA . GLY A 1 735 ? -6.254 -5.435 38.190 1.00 88.62 735 GLY A CA 1
ATOM 5547 C C . GLY A 1 735 ? -5.461 -4.270 38.792 1.00 88.62 735 GLY A C 1
ATOM 5548 O O . GLY A 1 735 ? -5.831 -3.827 39.880 1.00 88.62 735 GLY A O 1
ATOM 5549 N N . ASP A 1 736 ? -4.461 -3.725 38.088 1.00 91.56 736 ASP A N 1
ATOM 5550 C CA . ASP A 1 736 ? -3.955 -2.371 38.360 1.00 91.56 736 ASP A CA 1
ATOM 5551 C C . ASP A 1 736 ? -5.099 -1.348 38.174 1.00 91.56 736 ASP A C 1
ATOM 5553 O O . ASP A 1 736 ? -6.038 -1.590 37.408 1.00 91.56 736 ASP A O 1
ATOM 5557 N N . VAL A 1 737 ? -5.067 -0.219 38.889 1.00 92.75 737 VAL A N 1
ATOM 5558 C CA . VAL A 1 737 ? -6.200 0.723 38.996 1.00 92.75 737 VAL A CA 1
ATOM 5559 C C . VAL A 1 737 ? -5.812 2.116 38.519 1.00 92.75 737 VAL A C 1
ATOM 5561 O O . VAL A 1 737 ? -4.845 2.693 39.009 1.00 92.75 737 VAL A O 1
ATOM 5564 N N . ILE A 1 738 ? -6.607 2.702 37.622 1.00 94.25 738 ILE A N 1
ATOM 5565 C CA . ILE A 1 738 ? -6.509 4.122 37.268 1.00 94.25 738 ILE A CA 1
ATOM 5566 C C . ILE A 1 738 ? -7.005 4.947 38.456 1.00 94.25 738 ILE A C 1
ATOM 5568 O O . ILE A 1 738 ? -8.195 4.942 38.755 1.00 94.25 738 ILE A O 1
ATOM 5572 N N . LYS A 1 739 ? -6.120 5.672 39.139 1.00 94.00 739 LYS A N 1
ATOM 5573 C CA . LYS A 1 739 ? -6.508 6.562 40.246 1.00 94.00 739 LYS A CA 1
ATOM 5574 C C . LYS A 1 739 ? -7.135 7.854 39.765 1.00 94.00 739 LYS A C 1
ATOM 5576 O O . LYS A 1 739 ? -8.089 8.341 40.368 1.00 94.00 739 LYS A O 1
ATOM 5581 N N . GLU A 1 740 ? -6.621 8.380 38.665 1.00 94.12 740 GLU A N 1
ATOM 5582 C CA . GLU A 1 740 ? -7.117 9.593 38.038 1.00 94.12 740 GLU A CA 1
ATOM 5583 C C . GLU A 1 740 ? -6.643 9.690 36.589 1.00 94.12 740 GLU A C 1
ATOM 5585 O O . GLU A 1 740 ? -5.590 9.170 36.211 1.00 94.12 740 GLU A O 1
ATOM 5590 N N . MET A 1 741 ? -7.441 10.387 35.783 1.00 95.88 741 MET A N 1
ATOM 5591 C CA . MET A 1 741 ? -7.013 10.950 34.510 1.00 95.88 741 MET A CA 1
ATOM 5592 C C . MET A 1 741 ? -7.331 12.441 34.560 1.00 95.88 741 MET A C 1
ATOM 5594 O O . MET A 1 741 ? -8.457 12.813 34.893 1.00 95.88 741 MET A O 1
ATOM 5598 N N . ILE A 1 742 ? -6.342 13.287 34.284 1.00 96.06 742 ILE A N 1
ATOM 5599 C CA . ILE A 1 742 ? -6.430 14.741 34.439 1.00 96.06 742 ILE A CA 1
ATOM 5600 C C . ILE A 1 742 ? -6.115 15.400 33.101 1.00 96.06 742 ILE A C 1
ATOM 5602 O O . ILE A 1 742 ? -5.075 15.146 32.497 1.00 96.06 742 ILE A O 1
ATOM 5606 N N . LEU A 1 743 ? -7.007 16.281 32.656 1.00 97.00 743 LEU A N 1
ATOM 5607 C CA . LEU A 1 743 ? -6.787 17.136 31.497 1.00 97.00 743 LEU A CA 1
ATOM 5608 C C . LEU A 1 743 ? -5.781 18.244 31.849 1.00 97.00 743 LEU A C 1
ATOM 5610 O O . LEU A 1 743 ? -6.080 19.114 32.662 1.00 97.00 743 LEU A O 1
ATOM 5614 N N . ILE A 1 744 ? -4.601 18.204 31.232 1.00 97.31 744 ILE A N 1
ATOM 5615 C CA . ILE A 1 744 ? -3.497 19.149 31.453 1.00 97.31 744 ILE A CA 1
ATOM 5616 C C . ILE A 1 744 ? -3.602 20.363 30.519 1.00 97.31 744 ILE A C 1
ATOM 5618 O O . ILE A 1 744 ? -3.320 21.486 30.930 1.00 97.31 744 ILE A O 1
ATOM 5622 N N . SER A 1 745 ? -4.019 20.161 29.265 1.00 95.50 745 SER A N 1
ATOM 5623 C CA . SER A 1 745 ? -4.225 21.238 28.284 1.00 95.50 745 SER A CA 1
ATOM 5624 C C . SER A 1 745 ? -5.205 20.830 27.177 1.00 95.50 745 SER A C 1
ATOM 5626 O O . SER A 1 745 ? -5.526 19.649 27.034 1.00 95.50 745 SER A O 1
ATOM 5628 N N . GLY A 1 746 ? -5.700 21.803 26.401 1.00 92.81 746 GLY A N 1
ATOM 5629 C CA . GLY A 1 746 ? -6.692 21.590 25.338 1.00 92.81 746 GLY A CA 1
ATOM 5630 C C . GLY A 1 746 ? -8.153 21.648 25.800 1.00 92.81 746 GLY A C 1
ATOM 5631 O O . GLY A 1 746 ? -9.051 21.310 25.032 1.00 92.81 746 GLY A O 1
ATOM 5632 N N . ALA A 1 747 ? -8.417 22.083 27.037 1.00 93.00 747 ALA A N 1
ATOM 5633 C CA . ALA A 1 747 ? -9.777 22.316 27.536 1.00 93.00 747 ALA A CA 1
ATOM 5634 C C . ALA A 1 747 ? -10.514 23.404 26.731 1.00 93.00 747 ALA A C 1
ATOM 5636 O O . ALA A 1 747 ? -11.709 23.288 26.485 1.00 93.00 747 ALA A O 1
ATOM 5637 N N . ASP A 1 748 ? -9.769 24.405 26.262 1.00 91.88 748 ASP A N 1
ATOM 5638 C CA . ASP A 1 748 ? -10.169 25.462 25.328 1.00 91.88 748 ASP A CA 1
ATOM 5639 C C . ASP A 1 748 ? -10.547 24.943 23.928 1.00 91.88 748 ASP A C 1
ATOM 5641 O O . ASP A 1 748 ? -11.255 25.620 23.184 1.00 91.88 748 ASP A O 1
ATOM 5645 N N . ARG A 1 749 ? -10.095 23.735 23.564 1.00 93.50 749 ARG A N 1
ATOM 5646 C CA . ARG A 1 749 ? -10.376 23.095 22.269 1.00 93.50 749 ARG A CA 1
ATOM 5647 C C . ARG A 1 749 ? -11.548 22.121 22.319 1.00 93.50 749 ARG A C 1
ATOM 5649 O O . ARG A 1 749 ? -12.014 21.703 21.259 1.00 93.50 749 ARG A O 1
ATOM 5656 N N . LEU A 1 750 ? -12.045 21.755 23.503 1.00 95.31 750 LEU A N 1
ATOM 5657 C CA . LEU A 1 750 ? -13.239 20.922 23.627 1.00 95.31 750 LEU A CA 1
ATOM 5658 C C . LEU A 1 750 ? -14.493 21.770 23.375 1.00 95.31 750 LEU A C 1
ATOM 5660 O O . LEU A 1 750 ? -14.840 22.636 24.173 1.00 95.31 750 LEU A O 1
ATOM 5664 N N . GLN A 1 751 ? -15.216 21.472 22.299 1.00 93.62 751 GLN A N 1
ATOM 5665 C CA . GLN A 1 751 ? -16.538 22.034 22.045 1.00 93.62 751 GLN A CA 1
ATOM 5666 C C . GLN A 1 751 ? -17.614 21.023 22.444 1.00 93.62 751 GLN A C 1
ATOM 5668 O O . GLN A 1 751 ? -17.662 19.903 21.932 1.00 93.62 751 GLN A O 1
ATOM 5673 N N . ILE A 1 752 ? -18.494 21.438 23.353 1.00 89.69 752 ILE A N 1
ATOM 5674 C CA . ILE A 1 752 ? -19.685 20.693 23.764 1.00 89.69 752 ILE A CA 1
ATOM 5675 C C . ILE A 1 752 ? -20.889 21.441 23.175 1.00 89.69 752 ILE A C 1
ATOM 5677 O O . ILE A 1 752 ? -21.110 22.580 23.577 1.00 89.69 752 ILE A O 1
ATOM 5681 N N . PRO A 1 753 ? -21.637 20.862 22.219 1.00 80.94 753 PRO A N 1
ATOM 5682 C CA . PRO A 1 753 ? -22.829 21.504 21.671 1.00 80.94 753 PRO A CA 1
ATOM 5683 C C . PRO A 1 753 ? -23.921 21.689 22.730 1.00 80.94 753 PRO A C 1
ATOM 5685 O O . PRO A 1 753 ? -24.172 20.780 23.527 1.00 80.94 753 PRO A O 1
ATOM 5688 N N . ASP A 1 754 ? -24.592 22.840 22.708 1.00 69.38 754 ASP A N 1
ATOM 5689 C CA . ASP A 1 754 ? -25.692 23.138 23.626 1.00 69.38 754 ASP A CA 1
ATOM 5690 C C . ASP A 1 754 ? -26.869 22.173 23.446 1.00 69.38 754 ASP A C 1
ATOM 5692 O O . ASP A 1 754 ? -27.243 21.792 22.333 1.00 69.38 754 ASP A O 1
ATOM 5696 N N . ALA A 1 755 ? -27.495 21.794 24.562 1.00 52.81 755 ALA A N 1
ATOM 5697 C CA . ALA A 1 755 ? -28.562 20.793 24.578 1.00 52.81 755 ALA A CA 1
ATOM 5698 C C . ALA A 1 755 ? -29.832 21.219 23.813 1.00 52.81 755 ALA A C 1
ATOM 5700 O O . ALA A 1 755 ? -30.632 20.356 23.449 1.00 52.81 755 ALA A O 1
ATOM 5701 N N . GLU A 1 756 ? -30.008 22.519 23.556 1.00 42.41 756 GLU A N 1
ATOM 5702 C CA . GLU A 1 756 ? -31.141 23.081 22.809 1.00 42.41 756 GLU A CA 1
ATOM 5703 C C . GLU A 1 756 ? -31.007 22.911 21.285 1.00 42.41 756 GLU A C 1
ATOM 5705 O O . GLU A 1 756 ? -32.015 22.937 20.582 1.00 42.41 756 GLU A O 1
ATOM 5710 N N . ALA A 1 757 ? -29.806 22.622 20.762 1.00 43.09 757 ALA A N 1
ATOM 5711 C CA . ALA A 1 757 ? -29.551 22.351 19.339 1.00 43.09 757 ALA A CA 1
ATOM 5712 C C . ALA A 1 757 ? -30.033 20.949 18.884 1.00 43.09 757 ALA A C 1
ATOM 5714 O O . ALA A 1 757 ? -29.362 20.252 18.120 1.00 43.09 757 ALA A O 1
ATOM 5715 N N . ARG A 1 758 ? -31.182 20.508 19.410 1.00 41.38 758 ARG A N 1
ATOM 5716 C CA . ARG A 1 758 ? -31.822 19.197 19.198 1.00 41.38 758 ARG A CA 1
ATOM 5717 C C . ARG A 1 758 ? -33.252 19.306 18.639 1.00 41.38 758 ARG A C 1
ATOM 5719 O O . ARG A 1 758 ? -33.974 18.310 18.663 1.00 41.38 758 ARG A O 1
ATOM 5726 N N . GLN A 1 759 ? -33.658 20.499 18.197 1.00 29.41 759 GLN A N 1
ATOM 5727 C CA . GLN A 1 759 ? -34.939 20.786 17.535 1.00 29.41 759 GLN A CA 1
ATOM 5728 C C . GLN A 1 759 ? -34.722 21.046 16.042 1.00 29.41 759 GLN A C 1
ATOM 5730 O O . GLN A 1 759 ? -33.712 21.710 15.717 1.00 29.41 759 GLN A O 1
#

Sequence (759 aa):
MASTSGALSDQALFTYPAGRAPCSLVDIGLNLADSSFDKDRTEVVSRAKTAGVAAFIVTGSCLKTSRKAAELSEEISEVPVYFTAGVHPHNAKDCNGGTIEELQRLAAHPRCVAVGECGLDFNRNFSPPEVQKKWFSAQIALAARLRKSLFLHCRDASDEFAEILRQHTLTAPAVAHCFTGNRAELESLLALGCYIGITGWVCDDRPHRGGAELAALLPQIPYDRLMIETDAPYLTPRTIKPSRIRPSRNEPALLPHVLHQVAKSLGKPMEEVAEQTTRTANSVFDLHLDGLISGDSSWKPHAAHIVTGRRVACFLSGTPDTELELILGKLCLVKQPYEATTTMLAPGMQDPTLRTVAKPFHLISEPRAETPLHDTLQTTQRLAASAFAACQLAAAGWLGIAAAPLSLAPPAAAVLNSPNAQIPRSVDSALRRAIPAFNAEVKDLQGCLEDITFKLRIPQRKPWGTMQGDVTKAQLLLSKRDQLLRGTPVESVDYAGTLADDIEAGLRSVTAAIDARDPDKTSLRANRVLRDIASLELVQAPGIPYLIPKEYASRPRLNGRAVVDMVVERPNTGDAFLTRGGGGLQPQARLQLVVDGYSAPITAGNFIQNVQKGMYKDIKLNSSYISVLVGPQPKPGSELPLEILPLGGYEPIYRSALDVASGELPVLPLSIYGAVAMAHPPGDAEGLAASDQFFLYKFDRAASGLAGLAFDEGTFGVFGYVTQGAELLQQLASGDVIKEMILISGADRLQIPDAEARQ